Protein AF-A0A7S8CCN3-F1 (afdb_monomer_lite)

Radius of gyration: 39.91 Å; chains: 1; bounding box: 103×95×124 Å

InterPro domains:
  IPR002797 Polysaccharide biosynthesis protein [PF01943] (6-303)
  IPR024923 Peptidoglycan biosynthesis protein, SpoVB-type [cd13124] (10-436)
  IPR043748 Family of unknown function DUF5693 [PF18949] (556-1126)
  IPR050833 Polysaccharide Biosynthesis and Transport [PTHR30250] (2-494)

Organism: NCBI:txid2593652

Sequence (1142 aa):
MAQSFLKGTLILTMATLLSKILGSFFRVPLQNIAGDEVLGIFSIVYPIYMVALTLSVAGIPVAISKLISEARARNDFAYVQHLKSTASRLAIVFGVIAFAIVFFGARPLTGYLGSSTYYAIIFVSFTLLIAPYMAVYRGYFQGHENMTHTGVSQILEQFVRVFFILAIAWWFVSAGYSNEVVAGGVMAASIVGALASLGYLLVMYRKRPKVKLTQQNKPETFWPTAKKILLISLPISVGAITMALFNVVDSLTVPRSLGATGLSDNEVAYQYGIFGRGLALVQIATVFSTAVVLSLIPLVSKLRAKGEETKVKQTLEKIFAYTHILSWPIGAGLFVLTVGVNIALFTNAEGSDVLAVLNISSIVTALAVLSTGVLQSLNKPRKAALYVIVAVFMKVILNIFLINKFSLMGAAYSTLLVYTFLWILNMVEIRKSIAFQLGSKSLMLSVVGSAFMGTILYLIVNVIGWEFDSRFITLAAASALTMLGALLYFSVLIIGHDPYVLELLKNPRIQKFLPKSKSGGNKVKKFTPWLLLVLTFLLAFPGIIQRHQIEWANDQYEMVMPYDVLDELSKENEDWPIETILTELRVAGLDSISLEPETLNTQEKEGNLTVFSTEDLNRYSLLNPQFTKLSERSASGGILVFIHNQNNVTDQIKEVFEAEEITVDNLIFYFIERESYRVDHFPIVYDEKKIETIKENGLTLIPRIKDFEVDKNPILFNQLKKYSTDANVLFAGQSVLGFADPITQNKIAEYWSESNTNVYDIESSKEKGFKSLTSKMDNQVVRLISLSLSNAEDVHVSVDKAVRAVKERNIRSVFVRPPALPVEESIPQTVNFMNQVQANMPVFYQDGSPKQYTDVSKWTIYLGLIGAVLFTTFALQKVFSQRWLTILGTVGVMLAGLGYLVTNQIILLQALILGLAILTPISALYPINGIKNSKGLVLKYFEVILITSVGIAVMVSVFNGQEFFLKLEEFKGVKVLYIAPIAFAFIYALYGHIMKILNTAIKYRDAIIMGIVLIIVAYYISRSGNSGSVSNIELIIRQKLEELLYARPRTKEFLIGFPMLVFAIYMTKYSKLVSKYLMIPSAIGVMSMVNTFTHFHIPLHVSILRSIHSILIGFILGLVLIFLFEQGKKLYESKIKPRWSK

pLDDT: mean 82.86, std 11.39, range [33.5, 97.25]

Foldseek 3Di:
DVVLLVVLLVLQLVLVLLLLLLVLQLLLLLCVLQNLLLSLLLLLQVLVLVLLLLQLFQQQLVLLLVVLLVCVVVVNVVVNVVLLVLQLVVSQVSLVVSLCCQQVCLVVVCVQQPVLNNLLSNLLSNLSNQRSNLSSLCSSCSSVSNSNLNSVLSNQLSVQLSVQLNVLSNVCVVVVHDSSVNSNSSSNSNNVSSVRSSVSSVVVVVPDDDDPRDPDDDDDDSVVSNVSSCVRRNVSSLLVSLVSLLSNLCSRLQLNLLVVLVDHRSVSSSLSSLVSVLVSLLSVLQSVLLSVLSVLLVVLLVCVVVVVQVVSQVSLQLVLLVLLLRNLLQLLLCLLLQQLCCCLRNVHSPCSVLSSLSSNLSSLLNLLSNLLSSCVSLVNSVQSSVLSVVLSVQLNVQSNPQCNVPNSSSNSVSSSVSSNSSSVSSVVVVCVRGVHDPDDLSNVLSNVQSVVLSVVLNVVCVVVPQPDPDSVVSNVVSVLSSVVSVVSSVVSCVVSPPVSVVVVCVDVVVVVVVPDDDDDDDPVVVVQLVVLLSLLLVLLVVLVVLLQVLLLVFFAFAEEEELVQLCVLCVQDVVRHSLNLLLLVVVLGHAAYEYEFDALQNCVVVVQKDKDALVNLVVVCVVPVQSVVVSVLNVVAWIKMFGPDPDPVVVQCCQLQVWDWDDTPNGTITIGHDDPDPSRPDGGAHDPVSVVSCVVSVHQYAYEYEADDCVSHVPRVVRCLVNQLPAAYEYDDAADYCLVPPVVLLVVLQSCLVSLHAYEDEPVHDHRCPLVSCVSSLNRYAYEYEDEPEPPDDLVVSLCVLLCCVAFQVHRYYYYDFYPDRSVPGSVSSSVSSNSNVVPHPPSHDYDDGDDRDFDDVVLLVSLLVSLLSLLLSLCVQQDVDVVSSVVRSVLSVVLSVCCVVVVDVVSLLVSLLVLLLSQLQSLPPPLAFDDDPVVLVVSLVSSVSSLVSSLSSNSSNPSGPCLLNVVDANPNLLVLVPRNLVVLVCVLCVPCVVVVVPDDDDPVNVVVVVVVVVVVVLVSVCSDPDDDDDPVVVVVQVVQVVVAVAAADPLQQVFQLLLSSLLSVCSNPDVSVSSVSVNSNSSNSSVLSVLSSSVNTRPVSSVRNNVCSNVNSNVSSVVVVVVVVVVVVCCVPPPCVVPVD

Structure (mmCIF, N/CA/C/O backbone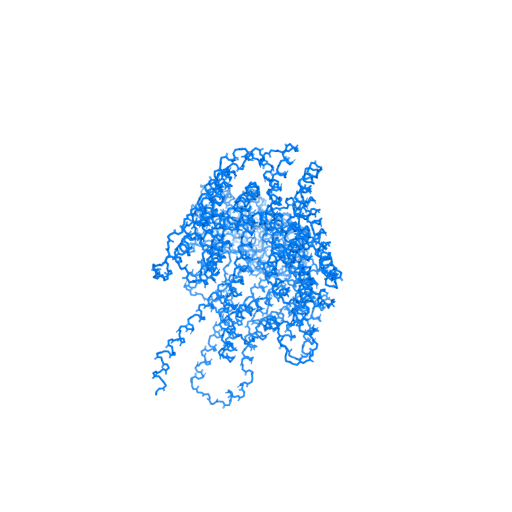):
data_AF-A0A7S8CCN3-F1
#
_entry.id   AF-A0A7S8CCN3-F1
#
loop_
_atom_site.group_PDB
_atom_site.id
_atom_site.type_symbol
_atom_site.label_atom_id
_atom_site.label_alt_id
_atom_site.label_comp_id
_atom_site.label_asym_id
_atom_site.label_entity_id
_atom_site.label_seq_id
_atom_site.pdbx_PDB_ins_code
_atom_site.Cartn_x
_atom_site.Cartn_y
_atom_site.Cartn_z
_atom_site.occupancy
_atom_site.B_iso_or_equiv
_atom_site.auth_seq_id
_atom_site.auth_comp_id
_atom_site.auth_asym_id
_atom_site.auth_atom_id
_atom_site.pdbx_PDB_model_num
ATOM 1 N N . MET A 1 1 ? -32.132 -6.396 33.449 1.00 38.22 1 MET A N 1
ATOM 2 C CA . MET A 1 1 ? -31.796 -5.006 33.055 1.00 38.22 1 MET A CA 1
ATOM 3 C C . MET A 1 1 ? -30.286 -4.794 32.847 1.00 38.22 1 MET A C 1
ATOM 5 O O . MET A 1 1 ? -29.878 -4.532 31.724 1.00 38.22 1 MET A O 1
ATOM 9 N N . ALA A 1 2 ? -29.420 -5.017 33.850 1.00 42.44 2 ALA A N 1
ATOM 10 C CA . ALA A 1 2 ? -27.980 -4.696 33.761 1.00 42.44 2 ALA A CA 1
ATOM 11 C C . ALA A 1 2 ? -27.173 -5.411 32.644 1.00 42.44 2 ALA A C 1
ATOM 13 O O . ALA A 1 2 ? -26.275 -4.803 32.064 1.00 42.44 2 ALA A O 1
ATOM 14 N N . GLN A 1 3 ? -27.478 -6.676 32.309 1.00 45.72 3 GLN A N 1
ATOM 15 C CA . GLN A 1 3 ? -26.782 -7.407 31.229 1.00 45.72 3 GLN A CA 1
ATOM 16 C C . GLN A 1 3 ? -27.175 -6.933 29.814 1.00 45.72 3 GLN A C 1
ATOM 18 O O . GLN A 1 3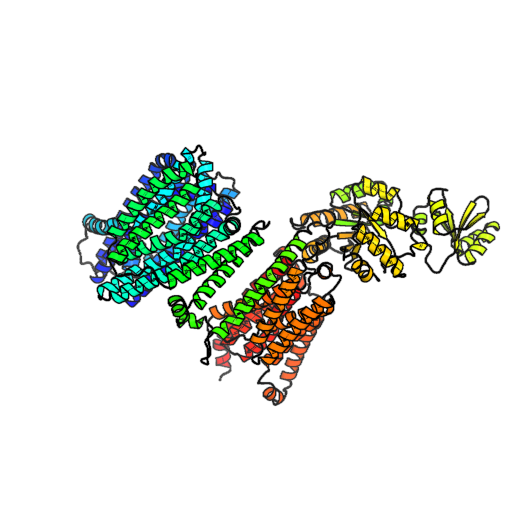 ? -26.316 -6.880 28.934 1.00 45.72 3 GLN A O 1
ATOM 23 N N . SER A 1 4 ? -28.446 -6.555 29.610 1.00 55.38 4 SER A N 1
ATOM 24 C CA . SER A 1 4 ? -28.973 -5.960 28.364 1.00 55.38 4 SER A CA 1
ATOM 25 C C . SER A 1 4 ? -28.275 -4.630 28.070 1.00 55.38 4 SER A C 1
ATOM 27 O O . SER A 1 4 ? -27.666 -4.456 27.013 1.00 55.38 4 SER A O 1
ATOM 29 N N . PHE A 1 5 ? -28.259 -3.749 29.074 1.00 57.06 5 PHE A N 1
ATOM 30 C CA . PHE A 1 5 ? -27.638 -2.433 28.996 1.00 57.06 5 PHE A CA 1
ATOM 31 C C . PHE A 1 5 ? -26.135 -2.517 28.696 1.00 57.06 5 PHE A C 1
ATOM 33 O O . PHE A 1 5 ? -25.656 -1.865 27.774 1.00 57.06 5 PHE A O 1
ATOM 40 N N . LEU A 1 6 ? -25.389 -3.386 29.395 1.00 62.78 6 LEU A N 1
ATOM 41 C CA . LEU A 1 6 ? -23.947 -3.549 29.171 1.00 62.78 6 LEU A CA 1
ATOM 42 C C . LEU A 1 6 ? -23.626 -4.028 27.742 1.00 62.78 6 LEU A C 1
ATOM 44 O O . LEU A 1 6 ? -22.685 -3.538 27.116 1.00 62.78 6 LEU A O 1
ATOM 48 N N . LYS A 1 7 ? -24.421 -4.969 27.211 1.00 66.50 7 LYS A N 1
ATOM 49 C CA . LYS A 1 7 ? -24.293 -5.458 25.830 1.00 66.50 7 LYS A CA 1
ATOM 50 C C . LYS A 1 7 ? -24.601 -4.348 24.822 1.00 66.50 7 LYS A C 1
ATOM 52 O O . LYS A 1 7 ? -23.864 -4.199 23.850 1.00 66.50 7 LYS A O 1
ATOM 57 N N . GLY A 1 8 ? -25.644 -3.557 25.071 1.00 67.25 8 GLY A N 1
ATOM 58 C CA . GLY A 1 8 ? -26.006 -2.403 24.250 1.00 67.25 8 GLY A CA 1
ATOM 59 C C . GLY A 1 8 ? -24.910 -1.335 24.210 1.00 67.25 8 GLY A C 1
ATOM 60 O O . GLY A 1 8 ? -24.526 -0.891 23.129 1.00 67.25 8 GLY A O 1
ATOM 61 N N . THR A 1 9 ? -24.345 -0.978 25.365 1.00 67.00 9 THR A N 1
ATOM 62 C CA . THR A 1 9 ? -23.258 0.007 25.468 1.00 67.00 9 THR A CA 1
ATOM 63 C C . THR A 1 9 ? -22.012 -0.443 24.710 1.00 67.00 9 THR A C 1
ATOM 65 O O . THR A 1 9 ? -21.442 0.345 23.963 1.00 67.00 9 THR A O 1
ATOM 68 N N . LEU A 1 10 ? -21.620 -1.719 24.812 1.00 68.38 10 LEU A N 1
ATOM 69 C CA . LEU A 1 10 ? -20.481 -2.256 24.054 1.00 68.38 10 LEU A CA 1
ATOM 70 C C . LEU A 1 10 ? -20.683 -2.164 22.535 1.00 68.38 10 LEU A C 1
ATOM 72 O O . LEU A 1 10 ? -19.746 -1.818 21.815 1.00 68.38 10 LEU A O 1
ATOM 76 N N . ILE A 1 11 ? -21.897 -2.446 22.047 1.00 74.19 11 ILE A N 1
ATOM 77 C CA . ILE A 1 11 ? -22.233 -2.317 20.621 1.00 74.19 11 ILE A CA 1
ATOM 78 C C . ILE A 1 11 ? -22.104 -0.859 20.174 1.00 74.19 11 ILE A C 1
ATOM 80 O O . ILE A 1 11 ? -21.500 -0.595 19.137 1.00 74.19 11 ILE A O 1
ATOM 84 N N . LEU A 1 12 ? -22.625 0.087 20.959 1.00 75.50 12 LEU A N 1
ATOM 85 C CA . LEU A 1 12 ? -22.564 1.509 20.625 1.00 75.50 12 LEU A CA 1
ATOM 86 C C . LEU A 1 12 ? -21.128 2.050 20.644 1.00 75.50 12 LEU A C 1
ATOM 88 O O . LEU A 1 12 ? -20.742 2.781 19.731 1.00 75.50 12 LEU A O 1
ATOM 92 N N . THR A 1 13 ? -20.318 1.652 21.630 1.00 73.38 13 THR A N 1
ATOM 93 C CA . THR A 1 13 ? -18.890 2.001 21.683 1.00 73.38 13 THR A CA 1
ATOM 94 C C . THR A 1 13 ? -18.163 1.477 20.450 1.00 73.38 13 THR A C 1
ATOM 96 O O . THR A 1 13 ? -17.378 2.205 19.844 1.00 73.38 13 THR A O 1
ATOM 99 N N . MET A 1 14 ? -18.460 0.245 20.023 1.00 76.69 14 MET A N 1
ATOM 100 C CA . MET A 1 14 ? -17.837 -0.328 18.832 1.00 76.69 14 MET A CA 1
ATOM 101 C C . MET A 1 14 ? -18.290 0.334 17.537 1.00 76.69 14 MET A C 1
ATOM 103 O O . MET A 1 14 ? -17.457 0.611 16.677 1.00 76.69 14 MET A O 1
ATOM 107 N N . ALA A 1 15 ? -19.577 0.649 17.416 1.00 82.19 15 ALA A N 1
ATOM 108 C CA . ALA A 1 15 ? -20.095 1.397 16.281 1.00 82.19 15 ALA A CA 1
ATOM 109 C C . ALA A 1 15 ? -19.484 2.801 16.195 1.00 82.19 15 ALA A C 1
ATOM 111 O O . ALA A 1 15 ? -19.078 3.226 15.115 1.00 82.19 15 ALA A O 1
ATOM 112 N N . THR A 1 16 ? -19.343 3.487 17.333 1.00 82.19 16 THR A N 1
ATOM 113 C CA . THR A 1 16 ? -18.686 4.800 17.404 1.00 82.19 16 THR A CA 1
ATOM 114 C C . THR A 1 16 ? -17.228 4.704 16.974 1.00 82.19 16 THR A C 1
ATOM 116 O O . THR A 1 16 ? -16.769 5.542 16.202 1.00 82.19 16 THR A O 1
ATOM 119 N N . LEU A 1 17 ? -16.511 3.667 17.421 1.00 78.50 17 LEU A N 1
ATOM 120 C CA . LEU A 1 17 ? -15.118 3.451 17.038 1.00 78.50 17 LEU A CA 1
ATOM 121 C C . LEU A 1 17 ? -14.965 3.231 15.532 1.00 78.50 17 LEU A C 1
ATOM 123 O O . LEU A 1 17 ? -14.171 3.914 14.892 1.00 78.50 17 LEU A O 1
ATOM 127 N N . LEU A 1 18 ? -15.747 2.307 14.967 1.00 79.19 18 LEU A N 1
ATOM 128 C CA . LEU A 1 18 ? -15.721 2.005 13.535 1.00 79.19 18 LEU A CA 1
ATOM 129 C C . LEU A 1 18 ? -16.074 3.235 12.697 1.00 79.19 18 LEU A C 1
ATOM 131 O O . LEU A 1 18 ? -15.413 3.507 11.700 1.00 79.19 18 LEU A O 1
ATOM 135 N N . SER A 1 19 ? -17.063 4.015 13.139 1.00 83.44 19 SER A N 1
ATOM 136 C CA . SER A 1 19 ? -17.462 5.250 12.458 1.00 83.44 19 SER A CA 1
ATOM 137 C C . SER A 1 19 ? -16.349 6.302 12.495 1.00 83.44 19 SER A C 1
ATOM 139 O O . SER A 1 19 ? -16.108 6.967 11.496 1.00 83.44 19 SER A O 1
ATOM 141 N N . LYS A 1 20 ? -15.614 6.433 13.608 1.00 82.50 20 LYS A N 1
ATOM 142 C CA . LYS A 1 20 ? -14.458 7.341 13.677 1.00 82.50 20 LYS A CA 1
ATOM 143 C C . LYS A 1 20 ? -13.315 6.899 12.765 1.00 82.50 20 LYS A C 1
ATOM 145 O O . LYS A 1 20 ? -12.768 7.736 12.065 1.00 82.50 20 LYS A O 1
ATOM 150 N N . ILE A 1 21 ? -12.993 5.604 12.734 1.00 77.88 21 ILE A N 1
ATOM 151 C CA . ILE A 1 21 ? -11.935 5.069 11.859 1.00 77.88 21 ILE A CA 1
ATOM 152 C C . ILE A 1 21 ? -12.279 5.328 10.388 1.00 77.88 21 ILE A C 1
ATOM 154 O O . ILE A 1 21 ? -11.474 5.914 9.668 1.00 77.88 21 ILE A O 1
ATOM 158 N N . LEU A 1 22 ? -13.492 4.963 9.957 1.00 76.56 22 LEU A N 1
ATOM 159 C CA . LEU A 1 22 ? -13.967 5.225 8.593 1.00 76.56 22 LEU A CA 1
ATOM 160 C C . LEU A 1 22 ? -13.983 6.728 8.274 1.00 76.56 22 LEU A C 1
ATOM 162 O O . LEU A 1 22 ? -13.634 7.126 7.167 1.00 76.56 22 LEU A O 1
ATOM 166 N N . GLY A 1 23 ? -14.353 7.562 9.250 1.00 79.00 23 GLY A N 1
ATOM 167 C CA . GLY A 1 23 ? -14.379 9.020 9.127 1.00 79.00 23 GLY A CA 1
ATOM 168 C C . GLY A 1 23 ? -13.023 9.719 9.158 1.00 79.00 23 GLY A C 1
ATOM 169 O O . GLY A 1 23 ? -12.964 10.897 8.828 1.00 79.00 23 GLY A O 1
ATOM 170 N N . SER A 1 24 ? -11.939 9.033 9.506 1.00 80.12 24 SER A N 1
ATOM 171 C CA . SER A 1 24 ? -10.582 9.582 9.400 1.00 80.12 24 SER A CA 1
ATOM 172 C C . SER A 1 24 ? -9.860 9.051 8.162 1.00 80.12 24 SER A C 1
ATOM 174 O O . SER A 1 24 ? -9.157 9.804 7.493 1.00 80.12 24 SER A O 1
ATOM 176 N N . PHE A 1 25 ? -10.069 7.775 7.816 1.00 81.88 25 PHE A N 1
ATOM 177 C CA . PHE A 1 25 ? -9.309 7.099 6.762 1.00 81.88 25 PHE A CA 1
ATOM 178 C C . PHE A 1 25 ? -9.618 7.609 5.349 1.00 81.88 25 PHE A C 1
ATOM 180 O O . PHE A 1 25 ? -8.739 7.584 4.497 1.00 81.88 25 PHE A O 1
ATOM 187 N N . PHE A 1 26 ? -10.830 8.116 5.091 1.00 87.25 26 PHE A N 1
ATOM 188 C CA . PHE A 1 26 ? -11.214 8.567 3.746 1.00 87.25 26 PHE A CA 1
ATOM 189 C C . PHE A 1 26 ? -10.419 9.780 3.235 1.00 87.25 26 PHE A C 1
ATOM 191 O O . PHE A 1 26 ? -10.411 10.026 2.033 1.00 87.25 26 PHE A O 1
ATOM 198 N N . ARG A 1 27 ? -9.748 10.532 4.120 1.00 91.19 27 ARG A N 1
ATOM 199 C CA . ARG A 1 27 ? -8.925 11.690 3.732 1.00 91.19 27 ARG A CA 1
ATOM 200 C C . ARG A 1 27 ? -7.781 11.297 2.798 1.00 91.19 27 ARG A C 1
ATOM 202 O O . ARG A 1 27 ? -7.442 12.065 1.911 1.00 91.19 27 ARG A O 1
ATOM 209 N N . VAL A 1 28 ? -7.241 10.090 2.981 1.00 91.31 28 VAL A N 1
ATOM 210 C CA . VAL A 1 28 ? -6.181 9.521 2.142 1.00 91.31 28 VAL A CA 1
ATOM 211 C C . VAL A 1 28 ? -6.667 9.352 0.694 1.00 91.31 28 VAL A C 1
ATOM 213 O O . VAL A 1 28 ? -6.133 10.022 -0.183 1.00 91.31 28 VAL A O 1
ATOM 216 N N . PRO A 1 29 ? -7.691 8.530 0.382 1.00 89.88 29 PRO A N 1
ATOM 217 C CA . PRO A 1 29 ? -8.180 8.414 -0.990 1.00 89.88 29 PRO A CA 1
ATOM 218 C C . PRO A 1 29 ? -8.770 9.723 -1.534 1.00 89.88 29 PRO A C 1
ATOM 220 O O . PRO A 1 29 ? -8.645 9.953 -2.727 1.00 89.88 29 PRO A O 1
ATOM 223 N N . LEU A 1 30 ? -9.350 10.600 -0.702 1.00 93.19 30 LEU A N 1
ATOM 224 C CA . LEU A 1 30 ? -9.827 11.909 -1.166 1.00 93.19 30 LEU A CA 1
ATOM 225 C C . LEU A 1 30 ? -8.685 12.771 -1.721 1.00 93.19 30 LEU A C 1
ATOM 227 O O . LEU A 1 30 ? -8.814 13.278 -2.829 1.00 93.19 30 LEU A O 1
ATOM 231 N N . GLN A 1 31 ? -7.574 12.898 -0.991 1.00 94.44 31 GLN A N 1
ATOM 232 C CA . GLN A 1 31 ? -6.403 13.643 -1.466 1.00 94.44 31 GLN A CA 1
ATOM 233 C C . GLN A 1 31 ? -5.814 13.019 -2.734 1.00 94.44 31 GLN A C 1
ATOM 235 O O . GLN A 1 31 ? -5.477 13.734 -3.665 1.00 94.44 31 GLN A O 1
ATOM 240 N N . ASN A 1 32 ? -5.774 11.688 -2.820 1.00 92.50 32 ASN A N 1
ATOM 241 C CA . ASN A 1 32 ? -5.263 11.003 -4.010 1.00 92.50 32 ASN A CA 1
ATOM 242 C C . ASN A 1 32 ? -6.126 11.207 -5.263 1.00 92.50 32 ASN A C 1
ATOM 244 O O . ASN A 1 32 ? -5.617 11.079 -6.369 1.00 92.50 32 ASN A O 1
ATOM 248 N N . ILE A 1 33 ? -7.429 11.450 -5.093 1.00 93.50 33 ILE A N 1
ATOM 249 C CA . ILE A 1 33 ? -8.364 11.658 -6.204 1.00 93.50 33 ILE A CA 1
ATOM 250 C C . ILE A 1 33 ? -8.439 13.137 -6.584 1.00 93.50 33 ILE A C 1
ATOM 252 O O . ILE A 1 33 ? -8.476 13.452 -7.765 1.00 93.50 33 ILE A O 1
ATOM 256 N N . ALA A 1 34 ? -8.514 14.028 -5.595 1.00 92.88 34 ALA A N 1
ATOM 257 C CA . ALA A 1 34 ? -8.875 15.431 -5.793 1.00 92.88 34 ALA A CA 1
ATOM 258 C C . ALA A 1 34 ? -7.771 16.435 -5.417 1.00 92.88 34 ALA A C 1
ATOM 260 O O . ALA A 1 34 ? -7.985 17.639 -5.515 1.00 92.88 34 ALA A O 1
ATOM 261 N N . GLY A 1 35 ? -6.604 15.961 -4.980 1.00 93.56 35 GLY A N 1
ATOM 262 C CA . GLY A 1 35 ? -5.477 16.799 -4.582 1.00 93.56 35 GLY A CA 1
ATOM 263 C C . GLY A 1 35 ? -5.629 17.453 -3.205 1.00 93.56 35 GLY A C 1
ATOM 264 O O . GLY A 1 35 ? -6.634 17.303 -2.497 1.00 93.56 35 GLY A O 1
ATOM 265 N N . ASP A 1 36 ? -4.588 18.181 -2.802 1.00 94.12 36 ASP A N 1
ATOM 266 C CA . ASP A 1 36 ? -4.505 18.808 -1.481 1.00 94.12 36 ASP A CA 1
ATOM 267 C C . ASP A 1 36 ? -5.362 20.049 -1.334 1.00 94.12 36 ASP A C 1
ATOM 269 O O . ASP A 1 36 ? -5.875 20.286 -0.247 1.00 94.12 36 ASP A O 1
ATOM 273 N N . GLU A 1 37 ? -5.600 20.797 -2.407 1.00 94.69 37 GLU A N 1
ATOM 274 C CA . GLU A 1 37 ? -6.466 21.974 -2.351 1.00 94.69 37 GLU A CA 1
ATOM 275 C C . GLU A 1 37 ? -7.902 21.585 -1.959 1.00 94.69 37 GLU A C 1
ATOM 277 O O . GLU A 1 37 ? -8.468 22.138 -1.014 1.00 94.69 37 GLU A O 1
ATOM 282 N N . VAL A 1 38 ? -8.467 20.544 -2.589 1.00 96.19 38 VAL A N 1
ATOM 283 C CA . VAL A 1 38 ? -9.799 20.017 -2.237 1.00 96.19 38 VAL A CA 1
ATOM 284 C C . VAL A 1 38 ? -9.815 19.449 -0.817 1.00 96.19 38 VAL A C 1
ATOM 286 O O . VAL A 1 38 ? -10.756 19.709 -0.056 1.00 96.19 38 VAL A O 1
ATOM 289 N N . LEU A 1 39 ? -8.778 18.695 -0.421 1.00 95.12 39 LEU A N 1
ATOM 290 C CA . LEU A 1 39 ? -8.646 18.207 0.957 1.00 95.12 39 LEU A CA 1
ATOM 291 C C . LEU A 1 39 ? -8.557 19.372 1.958 1.00 95.12 39 LEU A C 1
ATOM 293 O O . LEU A 1 39 ? -9.102 19.274 3.063 1.00 95.12 39 LEU A O 1
ATOM 297 N N . GLY A 1 40 ? -7.893 20.460 1.577 1.00 94.38 40 GLY A N 1
ATOM 298 C CA . GLY A 1 40 ? -7.736 21.693 2.331 1.00 94.38 40 GLY A CA 1
ATOM 299 C C . GLY A 1 40 ? -9.066 22.387 2.561 1.00 94.38 40 GLY A C 1
ATOM 300 O O . GLY A 1 40 ? -9.473 22.531 3.714 1.00 94.38 40 GLY A O 1
ATOM 301 N N . ILE A 1 41 ? -9.803 22.701 1.490 1.00 95.00 41 ILE A N 1
ATOM 302 C CA . ILE A 1 41 ? -11.148 23.299 1.560 1.00 95.00 41 ILE A CA 1
ATOM 303 C C . ILE A 1 41 ? -12.066 22.438 2.439 1.00 95.00 41 ILE A C 1
ATOM 305 O O . ILE A 1 41 ? -12.730 22.943 3.351 1.00 95.00 41 ILE A O 1
ATOM 309 N N . PHE A 1 42 ? -12.061 21.116 2.235 1.00 94.31 42 PHE A N 1
ATOM 310 C CA . PHE A 1 42 ? -12.812 20.185 3.078 1.00 94.31 42 PHE A CA 1
ATOM 311 C C . PHE A 1 42 ? -12.399 20.292 4.556 1.00 94.31 42 PHE A C 1
ATOM 313 O O . PHE A 1 42 ? -13.252 20.355 5.446 1.00 94.31 42 PHE A O 1
ATOM 320 N N . SER A 1 43 ? -11.096 20.314 4.834 1.00 93.06 43 SER A N 1
ATOM 321 C CA . SER A 1 43 ? -10.552 20.337 6.194 1.00 93.06 43 SER A CA 1
ATOM 322 C C . SER A 1 43 ? -10.801 21.664 6.912 1.00 93.06 43 SER A C 1
ATOM 324 O O . SER A 1 43 ? -10.927 21.648 8.137 1.00 93.06 43 SER A O 1
ATOM 326 N N . ILE A 1 44 ? -10.922 22.775 6.180 1.00 93.31 44 ILE A N 1
ATOM 327 C CA . ILE A 1 44 ? -11.304 24.092 6.710 1.00 93.31 44 ILE A CA 1
ATOM 328 C C . ILE A 1 44 ? -12.792 24.098 7.084 1.00 93.31 44 ILE A C 1
ATOM 330 O O . ILE A 1 44 ? -13.167 24.477 8.193 1.00 93.31 44 ILE A O 1
ATOM 334 N N . VAL A 1 45 ? -13.670 23.627 6.195 1.00 94.12 45 VAL A N 1
ATOM 335 C CA . VAL A 1 45 ? -15.125 23.742 6.401 1.00 94.12 45 VAL A CA 1
ATOM 336 C C . VAL A 1 45 ? -15.671 22.688 7.372 1.00 94.12 45 VAL A C 1
ATOM 338 O O . VAL A 1 45 ? -16.596 22.957 8.148 1.00 94.12 45 VAL A O 1
ATOM 341 N N . TYR A 1 46 ? -15.108 21.477 7.373 1.00 91.25 46 TYR A N 1
ATOM 342 C CA . TYR A 1 46 ? -15.637 20.353 8.148 1.00 91.25 46 TYR A CA 1
ATOM 343 C C . TYR A 1 46 ? -15.725 20.614 9.669 1.00 91.25 46 TYR A C 1
ATOM 345 O O . TYR A 1 46 ? -16.771 20.309 10.248 1.00 91.25 46 TYR A O 1
ATOM 353 N N . PRO A 1 47 ? -14.721 21.198 10.356 1.00 91.88 47 PRO A N 1
ATOM 354 C CA . PRO A 1 47 ? -14.820 21.537 11.779 1.00 91.88 47 PRO A CA 1
ATOM 355 C C . PRO A 1 47 ? -15.983 22.474 12.128 1.00 91.88 47 PRO A C 1
ATOM 357 O O . PRO A 1 47 ? -16.652 22.264 13.142 1.00 91.88 47 PRO A O 1
ATOM 360 N N . ILE A 1 48 ? -16.261 23.468 11.281 1.00 89.81 48 ILE A N 1
ATOM 361 C CA . ILE A 1 48 ? -17.339 24.448 11.490 1.00 89.81 48 ILE A CA 1
ATOM 362 C C . ILE A 1 48 ? -18.694 23.759 11.400 1.00 89.81 48 ILE A C 1
ATOM 364 O O . ILE A 1 48 ? -19.527 23.878 12.305 1.00 89.81 48 ILE A O 1
ATOM 368 N N . TYR A 1 49 ? -18.873 22.946 10.357 1.00 89.38 49 TYR A N 1
ATOM 369 C CA . TYR A 1 49 ? -20.030 22.069 10.234 1.00 89.38 49 TYR A CA 1
ATOM 370 C C . TYR A 1 49 ? -20.184 21.160 11.461 1.00 89.38 49 TYR A C 1
ATOM 372 O O . TYR A 1 49 ? -21.279 21.046 12.013 1.00 89.38 49 TYR A O 1
ATOM 380 N N . MET A 1 50 ? -19.096 20.548 11.936 1.00 90.06 50 MET A N 1
ATOM 381 C CA . MET A 1 50 ? -19.139 19.644 13.084 1.00 90.06 50 MET A CA 1
ATOM 382 C C . MET A 1 50 ? -19.559 20.343 14.380 1.00 90.06 50 MET A C 1
ATOM 384 O O . MET A 1 50 ? -20.243 19.714 15.189 1.00 90.06 50 MET A O 1
ATOM 388 N N . VAL A 1 51 ? -19.221 21.619 14.594 1.00 91.06 51 VAL A N 1
ATOM 389 C CA . VAL A 1 51 ? -19.721 22.387 15.750 1.00 91.06 51 VAL A CA 1
ATOM 390 C C . VAL A 1 51 ? -21.224 22.634 15.641 1.00 91.06 51 VAL A C 1
ATOM 392 O O . VAL A 1 51 ? -21.951 22.317 16.587 1.00 91.06 51 VAL A O 1
ATOM 395 N N . ALA A 1 52 ? -21.708 23.113 14.490 1.00 89.88 52 ALA A N 1
ATOM 396 C CA . ALA A 1 52 ? -23.139 23.333 14.260 1.00 89.88 52 ALA A CA 1
ATOM 397 C C . ALA A 1 52 ? -23.947 22.030 14.406 1.00 89.88 52 ALA A C 1
ATOM 399 O O . ALA A 1 52 ? -24.990 21.990 15.070 1.00 89.88 52 ALA A O 1
ATOM 400 N N . LEU A 1 53 ? -23.421 20.931 13.858 1.00 89.75 53 LEU A N 1
ATOM 401 C CA . LEU A 1 53 ? -23.994 19.598 13.987 1.00 89.75 53 LEU A CA 1
ATOM 402 C C . LEU A 1 53 ? -24.012 19.138 15.449 1.00 89.75 53 LEU A C 1
ATOM 404 O O . LEU A 1 53 ? -25.038 18.661 15.925 1.00 89.75 53 LEU A O 1
ATOM 408 N N . THR A 1 54 ? -22.904 19.292 16.179 1.00 88.94 54 THR A N 1
ATOM 409 C CA . THR A 1 54 ? -22.791 18.857 17.581 1.00 88.94 54 THR A CA 1
ATOM 410 C C . THR A 1 54 ? -23.773 19.609 18.475 1.00 88.94 54 THR A C 1
ATOM 412 O O . THR A 1 54 ? -24.470 18.967 19.261 1.00 88.94 54 THR A O 1
ATOM 415 N N . LEU A 1 55 ? -23.899 20.933 18.316 1.00 86.44 55 LEU A N 1
ATOM 416 C CA . LEU A 1 55 ? -24.886 21.746 19.039 1.00 86.44 55 LEU A CA 1
ATOM 417 C C . LEU A 1 55 ? -26.319 21.254 18.788 1.00 86.44 55 LEU A C 1
ATOM 419 O O . LEU A 1 55 ? -27.133 21.209 19.708 1.00 86.44 55 LEU A O 1
ATOM 423 N N . SER A 1 56 ? -26.606 20.844 17.551 1.00 85.25 56 SER A N 1
ATOM 424 C CA . SER A 1 56 ? -27.950 20.454 17.119 1.00 85.25 56 SER A CA 1
ATOM 425 C C . SER A 1 56 ? -28.292 18.987 17.410 1.00 85.25 56 SER A C 1
ATOM 427 O O . SER A 1 56 ? -29.465 18.637 17.509 1.00 85.25 56 SER A O 1
ATOM 429 N N . VAL A 1 57 ? -27.293 18.105 17.534 1.00 86.00 57 VAL A N 1
ATOM 430 C CA . VAL A 1 57 ? -27.483 16.643 17.574 1.00 86.00 57 VAL A CA 1
ATOM 431 C C . VAL A 1 57 ? -27.035 16.009 18.889 1.00 86.00 57 VAL A C 1
ATOM 433 O O . VAL A 1 57 ? -27.644 15.027 19.296 1.00 86.00 57 VAL A O 1
ATOM 436 N N . ALA A 1 58 ? -26.001 16.503 19.576 1.00 83.31 58 ALA A N 1
ATOM 437 C CA . ALA A 1 58 ? -25.354 15.738 20.651 1.00 83.31 58 ALA A CA 1
ATOM 438 C C . ALA A 1 58 ? -26.250 15.518 21.884 1.00 83.31 58 ALA A C 1
ATOM 440 O O . ALA A 1 58 ? -26.308 14.410 22.421 1.00 83.31 58 ALA A O 1
ATOM 441 N N . GLY A 1 59 ? -26.973 16.547 22.333 1.00 83.50 59 GLY A N 1
ATOM 442 C CA . GLY A 1 59 ? -27.800 16.461 23.539 1.00 83.50 59 GLY A CA 1
ATOM 443 C C . GLY A 1 59 ? -29.180 15.835 23.338 1.00 83.50 59 GLY A C 1
ATOM 444 O O . GLY A 1 59 ? -29.748 15.295 24.289 1.00 83.50 59 GLY A O 1
ATOM 445 N N . ILE A 1 60 ? -29.729 15.888 22.120 1.00 86.56 60 ILE A N 1
ATOM 446 C CA . ILE A 1 60 ? -31.111 15.469 21.830 1.00 86.56 60 ILE A CA 1
ATOM 447 C C . ILE A 1 60 ? -31.328 13.961 22.091 1.00 86.56 60 ILE A C 1
ATOM 449 O O . ILE A 1 60 ? -32.234 13.628 22.861 1.00 86.56 60 ILE A O 1
ATOM 453 N N . PRO A 1 61 ? -30.514 13.029 21.548 1.00 86.06 61 PRO A N 1
ATOM 454 C CA . PRO A 1 61 ? -30.680 11.599 21.786 1.00 86.06 61 PRO A CA 1
ATOM 455 C C . PRO A 1 61 ? -30.597 11.236 23.265 1.00 86.06 61 PRO A C 1
ATOM 457 O O . PRO A 1 61 ? -31.391 10.431 23.743 1.00 86.06 61 PRO A O 1
ATOM 460 N N . VAL A 1 62 ? -29.668 11.862 23.994 1.00 84.00 62 VAL A N 1
ATOM 461 C CA . VAL A 1 62 ? -29.423 11.576 25.411 1.00 84.00 62 VAL A CA 1
ATOM 462 C C . VAL A 1 62 ? -30.604 12.029 26.269 1.00 84.00 62 VAL A C 1
ATOM 464 O O . VAL A 1 62 ? -31.095 11.256 27.093 1.00 84.00 62 VAL A O 1
ATOM 467 N N . ALA A 1 63 ? -31.112 13.244 26.038 1.00 88.19 63 ALA A N 1
ATOM 468 C CA . ALA A 1 63 ? -32.277 13.771 26.745 1.00 88.19 63 ALA A CA 1
ATOM 469 C C . ALA A 1 63 ? -33.534 12.926 26.492 1.00 88.19 63 ALA A C 1
ATOM 471 O O . ALA A 1 63 ? -34.233 12.542 27.431 1.00 88.19 63 ALA A O 1
ATOM 472 N N . ILE A 1 64 ? -33.792 12.579 25.228 1.00 91.94 64 ILE A N 1
ATOM 473 C CA . ILE A 1 64 ? -34.941 11.755 24.836 1.00 91.94 64 ILE A CA 1
ATOM 474 C C . ILE A 1 64 ? -34.820 10.342 25.402 1.00 91.94 64 ILE A C 1
ATOM 476 O O . ILE A 1 64 ? -35.795 9.819 25.934 1.00 91.94 64 ILE A O 1
ATOM 480 N N . SER A 1 65 ? -33.636 9.732 25.319 1.00 89.00 65 SER A N 1
ATOM 481 C CA . SER A 1 65 ? -33.374 8.394 25.852 1.00 89.00 65 SER A CA 1
ATOM 482 C C . SER A 1 65 ? -33.707 8.319 27.342 1.00 89.00 65 SER A C 1
ATOM 484 O O . SER A 1 65 ? -34.421 7.409 27.774 1.00 89.00 65 SER A O 1
ATOM 486 N N . LYS A 1 66 ? -33.276 9.326 28.114 1.00 86.56 66 LYS A N 1
ATOM 487 C CA . LYS A 1 66 ? -33.584 9.446 29.543 1.00 86.56 66 LYS A CA 1
ATOM 488 C C . LYS A 1 66 ? -35.091 9.575 29.792 1.00 86.56 66 LYS A C 1
ATOM 490 O O . LYS A 1 66 ? -35.656 8.754 30.510 1.00 86.56 66 LYS A O 1
ATOM 495 N N . LEU A 1 67 ? -35.749 10.551 29.162 1.00 89.81 67 LEU A N 1
ATOM 496 C CA . LEU A 1 67 ? -37.176 10.823 29.379 1.00 89.81 67 LEU A CA 1
ATOM 497 C C . LEU A 1 67 ? -38.076 9.655 28.936 1.00 89.81 67 LEU A C 1
ATOM 499 O O . LEU A 1 67 ? -39.063 9.353 29.602 1.00 89.81 67 LEU A O 1
ATOM 503 N N . ILE A 1 68 ? -37.727 8.962 27.846 1.00 90.44 68 ILE A N 1
ATOM 504 C CA . ILE A 1 68 ? -38.439 7.757 27.396 1.00 90.44 68 ILE A CA 1
ATOM 505 C C . ILE A 1 68 ? -38.224 6.600 28.370 1.00 90.44 68 ILE A C 1
ATOM 507 O O . ILE A 1 68 ? -39.185 5.899 28.674 1.00 90.44 68 ILE A O 1
ATOM 511 N N . SER A 1 69 ? -37.007 6.400 28.881 1.00 84.50 69 SER A N 1
ATOM 512 C CA . SER A 1 69 ? -36.738 5.345 29.868 1.00 84.50 69 SER A CA 1
ATOM 513 C C . SER A 1 69 ? -37.553 5.564 31.150 1.00 84.50 69 SER A C 1
ATOM 515 O O . SER A 1 69 ? -38.171 4.627 31.651 1.00 84.50 69 SER A O 1
ATOM 517 N N . GLU A 1 70 ? -37.647 6.810 31.629 1.00 85.94 70 GLU A N 1
ATOM 518 C CA . GLU A 1 70 ? -38.473 7.198 32.786 1.00 85.94 70 GLU A CA 1
ATOM 519 C C . GLU A 1 70 ? -39.983 7.049 32.532 1.00 85.94 70 GLU A C 1
ATOM 521 O O . GLU A 1 70 ? -40.733 6.670 33.432 1.00 85.94 70 GLU A O 1
ATOM 526 N N . ALA A 1 71 ? -40.454 7.360 31.321 1.00 86.88 71 ALA A N 1
ATOM 527 C CA . ALA A 1 71 ? -41.854 7.179 30.931 1.00 86.88 71 ALA A CA 1
ATOM 528 C C . ALA A 1 71 ? -42.226 5.691 30.821 1.00 86.88 71 ALA A C 1
ATOM 530 O O . ALA A 1 71 ? -43.275 5.272 31.305 1.00 86.88 71 ALA A O 1
ATOM 531 N N . ARG A 1 72 ? -41.330 4.870 30.254 1.00 86.19 72 ARG A N 1
ATOM 532 C CA . ARG A 1 72 ? -41.494 3.412 30.157 1.00 86.19 72 ARG A CA 1
ATOM 533 C C . ARG A 1 72 ? -41.480 2.736 31.522 1.00 86.19 72 ARG A C 1
ATOM 535 O O . ARG A 1 72 ? -42.278 1.834 31.736 1.00 86.19 72 ARG A O 1
ATOM 542 N N . ALA A 1 73 ? -40.628 3.186 32.445 1.00 82.56 73 ALA A N 1
ATOM 543 C CA . ALA A 1 73 ? -40.621 2.692 33.823 1.00 82.56 73 ALA A CA 1
ATOM 544 C C . ALA A 1 73 ? -41.956 2.953 34.549 1.00 82.56 73 ALA A C 1
ATOM 546 O O . ALA A 1 73 ? -42.324 2.197 35.441 1.00 82.56 73 ALA A O 1
ATOM 547 N N . ARG A 1 74 ? -42.697 3.989 34.130 1.00 85.50 74 ARG A N 1
ATOM 548 C CA . ARG A 1 74 ? -44.045 4.330 34.613 1.00 85.50 74 ARG A CA 1
ATOM 549 C C . ARG A 1 74 ? -45.183 3.734 33.770 1.00 85.50 74 ARG A C 1
ATOM 551 O O . ARG A 1 74 ? -46.339 4.027 34.042 1.00 85.50 74 ARG A O 1
ATOM 558 N N . ASN A 1 75 ? -44.876 2.919 32.755 1.00 81.62 75 ASN A N 1
ATOM 559 C CA . ASN A 1 75 ? -45.830 2.374 31.777 1.00 81.62 75 ASN A CA 1
ATOM 560 C C . ASN A 1 75 ? -46.656 3.432 31.005 1.00 81.62 75 ASN A C 1
ATOM 562 O O . ASN A 1 75 ? -47.698 3.110 30.436 1.00 81.62 75 ASN A O 1
ATOM 566 N N . ASP A 1 76 ? -46.179 4.678 30.911 1.00 85.00 76 ASP A N 1
ATOM 567 C CA . ASP A 1 76 ? -46.869 5.755 30.191 1.00 85.00 76 ASP A CA 1
ATOM 568 C C . ASP A 1 76 ? -46.458 5.792 28.707 1.00 85.00 76 ASP A C 1
ATOM 570 O O . ASP A 1 76 ? -45.632 6.594 28.253 1.00 85.00 76 ASP A O 1
ATOM 574 N N . PHE A 1 77 ? -47.019 4.868 27.924 1.00 82.88 77 PHE A N 1
ATOM 575 C CA . PHE A 1 77 ? -46.722 4.753 26.493 1.00 82.88 77 PHE A CA 1
ATOM 576 C C . PHE A 1 77 ? -47.279 5.917 25.658 1.00 82.88 77 PHE A C 1
ATOM 578 O O . PHE A 1 77 ? -46.728 6.214 24.593 1.00 82.88 77 PHE A O 1
ATOM 585 N N . ALA A 1 78 ? -48.332 6.594 26.131 1.00 84.12 78 ALA A N 1
ATOM 586 C CA . ALA A 1 78 ? -48.873 7.788 25.485 1.00 84.12 78 ALA A CA 1
ATOM 587 C C . ALA A 1 78 ? -47.879 8.954 25.596 1.00 84.12 78 ALA A C 1
ATOM 589 O O . ALA A 1 78 ? -47.554 9.595 24.590 1.00 84.12 78 ALA A O 1
ATOM 590 N N . TYR A 1 79 ? -47.293 9.151 26.780 1.00 87.44 79 TYR A N 1
ATOM 591 C CA . TYR A 1 79 ? -46.253 10.151 26.994 1.00 87.44 79 TYR A CA 1
ATOM 592 C C . TYR A 1 79 ? -44.977 9.856 26.194 1.00 87.44 79 TYR A C 1
ATOM 594 O O . TYR A 1 79 ? -44.369 10.780 25.658 1.00 87.44 79 TYR A O 1
ATOM 602 N N . VAL A 1 80 ? -44.600 8.585 25.984 1.00 88.00 80 VAL A N 1
ATOM 603 C CA . VAL A 1 80 ? -43.483 8.218 25.081 1.00 88.00 80 VAL A CA 1
ATOM 604 C C . VAL A 1 80 ? -43.720 8.710 23.645 1.00 88.00 80 VAL A C 1
ATOM 606 O O . VAL A 1 80 ? -42.794 9.210 22.996 1.00 88.00 80 VAL A O 1
ATOM 609 N N . GLN A 1 81 ? -44.947 8.587 23.126 1.00 86.88 81 GLN A N 1
ATOM 610 C CA . GLN A 1 81 ? -45.283 9.097 21.791 1.00 86.88 81 GLN A CA 1
ATOM 611 C C . GLN A 1 81 ? -45.289 10.628 21.753 1.00 86.88 81 GLN A C 1
ATOM 613 O O . GLN A 1 81 ? -44.755 11.214 20.805 1.00 86.88 81 GLN A O 1
ATOM 618 N N . HIS A 1 82 ? -45.821 11.270 22.798 1.00 89.38 82 HIS A N 1
ATOM 619 C CA . HIS A 1 82 ? -45.805 12.724 22.933 1.00 89.38 82 HIS A CA 1
ATOM 620 C C . HIS A 1 82 ? -44.370 13.275 22.995 1.00 89.38 82 HIS A C 1
ATOM 622 O O . HIS A 1 82 ? -44.028 14.168 22.221 1.00 89.38 82 HIS A O 1
ATOM 628 N N . LEU A 1 83 ? -43.494 12.676 23.813 1.00 91.62 83 LEU A N 1
ATOM 629 C CA . LEU A 1 83 ? -42.062 12.989 23.897 1.00 91.62 83 LEU A CA 1
ATOM 630 C C . LEU A 1 83 ? -41.390 12.923 22.525 1.00 91.62 83 LEU A C 1
ATOM 632 O O . LEU A 1 83 ? -40.709 13.867 22.128 1.00 91.62 83 LEU A O 1
ATOM 636 N N . LYS A 1 84 ? -41.616 11.839 21.768 1.00 91.75 84 LYS A N 1
ATOM 637 C CA . LYS A 1 84 ? -41.067 11.694 20.412 1.00 91.75 84 LYS A CA 1
ATOM 638 C C . LYS A 1 84 ? -41.572 12.799 19.487 1.00 91.75 84 LYS A C 1
ATOM 640 O O . LYS A 1 84 ? -40.782 13.340 18.715 1.00 91.75 84 LYS A O 1
ATOM 645 N N . SER A 1 85 ? -42.870 13.103 19.512 1.00 90.88 85 SER A N 1
ATOM 646 C CA . SER A 1 85 ? -43.486 14.119 18.644 1.00 90.88 85 SER A CA 1
ATOM 647 C C . SER A 1 85 ? -42.975 15.528 18.961 1.00 90.88 85 SER A C 1
ATOM 649 O O . SER A 1 85 ? -42.541 16.258 18.069 1.00 90.88 85 SER A O 1
ATOM 651 N N . THR A 1 86 ? -42.937 15.889 20.242 1.00 93.12 86 THR A N 1
ATOM 652 C CA . THR A 1 86 ? -42.405 17.168 20.725 1.00 93.12 86 THR A CA 1
ATOM 653 C C . THR A 1 86 ? -40.919 17.307 20.404 1.00 93.12 86 THR A C 1
ATOM 655 O O . THR A 1 86 ? -40.516 18.319 19.835 1.00 93.12 86 THR A O 1
ATOM 658 N N . ALA A 1 87 ? -40.121 16.262 20.628 1.00 93.38 87 ALA A N 1
ATOM 659 C CA . ALA A 1 87 ? -38.718 16.240 20.228 1.00 93.38 87 ALA A CA 1
ATOM 660 C C . ALA A 1 87 ? -38.514 16.348 18.709 1.00 93.38 87 ALA A C 1
ATOM 662 O O . ALA A 1 87 ? -37.591 17.018 18.268 1.00 93.38 87 ALA A O 1
ATOM 663 N N . SER A 1 88 ? -39.377 15.715 17.907 1.00 94.31 88 SER A N 1
ATOM 664 C CA . SER A 1 88 ? -39.328 15.792 16.439 1.00 94.31 88 SER A CA 1
ATOM 665 C C . SER A 1 88 ? -39.543 17.224 15.944 1.00 94.31 88 SER A C 1
ATOM 667 O O . SER A 1 88 ? -38.793 17.689 15.094 1.00 94.31 88 SER A O 1
ATOM 669 N N . ARG A 1 89 ? -40.538 17.930 16.501 1.00 94.50 89 ARG A N 1
ATOM 670 C CA . ARG A 1 89 ? -40.810 19.341 16.181 1.00 94.50 89 ARG A CA 1
ATOM 671 C C . ARG A 1 89 ? -39.659 20.247 16.609 1.00 94.50 89 ARG A C 1
ATOM 673 O O . ARG A 1 89 ? -39.208 21.054 15.806 1.00 94.50 89 ARG A O 1
ATOM 680 N N . LEU A 1 90 ? -39.140 20.062 17.826 1.00 92.56 90 LEU A N 1
ATOM 681 C CA . LEU A 1 90 ? -37.956 20.789 18.289 1.00 92.56 90 LEU A CA 1
ATOM 682 C C . LEU A 1 90 ? -36.759 20.557 17.368 1.00 92.56 90 LEU A C 1
ATOM 684 O O . LEU A 1 90 ? -36.120 21.514 16.959 1.00 92.56 90 LEU A O 1
ATOM 688 N N . ALA A 1 91 ? -36.477 19.309 17.004 1.00 93.00 91 ALA A N 1
ATOM 689 C CA . ALA A 1 91 ? -35.350 18.976 16.146 1.00 93.00 91 ALA A CA 1
ATOM 690 C C . ALA A 1 91 ? -35.455 19.606 14.750 1.00 93.00 91 ALA A C 1
ATOM 692 O O . ALA A 1 91 ? -34.444 20.064 14.230 1.00 93.00 91 ALA A O 1
ATOM 693 N N . ILE A 1 92 ? -36.656 19.676 14.165 1.00 94.69 92 ILE A N 1
ATOM 694 C CA . ILE A 1 92 ? -36.881 20.386 12.896 1.00 94.69 92 ILE A CA 1
ATOM 695 C C . ILE A 1 92 ? -36.598 21.879 13.067 1.00 94.69 92 ILE A C 1
ATOM 697 O O . ILE A 1 92 ? -35.845 22.438 12.281 1.00 94.69 92 ILE A O 1
ATOM 701 N N . VAL A 1 93 ? -37.134 22.514 14.116 1.00 92.94 93 VAL A N 1
ATOM 702 C CA . VAL A 1 93 ? -36.896 23.943 14.386 1.00 92.94 93 VAL A CA 1
ATOM 703 C C . VAL A 1 93 ? -35.406 24.224 14.600 1.00 92.94 93 VAL A C 1
ATOM 705 O O . VAL A 1 93 ? -34.860 25.116 13.962 1.00 92.94 93 VAL A O 1
ATOM 708 N N . PHE A 1 94 ? -34.718 23.429 15.425 1.00 90.62 94 PHE A N 1
ATOM 709 C CA . PHE A 1 94 ? -33.271 23.553 15.627 1.00 90.62 94 PHE A CA 1
ATOM 710 C C . PHE A 1 94 ? -32.482 23.324 14.339 1.00 90.62 94 PHE A C 1
ATOM 712 O O . PHE A 1 94 ? -31.540 24.063 14.078 1.00 90.62 94 PHE A O 1
ATOM 719 N N . GLY A 1 95 ? -32.870 22.338 13.529 1.00 93.44 95 GLY A N 1
ATOM 720 C CA . GLY A 1 95 ? -32.232 22.064 12.245 1.00 93.44 95 GLY A CA 1
ATOM 721 C C . GLY A 1 95 ? -32.393 23.205 11.248 1.00 93.44 95 GLY A C 1
ATOM 722 O O . GLY A 1 95 ? -31.417 23.593 10.618 1.00 93.44 95 GLY A O 1
ATOM 723 N N . VAL A 1 96 ? -33.589 23.796 11.157 1.00 96.00 96 VAL A N 1
ATOM 724 C CA . VAL A 1 96 ? -33.865 24.967 10.309 1.00 96.00 96 VAL A CA 1
ATOM 725 C C . VAL A 1 96 ? -33.092 26.193 10.789 1.00 96.00 96 VAL A C 1
ATOM 727 O O . VAL A 1 96 ? -32.494 26.881 9.969 1.00 96.00 96 VAL A O 1
ATOM 730 N N . ILE A 1 97 ? -33.040 26.446 12.101 1.00 94.19 97 ILE A N 1
ATOM 731 C CA . ILE A 1 97 ? -32.261 27.557 12.667 1.00 94.19 97 ILE A CA 1
ATOM 732 C C . ILE A 1 97 ? -30.765 27.358 12.398 1.00 94.19 97 ILE A C 1
ATOM 734 O O . ILE A 1 97 ? -30.101 28.273 11.922 1.00 94.19 97 ILE A O 1
ATOM 738 N N . ALA A 1 98 ? -30.229 26.164 12.663 1.00 92.81 98 ALA A N 1
ATOM 739 C CA . ALA A 1 98 ? -28.820 25.861 12.431 1.00 92.81 98 ALA A CA 1
ATOM 740 C C . ALA A 1 98 ? -28.458 25.941 10.938 1.00 92.81 98 ALA A C 1
ATOM 742 O O . ALA A 1 98 ? -27.421 26.504 10.594 1.00 92.81 98 ALA A O 1
ATOM 743 N N . PHE A 1 99 ? -29.330 25.438 10.057 1.00 96.06 99 PHE A N 1
ATOM 744 C CA . PHE A 1 99 ? -29.214 25.613 8.611 1.00 96.06 99 PHE A CA 1
ATOM 745 C C . PHE A 1 99 ? -29.189 27.094 8.234 1.00 96.06 99 PHE A C 1
ATOM 747 O O . PHE A 1 99 ? -28.246 27.515 7.581 1.00 96.06 99 PHE A O 1
ATOM 754 N N . ALA A 1 100 ? -30.161 27.893 8.684 1.00 95.50 100 ALA A N 1
ATOM 755 C CA . ALA A 1 100 ? -30.245 29.313 8.353 1.00 95.50 100 ALA A CA 1
ATOM 756 C C . ALA A 1 100 ? -28.991 30.082 8.799 1.00 95.50 100 ALA A C 1
ATOM 758 O O . ALA A 1 100 ? -28.438 30.850 8.016 1.00 95.50 100 ALA A O 1
ATOM 759 N N . ILE A 1 101 ? -28.496 29.829 10.016 1.00 93.88 101 ILE A N 1
ATOM 760 C CA . ILE A 1 101 ? -27.275 30.463 10.535 1.00 93.88 101 ILE A CA 1
ATOM 761 C C . ILE A 1 101 ? -26.069 30.148 9.641 1.00 93.88 101 ILE A C 1
ATOM 763 O O . ILE A 1 101 ? -25.326 31.057 9.287 1.00 93.88 101 ILE A O 1
ATOM 767 N N . VAL A 1 102 ? -25.868 28.882 9.261 1.00 93.75 102 VAL A N 1
ATOM 768 C CA . VAL A 1 102 ? -24.699 28.479 8.460 1.00 93.75 102 VAL A CA 1
ATOM 769 C C . VAL A 1 102 ? -24.855 28.870 6.986 1.00 93.75 102 VAL A C 1
ATOM 771 O O . VAL A 1 102 ? -23.894 29.323 6.375 1.00 93.75 102 VAL A O 1
ATOM 774 N N . PHE A 1 103 ? -26.054 28.737 6.419 1.00 95.06 103 PHE A N 1
ATOM 775 C CA . PHE A 1 103 ? -26.348 29.027 5.015 1.00 95.06 103 PHE A CA 1
ATOM 776 C C . PHE A 1 103 ? -26.291 30.529 4.722 1.00 95.06 103 PHE A C 1
ATOM 778 O O . PHE A 1 103 ? -25.540 30.958 3.848 1.00 95.06 103 PHE A O 1
ATOM 785 N N . PHE A 1 104 ? -27.025 31.355 5.478 1.00 94.00 104 PHE A N 1
ATOM 786 C CA . PHE A 1 104 ? -26.971 32.813 5.305 1.00 94.00 104 PHE A CA 1
ATOM 787 C C . PHE A 1 104 ? -25.653 33.397 5.829 1.00 94.00 104 PHE A C 1
ATOM 789 O O . PHE A 1 104 ? -25.163 34.393 5.301 1.00 94.00 104 PHE A O 1
ATOM 796 N N . GLY A 1 105 ? -25.031 32.734 6.809 1.00 92.19 105 GLY A N 1
ATOM 797 C CA . GLY A 1 105 ? -23.685 33.041 7.282 1.00 92.19 105 GLY A CA 1
ATOM 798 C C . GLY A 1 105 ? -22.560 32.593 6.344 1.00 92.19 105 GLY A C 1
ATOM 799 O O . GLY A 1 105 ? -21.406 32.895 6.631 1.00 92.19 105 GLY A O 1
ATOM 800 N N . ALA A 1 106 ? -22.842 31.918 5.223 1.00 91.38 106 ALA A N 1
ATOM 801 C CA . ALA A 1 106 ? -21.794 31.391 4.349 1.00 91.38 106 ALA A CA 1
ATOM 802 C C . ALA A 1 106 ? -20.895 32.498 3.774 1.00 91.38 106 ALA A C 1
ATOM 804 O O . ALA A 1 106 ? -19.679 32.394 3.867 1.00 91.38 106 ALA A O 1
ATOM 805 N N . ARG A 1 107 ? -21.476 33.592 3.256 1.00 88.44 107 ARG A N 1
ATOM 806 C CA . ARG A 1 107 ? -20.713 34.730 2.700 1.00 88.44 107 ARG A CA 1
ATOM 807 C C . ARG A 1 107 ? -19.791 35.429 3.711 1.00 88.44 107 ARG A C 1
ATOM 809 O O . ARG A 1 107 ? -18.637 35.674 3.375 1.00 88.44 107 ARG A O 1
ATOM 816 N N . PRO A 1 108 ? -20.236 35.784 4.933 1.00 88.69 108 PRO A N 1
ATOM 817 C CA . PRO A 1 108 ? -19.310 36.358 5.903 1.00 88.69 108 PRO A CA 1
ATOM 818 C C . PRO A 1 108 ? -18.257 35.338 6.350 1.00 88.69 108 PRO A C 1
ATOM 820 O O . PRO A 1 108 ? -17.107 35.718 6.532 1.00 88.69 108 PRO A O 1
ATOM 823 N N . LEU A 1 109 ? -18.603 34.049 6.472 1.00 87.19 109 LEU A N 1
ATOM 824 C CA . LEU A 1 109 ? -17.648 33.002 6.849 1.00 87.19 109 LEU A CA 1
ATOM 825 C C . LEU A 1 109 ? -16.534 32.813 5.810 1.00 87.19 109 LEU A C 1
ATOM 827 O O . LEU A 1 109 ? -15.378 32.674 6.203 1.00 87.19 109 LEU A O 1
ATOM 831 N N . THR A 1 110 ? -16.832 32.875 4.509 1.00 86.31 110 THR A N 1
ATOM 832 C CA . THR A 1 110 ? -15.805 32.748 3.456 1.00 86.31 110 THR A CA 1
ATOM 833 C C . THR A 1 110 ? -14.764 33.859 3.515 1.00 86.31 110 THR A C 1
ATOM 835 O O . THR A 1 110 ? -13.595 33.601 3.260 1.00 86.31 110 THR A O 1
ATOM 838 N N . GLY A 1 111 ? -15.138 35.068 3.950 1.00 80.69 111 GLY A N 1
ATOM 839 C CA . GLY A 1 111 ? -14.179 36.160 4.163 1.00 80.69 111 GLY A CA 1
ATOM 840 C C . GLY A 1 111 ? -13.141 35.883 5.263 1.00 80.69 111 GLY A C 1
ATOM 841 O O . GLY A 1 111 ? -12.095 36.523 5.295 1.00 80.69 111 GLY A O 1
ATOM 842 N N . TYR A 1 112 ? -13.406 34.927 6.163 1.00 81.31 112 TYR A N 1
ATOM 843 C CA . TYR A 1 112 ? -12.462 34.494 7.202 1.00 81.31 112 TYR A CA 1
ATOM 844 C C . TYR A 1 112 ? -11.771 33.163 6.887 1.00 81.31 112 TYR A C 1
ATOM 846 O O . TYR A 1 112 ? -10.713 32.897 7.452 1.00 81.31 112 TYR A O 1
ATOM 854 N N . LEU A 1 113 ? -12.378 32.328 6.041 1.00 84.50 113 LEU A N 1
ATOM 855 C CA . LEU A 1 113 ? -11.944 30.955 5.761 1.00 84.50 113 LEU A CA 1
ATOM 856 C C . LEU A 1 113 ? -11.220 30.794 4.418 1.00 84.50 113 LEU A C 1
ATOM 858 O O . LEU A 1 113 ? -10.572 29.772 4.220 1.00 84.50 113 LEU A O 1
ATOM 862 N N . GLY A 1 114 ? -11.347 31.775 3.522 1.00 84.00 114 GLY A N 1
ATOM 863 C CA . GLY A 1 114 ? -10.911 31.718 2.126 1.00 84.00 114 GLY A CA 1
ATOM 864 C C . GLY A 1 114 ? -12.111 31.677 1.177 1.00 84.00 114 GLY A C 1
ATOM 865 O O . GLY A 1 114 ? -13.115 31.004 1.454 1.00 84.00 114 GLY A O 1
ATOM 866 N N . SER A 1 115 ? -12.029 32.404 0.060 1.00 82.62 115 SER A N 1
ATOM 867 C CA . SER A 1 115 ? -13.127 32.530 -0.914 1.00 82.62 115 SER A CA 1
ATOM 868 C C . SER A 1 115 ? -13.568 31.182 -1.502 1.00 82.62 115 SER A C 1
ATOM 870 O O . SER A 1 115 ? -14.772 30.937 -1.638 1.00 82.62 115 SER A O 1
ATOM 872 N N . SER A 1 116 ? -12.622 30.258 -1.681 1.00 87.19 116 SER A N 1
ATOM 873 C CA . SER A 1 116 ? -12.817 28.894 -2.191 1.00 87.19 116 SER A CA 1
ATOM 874 C C . SER A 1 116 ? -13.723 27.993 -1.337 1.00 87.19 116 SER A C 1
ATOM 876 O O . SER A 1 116 ? -14.180 26.935 -1.778 1.00 87.19 116 SER A O 1
ATOM 878 N N . THR A 1 117 ? -14.055 28.405 -0.107 1.00 92.94 117 THR A N 1
ATOM 879 C CA . THR A 1 117 ? -14.864 27.611 0.836 1.00 92.94 117 THR A CA 1
ATOM 880 C C . THR A 1 117 ? -16.381 27.759 0.664 1.00 92.94 117 THR A C 1
ATOM 882 O O . THR A 1 117 ? -17.147 27.013 1.286 1.00 92.94 117 THR A O 1
ATOM 885 N N . TYR A 1 118 ? -16.845 28.679 -0.188 1.00 93.69 118 TYR A N 1
ATOM 886 C CA . TYR A 1 118 ? -18.259 29.063 -0.289 1.00 93.69 118 TYR A CA 1
ATOM 887 C C . TYR A 1 118 ? -19.201 27.888 -0.575 1.00 93.69 118 TYR A C 1
ATOM 889 O O . TYR A 1 118 ? -20.138 27.632 0.191 1.00 93.69 118 TYR A O 1
ATOM 897 N N . TYR A 1 119 ? -18.934 27.136 -1.648 1.00 94.25 119 TYR A N 1
ATOM 898 C CA . TYR A 1 119 ? -19.778 26.009 -2.049 1.00 94.25 119 TYR A CA 1
ATOM 899 C C . TYR A 1 119 ? -19.790 24.908 -0.986 1.00 94.25 119 TYR A C 1
ATOM 901 O O . TYR A 1 119 ? -20.852 24.382 -0.647 1.00 94.25 119 TYR A O 1
ATOM 909 N N . ALA A 1 120 ? -18.634 24.606 -0.391 1.00 95.19 120 ALA A N 1
ATOM 910 C CA . ALA A 1 120 ? -18.512 23.624 0.682 1.00 95.19 120 ALA A CA 1
ATOM 911 C C . ALA A 1 120 ? -19.379 23.975 1.907 1.00 95.19 120 ALA A C 1
ATOM 913 O O . ALA A 1 120 ? -20.047 23.089 2.450 1.00 95.19 120 ALA A O 1
ATOM 914 N N . ILE A 1 121 ? -19.432 25.251 2.316 1.00 94.88 121 ILE A N 1
ATOM 915 C CA . ILE A 1 121 ? -20.270 25.709 3.441 1.00 94.88 121 ILE A CA 1
ATOM 916 C C . ILE A 1 121 ? -21.760 25.602 3.097 1.00 94.88 121 ILE A C 1
ATOM 918 O O . ILE A 1 121 ? -22.551 25.103 3.905 1.00 94.88 121 ILE A O 1
ATOM 922 N N . ILE A 1 122 ? -22.152 26.027 1.894 1.00 95.31 122 ILE A N 1
ATOM 923 C CA . ILE A 1 122 ? -23.549 25.962 1.459 1.00 95.31 122 ILE A CA 1
ATOM 924 C C . ILE A 1 122 ? -24.042 24.521 1.430 1.00 95.31 122 ILE A C 1
ATOM 926 O O . ILE A 1 122 ? -25.032 24.206 2.094 1.00 95.31 122 ILE A O 1
ATOM 930 N N . PHE A 1 123 ? -23.354 23.628 0.718 1.00 95.19 123 PHE A N 1
ATOM 931 C CA . PHE A 1 123 ? -23.826 22.255 0.552 1.00 95.19 123 PHE A CA 1
ATOM 932 C C . PHE A 1 123 ? -23.853 21.491 1.876 1.00 95.19 123 PHE A C 1
ATOM 934 O O . PHE A 1 123 ? -24.823 20.784 2.158 1.00 95.19 123 PHE A O 1
ATOM 941 N N . VAL A 1 124 ? -22.850 21.667 2.744 1.00 94.00 124 VAL A N 1
ATOM 942 C CA . VAL A 1 124 ? -22.839 20.956 4.029 1.00 94.00 124 VAL A CA 1
ATOM 943 C C . VAL A 1 124 ? -23.962 21.419 4.962 1.00 94.00 124 VAL A C 1
ATOM 945 O O . VAL A 1 124 ? -24.502 20.599 5.714 1.00 94.00 124 VAL A O 1
ATOM 948 N N . SER A 1 125 ? -24.366 22.695 4.886 1.00 95.44 125 SER A N 1
ATOM 949 C CA . SER A 1 125 ? -25.413 23.270 5.741 1.00 95.44 125 SER A CA 1
ATOM 950 C C . SER A 1 125 ? -26.745 22.522 5.620 1.00 95.44 125 SER A C 1
ATOM 952 O O . SER A 1 125 ? -27.396 22.278 6.637 1.00 95.44 125 SER A O 1
ATOM 954 N N . PHE A 1 126 ? -27.115 22.045 4.424 1.00 96.12 126 PHE A N 1
ATOM 955 C CA . PHE A 1 126 ? -28.350 21.282 4.190 1.00 96.12 126 PHE A CA 1
ATOM 956 C C . PHE A 1 126 ? -28.431 20.001 5.027 1.00 96.12 126 PHE A C 1
ATOM 958 O O . PHE A 1 126 ? -29.522 19.550 5.381 1.00 96.12 126 PHE A O 1
ATOM 965 N N . THR A 1 127 ? -27.290 19.435 5.429 1.00 95.38 127 THR A N 1
ATOM 966 C CA . THR A 1 127 ? -27.262 18.272 6.327 1.00 95.38 127 THR A CA 1
ATOM 967 C C . THR A 1 127 ? -27.916 18.583 7.681 1.00 95.38 127 THR A C 1
ATOM 969 O O . THR A 1 127 ? -28.504 17.693 8.306 1.00 95.38 127 THR A O 1
ATOM 972 N N . LEU A 1 128 ? -27.866 19.843 8.134 1.00 95.12 128 LEU A N 1
ATOM 973 C CA . LEU A 1 128 ? -28.451 20.302 9.398 1.00 95.12 128 LEU A CA 1
ATOM 974 C C . LEU A 1 128 ? -29.986 20.274 9.392 1.00 95.12 128 LEU A C 1
ATOM 976 O O . LEU A 1 128 ? -30.581 20.182 10.461 1.00 95.12 128 LEU A O 1
ATOM 980 N N . LEU A 1 129 ? -30.636 20.249 8.223 1.00 95.75 129 LEU A N 1
ATOM 981 C CA . LEU A 1 129 ? -32.089 20.062 8.123 1.00 95.75 129 LEU A CA 1
ATOM 982 C C . LEU A 1 129 ? -32.518 18.628 8.476 1.00 95.75 129 LEU A C 1
ATOM 984 O O . LEU A 1 129 ? -33.633 18.399 8.942 1.00 95.75 129 LEU A O 1
ATOM 988 N N . ILE A 1 130 ? -31.629 17.650 8.273 1.00 96.00 130 ILE A N 1
ATOM 989 C CA . ILE A 1 130 ? -31.938 16.217 8.390 1.00 96.00 130 ILE A CA 1
ATOM 990 C C . ILE A 1 130 ? -31.390 15.635 9.696 1.00 96.00 130 ILE A C 1
ATOM 992 O O . ILE A 1 130 ? -32.068 14.866 10.385 1.00 96.00 130 ILE A O 1
ATOM 996 N N . ALA A 1 131 ? -30.151 15.982 10.051 1.00 94.31 131 ALA A N 1
ATOM 997 C CA . ALA A 1 131 ? -29.422 15.308 11.119 1.00 94.31 131 ALA A CA 1
ATOM 998 C C . ALA A 1 131 ? -30.064 15.436 12.520 1.00 94.31 131 ALA A C 1
ATOM 1000 O O . ALA A 1 131 ? -30.153 14.414 13.210 1.00 94.31 131 ALA A O 1
ATOM 1001 N N . PRO A 1 132 ? -30.579 16.603 12.961 1.00 94.25 132 PRO A N 1
ATOM 1002 C CA . PRO A 1 132 ? -31.263 16.725 14.251 1.00 94.25 132 PRO A CA 1
ATOM 1003 C C . PRO A 1 132 ? -32.530 15.872 14.318 1.00 94.25 132 PRO A C 1
ATOM 1005 O O . PRO A 1 132 ? -32.787 15.208 15.323 1.00 94.25 132 PRO A O 1
ATOM 1008 N N . TYR A 1 133 ? -33.310 15.824 13.235 1.00 95.62 133 TYR A N 1
ATOM 1009 C CA . TYR A 1 133 ? -34.511 14.992 13.169 1.00 95.62 133 TYR A CA 1
ATOM 1010 C C . TYR A 1 133 ? -34.167 13.498 13.243 1.00 95.62 133 TYR A C 1
ATOM 1012 O O . TYR A 1 133 ? -34.799 12.735 13.976 1.00 95.62 133 TYR A O 1
ATOM 1020 N N . MET A 1 134 ? -33.107 13.079 12.552 1.00 95.56 134 MET A N 1
ATOM 1021 C CA . MET A 1 134 ? -32.550 11.728 12.649 1.00 95.56 134 MET A CA 1
ATOM 1022 C C . MET A 1 134 ? -32.090 11.390 14.081 1.00 95.56 134 MET A C 1
ATOM 1024 O O . MET A 1 134 ? -32.355 10.287 14.577 1.00 95.56 134 MET A O 1
ATOM 1028 N N . ALA A 1 135 ? -31.501 12.352 14.797 1.00 93.69 135 ALA A N 1
ATOM 1029 C CA . ALA A 1 135 ? -31.055 12.195 16.183 1.00 93.69 135 ALA A CA 1
ATOM 1030 C C . ALA A 1 135 ? -32.198 11.828 17.150 1.00 93.69 135 ALA A C 1
ATOM 1032 O O . ALA A 1 135 ? -32.002 11.043 18.081 1.00 93.69 135 ALA A O 1
ATOM 1033 N N . VAL A 1 136 ? -33.417 12.320 16.904 1.00 95.81 136 VAL A N 1
ATOM 1034 C CA . VAL A 1 136 ? -34.612 11.977 17.698 1.00 95.81 136 VAL A CA 1
ATOM 1035 C C . VAL A 1 136 ? -34.901 10.477 17.655 1.00 95.81 136 VAL A C 1
ATOM 1037 O O . VAL A 1 136 ? -35.209 9.877 18.685 1.00 95.81 136 VAL A O 1
ATOM 1040 N N . TYR A 1 137 ? -34.761 9.841 16.488 1.00 95.25 137 TYR A N 1
ATOM 1041 C CA . TYR A 1 137 ? -34.972 8.398 16.347 1.00 95.25 137 TYR A CA 1
ATOM 1042 C C . TYR A 1 137 ? -33.871 7.588 17.030 1.00 95.25 137 TYR A C 1
ATOM 1044 O O . TYR A 1 137 ? -34.173 6.583 17.675 1.00 95.25 137 TYR A O 1
ATOM 1052 N N . ARG A 1 138 ? -32.615 8.051 16.971 1.00 93.25 138 ARG A N 1
ATOM 1053 C CA . ARG A 1 138 ? -31.524 7.476 17.775 1.00 93.25 138 ARG A CA 1
ATOM 1054 C C . ARG A 1 138 ? -31.863 7.525 19.267 1.00 93.25 138 ARG A C 1
ATOM 1056 O O . ARG A 1 138 ? -31.789 6.494 19.930 1.00 93.25 138 ARG A O 1
ATOM 1063 N N . GLY A 1 139 ? -32.319 8.674 19.770 1.00 91.50 139 GLY A N 1
ATOM 1064 C CA . GLY A 1 139 ? -32.775 8.830 21.158 1.00 91.50 139 GLY A CA 1
ATOM 1065 C C . GLY A 1 139 ? -33.951 7.923 21.516 1.00 91.50 139 GLY A C 1
ATOM 1066 O O . GLY A 1 139 ? -33.969 7.323 22.589 1.00 91.50 139 GLY A O 1
ATOM 1067 N N . TYR A 1 140 ? -34.901 7.755 20.593 1.00 93.56 140 TYR A N 1
ATOM 1068 C CA . TYR A 1 140 ? -36.034 6.848 20.762 1.00 93.56 140 TYR A CA 1
ATOM 1069 C C . TYR A 1 140 ? -35.584 5.397 20.971 1.00 93.56 140 TYR A C 1
ATOM 1071 O O . TYR A 1 140 ? -35.988 4.774 21.953 1.00 93.56 140 TYR A O 1
ATOM 1079 N N . PHE A 1 141 ? -34.728 4.859 20.097 1.00 91.19 141 PHE A N 1
ATOM 1080 C CA . PHE A 1 141 ? -34.226 3.487 20.242 1.00 91.19 141 PHE A CA 1
ATOM 1081 C C . PHE A 1 141 ? -33.318 3.322 21.466 1.00 91.19 141 PHE A C 1
ATOM 1083 O O . PHE A 1 141 ? -33.436 2.317 22.168 1.00 91.19 141 PHE A O 1
ATOM 1090 N N . GLN A 1 142 ? -32.487 4.323 21.777 1.00 88.25 142 GLN A N 1
ATOM 1091 C CA . GLN A 1 142 ? -31.671 4.340 22.996 1.00 88.25 142 GLN A CA 1
ATOM 1092 C C . GLN A 1 142 ? -32.540 4.259 24.262 1.00 88.25 142 GLN A C 1
ATOM 1094 O O . GLN A 1 142 ? -32.261 3.431 25.126 1.00 88.25 142 GLN A O 1
ATOM 1099 N N . GLY A 1 143 ? -33.640 5.019 24.335 1.00 86.12 143 GLY A N 1
ATOM 1100 C CA . GLY A 1 143 ? -34.592 4.957 25.454 1.00 86.12 143 GLY A CA 1
ATOM 1101 C C . GLY A 1 143 ? -35.398 3.652 25.518 1.00 86.12 143 GLY A C 1
ATOM 1102 O O . GLY A 1 143 ? -35.996 3.319 26.541 1.00 86.12 143 GLY A O 1
ATOM 1103 N N . HIS A 1 144 ? -35.397 2.870 24.433 1.00 87.31 144 HIS A N 1
ATOM 1104 C CA . HIS A 1 144 ? -35.931 1.508 24.423 1.00 87.31 144 HIS A CA 1
ATOM 1105 C C . HIS A 1 144 ? -34.893 0.447 24.831 1.00 87.31 144 HIS A C 1
ATOM 1107 O O . HIS A 1 144 ? -35.173 -0.745 24.728 1.00 87.31 144 HIS A O 1
ATOM 1113 N N . GLU A 1 145 ? -33.710 0.870 25.290 1.00 81.88 145 GLU A N 1
ATOM 1114 C CA . GLU A 1 145 ? -32.524 0.036 25.538 1.00 81.88 145 GLU A CA 1
ATOM 1115 C C . GLU A 1 145 ? -31.989 -0.687 24.286 1.00 81.88 145 GLU A C 1
ATOM 1117 O O . GLU A 1 145 ? -31.118 -1.553 24.377 1.00 81.88 145 GLU A O 1
ATOM 1122 N N . ASN A 1 146 ? -32.454 -0.317 23.088 1.00 84.38 146 ASN A N 1
ATOM 1123 C CA . ASN A 1 146 ? -32.011 -0.917 21.835 1.00 84.38 146 ASN A CA 1
ATOM 1124 C C . ASN A 1 146 ? -30.920 -0.059 21.184 1.00 84.38 146 ASN A C 1
ATOM 1126 O O . ASN A 1 146 ? -31.162 0.764 20.302 1.00 84.38 146 ASN A O 1
ATOM 1130 N N . MET A 1 147 ? -29.683 -0.287 21.619 1.00 84.25 147 MET A N 1
ATOM 1131 C CA . MET A 1 147 ? -28.506 0.421 21.103 1.00 84.25 147 MET A CA 1
ATOM 1132 C C . MET A 1 147 ? -28.073 -0.060 19.709 1.00 84.25 147 MET A C 1
ATOM 1134 O O . MET A 1 147 ? -27.296 0.620 19.037 1.00 84.25 147 MET A O 1
ATOM 1138 N N . THR A 1 148 ? -28.569 -1.216 19.253 1.00 87.69 148 THR A N 1
ATOM 1139 C CA . THR A 1 148 ? -28.170 -1.828 17.979 1.00 87.69 148 THR A CA 1
ATOM 1140 C C . THR A 1 148 ? -28.589 -0.975 16.789 1.00 87.69 148 THR A C 1
ATOM 1142 O O . THR A 1 148 ? -27.761 -0.712 15.921 1.00 87.69 148 THR A O 1
ATOM 1145 N N . HIS A 1 149 ? -29.833 -0.483 16.747 1.00 90.06 149 HIS A N 1
ATOM 1146 C CA . HIS A 1 149 ? -30.275 0.359 15.628 1.00 90.06 149 HIS A CA 1
ATOM 1147 C C . HIS A 1 149 ? -29.530 1.693 15.582 1.00 90.06 149 HIS A C 1
ATOM 1149 O O . HIS A 1 149 ? -29.147 2.138 14.503 1.00 90.06 149 HIS A O 1
ATOM 1155 N N . THR A 1 150 ? -29.241 2.286 16.740 1.00 89.75 150 THR A N 1
ATOM 1156 C CA . THR A 1 150 ? -28.417 3.495 16.824 1.00 89.75 150 THR A CA 1
ATOM 1157 C C . THR A 1 150 ? -27.017 3.240 16.267 1.00 89.75 150 THR A C 1
ATOM 1159 O O . THR A 1 150 ? -26.590 3.963 15.369 1.00 89.75 150 THR A O 1
ATOM 1162 N N . GLY A 1 151 ? -26.340 2.178 16.716 1.00 87.75 151 GLY A N 1
ATOM 1163 C CA . GLY A 1 151 ? -25.006 1.826 16.226 1.00 87.75 151 GLY A CA 1
ATOM 1164 C C . GLY A 1 151 ? -24.969 1.540 14.721 1.00 87.75 151 GLY A C 1
ATOM 1165 O O . GLY A 1 151 ? -24.128 2.091 14.017 1.00 87.75 151 GLY A O 1
ATOM 1166 N N . VAL A 1 152 ? -25.918 0.749 14.201 1.00 89.75 152 VAL A N 1
ATOM 1167 C CA . VAL A 1 152 ? -26.013 0.455 12.757 1.00 89.75 152 VAL A CA 1
ATOM 1168 C C . VAL A 1 152 ? -26.264 1.726 11.950 1.00 89.75 152 VAL A C 1
ATOM 1170 O O . VAL A 1 152 ? -25.602 1.932 10.940 1.00 89.75 152 VAL A O 1
ATOM 1173 N N . SER A 1 153 ? -27.159 2.609 12.407 1.00 93.56 153 SER A N 1
ATOM 1174 C CA . SER A 1 153 ? -27.432 3.874 11.712 1.00 93.56 153 SER A CA 1
ATOM 1175 C C . SER A 1 153 ? -26.196 4.773 11.622 1.00 93.56 153 SER A C 1
ATOM 1177 O O . SER A 1 153 ? -26.028 5.474 10.634 1.00 93.56 153 SER A O 1
ATOM 1179 N N . GLN A 1 154 ? -25.322 4.751 12.634 1.00 91.00 154 GLN A N 1
ATOM 1180 C CA . GLN A 1 154 ? -24.102 5.560 12.669 1.00 91.00 154 GLN A CA 1
ATOM 1181 C C . GLN A 1 154 ? -23.036 5.024 11.709 1.00 91.00 154 GLN A C 1
ATOM 1183 O O . GLN A 1 154 ? -22.443 5.798 10.962 1.00 91.00 154 GLN A O 1
ATOM 1188 N N . ILE A 1 155 ? -22.846 3.700 11.675 1.00 89.38 155 ILE A N 1
ATOM 1189 C CA . ILE A 1 155 ? -21.945 3.059 10.708 1.00 89.38 155 ILE A CA 1
ATOM 1190 C C . ILE A 1 155 ? -22.463 3.280 9.282 1.00 89.38 155 ILE A C 1
ATOM 1192 O O . ILE A 1 155 ? -21.679 3.620 8.402 1.00 89.38 155 ILE A O 1
ATOM 1196 N N . LEU A 1 156 ? -23.773 3.120 9.058 1.00 90.88 156 LEU A N 1
ATOM 1197 C CA . LEU A 1 156 ? -24.399 3.328 7.752 1.00 90.88 156 LEU A CA 1
ATOM 1198 C C . LEU A 1 156 ? -24.245 4.778 7.276 1.00 90.88 156 LEU A C 1
ATOM 1200 O O . LEU A 1 156 ? -23.848 4.989 6.135 1.00 90.88 156 LEU A O 1
ATOM 1204 N N . GLU A 1 157 ? -24.507 5.759 8.150 1.00 92.88 157 GLU A N 1
ATOM 1205 C CA . GLU A 1 157 ? -24.291 7.185 7.864 1.00 92.88 157 GLU A CA 1
ATOM 1206 C C . GLU A 1 157 ? -22.864 7.433 7.375 1.00 92.88 157 GLU A C 1
ATOM 1208 O O . GLU A 1 157 ? -22.667 8.063 6.339 1.00 92.88 157 GLU A O 1
ATOM 1213 N N . GLN A 1 158 ? -21.878 6.906 8.106 1.00 93.56 158 GLN A N 1
ATOM 1214 C CA . GLN A 1 158 ? -20.475 7.120 7.790 1.00 93.56 158 GLN A CA 1
ATOM 1215 C C . GLN A 1 158 ? -20.051 6.400 6.509 1.00 93.56 158 GLN A C 1
ATOM 1217 O O . GLN A 1 158 ? -19.326 6.974 5.703 1.00 93.56 158 GLN A O 1
ATOM 1222 N N . PHE A 1 159 ? -20.500 5.162 6.311 1.00 89.56 159 PHE A N 1
ATOM 1223 C CA . PHE A 1 159 ? -20.169 4.374 5.128 1.00 89.56 159 PHE A CA 1
ATOM 1224 C C . PHE A 1 159 ? -20.725 5.019 3.855 1.00 89.56 159 PHE A C 1
ATOM 1226 O O . PHE A 1 159 ? -19.975 5.249 2.912 1.00 89.56 159 PHE A O 1
ATOM 1233 N N . VAL A 1 160 ? -22.016 5.375 3.856 1.00 93.50 160 VAL A N 1
ATOM 1234 C CA . VAL A 1 160 ? -22.665 6.034 2.714 1.00 93.50 160 VAL A CA 1
ATOM 1235 C C . VAL A 1 160 ? -22.033 7.400 2.456 1.00 93.50 160 VAL A C 1
ATOM 1237 O O . VAL A 1 160 ? -21.709 7.705 1.314 1.00 93.50 160 VAL A O 1
ATOM 1240 N N . ARG A 1 161 ? -21.780 8.198 3.505 1.00 93.50 161 ARG A N 1
ATOM 1241 C CA . ARG A 1 161 ? -21.088 9.488 3.371 1.00 93.50 161 ARG A CA 1
ATOM 1242 C C . ARG A 1 161 ? -19.730 9.325 2.692 1.00 93.50 161 ARG A C 1
ATOM 1244 O O . ARG A 1 161 ? -19.472 10.008 1.716 1.00 93.50 161 ARG A O 1
ATOM 1251 N N . VAL A 1 162 ? -18.877 8.427 3.187 1.00 93.44 162 VAL A N 1
ATOM 1252 C CA . VAL A 1 162 ? -17.526 8.215 2.635 1.00 93.44 162 VAL A CA 1
ATOM 1253 C C . VAL A 1 162 ? -17.578 7.706 1.199 1.00 93.44 162 VAL A C 1
ATOM 1255 O O . VAL A 1 162 ? -16.826 8.191 0.362 1.00 93.44 162 VAL A O 1
ATOM 1258 N N . PHE A 1 163 ? -18.481 6.772 0.899 1.00 91.75 163 PHE A N 1
ATOM 1259 C CA . PHE A 1 163 ? -18.669 6.277 -0.461 1.00 91.75 163 PHE A CA 1
ATOM 1260 C C . PHE A 1 163 ? -18.994 7.418 -1.435 1.00 91.75 163 PHE A C 1
ATOM 1262 O O . PHE A 1 163 ? -18.317 7.562 -2.448 1.00 91.75 163 PHE A O 1
ATOM 1269 N N . PHE A 1 164 ? -19.967 8.272 -1.099 1.00 95.31 164 PHE A N 1
ATOM 1270 C CA . PHE A 1 164 ? -20.337 9.402 -1.954 1.00 95.31 164 PHE A CA 1
ATOM 1271 C C . PHE A 1 164 ? -19.287 10.520 -1.971 1.00 95.31 164 PHE A C 1
ATOM 1273 O O . PHE A 1 164 ? -19.122 11.133 -3.016 1.00 95.31 164 PHE A O 1
ATOM 1280 N N . ILE A 1 165 ? -18.536 10.749 -0.884 1.00 95.25 165 ILE A N 1
ATOM 1281 C CA . ILE A 1 165 ? -17.368 11.651 -0.895 1.00 95.25 165 ILE A CA 1
ATOM 1282 C C . ILE A 1 165 ? -16.405 11.236 -2.014 1.00 95.25 165 ILE A C 1
ATOM 1284 O O . ILE A 1 165 ? -16.038 12.061 -2.843 1.00 95.25 165 ILE A O 1
ATOM 1288 N N . LEU A 1 166 ? -16.027 9.956 -2.062 1.00 94.94 166 LEU A N 1
ATOM 1289 C CA . LEU A 1 166 ? -15.046 9.464 -3.031 1.00 94.94 166 LEU A CA 1
ATOM 1290 C C . LEU A 1 166 ? -15.624 9.360 -4.447 1.00 94.94 166 LEU A C 1
ATOM 1292 O O . LEU A 1 166 ? -14.939 9.709 -5.402 1.00 94.94 166 LEU A O 1
ATOM 1296 N N . ALA A 1 167 ? -16.881 8.929 -4.588 1.00 93.06 167 ALA A N 1
ATOM 1297 C CA . ALA A 1 167 ? -17.542 8.834 -5.889 1.00 93.06 167 ALA A CA 1
ATOM 1298 C C . ALA A 1 167 ? -17.742 10.212 -6.540 1.00 93.06 167 ALA A C 1
ATOM 1300 O O . ALA A 1 167 ? -17.481 10.363 -7.730 1.00 93.06 167 ALA A O 1
ATOM 1301 N N . ILE A 1 168 ? -18.165 11.219 -5.763 1.00 96.00 168 ILE A N 1
ATOM 1302 C CA . ILE A 1 168 ? -18.332 12.591 -6.261 1.00 96.00 168 ILE A CA 1
ATOM 1303 C C . ILE A 1 168 ? -16.972 13.214 -6.570 1.00 96.00 168 ILE A C 1
ATOM 1305 O O . ILE A 1 168 ? -16.834 13.816 -7.627 1.00 96.00 168 ILE A O 1
ATOM 1309 N N . ALA A 1 169 ? -15.965 13.031 -5.705 1.00 96.31 169 ALA A N 1
ATOM 1310 C CA . ALA A 1 169 ? -14.607 13.498 -5.984 1.00 96.31 169 ALA A CA 1
ATOM 1311 C C . ALA A 1 169 ? -14.086 12.928 -7.311 1.00 96.31 169 ALA A C 1
ATOM 1313 O O . ALA A 1 169 ? -13.658 13.685 -8.173 1.00 96.31 169 ALA A O 1
ATOM 1314 N N . TRP A 1 170 ? -14.192 11.611 -7.509 1.00 95.31 170 TRP A N 1
ATOM 1315 C CA . TRP A 1 170 ? -13.723 10.958 -8.731 1.00 95.31 170 TRP A CA 1
ATOM 1316 C C . TRP A 1 170 ? -14.474 11.450 -9.967 1.00 95.31 170 TRP A C 1
ATOM 1318 O O . TRP A 1 170 ? -13.847 11.800 -10.965 1.00 95.31 170 TRP A O 1
ATOM 1328 N N . TRP A 1 171 ? -15.805 11.531 -9.894 1.00 95.88 171 TRP A N 1
ATOM 1329 C CA . TRP A 1 171 ? -16.615 11.986 -11.019 1.00 95.88 171 TRP A CA 1
ATOM 1330 C C . TRP A 1 171 ? -16.342 13.453 -11.368 1.00 95.88 171 TRP A C 1
ATOM 1332 O O . TRP A 1 171 ? -16.141 13.767 -12.537 1.00 95.88 171 TRP A O 1
ATOM 1342 N N . PHE A 1 172 ? -16.297 14.347 -10.376 1.00 97.19 172 PHE A N 1
ATOM 1343 C CA . PHE A 1 172 ? -16.155 15.779 -10.637 1.00 97.19 172 PHE A CA 1
ATOM 1344 C C . PHE A 1 172 ? -14.746 16.145 -11.111 1.00 97.19 172 PHE A C 1
ATOM 1346 O O . PHE A 1 172 ? -14.611 16.981 -12.001 1.00 97.19 172 PHE A O 1
ATOM 1353 N N . VAL A 1 173 ? -13.712 15.492 -10.571 1.00 95.06 173 VAL A N 1
ATOM 1354 C CA . VAL A 1 173 ? -12.331 15.660 -11.049 1.00 95.06 173 VAL A CA 1
ATOM 1355 C C . VAL A 1 173 ? -12.196 15.131 -12.476 1.00 95.06 173 VAL A C 1
ATOM 1357 O O . VAL A 1 173 ? -11.658 15.825 -13.331 1.00 95.06 173 VAL A O 1
ATOM 1360 N N . SER A 1 174 ? -12.759 13.952 -12.773 1.00 91.62 174 SER A N 1
ATOM 1361 C CA . SER A 1 174 ? -12.729 13.385 -14.134 1.00 91.62 174 SER A CA 1
ATOM 1362 C C . SER A 1 174 ? -13.499 14.237 -15.150 1.00 91.62 174 SER A C 1
ATOM 1364 O O . SER A 1 174 ? -13.190 14.208 -16.335 1.00 91.62 174 SER A O 1
ATOM 1366 N N . ALA A 1 175 ? -14.498 14.999 -14.696 1.00 93.94 175 ALA A N 1
ATOM 1367 C CA . ALA A 1 175 ? -15.258 15.941 -15.514 1.00 93.94 175 ALA A CA 1
ATOM 1368 C C . ALA A 1 175 ? -14.598 17.333 -15.637 1.00 93.94 175 ALA A C 1
ATOM 1370 O O . ALA A 1 175 ? -15.154 18.199 -16.309 1.00 93.94 175 ALA A O 1
ATOM 1371 N N . GLY A 1 176 ? -13.445 17.567 -14.996 1.00 93.31 176 GLY A N 1
ATOM 1372 C CA . GLY A 1 176 ? -12.695 18.824 -15.096 1.00 93.31 176 GLY A CA 1
ATOM 1373 C C . GLY A 1 176 ? -13.295 20.010 -14.330 1.00 93.31 176 GLY A C 1
ATOM 1374 O O . GLY A 1 176 ? -13.031 21.158 -14.685 1.00 93.31 176 GLY A O 1
ATOM 1375 N N . TYR A 1 177 ? -14.116 19.777 -13.298 1.00 95.62 177 TYR A N 1
ATOM 1376 C CA . TYR A 1 177 ? -14.632 20.864 -12.453 1.00 95.62 177 TYR A CA 1
ATOM 1377 C C . TYR A 1 177 ? -13.534 21.490 -11.578 1.00 95.62 177 TYR A C 1
ATOM 1379 O O . TYR A 1 177 ? -12.576 20.823 -11.194 1.00 95.62 177 TYR A O 1
ATOM 1387 N N . SER A 1 178 ? -13.707 22.762 -11.196 1.00 94.94 178 SER A N 1
ATOM 1388 C CA . SER A 1 178 ? -12.773 23.453 -10.296 1.00 94.94 178 SER A CA 1
ATOM 1389 C C . SER A 1 178 ? -12.760 22.852 -8.884 1.00 94.94 178 SER A C 1
ATOM 1391 O O . SER A 1 178 ? -13.769 22.329 -8.401 1.00 94.94 178 SER A O 1
ATOM 1393 N N . ASN A 1 179 ? -11.631 22.992 -8.182 1.00 94.00 179 ASN A N 1
ATOM 1394 C CA . ASN A 1 179 ? -11.422 22.432 -6.841 1.00 94.00 179 ASN A CA 1
ATOM 1395 C C . ASN A 1 179 ? -12.478 22.899 -5.820 1.00 94.00 179 ASN A C 1
ATOM 1397 O O . ASN A 1 179 ? -12.928 22.115 -4.983 1.00 94.00 179 ASN A O 1
ATOM 1401 N N . GLU A 1 180 ? -12.966 24.135 -5.937 1.00 94.06 180 GLU A N 1
ATOM 1402 C CA . GLU A 1 180 ? -14.049 24.675 -5.102 1.00 94.06 180 GLU A CA 1
ATOM 1403 C C . GLU A 1 180 ? -15.378 23.930 -5.301 1.00 94.06 180 GLU A C 1
ATOM 1405 O O . GLU A 1 180 ? -16.083 23.606 -4.339 1.00 94.06 180 GLU A O 1
ATOM 1410 N N . VAL A 1 181 ? -15.720 23.633 -6.560 1.00 95.62 181 VAL A N 1
ATOM 1411 C CA . VAL A 1 181 ? -16.941 22.908 -6.931 1.00 95.62 181 VAL A CA 1
ATOM 1412 C C . VAL A 1 181 ? -16.826 21.444 -6.516 1.00 95.62 181 VAL A C 1
ATOM 1414 O O . VAL A 1 181 ? -17.773 20.896 -5.947 1.00 95.62 181 VAL A O 1
ATOM 1417 N N . VAL A 1 182 ? -15.655 20.829 -6.719 1.00 97.00 182 VAL A N 1
ATOM 1418 C CA . VAL A 1 182 ? -15.352 19.471 -6.242 1.00 97.00 182 VAL A CA 1
ATOM 1419 C C . VAL A 1 182 ? -15.518 19.396 -4.721 1.00 97.00 182 VAL A C 1
ATOM 1421 O O . VAL A 1 182 ? -16.248 18.535 -4.226 1.00 97.00 182 VAL A O 1
ATOM 1424 N N . ALA A 1 183 ? -14.925 20.326 -3.966 1.00 95.19 183 ALA A N 1
ATOM 1425 C CA . ALA A 1 183 ? -15.054 20.383 -2.510 1.00 95.19 183 ALA A CA 1
ATOM 1426 C C . ALA A 1 183 ? -16.513 20.590 -2.059 1.00 95.19 183 ALA A C 1
ATOM 1428 O O . ALA A 1 183 ? -16.972 19.947 -1.108 1.00 95.19 183 ALA A O 1
ATOM 1429 N N . GLY A 1 184 ? -17.268 21.434 -2.772 1.00 95.12 184 GLY A N 1
ATOM 1430 C CA . GLY A 1 184 ? -18.709 21.608 -2.591 1.00 95.12 184 GLY A CA 1
ATOM 1431 C C . GLY A 1 184 ? -19.497 20.307 -2.755 1.00 95.12 184 GLY A C 1
ATOM 1432 O O . GLY A 1 184 ? -20.262 19.921 -1.864 1.00 95.12 184 GLY A O 1
ATOM 1433 N N . GLY A 1 185 ? -19.265 19.593 -3.858 1.00 94.75 185 GLY A N 1
ATOM 1434 C CA . GLY A 1 185 ? -19.898 18.306 -4.149 1.00 94.75 185 GLY A CA 1
ATOM 1435 C C . GLY A 1 185 ? -19.556 17.235 -3.111 1.00 94.75 185 GLY A C 1
ATOM 1436 O O . GLY A 1 185 ? -20.445 16.555 -2.595 1.00 94.75 185 GLY A O 1
ATOM 1437 N N . VAL A 1 186 ? -18.282 17.133 -2.728 1.00 95.94 186 VAL A N 1
ATOM 1438 C CA . VAL A 1 186 ? -17.814 16.219 -1.675 1.00 95.94 186 VAL A CA 1
ATOM 1439 C C . VAL A 1 186 ? -18.538 16.485 -0.350 1.00 95.94 186 VAL A C 1
ATOM 1441 O O . VAL A 1 186 ? -18.958 15.548 0.333 1.00 95.94 186 VAL A O 1
ATOM 1444 N N . MET A 1 187 ? -18.761 17.750 0.007 1.00 95.31 187 MET A N 1
ATOM 1445 C CA . MET A 1 187 ? -19.481 18.113 1.229 1.00 95.31 187 MET A CA 1
ATOM 1446 C C . MET A 1 187 ? -20.975 17.757 1.195 1.00 95.31 187 MET A C 1
ATOM 1448 O O . MET A 1 187 ? -21.539 17.386 2.235 1.00 95.31 187 MET A O 1
ATOM 1452 N N . ALA A 1 188 ? -21.605 17.765 0.015 1.00 95.00 188 ALA A N 1
ATOM 1453 C CA . ALA A 1 188 ? -22.998 17.350 -0.168 1.00 95.00 188 ALA A CA 1
ATOM 1454 C C . ALA A 1 188 ? -23.238 15.867 0.187 1.00 95.00 188 ALA A C 1
ATOM 1456 O O . ALA A 1 188 ? -24.338 15.497 0.608 1.00 95.00 188 ALA A O 1
ATOM 1457 N N . ALA A 1 189 ? -22.208 15.013 0.129 1.00 94.94 189 ALA A N 1
ATOM 1458 C CA . ALA A 1 189 ? -22.297 13.603 0.526 1.00 94.94 189 ALA A CA 1
ATOM 1459 C C . ALA A 1 189 ? -22.767 13.404 1.984 1.00 94.94 189 ALA A C 1
ATOM 1461 O O . ALA A 1 189 ? -23.349 12.369 2.332 1.00 94.94 189 ALA A O 1
ATOM 1462 N N . SER A 1 190 ? -22.569 14.405 2.850 1.00 92.31 190 SER A N 1
ATOM 1463 C CA . SER A 1 190 ? -23.059 14.386 4.234 1.00 92.31 190 SER A CA 1
ATOM 1464 C C . SER A 1 190 ? -24.589 14.335 4.324 1.00 92.31 190 SER A C 1
ATOM 1466 O O . SER A 1 190 ? -25.117 13.666 5.220 1.00 92.31 190 SER A O 1
ATOM 1468 N N . ILE A 1 191 ? -25.289 14.949 3.364 1.00 95.50 191 ILE A N 1
ATOM 1469 C CA . ILE A 1 191 ? -26.752 14.936 3.236 1.00 95.50 191 ILE A CA 1
ATOM 1470 C C . ILE A 1 191 ? -27.223 13.506 2.967 1.00 95.50 191 ILE A C 1
ATOM 1472 O O . ILE A 1 191 ? -28.073 12.979 3.686 1.00 95.50 191 ILE A O 1
ATOM 1476 N N . VAL A 1 192 ? -26.622 12.852 1.968 1.00 95.50 192 VAL A N 1
ATOM 1477 C CA . VAL A 1 192 ? -26.979 11.489 1.547 1.00 95.50 192 VAL A CA 1
ATOM 1478 C C . VAL A 1 192 ? -26.733 10.490 2.678 1.00 95.50 192 VAL A C 1
ATOM 1480 O O . VAL A 1 192 ? -27.592 9.655 2.967 1.00 95.50 192 VAL A O 1
ATOM 1483 N N . GLY A 1 193 ? -25.612 10.620 3.397 1.00 94.12 193 GLY A N 1
ATOM 1484 C CA . GLY A 1 193 ? -25.337 9.808 4.585 1.00 94.12 193 GLY A CA 1
ATOM 1485 C C . GLY A 1 193 ? -26.394 9.983 5.685 1.00 94.12 193 GLY A C 1
ATOM 1486 O O . GLY A 1 193 ? -26.889 8.997 6.242 1.00 94.12 193 GLY A O 1
ATOM 1487 N N . ALA A 1 194 ? -26.791 11.228 5.977 1.00 94.88 194 ALA A N 1
ATOM 1488 C CA . ALA A 1 194 ? -27.826 11.518 6.970 1.00 94.88 194 ALA A CA 1
ATOM 1489 C C . ALA A 1 194 ? -29.207 10.980 6.547 1.00 94.88 194 ALA A C 1
ATOM 1491 O O . ALA A 1 194 ? -29.922 10.416 7.381 1.00 94.88 194 ALA A O 1
ATOM 1492 N N . LEU A 1 195 ? -29.560 11.085 5.261 1.00 97.25 195 LEU A N 1
ATOM 1493 C CA . LEU A 1 195 ? -30.793 10.527 4.697 1.00 97.25 195 LEU A CA 1
ATOM 1494 C C . LEU A 1 195 ? -30.823 9.000 4.771 1.00 97.25 195 LEU A C 1
ATOM 1496 O O . LEU A 1 195 ? -31.831 8.440 5.196 1.00 97.25 195 LEU A O 1
ATOM 1500 N N . ALA A 1 196 ? -29.726 8.319 4.430 1.00 95.81 196 ALA A N 1
ATOM 1501 C CA . ALA A 1 196 ? -29.636 6.861 4.522 1.00 95.81 196 ALA A CA 1
ATOM 1502 C C . ALA A 1 196 ? -29.822 6.370 5.970 1.00 95.81 196 ALA A C 1
ATOM 1504 O O . ALA A 1 196 ? -30.588 5.438 6.235 1.00 95.81 196 ALA A O 1
ATOM 1505 N N . SER A 1 197 ? -29.178 7.048 6.924 1.00 96.12 197 SER A N 1
ATOM 1506 C CA . SER A 1 197 ? -29.334 6.797 8.362 1.00 96.12 197 SER A CA 1
ATOM 1507 C C . SER A 1 197 ? -30.775 7.007 8.835 1.00 96.12 197 SER A C 1
ATOM 1509 O O . SER A 1 197 ? -31.352 6.134 9.494 1.00 96.12 197 SER A O 1
ATOM 1511 N N . LEU A 1 198 ? -31.391 8.132 8.456 1.00 97.06 198 LEU A N 1
ATOM 1512 C CA . LEU A 1 198 ? -32.784 8.435 8.776 1.00 97.06 198 LEU A CA 1
ATOM 1513 C C . LEU A 1 198 ? -33.737 7.400 8.166 1.00 97.06 198 LEU A C 1
ATOM 1515 O O . LEU A 1 198 ? -34.603 6.886 8.871 1.00 97.06 198 LEU A O 1
ATOM 1519 N N . GLY A 1 199 ? -33.560 7.058 6.889 1.00 96.94 199 GLY A N 1
ATOM 1520 C CA . GLY A 1 199 ? -34.367 6.071 6.176 1.00 96.94 199 GLY A CA 1
ATOM 1521 C C . GLY A 1 199 ? -34.341 4.711 6.869 1.00 96.94 199 GLY A C 1
ATOM 1522 O O . GLY A 1 199 ? -35.396 4.152 7.176 1.00 96.94 199 GLY A O 1
ATOM 1523 N N . TYR A 1 200 ? -33.152 4.224 7.230 1.00 97.12 200 TYR A N 1
ATOM 1524 C CA . TYR A 1 200 ? -33.006 2.996 8.014 1.00 97.12 200 TYR A CA 1
ATOM 1525 C C . TYR A 1 200 ? -33.760 3.068 9.353 1.00 97.12 200 TYR A C 1
ATOM 1527 O O . TYR A 1 200 ? -34.538 2.164 9.680 1.00 97.12 200 TYR A O 1
ATOM 1535 N N . LEU A 1 201 ? -33.583 4.151 10.117 1.00 95.69 201 LEU A N 1
ATOM 1536 C CA . LEU A 1 201 ? -34.246 4.330 11.413 1.00 95.69 201 LEU A CA 1
ATOM 1537 C C . LEU A 1 201 ? -35.774 4.408 11.277 1.00 95.69 201 LEU A C 1
ATOM 1539 O O . LEU A 1 201 ? -36.485 3.836 12.105 1.00 95.69 201 LEU A O 1
ATOM 1543 N N . LEU A 1 202 ? -36.288 5.049 10.224 1.00 95.62 202 LEU A N 1
ATOM 1544 C CA . LEU A 1 202 ? -37.718 5.116 9.917 1.00 95.62 202 LEU A CA 1
ATOM 1545 C C . LEU A 1 202 ? -38.295 3.740 9.566 1.00 95.62 202 LEU A C 1
ATOM 1547 O O . LEU A 1 202 ? -39.363 3.386 10.068 1.00 95.62 202 LEU A O 1
ATOM 1551 N N . VAL A 1 203 ? -37.596 2.940 8.754 1.00 95.81 203 VAL A N 1
ATOM 1552 C CA . VAL A 1 203 ? -38.028 1.574 8.412 1.00 95.81 203 VAL A CA 1
ATOM 1553 C C . VAL A 1 203 ? -38.073 0.700 9.664 1.00 95.81 203 VAL A C 1
ATOM 1555 O O . VAL A 1 203 ? -39.075 0.026 9.904 1.00 95.81 203 VAL A O 1
ATOM 1558 N N . MET A 1 204 ? -37.034 0.742 10.502 1.00 93.50 204 MET A N 1
ATOM 1559 C CA . MET A 1 204 ? -37.010 -0.017 11.760 1.00 93.50 204 MET A CA 1
ATOM 1560 C C . MET A 1 204 ? -38.102 0.448 12.728 1.00 93.50 204 MET A C 1
ATOM 1562 O O . MET A 1 204 ? -38.738 -0.367 13.393 1.00 93.50 204 MET A O 1
ATOM 1566 N N . TYR A 1 205 ? -38.379 1.751 12.768 1.00 91.62 205 TYR A N 1
ATOM 1567 C CA . TYR A 1 205 ? -39.454 2.312 13.580 1.00 91.62 205 TYR A CA 1
ATOM 1568 C C . TYR A 1 205 ? -40.836 1.855 13.102 1.00 91.62 205 TYR A C 1
ATOM 1570 O O . TYR A 1 205 ? -41.703 1.585 13.928 1.00 91.62 205 TYR A O 1
ATOM 1578 N N . ARG A 1 206 ? -41.057 1.735 11.787 1.00 91.06 206 ARG A N 1
ATOM 1579 C CA . ARG A 1 206 ? -42.325 1.244 11.216 1.00 91.06 206 ARG A CA 1
ATOM 1580 C C . ARG A 1 206 ? -42.537 -0.255 11.436 1.00 91.06 206 ARG A C 1
ATOM 1582 O O . ARG A 1 206 ? -43.672 -0.666 11.638 1.00 91.06 206 ARG A O 1
ATOM 1589 N N . LYS A 1 207 ? -41.463 -1.053 11.430 1.00 87.56 207 LYS A N 1
ATOM 1590 C CA . LYS A 1 207 ? -41.508 -2.514 11.631 1.00 87.56 207 LYS A CA 1
ATOM 1591 C C . LYS A 1 207 ? -41.756 -2.947 13.081 1.00 87.56 207 LYS A C 1
ATOM 1593 O O . LYS A 1 207 ? -41.939 -4.134 13.335 1.00 87.56 207 LYS A O 1
ATOM 1598 N N . ARG A 1 208 ? -41.747 -2.022 14.043 1.00 83.31 208 ARG A N 1
ATOM 1599 C CA . ARG A 1 208 ? -42.007 -2.350 15.450 1.00 83.31 208 ARG A CA 1
ATOM 1600 C C . ARG A 1 208 ? -43.477 -2.769 15.660 1.00 83.31 208 ARG A C 1
ATOM 1602 O O . ARG A 1 208 ? -44.364 -2.220 15.001 1.00 83.31 208 ARG A O 1
ATOM 1609 N N . PRO A 1 209 ? -43.769 -3.647 16.632 1.00 74.94 209 PRO A N 1
ATOM 1610 C CA . PRO A 1 209 ? -45.145 -3.935 17.019 1.00 74.94 209 PRO A CA 1
ATOM 1611 C C . PRO A 1 209 ? -45.838 -2.665 17.539 1.00 74.94 209 PRO A C 1
ATOM 1613 O O . PRO A 1 209 ? -45.280 -1.919 18.348 1.00 74.94 209 PRO A O 1
ATOM 1616 N N . LYS A 1 210 ? -47.056 -2.395 17.053 1.00 74.00 210 LYS A N 1
ATOM 1617 C CA . LYS A 1 210 ? -47.876 -1.273 17.531 1.00 74.00 210 LYS A CA 1
ATOM 1618 C C . LYS A 1 210 ? -48.383 -1.601 18.939 1.00 74.00 210 LYS A C 1
ATOM 1620 O O . LYS A 1 210 ? -49.124 -2.562 19.116 1.00 74.00 210 LYS A O 1
ATOM 1625 N N . VAL A 1 211 ? -47.995 -0.806 19.934 1.00 69.00 211 VAL A N 1
ATOM 1626 C CA . VAL A 1 211 ? -48.545 -0.905 21.295 1.00 69.00 211 VAL A CA 1
ATOM 1627 C C . VAL A 1 211 ? -49.941 -0.279 21.288 1.00 69.00 211 VAL A C 1
ATOM 1629 O O . VAL A 1 211 ? -50.086 0.863 20.844 1.00 69.00 211 VAL A O 1
ATOM 1632 N N . LYS A 1 212 ? -50.965 -1.014 21.745 1.00 62.47 212 LYS A N 1
ATOM 1633 C CA . LYS A 1 212 ? -52.310 -0.456 21.963 1.00 62.47 212 LYS A CA 1
ATOM 1634 C C . LYS A 1 212 ? -52.202 0.623 23.044 1.00 62.47 212 LYS A C 1
ATOM 1636 O O . LYS A 1 212 ? -51.772 0.335 24.155 1.00 62.47 212 LYS A O 1
ATOM 1641 N N . LEU A 1 213 ? -52.534 1.863 22.696 1.00 64.44 213 LEU A N 1
ATOM 1642 C CA . LEU A 1 213 ? -52.578 2.969 23.648 1.00 64.44 213 LEU A CA 1
ATOM 1643 C C . LEU A 1 213 ? -53.820 2.797 24.524 1.00 64.44 213 LEU A C 1
ATOM 1645 O O . LEU A 1 213 ? -54.936 2.942 24.031 1.00 64.44 213 LEU A O 1
ATOM 1649 N N . THR A 1 214 ? -53.644 2.489 25.804 1.00 56.72 214 THR A N 1
ATOM 1650 C CA . THR A 1 214 ? -54.730 2.594 26.782 1.00 56.72 214 THR A CA 1
ATOM 1651 C C . THR A 1 214 ? -54.970 4.084 27.026 1.00 56.72 214 THR A C 1
ATOM 1653 O O . THR A 1 214 ? -54.082 4.786 27.513 1.00 56.72 214 THR A O 1
ATOM 1656 N N . GLN A 1 215 ? -56.123 4.604 26.597 1.00 54.84 215 GLN A N 1
ATOM 1657 C CA . GLN A 1 215 ? -56.522 5.989 26.857 1.00 54.84 215 GLN A CA 1
ATOM 1658 C C . GLN A 1 215 ? -56.658 6.183 28.366 1.00 54.84 215 GLN A C 1
ATOM 1660 O O . GLN A 1 215 ? -57.608 5.667 28.943 1.00 54.84 215 GLN A O 1
ATOM 1665 N N . GLN A 1 216 ? -55.737 6.908 29.006 1.00 53.06 216 GLN A N 1
ATOM 1666 C CA . GLN A 1 216 ? -55.966 7.320 30.395 1.00 53.06 216 GLN A CA 1
ATOM 1667 C C . GLN A 1 216 ? -55.319 8.636 30.852 1.00 53.06 216 GLN A C 1
ATOM 1669 O O . GLN A 1 216 ? -55.585 9.036 31.975 1.00 53.06 216 GLN A O 1
ATOM 1674 N N . ASN A 1 217 ? -54.584 9.383 30.015 1.00 54.69 217 ASN A N 1
ATOM 1675 C CA . ASN A 1 217 ? -54.023 10.682 30.427 1.00 54.69 217 ASN A CA 1
ATOM 1676 C C . ASN A 1 217 ? -54.361 11.820 29.451 1.00 54.69 217 ASN A C 1
ATOM 1678 O O . ASN A 1 217 ? -54.348 11.632 28.232 1.00 54.69 217 ASN A O 1
ATOM 1682 N N . LYS A 1 218 ? -54.655 13.009 30.009 1.00 58.66 218 LYS A N 1
ATOM 1683 C CA . LYS A 1 218 ? -54.852 14.273 29.272 1.00 58.66 218 LYS A CA 1
ATOM 1684 C C . LYS A 1 218 ? -53.665 14.529 28.326 1.00 58.66 218 LYS A C 1
ATOM 1686 O O . LYS A 1 218 ? -52.533 14.206 28.691 1.00 58.66 218 LYS A O 1
ATOM 1691 N N . PRO A 1 219 ? -53.880 15.134 27.143 1.00 57.69 219 PRO A N 1
ATOM 1692 C CA . PRO A 1 219 ? -52.780 15.483 26.252 1.00 57.69 219 PRO A CA 1
ATOM 1693 C C . PRO A 1 219 ? -51.830 16.455 26.964 1.00 57.69 219 PRO A C 1
ATOM 1695 O O . PRO A 1 219 ? -52.222 17.570 27.306 1.00 57.69 219 PRO A O 1
ATOM 1698 N N . GLU A 1 220 ? -50.582 16.036 27.203 1.00 68.81 220 GLU A N 1
ATOM 1699 C CA . GLU A 1 220 ? -49.548 16.971 27.648 1.00 68.81 220 GLU A CA 1
ATOM 1700 C C . GLU A 1 220 ? -49.379 18.078 26.596 1.00 68.81 220 GLU A C 1
ATOM 1702 O O . GLU A 1 220 ? -49.449 17.846 25.383 1.00 68.81 220 GLU A O 1
ATOM 1707 N N . THR A 1 221 ? -49.193 19.310 27.062 1.00 84.00 221 THR A N 1
ATOM 1708 C CA . THR A 1 221 ? -48.961 20.463 26.193 1.00 84.00 221 THR A CA 1
ATOM 1709 C C . THR A 1 221 ? -47.508 20.482 25.713 1.00 84.00 221 THR A C 1
ATOM 1711 O O . THR A 1 221 ? -46.592 20.036 26.400 1.00 84.00 221 THR A O 1
ATOM 1714 N N . PHE A 1 222 ? -47.275 21.021 24.513 1.00 88.50 222 PHE A N 1
ATOM 1715 C CA . PHE A 1 222 ? -45.948 21.027 23.881 1.00 88.50 222 PHE A CA 1
ATOM 1716 C C . PHE A 1 222 ? -44.871 21.717 24.740 1.00 88.50 222 PHE A C 1
ATOM 1718 O O . PHE A 1 222 ? -43.773 21.182 24.896 1.00 88.50 222 PHE A O 1
ATOM 1725 N N . TRP A 1 223 ? -45.177 22.893 25.300 1.00 90.56 223 TRP A N 1
ATOM 1726 C CA . TRP A 1 223 ? -44.195 23.761 25.961 1.00 90.56 223 TRP A CA 1
ATOM 1727 C C . TRP A 1 223 ? -43.557 23.162 27.228 1.00 90.56 223 TRP A C 1
ATOM 1729 O O . TRP A 1 223 ? -42.327 23.190 27.322 1.00 90.56 223 TRP A O 1
ATOM 1739 N N . PRO A 1 224 ? -44.308 22.576 28.184 1.00 91.12 224 PRO A N 1
ATOM 1740 C CA . PRO A 1 224 ? -43.714 21.924 29.353 1.00 91.12 224 PRO A CA 1
ATOM 1741 C C . PRO A 1 224 ? -42.768 20.778 28.989 1.00 91.12 224 PRO A C 1
ATOM 1743 O O . PRO A 1 224 ? -41.656 20.696 29.518 1.00 91.12 224 PRO A O 1
ATOM 1746 N N . THR A 1 225 ? -43.172 19.909 28.059 1.00 89.94 225 THR A N 1
ATOM 1747 C CA . THR A 1 225 ? -42.336 18.794 27.604 1.00 89.94 225 THR A CA 1
ATOM 1748 C C . THR A 1 225 ? -41.112 19.302 26.832 1.00 89.94 225 THR A C 1
ATOM 1750 O O . THR A 1 225 ? -40.003 18.808 27.042 1.00 89.94 225 THR A O 1
ATOM 1753 N N . ALA A 1 226 ? -41.274 20.331 25.993 1.00 92.00 226 ALA A N 1
ATOM 1754 C CA . ALA A 1 226 ? -40.176 20.962 25.266 1.00 92.00 226 ALA A CA 1
ATOM 1755 C C . ALA A 1 226 ? -39.134 21.577 26.213 1.00 92.00 226 ALA A C 1
ATOM 1757 O O . ALA A 1 226 ? -37.940 21.319 26.063 1.00 92.00 226 ALA A O 1
ATOM 1758 N N . LYS A 1 227 ? -39.579 22.312 27.242 1.00 92.94 227 LYS A N 1
ATOM 1759 C CA . LYS A 1 227 ? -38.705 22.892 28.272 1.00 92.94 227 LYS A CA 1
ATOM 1760 C C . LYS A 1 227 ? -37.910 21.811 29.009 1.00 92.94 227 LYS A C 1
ATOM 1762 O O . LYS A 1 227 ? -36.708 21.975 29.204 1.00 92.94 227 LYS A O 1
ATOM 1767 N N . LYS A 1 228 ? -38.543 20.682 29.361 1.00 91.25 228 LYS A N 1
ATOM 1768 C CA . LYS A 1 228 ? -37.857 19.526 29.974 1.00 91.25 228 LYS A CA 1
ATOM 1769 C C . LYS A 1 228 ? -36.777 18.946 29.058 1.00 91.25 228 LYS A C 1
ATOM 1771 O O . LYS A 1 228 ? -35.671 18.689 29.525 1.00 91.25 228 LYS A O 1
ATOM 1776 N N . ILE A 1 229 ? -37.079 18.754 27.769 1.00 91.88 229 ILE A N 1
ATOM 1777 C CA . ILE A 1 229 ? -36.102 18.243 26.796 1.00 91.88 229 ILE A CA 1
ATOM 1778 C C . ILE A 1 229 ? -34.908 19.202 26.695 1.00 91.88 229 ILE A C 1
ATOM 1780 O O . ILE A 1 229 ? -33.768 18.757 26.823 1.00 91.88 229 ILE A O 1
ATOM 1784 N N . LEU A 1 230 ? -35.163 20.506 26.545 1.00 91.25 230 LEU A N 1
ATOM 1785 C CA . LEU A 1 230 ? -34.124 21.524 26.356 1.00 91.25 230 LEU A CA 1
ATOM 1786 C C . LEU A 1 230 ? -33.211 21.701 27.568 1.00 91.25 230 LEU A C 1
ATOM 1788 O O . LEU A 1 230 ? -31.994 21.785 27.406 1.00 91.25 230 LEU A O 1
ATOM 1792 N N . LEU A 1 231 ? -33.777 21.695 28.778 1.00 91.56 231 LEU A N 1
ATOM 1793 C CA . LEU A 1 231 ? -33.008 21.786 30.023 1.00 91.56 231 LEU A CA 1
ATOM 1794 C C . LEU A 1 231 ? -32.011 20.630 30.186 1.00 91.56 231 LEU A C 1
ATOM 1796 O O . LEU A 1 231 ? -30.978 20.801 30.828 1.00 91.56 231 LEU A O 1
ATOM 1800 N N . ILE A 1 232 ? -32.299 19.463 29.599 1.00 84.88 232 ILE A N 1
ATOM 1801 C CA . ILE A 1 232 ? -31.397 18.308 29.625 1.00 84.88 232 ILE A CA 1
ATOM 1802 C C . ILE A 1 232 ? -30.436 18.339 28.429 1.00 84.88 232 ILE A C 1
ATOM 1804 O O . ILE A 1 232 ? -29.247 18.075 28.598 1.00 84.88 232 ILE A O 1
ATOM 1808 N N . SER A 1 233 ? -30.912 18.652 27.221 1.00 87.94 233 SER A N 1
ATOM 1809 C CA . SER A 1 233 ? -30.104 18.547 26.001 1.00 87.94 233 SER A CA 1
ATOM 1810 C C . SER A 1 233 ? -29.086 19.676 25.838 1.00 87.94 233 SER A C 1
ATOM 1812 O O . SER A 1 233 ? -27.985 19.427 25.344 1.00 87.94 233 SER A O 1
ATOM 1814 N N . LEU A 1 234 ? -29.417 20.910 26.229 1.00 86.50 234 LEU A N 1
ATOM 1815 C CA . LEU A 1 234 ? -28.556 22.070 25.983 1.00 86.50 234 LEU A CA 1
ATOM 1816 C C . LEU A 1 234 ? -27.221 21.984 26.752 1.00 86.50 234 LEU A C 1
ATOM 1818 O O . LEU A 1 234 ? -26.179 22.090 26.104 1.00 86.50 234 LEU A O 1
ATOM 1822 N N . PRO A 1 235 ? -27.186 21.679 28.069 1.00 80.44 235 PRO A N 1
ATOM 1823 C CA . PRO A 1 235 ? -25.920 21.545 28.797 1.00 80.44 235 PRO A CA 1
ATOM 1824 C C . PRO A 1 235 ? -25.033 20.414 28.261 1.00 80.44 235 PRO A C 1
ATOM 1826 O O . PRO A 1 235 ? -23.811 20.550 28.211 1.00 80.44 235 PRO A O 1
ATOM 1829 N N . ILE A 1 236 ? -25.645 19.305 27.826 1.00 81.75 236 ILE A N 1
ATOM 1830 C CA . ILE A 1 236 ? -24.930 18.167 27.226 1.00 81.75 236 ILE A CA 1
ATOM 1831 C C . ILE A 1 236 ? -24.290 18.584 25.897 1.00 81.75 236 ILE A C 1
ATOM 1833 O O . ILE A 1 236 ? -23.139 18.241 25.633 1.00 81.75 236 ILE A O 1
ATOM 1837 N N . SER A 1 237 ? -25.014 19.352 25.081 1.00 85.12 237 SER A N 1
ATOM 1838 C CA . SER A 1 237 ? -24.521 19.830 23.785 1.00 85.12 237 SER A CA 1
ATOM 1839 C C . SER A 1 237 ? -23.361 20.813 23.962 1.00 85.12 237 SER A C 1
ATOM 1841 O O . SER A 1 237 ? -22.328 20.652 23.318 1.00 85.12 237 SER A O 1
ATOM 1843 N N . VAL A 1 238 ? -23.475 21.756 24.905 1.00 80.25 238 VAL A N 1
ATOM 1844 C CA . VAL A 1 238 ? -22.396 22.701 25.248 1.00 80.25 238 VAL A CA 1
ATOM 1845 C C . VAL A 1 238 ? -21.134 21.966 25.711 1.00 80.25 238 VAL A C 1
ATOM 1847 O O . VAL A 1 238 ? -20.041 22.279 25.246 1.00 80.25 238 VAL A O 1
ATOM 1850 N N . GLY A 1 239 ? -21.271 20.944 26.564 1.00 75.06 239 GLY A N 1
ATOM 1851 C CA . GLY A 1 239 ? -20.128 20.143 27.017 1.00 75.06 239 GLY A CA 1
ATOM 1852 C C . GLY A 1 239 ? -19.461 19.320 25.906 1.00 75.06 239 GLY A C 1
ATOM 1853 O O . GLY A 1 239 ? -18.251 19.105 25.942 1.00 75.06 239 GLY A O 1
ATOM 1854 N N . ALA A 1 240 ? -20.222 18.867 24.904 1.00 78.75 240 ALA A N 1
ATOM 1855 C CA . ALA A 1 240 ? -19.686 18.117 23.765 1.00 78.75 240 ALA A CA 1
ATOM 1856 C C . ALA A 1 240 ? -18.929 19.011 22.765 1.00 78.75 240 ALA A C 1
ATOM 1858 O O . ALA A 1 240 ? -17.947 18.569 22.166 1.00 78.75 240 ALA A O 1
ATOM 1859 N N . ILE A 1 241 ? -19.353 20.270 22.613 1.00 84.25 241 ILE A N 1
ATOM 1860 C CA . ILE A 1 241 ? -18.733 21.249 21.704 1.00 84.25 241 ILE A CA 1
ATOM 1861 C C . ILE A 1 241 ? -17.308 21.591 22.118 1.00 84.25 241 ILE A C 1
ATOM 1863 O O . ILE A 1 241 ? -16.475 21.867 21.261 1.00 84.25 241 ILE A O 1
ATOM 1867 N N . THR A 1 242 ? -16.999 21.527 23.411 1.00 75.81 242 THR A N 1
ATOM 1868 C CA . THR A 1 242 ? -15.720 21.971 23.964 1.00 75.81 242 THR A CA 1
ATOM 1869 C C . THR A 1 242 ? -14.505 21.361 23.245 1.00 75.81 242 THR A C 1
ATOM 1871 O O . THR A 1 242 ? -13.575 22.086 22.915 1.00 75.81 242 THR A O 1
ATOM 1874 N N . MET A 1 243 ? -14.535 20.070 22.888 1.00 71.56 243 MET A N 1
ATOM 1875 C CA . MET A 1 243 ? -13.451 19.436 22.112 1.00 71.56 243 MET A CA 1
ATOM 1876 C C . MET A 1 243 ? -13.492 19.758 20.610 1.00 71.56 243 MET A C 1
ATOM 1878 O O . MET A 1 243 ? -12.454 19.734 19.956 1.00 71.56 243 MET A O 1
ATOM 1882 N N . ALA A 1 244 ? -14.669 20.050 20.050 1.00 82.94 244 ALA A N 1
ATOM 1883 C CA . ALA A 1 244 ? -14.810 20.433 18.645 1.00 82.94 244 ALA A CA 1
ATOM 1884 C C . ALA A 1 244 ? -14.229 21.832 18.369 1.00 82.94 244 ALA A C 1
ATOM 1886 O O . ALA A 1 244 ? -13.722 22.073 17.274 1.00 82.94 244 ALA A O 1
ATOM 1887 N N . LEU A 1 245 ? -14.223 22.715 19.377 1.00 85.38 245 LEU A N 1
ATOM 1888 C CA . LEU A 1 245 ? -13.643 24.059 19.281 1.00 85.38 245 LEU A CA 1
ATOM 1889 C C . LEU A 1 245 ? -12.154 24.046 18.910 1.00 85.38 245 LEU A C 1
ATOM 1891 O O . LEU A 1 245 ? -11.721 24.935 18.187 1.00 85.38 245 LEU A O 1
ATOM 1895 N N . PHE A 1 246 ? -11.382 23.034 19.324 1.00 82.75 246 PHE A N 1
ATOM 1896 C CA . PHE A 1 246 ? -9.960 22.932 18.965 1.00 82.75 246 PHE A CA 1
ATOM 1897 C C . PHE A 1 246 ? -9.716 22.910 17.459 1.00 82.75 246 PHE A C 1
ATOM 1899 O O . PHE A 1 246 ? -8.804 23.575 16.976 1.00 82.75 246 PHE A O 1
ATOM 1906 N N . ASN A 1 247 ? -10.534 22.148 16.733 1.00 87.25 247 ASN A N 1
ATOM 1907 C CA . ASN A 1 247 ? -10.403 22.028 15.286 1.00 87.25 247 ASN A CA 1
ATOM 1908 C C . ASN A 1 247 ? -10.951 23.276 14.581 1.00 87.25 247 ASN A C 1
ATOM 1910 O O . ASN A 1 247 ? -10.447 23.647 13.528 1.00 87.25 247 ASN A O 1
ATOM 1914 N N . VAL A 1 248 ? -11.955 23.940 15.171 1.00 90.44 248 VAL A N 1
ATOM 1915 C CA . VAL A 1 248 ? -12.488 25.201 14.635 1.00 90.44 248 VAL A CA 1
ATOM 1916 C C . VAL A 1 248 ? -11.467 26.330 14.731 1.00 90.44 248 VAL A C 1
ATOM 1918 O O . VAL A 1 248 ? -11.323 27.104 13.787 1.00 90.44 248 VAL A O 1
ATOM 1921 N N . VAL A 1 249 ? -10.723 26.402 15.839 1.00 92.00 249 VAL A N 1
ATOM 1922 C CA . VAL A 1 249 ? -9.622 27.362 15.974 1.00 92.00 249 VAL A CA 1
ATOM 1923 C C . VAL A 1 249 ? -8.629 27.189 14.832 1.00 92.00 249 VAL A C 1
ATOM 1925 O O . VAL A 1 249 ? -8.297 28.184 14.198 1.00 92.00 249 VAL A O 1
ATOM 1928 N N . ASP A 1 250 ? -8.211 25.962 14.508 1.00 91.31 250 ASP A N 1
ATOM 1929 C CA . ASP A 1 250 ? -7.294 25.743 13.383 1.00 91.31 250 ASP A CA 1
ATOM 1930 C C . ASP A 1 250 ? -7.913 26.146 12.049 1.00 91.31 250 ASP A C 1
ATOM 1932 O O . ASP A 1 250 ? -7.255 26.831 11.276 1.00 91.31 250 ASP A O 1
ATOM 1936 N N . SER A 1 251 ? -9.174 25.778 11.792 1.00 91.56 251 SER A N 1
ATOM 1937 C CA . SER A 1 251 ? -9.846 26.139 10.536 1.00 91.56 251 SER A CA 1
ATOM 1938 C C . SER A 1 251 ? -10.012 27.646 10.333 1.00 91.56 251 SER A C 1
ATOM 1940 O O . SER A 1 251 ? -10.142 28.083 9.201 1.00 91.56 251 SER A O 1
ATOM 1942 N N . LEU A 1 252 ? -10.017 28.441 11.409 1.00 90.81 252 LEU A N 1
ATOM 1943 C CA . LEU A 1 252 ? -10.158 29.900 11.336 1.00 90.81 252 LEU A CA 1
ATOM 1944 C C . LEU A 1 252 ? -8.812 30.626 11.371 1.00 90.81 252 LEU A C 1
ATOM 1946 O O . LEU A 1 252 ? -8.586 31.569 10.622 1.00 90.81 252 LEU A O 1
ATOM 1950 N N . THR A 1 253 ? -7.928 30.231 12.287 1.00 92.56 253 THR A N 1
ATOM 1951 C CA . THR A 1 253 ? -6.686 30.971 12.555 1.00 92.56 253 THR A CA 1
ATOM 1952 C C . THR A 1 253 ? -5.567 30.591 11.602 1.00 92.56 253 THR A C 1
ATOM 1954 O O . THR A 1 253 ? -4.812 31.475 11.221 1.00 92.56 253 THR A O 1
ATOM 1957 N N . VAL A 1 254 ? -5.470 29.328 11.167 1.00 92.31 254 VAL A N 1
ATOM 1958 C CA . VAL A 1 254 ? -4.384 28.910 10.270 1.00 92.31 254 VAL A CA 1
ATOM 1959 C C . VAL A 1 254 ? -4.561 29.510 8.873 1.00 92.31 254 VAL A C 1
ATOM 1961 O O . VAL A 1 254 ? -3.636 30.202 8.456 1.00 92.31 254 VAL A O 1
ATOM 1964 N N . PRO A 1 255 ? -5.716 29.377 8.175 1.00 89.81 255 PRO A N 1
ATOM 1965 C CA . PRO A 1 255 ? -5.881 30.001 6.861 1.00 89.81 255 PRO A CA 1
ATOM 1966 C C . PRO A 1 255 ? -5.700 31.519 6.901 1.00 89.81 255 PRO A C 1
ATOM 1968 O O . PRO A 1 255 ? -5.004 32.085 6.067 1.00 89.81 255 PRO A O 1
ATOM 1971 N N . ARG A 1 256 ? -6.248 32.181 7.928 1.00 88.88 256 ARG A N 1
ATOM 1972 C CA . ARG A 1 256 ? -6.130 33.633 8.093 1.00 88.88 256 ARG A CA 1
ATOM 1973 C C . ARG A 1 256 ? -4.690 34.086 8.334 1.00 88.88 256 ARG A C 1
ATOM 1975 O O . ARG A 1 256 ? -4.266 35.076 7.746 1.00 88.88 256 ARG A O 1
ATOM 1982 N N . SER A 1 257 ? -3.951 33.401 9.206 1.00 90.50 257 SER A N 1
ATOM 1983 C CA . SER A 1 257 ? -2.548 33.730 9.472 1.00 90.50 257 SER A CA 1
ATOM 1984 C C . SER A 1 257 ? -1.653 33.419 8.274 1.00 90.50 257 SER A C 1
ATOM 1986 O O . SER A 1 257 ? -0.750 34.195 7.999 1.00 90.50 257 SER A O 1
ATOM 1988 N N . LEU A 1 258 ? -1.929 32.349 7.522 1.00 89.94 258 LEU A N 1
ATOM 1989 C CA . LEU A 1 258 ? -1.224 32.049 6.272 1.00 89.94 258 LEU A CA 1
ATOM 1990 C C . LEU A 1 258 ? -1.519 33.097 5.189 1.00 89.94 258 LEU A C 1
ATOM 1992 O O . LEU A 1 258 ? -0.587 33.624 4.590 1.00 89.94 258 LEU A O 1
ATOM 1996 N N . GLY A 1 259 ? -2.780 33.488 4.991 1.00 87.06 259 GLY A N 1
ATOM 1997 C CA . GLY A 1 259 ? -3.139 34.560 4.054 1.00 87.06 259 GLY A CA 1
ATOM 1998 C C . GLY A 1 259 ? -2.497 35.905 4.418 1.00 87.06 259 GLY A C 1
ATOM 1999 O O . GLY A 1 259 ? -2.054 36.642 3.542 1.00 87.06 259 GLY A O 1
ATOM 2000 N N . ALA A 1 260 ? -2.333 36.197 5.715 1.00 87.25 260 ALA A N 1
ATOM 2001 C CA . ALA A 1 260 ? -1.624 37.393 6.181 1.00 87.25 260 ALA A CA 1
ATOM 2002 C C . ALA A 1 260 ? -0.122 37.409 5.825 1.00 87.25 260 ALA A C 1
ATOM 2004 O O . ALA A 1 260 ? 0.488 38.475 5.867 1.00 87.25 260 ALA A O 1
ATOM 2005 N N . THR A 1 261 ? 0.468 36.266 5.448 1.00 84.56 261 THR A N 1
ATOM 2006 C CA . THR A 1 261 ? 1.844 36.195 4.920 1.00 84.56 261 THR A CA 1
ATOM 2007 C C . THR A 1 261 ? 1.945 36.502 3.419 1.00 84.56 261 THR A C 1
ATOM 2009 O O . THR A 1 261 ? 3.044 36.490 2.875 1.00 84.56 261 THR A O 1
ATOM 2012 N N . GLY A 1 262 ? 0.824 36.819 2.755 1.00 84.50 262 GLY A N 1
ATOM 2013 C CA . GLY A 1 262 ? 0.770 37.185 1.334 1.00 84.50 262 GLY A CA 1
ATOM 2014 C C . GLY A 1 262 ? 0.416 36.036 0.382 1.00 84.50 262 GLY A C 1
ATOM 2015 O O . GLY A 1 262 ? 0.487 36.220 -0.830 1.00 84.50 262 GLY A O 1
ATOM 2016 N N . LEU A 1 263 ? 0.037 34.864 0.903 1.00 86.50 263 LEU A N 1
ATOM 2017 C CA . LEU A 1 263 ? -0.388 33.713 0.097 1.00 86.50 263 LEU A CA 1
ATOM 2018 C C . LEU A 1 263 ? -1.781 33.930 -0.516 1.00 86.50 263 LEU A C 1
ATOM 2020 O O . LEU A 1 263 ? -2.656 34.529 0.111 1.00 86.50 263 LEU A O 1
ATOM 2024 N N . SER A 1 264 ? -1.996 33.404 -1.726 1.00 88.12 264 SER A N 1
ATOM 2025 C CA . SER A 1 264 ? -3.310 33.393 -2.384 1.00 88.12 264 SER A CA 1
ATOM 2026 C C . SER A 1 264 ? -4.268 32.403 -1.709 1.00 88.12 264 SER A C 1
ATOM 2028 O O . SER A 1 264 ? -3.829 31.454 -1.062 1.00 88.12 264 SER A O 1
ATOM 2030 N N . ASP A 1 265 ? -5.581 32.574 -1.886 1.00 82.19 265 ASP A N 1
ATOM 2031 C CA . ASP A 1 265 ? -6.587 31.694 -1.267 1.00 82.19 265 ASP A CA 1
ATOM 2032 C C . ASP A 1 265 ? -6.425 30.212 -1.662 1.00 82.19 265 ASP A C 1
ATOM 2034 O O . ASP A 1 265 ? -6.612 29.327 -0.822 1.00 82.19 265 ASP A O 1
ATOM 2038 N N . ASN A 1 266 ? -6.028 29.935 -2.908 1.00 85.75 266 ASN A N 1
ATOM 2039 C CA . ASN A 1 266 ? -5.790 28.569 -3.389 1.00 85.75 266 ASN A CA 1
ATOM 2040 C C . ASN A 1 266 ? -4.534 27.968 -2.748 1.00 85.75 266 ASN A C 1
ATOM 2042 O O . ASN A 1 266 ? -4.555 26.819 -2.313 1.00 85.75 266 ASN A O 1
ATOM 2046 N N . GLU A 1 267 ? -3.467 28.760 -2.605 1.00 89.38 267 GLU A N 1
ATOM 2047 C CA . GLU A 1 267 ? -2.237 28.320 -1.940 1.00 89.38 267 GLU A CA 1
ATOM 2048 C C . GLU A 1 267 ? -2.470 28.090 -0.440 1.00 89.38 267 GLU A C 1
ATOM 2050 O O . GLU A 1 267 ? -2.018 27.100 0.131 1.00 89.38 267 GLU A O 1
ATOM 2055 N N . VAL A 1 268 ? -3.260 28.948 0.212 1.00 90.88 268 VAL A N 1
ATOM 2056 C CA . VAL A 1 268 ? -3.676 28.749 1.607 1.00 90.88 268 VAL A CA 1
ATOM 2057 C C . VAL A 1 268 ? -4.458 27.441 1.762 1.00 90.88 268 VAL A C 1
ATOM 2059 O O . VAL A 1 268 ? -4.202 26.680 2.701 1.00 90.88 268 VAL A O 1
ATOM 2062 N N . ALA A 1 269 ? -5.391 27.154 0.849 1.00 91.62 269 ALA A N 1
ATOM 2063 C CA . ALA A 1 269 ? -6.124 25.893 0.843 1.00 91.62 269 ALA A CA 1
ATOM 2064 C C . ALA A 1 269 ? -5.187 24.697 0.612 1.00 91.62 269 ALA A C 1
ATOM 2066 O O . ALA A 1 269 ? -5.285 23.713 1.345 1.00 91.62 269 ALA A O 1
ATOM 2067 N N . TYR A 1 270 ? -4.242 24.795 -0.322 1.00 93.56 270 TYR A N 1
ATOM 2068 C CA . TYR A 1 270 ? -3.238 23.767 -0.598 1.00 93.56 270 TYR A CA 1
ATOM 2069 C C . TYR A 1 270 ? -2.365 23.453 0.632 1.00 93.56 270 TYR A C 1
ATOM 2071 O O . TYR A 1 270 ? -2.317 22.306 1.089 1.00 93.56 270 TYR A O 1
ATOM 2079 N N . GLN A 1 271 ? -1.779 24.476 1.265 1.00 93.56 271 GLN A N 1
ATOM 2080 C CA . GLN A 1 271 ? -0.975 24.343 2.489 1.00 93.56 271 GLN A CA 1
ATOM 2081 C C . GLN A 1 271 ? -1.793 23.774 3.660 1.00 93.56 271 GLN A C 1
ATOM 2083 O O . GLN A 1 271 ? -1.321 22.929 4.429 1.00 93.56 271 GLN A O 1
ATOM 2088 N N . TYR A 1 272 ? -3.060 24.181 3.798 1.00 93.25 272 TYR A N 1
ATOM 2089 C CA . TYR A 1 272 ? -3.948 23.592 4.801 1.00 93.25 272 TYR A CA 1
ATOM 2090 C C . TYR A 1 272 ? -4.328 22.138 4.466 1.00 93.25 272 TYR A C 1
ATOM 2092 O O . TYR A 1 272 ? -4.558 21.335 5.374 1.00 93.25 272 TYR A O 1
ATOM 2100 N N . GLY A 1 273 ? -4.348 21.771 3.184 1.00 93.38 273 GLY A N 1
ATOM 2101 C CA . GLY A 1 273 ? -4.451 20.397 2.698 1.00 93.38 273 GLY A CA 1
ATOM 2102 C C . GLY A 1 273 ? -3.301 19.526 3.189 1.00 93.38 273 GLY A C 1
ATOM 2103 O O . GLY A 1 273 ? -3.545 18.493 3.821 1.00 93.38 273 GLY A O 1
ATOM 2104 N N . ILE A 1 274 ? -2.064 20.010 3.029 1.00 94.50 274 ILE A N 1
ATOM 2105 C CA . ILE A 1 274 ? -0.848 19.381 3.567 1.00 94.50 274 ILE A CA 1
ATOM 2106 C C . ILE A 1 274 ? -0.961 19.216 5.090 1.00 94.50 274 ILE A C 1
ATOM 2108 O O . ILE A 1 274 ? -0.813 18.110 5.614 1.00 94.50 274 ILE A O 1
ATOM 2112 N N . PHE A 1 275 ? -1.331 20.271 5.823 1.00 94.00 275 PHE A N 1
ATOM 2113 C CA . PHE A 1 275 ? -1.588 20.178 7.270 1.00 94.00 275 PHE A CA 1
ATOM 2114 C C . PHE A 1 275 ? -2.669 19.130 7.605 1.00 94.00 275 PHE A C 1
ATOM 2116 O O . PHE A 1 275 ? -2.556 18.360 8.567 1.00 94.00 275 PHE A O 1
ATOM 2123 N N . GLY A 1 276 ? -3.702 19.042 6.763 1.00 91.44 276 GLY A N 1
ATOM 2124 C CA . GLY A 1 276 ? -4.782 18.063 6.823 1.00 91.44 276 GLY A CA 1
ATOM 2125 C C . GLY A 1 276 ? -4.319 16.607 6.705 1.00 91.44 276 GLY A C 1
ATOM 2126 O O . GLY A 1 276 ? -4.902 15.746 7.383 1.00 91.44 276 GLY A O 1
ATOM 2127 N N . ARG A 1 277 ? -3.258 16.329 5.928 1.00 93.50 277 ARG A N 1
ATOM 2128 C CA . ARG A 1 277 ? -2.610 15.004 5.841 1.00 93.50 277 ARG A CA 1
ATOM 2129 C C . ARG A 1 277 ? -2.087 14.564 7.209 1.00 93.50 277 ARG A C 1
ATOM 2131 O O . ARG A 1 277 ? -2.423 13.478 7.688 1.00 93.50 277 ARG A O 1
ATOM 2138 N N . GLY A 1 278 ? -1.352 15.444 7.893 1.00 91.88 278 GLY A N 1
ATOM 2139 C CA . GLY A 1 278 ? -0.828 15.196 9.241 1.00 91.88 278 GLY A CA 1
ATOM 2140 C C . GLY A 1 278 ? -1.934 14.996 10.278 1.00 91.88 278 GLY A C 1
ATOM 2141 O O . GLY A 1 278 ? -1.897 14.046 11.062 1.00 91.88 278 GLY A O 1
ATOM 2142 N N . LEU A 1 279 ? -2.989 15.818 10.236 1.00 89.75 279 LEU A N 1
ATOM 2143 C CA . LEU A 1 279 ? -4.156 15.645 11.110 1.00 89.75 279 LEU A CA 1
ATOM 2144 C C . LEU A 1 279 ? -4.834 14.277 10.931 1.00 89.75 279 LEU A C 1
ATOM 2146 O O . LEU A 1 279 ? -5.326 13.710 11.910 1.00 89.75 279 LEU A O 1
ATOM 2150 N N . ALA A 1 280 ? -4.867 13.732 9.709 1.00 89.69 280 ALA A N 1
ATOM 2151 C CA . ALA A 1 280 ? -5.419 12.402 9.457 1.00 89.69 280 ALA A CA 1
ATOM 2152 C C . ALA A 1 280 ? -4.611 11.310 10.184 1.00 89.69 280 ALA A C 1
ATOM 2154 O O . ALA A 1 280 ? -5.198 10.442 10.837 1.00 89.69 280 ALA A O 1
ATOM 2155 N N . LEU A 1 281 ? -3.277 11.394 10.148 1.00 90.12 281 LEU A N 1
ATOM 2156 C CA . LEU A 1 281 ? -2.378 10.463 10.843 1.00 90.12 281 LEU A CA 1
ATOM 2157 C C . LEU A 1 281 ? -2.498 10.579 12.372 1.00 90.12 281 LEU A C 1
ATOM 2159 O O . LEU A 1 281 ? -2.643 9.570 13.068 1.00 90.12 281 LEU A O 1
ATOM 2163 N N . VAL A 1 282 ? -2.552 11.804 12.904 1.00 90.94 282 VAL A N 1
ATOM 2164 C CA . VAL A 1 282 ? -2.758 12.054 14.344 1.00 90.94 282 VAL A CA 1
ATOM 2165 C C . VAL A 1 282 ? -4.100 11.493 14.827 1.00 90.94 282 VAL A C 1
ATOM 2167 O O . VAL A 1 282 ? -4.197 10.931 15.923 1.00 90.94 282 VAL A O 1
ATOM 2170 N N . GLN A 1 283 ? -5.158 11.595 14.019 1.00 87.19 283 GLN A N 1
ATOM 2171 C CA . GLN A 1 283 ? -6.453 11.007 14.365 1.00 87.19 283 GLN A CA 1
ATOM 2172 C C . GLN A 1 283 ? -6.370 9.484 14.496 1.00 87.19 283 GLN A C 1
ATOM 2174 O O . GLN A 1 283 ? -6.898 8.944 15.468 1.00 87.19 283 GLN A O 1
ATOM 2179 N N . ILE A 1 284 ? -5.656 8.801 13.593 1.00 80.69 284 ILE A N 1
ATOM 2180 C CA . ILE A 1 284 ? -5.437 7.346 13.669 1.00 80.69 284 ILE A CA 1
ATOM 2181 C C . ILE A 1 284 ? -4.756 6.974 14.993 1.00 80.69 284 ILE A C 1
ATOM 2183 O O . ILE A 1 284 ? -5.221 6.070 15.693 1.00 80.69 284 ILE A O 1
ATOM 2187 N N . ALA A 1 285 ? -3.722 7.719 15.387 1.00 82.69 285 ALA A N 1
ATOM 2188 C CA . ALA A 1 285 ? -2.995 7.498 16.637 1.00 82.69 285 ALA A CA 1
ATOM 2189 C C . ALA A 1 285 ? -3.858 7.719 17.897 1.00 82.69 285 ALA A C 1
ATOM 2191 O O . ALA A 1 285 ? -3.704 7.029 18.907 1.00 82.69 285 ALA A O 1
ATOM 2192 N N . THR A 1 286 ? -4.806 8.657 17.849 1.00 86.25 286 THR A N 1
ATOM 2193 C CA . THR A 1 286 ? -5.621 9.062 19.011 1.00 86.25 286 THR A CA 1
ATOM 2194 C C . THR A 1 286 ? -6.944 8.300 19.140 1.00 86.25 286 THR A C 1
ATOM 2196 O O . THR A 1 286 ? -7.599 8.363 20.190 1.00 86.25 286 THR A O 1
ATOM 2199 N N . VAL A 1 287 ? -7.331 7.520 18.120 1.00 82.94 287 VAL A N 1
ATOM 2200 C CA . VAL A 1 287 ? -8.559 6.706 18.112 1.00 82.94 287 VAL A CA 1
ATOM 2201 C C . VAL A 1 287 ? -8.647 5.807 19.347 1.00 82.94 287 VAL A C 1
ATOM 2203 O O . VAL A 1 287 ? -9.707 5.753 19.980 1.00 82.94 287 VAL A O 1
ATOM 2206 N N . PHE A 1 288 ? -7.545 5.165 19.749 1.00 79.56 288 PHE A N 1
ATOM 2207 C CA . PHE A 1 288 ? -7.517 4.299 20.931 1.00 79.56 288 PHE A CA 1
ATOM 2208 C C . PHE A 1 288 ? -7.914 5.045 22.214 1.00 79.56 288 PHE A C 1
ATOM 2210 O O . PHE A 1 288 ? -8.808 4.587 22.929 1.00 79.56 288 PHE A O 1
ATOM 2217 N N . SER A 1 289 ? -7.330 6.220 22.479 1.00 85.19 289 SER A N 1
ATOM 2218 C CA . SER A 1 289 ? -7.664 7.027 23.662 1.00 85.19 289 SER A CA 1
ATOM 2219 C C . SER A 1 289 ? -9.149 7.370 23.705 1.00 85.19 289 SER A C 1
ATOM 2221 O O . SER A 1 289 ? -9.793 7.224 24.745 1.00 85.19 289 SER A O 1
ATOM 2223 N N . THR A 1 290 ? -9.731 7.757 22.564 1.00 79.81 290 THR A N 1
ATOM 2224 C CA . THR A 1 290 ? -11.171 8.049 22.507 1.00 79.81 290 THR A CA 1
ATOM 2225 C C . THR A 1 290 ? -12.029 6.814 22.791 1.00 79.81 290 THR A C 1
ATOM 2227 O O . THR A 1 290 ? -13.050 6.922 23.470 1.00 79.81 290 THR A O 1
ATOM 2230 N N . ALA A 1 291 ? -11.602 5.634 22.332 1.00 78.25 291 ALA A N 1
ATOM 2231 C CA . ALA A 1 291 ? -12.288 4.367 22.577 1.00 78.25 291 ALA A CA 1
ATOM 2232 C C . ALA A 1 291 ? -12.308 4.013 24.068 1.00 78.25 291 ALA A C 1
ATOM 2234 O O . ALA A 1 291 ? -13.341 3.614 24.612 1.00 78.25 291 ALA A O 1
ATOM 2235 N N . VAL A 1 292 ? -11.163 4.187 24.733 1.00 79.56 292 VAL A N 1
ATOM 2236 C CA . VAL A 1 292 ? -11.016 3.879 26.154 1.00 79.56 292 VAL A CA 1
ATOM 2237 C C . VAL A 1 292 ? -11.885 4.805 26.995 1.00 79.56 292 VAL A C 1
ATOM 2239 O O . VAL A 1 292 ? -12.643 4.304 27.827 1.00 79.56 292 VAL A O 1
ATOM 2242 N N . VAL A 1 293 ? -11.867 6.117 26.732 1.00 81.75 293 VAL A N 1
ATOM 2243 C CA . VAL A 1 293 ? -12.678 7.110 27.463 1.00 81.75 293 VAL A CA 1
ATOM 2244 C C . VAL A 1 293 ? -14.168 6.750 27.456 1.00 81.75 293 VAL A C 1
ATOM 2246 O O . VAL A 1 293 ? -14.808 6.791 28.508 1.00 81.75 293 VAL A O 1
ATOM 2249 N N . LEU A 1 294 ? -14.710 6.314 26.312 1.00 70.50 294 LEU A N 1
ATOM 2250 C CA . LEU A 1 294 ? -16.122 5.916 26.192 1.00 70.50 294 LEU A CA 1
ATOM 2251 C C . LEU A 1 294 ? -16.497 4.763 27.132 1.00 70.50 294 LEU A C 1
ATOM 2253 O O . LEU A 1 294 ? -17.590 4.742 27.694 1.00 70.50 294 LEU A O 1
ATOM 2257 N N . SER A 1 295 ? -15.593 3.799 27.314 1.00 73.00 295 SER A N 1
ATOM 2258 C CA . SER A 1 295 ? -15.797 2.681 28.243 1.00 73.00 295 SER A CA 1
ATOM 2259 C C . SER A 1 295 ? -15.467 3.033 29.697 1.00 73.00 295 SER A C 1
ATOM 2261 O O . SER A 1 295 ? -16.001 2.419 30.623 1.00 73.00 295 SER A O 1
ATOM 2263 N N . LEU A 1 296 ? -14.605 4.030 29.897 1.00 78.62 296 LEU A N 1
ATOM 2264 C CA . LEU A 1 296 ? -14.064 4.397 31.196 1.00 78.62 296 LEU A CA 1
ATOM 2265 C C . LEU A 1 296 ? -15.077 5.139 32.062 1.00 78.62 296 LEU A C 1
ATOM 2267 O O . LEU A 1 296 ? -15.223 4.806 33.236 1.00 78.62 296 LEU A O 1
ATOM 2271 N N . ILE A 1 297 ? -15.792 6.107 31.482 1.00 78.00 297 ILE A N 1
ATOM 2272 C CA . ILE A 1 297 ? -16.784 6.926 32.193 1.00 78.00 297 ILE A CA 1
ATOM 2273 C C . ILE A 1 297 ? -17.785 6.051 32.974 1.00 78.00 297 ILE A C 1
ATOM 2275 O O . ILE A 1 297 ? -17.829 6.171 34.200 1.00 78.00 297 ILE A O 1
ATOM 2279 N N . PRO A 1 298 ? -18.528 5.113 32.347 1.00 70.50 298 PRO A N 1
ATOM 2280 C CA . PRO A 1 298 ? -19.495 4.294 33.079 1.00 70.50 298 PRO A CA 1
ATOM 2281 C C . PRO A 1 298 ? -18.842 3.334 34.085 1.00 70.50 298 PRO A C 1
ATOM 2283 O O . PRO A 1 298 ? -19.441 3.027 35.117 1.00 70.50 298 PRO A O 1
ATOM 2286 N N . LEU A 1 299 ? -17.623 2.854 33.812 1.00 77.06 299 LEU A N 1
ATOM 2287 C CA . LEU A 1 299 ? -16.904 1.951 34.710 1.00 77.06 299 LEU A CA 1
ATOM 2288 C C . LEU A 1 299 ? -16.476 2.664 35.999 1.00 77.06 299 LEU A C 1
ATOM 2290 O O . LEU A 1 299 ? -16.762 2.172 37.090 1.00 77.06 299 LEU A O 1
ATOM 2294 N N . VAL A 1 300 ? -15.838 3.829 35.883 1.00 84.00 300 VAL A N 1
ATOM 2295 C CA . VAL A 1 300 ? -15.374 4.616 37.036 1.00 84.00 300 VAL A CA 1
ATOM 2296 C C . VAL A 1 300 ? -16.555 5.147 37.837 1.00 84.00 300 VAL A C 1
ATOM 2298 O O . VAL A 1 300 ? -16.546 5.014 39.059 1.00 84.00 300 VAL A O 1
ATOM 2301 N N . SER A 1 301 ? -17.613 5.648 37.187 1.00 74.75 301 SER A N 1
ATOM 2302 C CA . SER A 1 301 ? -18.826 6.073 37.899 1.00 74.75 301 SER A CA 1
ATOM 2303 C C . SER A 1 301 ? -19.440 4.934 38.718 1.00 74.75 301 SER A C 1
ATOM 2305 O O . SER A 1 301 ? -19.840 5.146 39.860 1.00 74.75 301 SER A O 1
ATOM 2307 N N . LYS A 1 302 ? -19.456 3.704 38.183 1.00 76.25 302 LYS A N 1
ATOM 2308 C CA . LYS A 1 302 ? -19.940 2.520 38.908 1.00 76.25 302 LYS A CA 1
ATOM 2309 C C . LYS A 1 302 ? -19.054 2.152 40.102 1.00 76.25 302 LYS A C 1
ATOM 2311 O O . LYS A 1 302 ? -19.588 1.797 41.147 1.00 76.25 302 LYS A O 1
ATOM 2316 N N . LEU A 1 303 ? -17.730 2.188 39.948 1.00 84.56 303 LEU A N 1
ATOM 2317 C CA . LEU A 1 303 ? -16.790 1.866 41.030 1.00 84.56 303 LEU A CA 1
ATOM 2318 C C . LEU A 1 303 ? -16.851 2.909 42.156 1.00 84.56 303 LEU A C 1
ATOM 2320 O O . LEU A 1 303 ? -16.870 2.539 43.327 1.00 84.56 303 LEU A O 1
ATOM 2324 N N . ARG A 1 304 ? -16.981 4.197 41.813 1.00 82.94 304 ARG A N 1
ATOM 2325 C CA . ARG A 1 304 ? -17.140 5.280 42.796 1.00 82.94 304 ARG A CA 1
ATOM 2326 C C . ARG A 1 304 ? -18.473 5.231 43.528 1.00 82.94 304 ARG A C 1
ATOM 2328 O O . ARG A 1 304 ? -18.493 5.410 44.737 1.00 82.94 304 ARG A O 1
ATOM 2335 N N . ALA A 1 305 ? -19.567 4.903 42.837 1.00 79.06 305 ALA A N 1
ATOM 2336 C CA . ALA A 1 305 ? -20.863 4.684 43.487 1.00 79.06 305 ALA A CA 1
ATOM 2337 C C . ALA A 1 305 ? -20.831 3.533 44.515 1.00 79.06 305 ALA A C 1
ATOM 2339 O O . ALA A 1 305 ? -21.675 3.481 45.402 1.00 79.06 305 ALA A O 1
ATOM 2340 N N . LYS A 1 306 ? -19.857 2.619 44.405 1.00 86.56 306 LYS A N 1
ATOM 2341 C CA . LYS A 1 306 ? -19.605 1.536 45.366 1.00 86.56 306 LYS A CA 1
ATOM 2342 C C . LYS A 1 306 ? -18.561 1.875 46.439 1.00 86.56 306 LYS A C 1
ATOM 2344 O O . LYS A 1 306 ? -18.246 1.008 47.245 1.00 86.56 306 LYS A O 1
ATOM 2349 N N . GLY A 1 307 ? -17.981 3.076 46.421 1.00 85.38 307 GLY A N 1
ATOM 2350 C CA . GLY A 1 307 ? -16.893 3.463 47.325 1.00 85.38 307 GLY A CA 1
ATOM 2351 C C . GLY A 1 307 ? -15.555 2.754 47.063 1.00 85.38 307 GLY A C 1
ATOM 2352 O O . GLY A 1 307 ? -14.663 2.802 47.902 1.00 85.38 307 GLY A O 1
ATOM 2353 N N . GLU A 1 308 ? -15.373 2.093 45.913 1.00 89.38 308 GLU A N 1
ATOM 2354 C CA . GLU A 1 308 ? -14.173 1.297 45.608 1.00 89.38 308 GLU A CA 1
ATOM 2355 C C . GLU A 1 308 ? -13.021 2.159 45.037 1.00 89.38 308 GLU A C 1
ATOM 2357 O O . GLU A 1 308 ? -12.501 1.883 43.952 1.00 89.38 308 GLU A O 1
ATOM 2362 N N . GLU A 1 309 ? -12.601 3.209 45.753 1.00 85.56 309 GLU A N 1
ATOM 2363 C CA . GLU A 1 309 ? -11.602 4.194 45.283 1.00 85.56 309 GLU A CA 1
ATOM 2364 C C . GLU A 1 309 ? -10.237 3.557 44.924 1.00 85.56 309 GLU A C 1
ATOM 2366 O O . GLU A 1 309 ? -9.606 3.940 43.936 1.00 85.56 309 GLU A O 1
ATOM 2371 N N . THR A 1 310 ? -9.811 2.491 45.615 1.00 86.94 310 THR A N 1
ATOM 2372 C CA . THR A 1 310 ? -8.592 1.737 45.250 1.00 86.94 310 THR A CA 1
ATOM 2373 C C . THR A 1 310 ? -8.706 1.084 43.869 1.00 86.94 310 THR A C 1
ATOM 2375 O O . THR A 1 310 ? -7.749 1.090 43.094 1.00 86.94 310 THR A O 1
ATOM 2378 N N . LYS A 1 311 ? -9.885 0.554 43.514 1.00 86.56 311 LYS A N 1
ATOM 2379 C CA . LYS A 1 311 ? -10.117 -0.037 42.185 1.00 86.56 311 LYS A CA 1
ATOM 2380 C C . LYS A 1 311 ? -10.218 1.035 41.109 1.00 86.56 311 LYS A C 1
ATOM 2382 O O . LYS A 1 311 ? -9.789 0.790 39.982 1.00 86.56 311 LYS A O 1
ATOM 2387 N N . VAL A 1 312 ? -10.743 2.218 41.439 1.00 87.44 312 VAL A N 1
ATOM 2388 C CA . VAL A 1 312 ? -10.712 3.387 40.545 1.00 87.44 312 VAL A CA 1
ATOM 2389 C C . VAL A 1 312 ? -9.265 3.750 40.234 1.00 87.44 312 VAL A C 1
ATOM 2391 O O . VAL A 1 312 ? -8.901 3.788 39.061 1.00 87.44 312 VAL A O 1
ATOM 2394 N N . LYS A 1 313 ? -8.420 3.910 41.261 1.00 88.56 313 LYS A N 1
ATOM 2395 C CA . LYS A 1 313 ? -6.985 4.178 41.098 1.00 88.56 313 LYS A CA 1
ATOM 2396 C C . LYS A 1 313 ? -6.302 3.139 40.202 1.00 88.56 313 LYS A C 1
ATOM 2398 O O . LYS A 1 313 ? -5.730 3.517 39.184 1.00 88.56 313 LYS A O 1
ATOM 2403 N N . GLN A 1 314 ? -6.433 1.848 40.516 1.00 86.50 314 GLN A N 1
ATOM 2404 C CA . GLN A 1 314 ? -5.835 0.761 39.724 1.00 86.50 314 GLN A CA 1
ATOM 2405 C C . GLN A 1 314 ? -6.324 0.758 38.268 1.00 86.50 314 GLN A C 1
ATOM 2407 O O . GLN A 1 314 ? -5.550 0.517 37.344 1.00 86.50 314 GLN A O 1
ATOM 2412 N N . THR A 1 315 ? -7.612 1.043 38.046 1.00 86.94 315 THR A N 1
ATOM 2413 C CA . THR A 1 315 ? -8.196 1.118 36.699 1.00 86.94 315 THR A CA 1
ATOM 2414 C C . THR A 1 315 ? -7.608 2.283 35.906 1.00 86.94 315 THR A C 1
ATOM 2416 O O . THR A 1 315 ? -7.267 2.112 34.736 1.00 86.94 315 THR A O 1
ATOM 2419 N N . LEU A 1 316 ? -7.458 3.453 36.533 1.00 89.06 316 LEU A N 1
ATOM 2420 C CA . LEU A 1 316 ? -6.857 4.622 35.899 1.00 89.06 316 LEU A CA 1
ATOM 2421 C C . LEU A 1 316 ? -5.373 4.395 35.596 1.00 89.06 316 LEU A C 1
ATOM 2423 O O . LEU A 1 316 ? -4.962 4.622 34.462 1.00 89.06 316 LEU A O 1
ATOM 2427 N N . GLU A 1 317 ? -4.588 3.892 36.551 1.00 88.00 317 GLU A N 1
ATOM 2428 C CA . GLU A 1 317 ? -3.158 3.586 36.358 1.00 88.00 317 GLU A CA 1
ATOM 2429 C C . GLU A 1 317 ? -2.948 2.611 35.197 1.00 88.00 317 GLU A C 1
ATOM 2431 O O . GLU A 1 317 ? -2.115 2.846 34.322 1.00 88.00 317 GLU A O 1
ATOM 2436 N N . LYS A 1 318 ? -3.780 1.570 35.127 1.00 86.69 318 LYS A N 1
ATOM 2437 C CA . LYS A 1 318 ? -3.765 0.589 34.042 1.00 86.69 318 LYS A CA 1
ATOM 2438 C C . LYS A 1 318 ? -4.084 1.202 32.679 1.00 86.69 318 LYS A C 1
ATOM 2440 O O . LYS A 1 318 ? -3.450 0.866 31.684 1.00 86.69 318 LYS A O 1
ATOM 2445 N N . ILE A 1 319 ? -5.057 2.106 32.616 1.00 87.88 319 ILE A N 1
ATOM 2446 C CA . ILE A 1 319 ? -5.442 2.771 31.367 1.00 87.88 319 ILE A CA 1
ATOM 2447 C C . ILE A 1 319 ? -4.380 3.768 30.901 1.00 87.88 319 ILE A C 1
ATOM 2449 O O . ILE A 1 319 ? -4.087 3.820 29.704 1.00 87.88 319 ILE A O 1
ATOM 2453 N N . PHE A 1 320 ? -3.771 4.518 31.820 1.00 89.69 320 PHE A N 1
ATOM 2454 C CA . PHE A 1 320 ? -2.627 5.369 31.497 1.00 89.69 320 PHE A CA 1
ATOM 2455 C C . PHE A 1 320 ? -1.445 4.538 30.999 1.00 89.69 320 PHE A C 1
ATOM 2457 O O . PHE A 1 320 ? -0.868 4.882 29.970 1.00 89.69 320 PHE A O 1
ATOM 2464 N N . ALA A 1 321 ? -1.141 3.409 31.645 1.00 88.56 321 ALA A N 1
ATOM 2465 C CA . ALA A 1 321 ? -0.099 2.496 31.183 1.00 88.56 321 ALA A CA 1
ATOM 2466 C C . ALA A 1 321 ? -0.378 1.972 29.765 1.00 88.56 321 ALA A C 1
ATOM 2468 O O . ALA A 1 321 ? 0.481 2.083 28.898 1.00 88.56 321 ALA A O 1
ATOM 2469 N N . TYR A 1 322 ? -1.595 1.493 29.479 1.00 87.88 322 TYR A N 1
ATOM 2470 C CA . TYR A 1 322 ? -1.965 1.069 28.121 1.00 87.88 322 TYR A CA 1
ATOM 2471 C C . TYR A 1 322 ? -1.894 2.188 27.092 1.00 87.88 322 TYR A C 1
ATOM 2473 O O . TYR A 1 322 ? -1.532 1.943 25.945 1.00 87.88 322 TYR A O 1
ATOM 2481 N N . THR A 1 323 ? -2.222 3.411 27.495 1.00 89.81 323 THR A N 1
ATOM 2482 C CA . THR A 1 323 ? -2.124 4.559 26.597 1.00 89.81 323 THR A CA 1
ATOM 2483 C C . THR A 1 323 ? -0.668 4.874 26.298 1.00 89.81 323 THR A C 1
ATOM 2485 O O . THR A 1 323 ? -0.345 5.038 25.133 1.00 89.81 323 THR A O 1
ATOM 2488 N N . HIS A 1 324 ? 0.229 4.845 27.288 1.00 91.00 324 HIS A N 1
ATOM 2489 C CA . HIS A 1 324 ? 1.667 4.994 27.053 1.00 91.00 324 HIS A CA 1
ATOM 2490 C C . HIS A 1 324 ? 2.253 3.871 26.188 1.00 91.00 324 HIS A C 1
ATOM 2492 O O . HIS A 1 324 ? 3.020 4.169 25.274 1.00 91.00 324 HIS A O 1
ATOM 2498 N N . ILE A 1 325 ? 1.847 2.617 26.423 1.00 90.44 325 ILE A N 1
ATOM 2499 C CA . ILE A 1 325 ? 2.277 1.450 25.634 1.00 90.44 325 ILE A CA 1
ATOM 2500 C C . ILE A 1 325 ? 1.924 1.603 24.143 1.00 90.44 325 ILE A C 1
ATOM 2502 O O . ILE A 1 325 ? 2.572 1.017 23.283 1.00 90.44 325 ILE A O 1
ATOM 2506 N N . LEU A 1 326 ? 0.884 2.371 23.814 1.00 90.62 326 LEU A N 1
ATOM 2507 C CA . LEU A 1 326 ? 0.434 2.552 22.435 1.00 90.62 326 LEU A CA 1
ATOM 2508 C C . LEU A 1 326 ? 0.863 3.894 21.839 1.00 90.62 326 LEU A C 1
ATOM 2510 O O . LEU A 1 326 ? 1.341 3.928 20.712 1.00 90.62 326 LEU A O 1
ATOM 2514 N N . SER A 1 327 ? 0.716 5.001 22.566 1.00 92.44 327 SER A N 1
ATOM 2515 C CA . SER A 1 327 ? 0.908 6.342 22.010 1.00 92.44 327 SER A CA 1
ATOM 2516 C C . SER A 1 327 ? 2.368 6.634 21.677 1.00 92.44 327 SER A C 1
ATOM 2518 O O . SER A 1 327 ? 2.639 7.183 20.616 1.00 92.44 327 SER A O 1
ATOM 2520 N N . TRP A 1 328 ? 3.307 6.250 22.551 1.00 94.19 328 TRP A N 1
ATOM 2521 C CA . TRP A 1 328 ? 4.740 6.496 22.358 1.00 94.19 328 TRP A CA 1
ATOM 2522 C C . TRP A 1 328 ? 5.316 5.843 21.092 1.00 94.19 328 TRP A C 1
ATOM 2524 O O . TRP A 1 328 ? 5.891 6.577 20.285 1.00 94.19 328 TRP A O 1
ATOM 2534 N N . PRO A 1 329 ? 5.147 4.526 20.851 1.00 93.75 329 PRO A N 1
ATOM 2535 C CA . PRO A 1 329 ? 5.692 3.902 19.647 1.00 93.75 329 PRO A CA 1
ATOM 2536 C C . PRO A 1 329 ? 4.974 4.372 18.382 1.00 93.75 329 PRO A C 1
ATOM 2538 O O . PRO A 1 329 ? 5.617 4.508 17.348 1.00 93.75 329 PRO A O 1
ATOM 2541 N N . ILE A 1 330 ? 3.669 4.670 18.448 1.00 93.12 330 ILE A N 1
ATOM 2542 C CA . ILE A 1 330 ? 2.939 5.217 17.297 1.00 93.12 330 ILE A CA 1
ATOM 2543 C C . ILE A 1 330 ? 3.495 6.596 16.929 1.00 93.12 330 ILE A C 1
ATOM 2545 O O . ILE A 1 330 ? 3.812 6.821 15.768 1.00 93.12 330 ILE A O 1
ATOM 2549 N N . GLY A 1 331 ? 3.664 7.499 17.898 1.00 94.06 331 GLY A N 1
ATOM 2550 C CA . GLY A 1 331 ? 4.194 8.836 17.631 1.00 94.06 331 GLY A CA 1
ATOM 2551 C C . GLY A 1 331 ? 5.650 8.829 17.168 1.00 94.06 331 GLY A C 1
ATOM 2552 O O . GLY A 1 331 ? 5.972 9.498 16.193 1.00 94.06 331 GLY A O 1
ATOM 2553 N N . ALA A 1 332 ? 6.518 8.040 17.812 1.00 94.88 332 ALA A N 1
ATOM 2554 C CA . ALA A 1 332 ? 7.925 7.918 17.419 1.00 94.88 332 ALA A CA 1
ATOM 2555 C C . ALA A 1 332 ? 8.093 7.231 16.053 1.00 94.88 332 ALA A C 1
ATOM 2557 O O . ALA A 1 332 ? 8.878 7.683 15.226 1.00 94.88 332 ALA A O 1
ATOM 2558 N N . GLY A 1 333 ? 7.335 6.160 15.798 1.00 93.19 333 GLY A N 1
ATOM 2559 C CA . GLY A 1 333 ? 7.351 5.454 14.519 1.00 93.19 333 GLY A CA 1
ATOM 2560 C C . GLY A 1 333 ? 6.824 6.323 13.381 1.00 93.19 333 GLY A C 1
ATOM 2561 O O . GLY A 1 333 ? 7.477 6.420 12.349 1.00 93.19 333 GLY A O 1
ATOM 2562 N N . LEU A 1 334 ? 5.692 7.010 13.583 1.00 92.50 334 LEU A N 1
ATOM 2563 C CA . LEU A 1 334 ? 5.164 7.948 12.591 1.00 92.50 334 LEU A CA 1
ATOM 2564 C C . LEU A 1 334 ? 6.122 9.113 12.350 1.00 92.50 334 LEU A C 1
ATOM 2566 O O . LEU A 1 334 ? 6.296 9.472 11.199 1.00 92.50 334 LEU A O 1
ATOM 2570 N N . PHE A 1 335 ? 6.763 9.660 13.390 1.00 95.06 335 PHE A N 1
ATOM 2571 C CA . PHE A 1 335 ? 7.769 10.718 13.254 1.00 95.06 335 PHE A CA 1
ATOM 2572 C C . PHE A 1 335 ? 8.910 10.288 12.323 1.00 95.06 335 PHE A C 1
ATOM 2574 O O . PHE A 1 335 ? 9.136 10.936 11.304 1.00 95.06 335 PHE A O 1
ATOM 2581 N N . VAL A 1 336 ? 9.559 9.156 12.618 1.00 94.38 336 VAL A N 1
ATOM 2582 C CA . VAL A 1 336 ? 10.701 8.647 11.837 1.00 94.38 336 VAL A CA 1
ATOM 2583 C C . VAL A 1 336 ? 10.299 8.238 10.418 1.00 94.38 336 VAL A C 1
ATOM 2585 O O . VAL A 1 336 ? 11.042 8.473 9.471 1.00 94.38 336 VAL A O 1
ATOM 2588 N N . LEU A 1 337 ? 9.117 7.644 10.251 1.00 94.12 337 LEU A N 1
ATOM 2589 C CA . LEU A 1 337 ? 8.636 7.165 8.954 1.00 94.12 337 LEU A CA 1
ATOM 2590 C C . LEU A 1 337 ? 7.851 8.229 8.170 1.00 94.12 337 LEU A C 1
ATOM 2592 O O . LEU A 1 337 ? 7.253 7.885 7.153 1.00 94.12 337 LEU A O 1
ATOM 2596 N N . THR A 1 338 ? 7.823 9.495 8.614 1.00 94.56 338 THR A N 1
ATOM 2597 C CA . THR A 1 338 ? 6.903 10.508 8.064 1.00 94.56 338 THR A CA 1
ATOM 2598 C C . THR A 1 338 ? 7.029 10.652 6.552 1.00 94.56 338 THR A C 1
ATOM 2600 O O . THR A 1 338 ? 6.008 10.603 5.875 1.00 94.56 338 THR A O 1
ATOM 2603 N N . VAL A 1 339 ? 8.250 10.780 6.023 1.00 93.25 339 VAL A N 1
ATOM 2604 C CA . VAL A 1 339 ? 8.491 10.962 4.579 1.00 93.25 339 VAL A CA 1
ATOM 2605 C C . VAL A 1 339 ? 7.908 9.795 3.782 1.00 93.25 339 VAL A C 1
ATOM 2607 O O . VAL A 1 339 ? 7.078 9.993 2.896 1.00 93.25 339 VAL A O 1
ATOM 2610 N N . GLY A 1 340 ? 8.255 8.564 4.160 1.00 91.50 340 GLY A N 1
ATOM 2611 C CA . GLY A 1 340 ? 7.745 7.365 3.505 1.00 91.50 340 GLY A CA 1
ATOM 2612 C C . GLY A 1 340 ? 6.239 7.190 3.619 1.00 91.50 340 GLY A C 1
ATOM 2613 O O . GLY A 1 340 ? 5.584 6.824 2.648 1.00 91.50 340 GLY A O 1
ATOM 2614 N N . VAL A 1 341 ? 5.665 7.483 4.788 1.00 92.44 341 VAL A N 1
ATOM 2615 C CA . VAL A 1 341 ? 4.212 7.436 5.002 1.00 92.44 341 VAL A CA 1
ATOM 2616 C C . VAL A 1 341 ? 3.502 8.511 4.174 1.00 92.44 341 VAL A C 1
ATOM 2618 O O . VAL A 1 341 ? 2.429 8.235 3.637 1.00 92.44 341 VAL A O 1
ATOM 2621 N N . ASN A 1 342 ? 4.091 9.701 4.035 1.00 94.00 342 ASN A N 1
ATOM 2622 C CA . ASN A 1 342 ? 3.538 10.797 3.243 1.00 94.00 342 ASN A CA 1
ATOM 2623 C C . ASN A 1 342 ? 3.509 10.437 1.755 1.00 94.00 342 ASN A C 1
ATOM 2625 O O . ASN A 1 342 ? 2.441 10.448 1.157 1.00 94.00 342 ASN A O 1
ATOM 2629 N N . ILE A 1 343 ? 4.624 9.964 1.194 1.00 90.88 343 ILE A N 1
ATOM 2630 C CA . ILE A 1 343 ? 4.682 9.505 -0.203 1.00 90.88 343 ILE A CA 1
ATOM 2631 C C . ILE A 1 343 ? 3.723 8.320 -0.424 1.00 90.88 343 ILE A C 1
ATOM 2633 O O . ILE A 1 343 ? 2.917 8.313 -1.357 1.00 90.88 343 ILE A O 1
ATOM 2637 N N . ALA A 1 344 ? 3.751 7.322 0.467 1.00 90.19 344 ALA A N 1
ATOM 2638 C CA . ALA A 1 344 ? 2.940 6.114 0.337 1.00 90.19 344 ALA A CA 1
ATOM 2639 C C . ALA A 1 344 ? 1.427 6.394 0.369 1.00 90.19 344 ALA A C 1
ATOM 2641 O O . ALA A 1 344 ? 0.661 5.799 -0.397 1.00 90.19 344 ALA A O 1
ATOM 2642 N N . LEU A 1 345 ? 0.969 7.279 1.258 1.00 90.38 345 LEU A N 1
ATOM 2643 C CA . LEU A 1 345 ? -0.457 7.549 1.455 1.00 90.38 345 LEU A CA 1
ATOM 2644 C C . LEU A 1 345 ? -0.954 8.766 0.666 1.00 90.38 345 LEU A C 1
ATOM 2646 O O . LEU A 1 345 ? -2.087 8.726 0.190 1.00 90.38 345 LEU A O 1
ATOM 2650 N N . PHE A 1 346 ? -0.125 9.789 0.481 1.00 91.00 346 PHE A N 1
ATOM 2651 C CA . PHE A 1 346 ? -0.501 11.098 -0.061 1.00 91.00 346 PHE A CA 1
ATOM 2652 C C . PHE A 1 346 ? 0.325 11.533 -1.283 1.00 91.00 346 PHE A C 1
ATOM 2654 O O . PHE A 1 346 ? 0.447 12.721 -1.562 1.00 91.00 346 PHE A O 1
ATOM 2661 N N . THR A 1 347 ? 0.878 10.580 -2.038 1.00 87.44 347 THR A N 1
ATOM 2662 C CA . THR A 1 347 ? 1.573 10.743 -3.338 1.00 87.44 347 THR A CA 1
ATOM 2663 C C . THR A 1 347 ? 2.962 11.374 -3.326 1.00 87.44 347 THR A C 1
ATOM 2665 O O . THR A 1 347 ? 3.780 10.968 -4.144 1.00 87.44 347 THR A O 1
ATOM 2668 N N . ASN A 1 348 ? 3.264 12.314 -2.428 1.00 89.75 348 ASN A N 1
ATOM 2669 C CA . ASN A 1 348 ? 4.526 13.058 -2.452 1.00 89.75 348 ASN A CA 1
ATOM 2670 C C . ASN A 1 348 ? 5.088 13.334 -1.044 1.00 89.75 348 ASN A C 1
ATOM 2672 O O . ASN A 1 348 ? 4.440 13.070 -0.030 1.00 89.75 348 ASN A O 1
ATOM 2676 N N . ALA A 1 349 ? 6.322 13.843 -0.987 1.00 90.94 349 ALA A N 1
ATOM 2677 C CA . ALA A 1 349 ? 7.038 14.135 0.257 1.00 90.94 349 ALA A CA 1
ATOM 2678 C C . ALA A 1 349 ? 6.759 15.541 0.822 1.00 90.94 349 ALA A C 1
ATOM 2680 O O . ALA A 1 349 ? 7.370 15.931 1.820 1.00 90.94 349 ALA A O 1
ATOM 2681 N N . GLU A 1 350 ? 5.866 16.316 0.213 1.00 93.12 350 GLU A N 1
ATOM 2682 C CA . GLU A 1 350 ? 5.687 17.726 0.547 1.00 93.12 350 GLU A CA 1
ATOM 2683 C C . GLU A 1 350 ? 5.128 17.927 1.965 1.00 93.12 350 GLU A C 1
ATOM 2685 O O . GLU A 1 350 ? 4.245 17.190 2.417 1.00 93.12 350 GLU A O 1
ATOM 2690 N N . GLY A 1 351 ? 5.691 18.895 2.694 1.00 92.94 351 GLY A N 1
ATOM 2691 C CA . GLY A 1 351 ? 5.347 19.187 4.089 1.00 92.94 351 GLY A CA 1
ATOM 2692 C C . GLY A 1 351 ? 5.659 18.066 5.083 1.00 92.94 351 GLY A C 1
ATOM 2693 O O . GLY A 1 351 ? 5.096 18.043 6.180 1.00 92.94 351 GLY A O 1
ATOM 2694 N N . SER A 1 352 ? 6.519 17.101 4.730 1.00 95.19 352 SER A N 1
ATOM 2695 C CA . SER A 1 352 ? 6.865 15.982 5.623 1.00 95.19 352 SER A CA 1
ATOM 2696 C C . SER A 1 352 ? 7.469 16.435 6.957 1.00 95.19 352 SER A C 1
ATOM 2698 O O . SER A 1 352 ? 7.299 15.761 7.967 1.00 95.19 352 SER A O 1
ATOM 2700 N N . ASP A 1 353 ? 8.135 17.582 6.991 1.00 94.88 353 ASP A N 1
ATOM 2701 C CA . ASP A 1 353 ? 8.615 18.248 8.202 1.00 94.88 353 ASP A CA 1
ATOM 2702 C C . ASP A 1 353 ? 7.459 18.700 9.118 1.00 94.88 353 ASP A C 1
ATOM 2704 O O . ASP A 1 353 ? 7.444 18.376 10.311 1.00 94.88 353 ASP A O 1
ATOM 2708 N N . VAL A 1 354 ? 6.433 19.345 8.552 1.00 96.00 354 VAL A N 1
ATOM 2709 C CA . VAL A 1 354 ? 5.198 19.741 9.256 1.00 96.00 354 VAL A CA 1
ATOM 2710 C C . VAL A 1 354 ? 4.477 18.507 9.787 1.00 96.00 354 VAL A C 1
ATOM 2712 O O . VAL A 1 354 ? 4.090 18.448 10.962 1.00 96.00 354 VAL A O 1
ATOM 2715 N N . LEU A 1 355 ? 4.326 17.488 8.938 1.00 95.62 355 LEU A N 1
ATOM 2716 C CA . LEU A 1 355 ? 3.711 16.219 9.306 1.00 95.62 355 LEU A C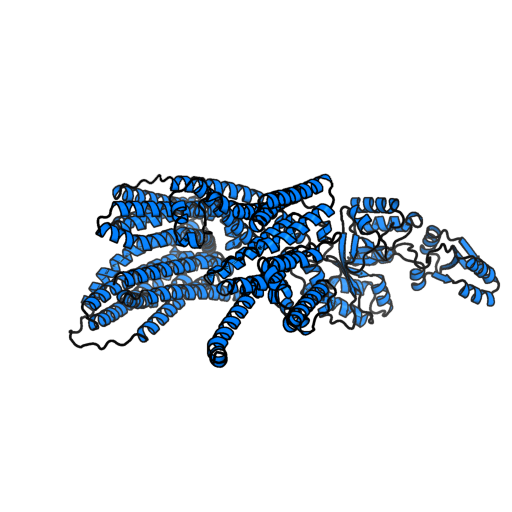A 1
ATOM 2717 C C . LEU A 1 355 ? 4.493 15.526 10.422 1.00 95.62 355 LEU A C 1
ATOM 2719 O O . LEU A 1 355 ? 3.864 14.942 11.299 1.00 95.62 355 LEU A O 1
ATOM 2723 N N . ALA A 1 356 ? 5.825 15.605 10.443 1.00 95.88 356 ALA A N 1
ATOM 2724 C CA . ALA A 1 356 ? 6.639 14.964 11.470 1.00 95.88 356 ALA A CA 1
ATOM 2725 C C . ALA A 1 356 ? 6.363 15.584 12.846 1.00 95.88 356 ALA A C 1
ATOM 2727 O O . ALA A 1 356 ? 6.103 14.860 13.814 1.00 95.88 356 ALA A O 1
ATOM 2728 N N . VAL A 1 357 ? 6.308 16.919 12.930 1.00 96.81 357 VAL A N 1
ATOM 2729 C CA . VAL A 1 357 ? 5.951 17.633 14.170 1.00 96.81 357 VAL A CA 1
ATOM 2730 C C . VAL A 1 357 ? 4.514 17.314 14.608 1.00 96.81 357 VAL A C 1
ATOM 2732 O O . VAL A 1 357 ? 4.253 17.082 15.794 1.00 96.81 357 VAL A O 1
ATOM 2735 N N . LEU A 1 358 ? 3.567 17.222 13.671 1.00 94.75 358 LEU A N 1
ATOM 2736 C CA . LEU A 1 358 ? 2.203 16.786 13.983 1.00 94.75 358 LEU A CA 1
ATOM 2737 C C . LEU A 1 358 ? 2.167 15.331 14.473 1.00 94.75 358 LEU A C 1
ATOM 2739 O O . LEU A 1 358 ? 1.535 15.039 15.490 1.00 94.75 358 LEU A O 1
ATOM 2743 N N . ASN A 1 359 ? 2.881 14.425 13.813 1.00 94.69 359 ASN A N 1
ATOM 2744 C CA . ASN A 1 359 ? 2.935 13.005 14.141 1.00 94.69 359 ASN A CA 1
ATOM 2745 C C . ASN A 1 359 ? 3.498 12.770 15.545 1.00 94.69 359 ASN A C 1
ATOM 2747 O O . ASN A 1 359 ? 2.903 12.008 16.311 1.00 94.69 359 ASN A O 1
ATOM 2751 N N . ILE A 1 360 ? 4.566 13.468 15.945 1.00 95.00 360 ILE A N 1
ATOM 2752 C CA . ILE A 1 360 ? 5.079 13.370 17.321 1.00 95.00 360 ILE A CA 1
ATOM 2753 C C . ILE A 1 360 ? 4.099 13.983 18.338 1.00 95.00 360 ILE A C 1
ATOM 2755 O O . ILE A 1 360 ? 3.921 13.441 19.434 1.00 95.00 360 ILE A O 1
ATOM 2759 N N . SER A 1 361 ? 3.359 15.037 17.960 1.00 94.81 361 SER A N 1
ATOM 2760 C CA . SER A 1 361 ? 2.305 15.622 18.806 1.00 94.81 361 SER A CA 1
ATOM 2761 C C . SER A 1 361 ? 1.152 14.657 19.103 1.00 94.81 361 SER A C 1
ATOM 2763 O O . SER A 1 361 ? 0.422 14.841 20.083 1.00 94.81 361 SER A O 1
ATOM 2765 N N . SER A 1 362 ? 0.995 13.583 18.320 1.00 94.12 362 SER A N 1
ATOM 2766 C CA . SER A 1 362 ? -0.025 12.561 18.571 1.00 94.12 362 SER A CA 1
ATOM 2767 C C . SER A 1 362 ? 0.117 11.895 19.944 1.00 94.12 362 SER A C 1
ATOM 2769 O O . SER A 1 362 ? -0.898 11.539 20.547 1.00 94.12 362 SER A O 1
ATOM 2771 N N . ILE A 1 363 ? 1.341 11.811 20.488 1.00 95.06 363 ILE A N 1
ATOM 2772 C CA . ILE A 1 363 ? 1.621 11.272 21.827 1.00 95.06 363 ILE A CA 1
ATOM 2773 C C . ILE A 1 363 ? 0.889 12.103 22.880 1.00 95.06 363 ILE A C 1
ATOM 2775 O O . ILE A 1 363 ? 0.070 11.586 23.646 1.00 95.06 363 ILE A O 1
ATOM 2779 N N . VAL A 1 364 ? 1.156 13.410 22.899 1.00 94.88 364 VAL A N 1
ATOM 2780 C CA . VAL A 1 364 ? 0.557 14.332 23.871 1.00 94.88 364 VAL A CA 1
ATOM 2781 C C . VAL A 1 364 ? -0.924 14.554 23.591 1.00 94.88 364 VAL A C 1
ATOM 2783 O O . VAL A 1 364 ? -1.706 14.651 24.532 1.00 94.88 364 VAL A O 1
ATOM 2786 N N . THR A 1 365 ? -1.350 14.514 22.327 1.00 93.31 365 THR A N 1
ATOM 2787 C CA . THR A 1 365 ? -2.769 14.587 21.951 1.00 93.31 365 THR A CA 1
ATOM 2788 C C . THR A 1 365 ? -3.545 13.396 22.520 1.00 93.31 365 THR A C 1
ATOM 2790 O O . THR A 1 365 ? -4.594 13.570 23.144 1.00 93.31 365 THR A O 1
ATOM 2793 N N . ALA A 1 366 ? -3.015 12.175 22.388 1.00 93.50 366 ALA A N 1
ATOM 2794 C CA . ALA A 1 366 ? -3.634 10.962 22.919 1.00 93.50 366 ALA A CA 1
ATOM 2795 C C . ALA A 1 366 ? -3.756 11.004 24.451 1.00 93.50 366 ALA A C 1
ATOM 2797 O O . ALA A 1 366 ? -4.782 10.588 25.003 1.00 93.50 366 ALA A O 1
ATOM 2798 N N . LEU A 1 367 ? -2.741 11.540 25.135 1.00 93.12 367 LEU A N 1
ATOM 2799 C CA . LEU A 1 367 ? -2.725 11.707 26.588 1.00 93.12 367 LEU A CA 1
ATOM 2800 C C . LEU A 1 367 ? -3.643 12.843 27.065 1.00 93.12 367 LEU A C 1
ATOM 2802 O O . LEU A 1 367 ? -4.318 12.700 28.089 1.00 93.12 367 LEU A O 1
ATOM 2806 N N . ALA A 1 368 ? -3.732 13.948 26.326 1.00 93.25 368 ALA A N 1
ATOM 2807 C CA . ALA A 1 368 ? -4.646 15.052 26.605 1.00 93.25 368 ALA A CA 1
ATOM 2808 C C . ALA A 1 368 ? -6.112 14.606 26.471 1.00 93.25 368 ALA A C 1
ATOM 2810 O O . ALA A 1 368 ? -6.923 14.853 27.368 1.00 93.25 368 ALA A O 1
ATOM 2811 N N . VAL A 1 369 ? -6.443 13.864 25.407 1.00 91.00 369 VAL A N 1
ATOM 2812 C CA . VAL A 1 369 ? -7.781 13.283 25.196 1.00 91.00 369 VAL A CA 1
ATOM 2813 C C . VAL A 1 369 ? -8.146 12.323 26.325 1.00 91.00 369 VAL A C 1
ATOM 2815 O O . VAL A 1 369 ? -9.232 12.431 26.901 1.00 91.00 369 VAL A O 1
ATOM 2818 N N . LEU A 1 370 ? -7.238 11.407 26.678 1.00 91.81 370 LEU A N 1
ATOM 2819 C CA . LEU A 1 370 ? -7.471 10.471 27.772 1.00 91.81 370 LEU A CA 1
ATOM 2820 C C . LEU A 1 370 ? -7.690 11.207 29.096 1.00 91.81 370 LEU A C 1
ATOM 2822 O O . LEU A 1 370 ? -8.673 10.956 29.787 1.00 91.81 370 LEU A O 1
ATOM 2826 N N . SER A 1 371 ? -6.782 12.111 29.453 1.00 92.50 371 SER A N 1
ATOM 2827 C CA . SER A 1 371 ? -6.804 12.812 30.739 1.00 92.50 371 SER A CA 1
ATOM 2828 C C . SER A 1 371 ? -8.036 13.703 30.908 1.00 92.50 371 SER A C 1
ATOM 2830 O O . SER A 1 371 ? -8.633 13.727 31.984 1.00 92.50 371 SER A O 1
ATOM 2832 N N . THR A 1 372 ? -8.501 14.330 29.825 1.00 90.56 372 THR A N 1
ATOM 2833 C CA . THR A 1 372 ? -9.781 15.052 29.795 1.00 90.56 372 THR A CA 1
ATOM 2834 C C . THR A 1 372 ? -10.946 14.104 30.102 1.00 90.56 372 THR A C 1
ATOM 2836 O O . THR A 1 372 ? -11.785 14.397 30.955 1.00 90.56 372 THR A O 1
ATOM 2839 N N . GLY A 1 373 ? -10.980 12.925 29.470 1.00 87.88 373 GLY A N 1
ATOM 2840 C CA . GLY A 1 373 ? -11.991 11.900 29.740 1.00 87.88 373 GLY A CA 1
ATOM 2841 C C . GLY A 1 373 ? -11.930 11.329 31.161 1.00 87.88 373 GLY A C 1
ATOM 2842 O O . GLY A 1 373 ? -12.967 11.067 31.773 1.00 87.88 373 GLY A O 1
ATOM 2843 N N . VAL A 1 374 ? -10.729 11.195 31.729 1.00 90.00 374 VAL A N 1
ATOM 2844 C CA . VAL A 1 374 ? -10.529 10.777 33.123 1.00 90.00 374 VAL A CA 1
ATOM 2845 C C . VAL A 1 374 ? -11.125 11.807 34.080 1.00 90.00 374 VAL A C 1
ATOM 2847 O O . VAL A 1 374 ? -11.906 11.425 34.949 1.00 90.00 374 VAL A O 1
ATOM 2850 N N . LEU A 1 375 ? -10.856 13.104 33.899 1.00 89.31 375 LEU A N 1
ATOM 2851 C CA . LEU A 1 375 ? -11.475 14.157 34.715 1.00 89.31 375 LEU A CA 1
ATOM 2852 C C . LEU A 1 375 ? -13.006 14.131 34.644 1.00 89.31 375 LEU A C 1
ATOM 2854 O O . LEU A 1 375 ? -13.676 14.269 35.670 1.00 89.31 375 LEU A O 1
ATOM 2858 N N . GLN A 1 376 ? -13.567 13.903 33.453 1.00 86.88 376 GLN A N 1
ATOM 2859 C CA . GLN A 1 376 ? -15.013 13.733 33.289 1.00 86.88 376 GLN A CA 1
ATOM 2860 C C . GLN A 1 376 ? -15.525 12.518 34.079 1.00 86.88 376 GLN A C 1
ATOM 2862 O O . GLN A 1 376 ? -16.519 12.631 34.795 1.00 86.88 376 GLN A O 1
ATOM 2867 N N . SER A 1 377 ? -14.810 11.388 34.034 1.00 84.69 377 SER A N 1
ATOM 2868 C CA . SER A 1 377 ? -15.161 10.178 34.793 1.00 84.69 377 SER A CA 1
ATOM 2869 C C . SER A 1 377 ? -15.053 10.354 36.318 1.00 84.69 377 SER A C 1
ATOM 2871 O O . SER A 1 377 ? -15.810 9.741 37.070 1.00 84.69 377 SER A O 1
ATOM 2873 N N . LEU A 1 378 ? -14.175 11.251 36.783 1.00 87.00 378 LEU A N 1
ATOM 2874 C CA . LEU A 1 378 ? -13.988 11.610 38.194 1.00 87.00 378 LEU A CA 1
ATOM 2875 C C . LEU A 1 378 ? -15.011 12.633 38.712 1.00 87.00 378 LEU A C 1
ATOM 2877 O O . LEU A 1 378 ? -14.828 13.197 39.791 1.00 87.00 378 LEU A O 1
ATOM 2881 N N . ASN A 1 379 ? -16.107 12.847 37.981 1.00 84.25 379 ASN A N 1
ATOM 2882 C CA . ASN A 1 379 ? -17.148 13.822 38.305 1.00 84.25 379 ASN A CA 1
ATOM 2883 C C . ASN A 1 379 ? -16.631 15.276 38.345 1.00 84.25 379 ASN A C 1
ATOM 2885 O O . ASN A 1 379 ? -17.134 16.110 39.095 1.00 84.25 379 ASN A O 1
ATOM 2889 N N . LYS A 1 380 ? -15.623 15.599 37.517 1.00 87.50 380 LYS A N 1
ATOM 2890 C CA . LYS A 1 380 ? -15.101 16.965 37.320 1.00 87.50 380 LYS A CA 1
ATOM 2891 C C . LYS A 1 380 ? -15.240 17.480 35.870 1.00 87.50 380 LYS A C 1
ATOM 2893 O O . LYS A 1 380 ? -14.322 18.136 35.373 1.00 87.50 380 LYS A O 1
ATOM 2898 N N . PRO A 1 381 ? -16.377 17.268 35.168 1.00 83.69 381 PRO A N 1
ATOM 2899 C CA . PRO A 1 381 ? -16.526 17.686 33.769 1.00 83.69 381 PRO A CA 1
ATOM 2900 C C . PRO A 1 381 ? -16.439 19.208 33.572 1.00 83.69 381 PRO A C 1
ATOM 2902 O O . PRO A 1 381 ? -15.953 19.653 32.539 1.00 83.69 381 PRO A O 1
ATOM 2905 N N . ARG A 1 382 ? -16.831 20.016 34.571 1.00 85.75 382 ARG A N 1
ATOM 2906 C CA . ARG A 1 382 ? -16.711 21.487 34.512 1.00 85.75 382 ARG A CA 1
ATOM 2907 C C . ARG A 1 382 ? -15.255 21.954 34.429 1.00 85.75 382 ARG A C 1
ATOM 2909 O O . ARG A 1 382 ? -14.946 22.823 33.625 1.00 85.75 382 ARG A O 1
ATOM 2916 N N . LYS A 1 383 ? -14.359 21.354 35.224 1.00 88.94 383 LYS A N 1
ATOM 2917 C CA . LYS A 1 383 ? -12.921 21.671 35.179 1.00 88.94 383 LYS A CA 1
ATOM 2918 C C . LYS A 1 383 ? -12.289 21.214 33.868 1.00 88.94 383 LYS A C 1
ATOM 2920 O O . LYS A 1 383 ? -11.533 21.967 33.273 1.00 88.94 383 LYS A O 1
ATOM 2925 N N . ALA A 1 384 ? -12.658 20.021 33.396 1.00 86.94 384 ALA A N 1
ATOM 2926 C CA . ALA A 1 384 ? -12.221 19.525 32.093 1.00 86.94 384 ALA A CA 1
ATOM 2927 C C . ALA A 1 384 ? -12.616 20.491 30.959 1.00 86.94 384 ALA A C 1
ATOM 2929 O O . ALA A 1 384 ? -11.785 20.824 30.120 1.00 86.94 384 ALA A O 1
ATOM 2930 N N . ALA A 1 385 ? -13.857 20.992 30.968 1.00 86.94 385 ALA A N 1
ATOM 2931 C CA . ALA A 1 385 ? -14.319 21.969 29.986 1.00 86.94 385 ALA A CA 1
ATOM 2932 C C . ALA A 1 385 ? -13.570 23.310 30.090 1.00 86.94 385 ALA A C 1
ATOM 2934 O O . ALA A 1 385 ? -13.151 23.852 29.070 1.00 86.94 385 ALA A O 1
ATOM 2935 N N . LEU A 1 386 ? -13.344 23.814 31.310 1.00 90.38 386 LEU A N 1
ATOM 2936 C CA . LEU A 1 386 ? -12.574 25.038 31.544 1.00 90.38 386 LEU A CA 1
ATOM 2937 C C . LEU A 1 386 ? -11.154 24.939 30.968 1.00 90.38 386 LEU A C 1
ATOM 2939 O O . LEU A 1 386 ? -10.730 25.838 30.251 1.00 90.38 386 LEU A O 1
ATOM 2943 N N . TYR A 1 387 ? -10.428 23.850 31.236 1.00 92.38 387 TYR A N 1
ATOM 2944 C CA . TYR A 1 387 ? -9.056 23.686 30.740 1.00 92.38 387 TYR A CA 1
ATOM 2945 C C . TYR A 1 387 ? -8.978 23.588 29.222 1.00 92.38 387 TYR A C 1
ATOM 2947 O O . TYR A 1 387 ? -8.051 24.130 28.627 1.00 92.38 387 TYR A O 1
ATOM 2955 N N . VAL A 1 388 ? -9.970 22.967 28.585 1.00 90.31 388 VAL A N 1
ATOM 2956 C CA . VAL A 1 388 ? -10.064 22.972 27.125 1.00 90.31 388 VAL A CA 1
ATOM 2957 C C . VAL A 1 388 ? -10.304 24.386 26.592 1.00 90.31 388 VAL A C 1
ATOM 2959 O O . VAL A 1 388 ? -9.628 24.777 25.650 1.00 90.31 388 VAL A O 1
ATOM 2962 N N . ILE A 1 389 ? -11.194 25.180 27.199 1.00 91.19 389 ILE A N 1
ATOM 2963 C CA . ILE A 1 389 ? -11.424 26.578 26.785 1.00 91.19 389 ILE A CA 1
ATOM 2964 C C . ILE A 1 389 ? -10.144 27.413 26.930 1.00 91.19 389 ILE A C 1
ATOM 2966 O O . ILE A 1 389 ? -9.786 28.147 26.011 1.00 91.19 389 ILE A O 1
ATOM 2970 N N . VAL A 1 390 ? -9.422 27.269 28.046 1.00 93.69 390 VAL A N 1
ATOM 2971 C CA . VAL A 1 390 ? -8.133 27.950 28.263 1.00 93.69 390 VAL A CA 1
ATOM 2972 C C . VAL A 1 390 ? -7.111 27.534 27.200 1.00 93.69 390 VAL A C 1
ATOM 2974 O O . VAL A 1 390 ? -6.430 28.383 26.632 1.00 93.69 390 VAL A O 1
ATOM 2977 N N . ALA A 1 391 ? -7.029 26.243 26.880 1.00 93.56 391 ALA A N 1
ATOM 2978 C CA . ALA A 1 391 ? -6.124 25.735 25.856 1.00 93.56 391 ALA A CA 1
ATOM 2979 C C . ALA A 1 391 ? -6.511 26.189 24.433 1.00 93.56 391 ALA A C 1
ATOM 2981 O O . ALA A 1 391 ? -5.627 26.487 23.638 1.00 93.56 391 ALA A O 1
ATOM 2982 N N . VAL A 1 392 ? -7.806 26.311 24.120 1.00 92.81 392 VAL A N 1
ATOM 2983 C CA . VAL A 1 392 ? -8.315 26.912 22.871 1.00 92.81 392 VAL A CA 1
ATOM 2984 C C . VAL A 1 392 ? -7.880 28.375 22.769 1.00 92.81 392 VAL A C 1
ATOM 2986 O O . VAL A 1 392 ? -7.353 28.774 21.734 1.00 92.81 392 VAL A O 1
ATOM 2989 N N . PHE A 1 393 ? -8.026 29.161 23.839 1.00 94.25 393 PHE A N 1
ATOM 2990 C CA . PHE A 1 393 ? -7.546 30.548 23.875 1.00 94.25 393 PHE A CA 1
ATOM 2991 C C . PHE A 1 393 ? -6.035 30.638 23.646 1.00 94.25 393 PHE A C 1
ATOM 2993 O O . PHE A 1 393 ? -5.574 31.414 22.811 1.00 94.25 393 PHE A O 1
ATOM 3000 N N . MET A 1 394 ? -5.263 29.797 24.338 1.00 95.25 394 MET A N 1
ATOM 3001 C CA . MET A 1 394 ? -3.815 29.728 24.154 1.00 95.25 394 MET A CA 1
ATOM 3002 C C . MET A 1 394 ? -3.442 29.336 22.719 1.00 95.25 394 MET A C 1
ATOM 3004 O O . MET A 1 394 ? -2.472 29.856 22.175 1.00 95.25 394 MET A O 1
ATOM 3008 N N . LYS A 1 395 ? -4.232 28.467 22.080 1.00 94.75 395 LYS A N 1
ATOM 3009 C CA . LYS A 1 395 ? -4.030 28.062 20.688 1.00 94.75 395 LYS A CA 1
ATOM 3010 C C . LYS A 1 395 ? -4.237 29.199 19.701 1.00 94.75 395 LYS A C 1
ATOM 3012 O O . LYS A 1 395 ? -3.445 29.324 18.779 1.00 94.75 395 LYS A O 1
ATOM 3017 N N . VAL A 1 396 ? -5.258 30.035 19.900 1.00 95.25 396 VAL A N 1
ATOM 3018 C CA . VAL A 1 396 ? -5.475 31.230 19.066 1.00 95.25 396 VAL A CA 1
ATOM 3019 C C . VAL A 1 396 ? -4.243 32.133 19.119 1.00 95.25 396 VAL A C 1
ATOM 3021 O O . VAL A 1 396 ? -3.724 32.523 18.078 1.00 95.25 396 VAL A O 1
ATOM 3024 N N . ILE A 1 397 ? -3.740 32.398 20.328 1.00 95.69 397 ILE A N 1
ATOM 3025 C CA . ILE A 1 397 ? -2.541 33.214 20.551 1.00 95.69 397 ILE A CA 1
ATOM 3026 C C . ILE A 1 397 ? -1.336 32.585 19.838 1.00 95.69 397 ILE A C 1
ATOM 3028 O O . ILE A 1 397 ? -0.697 33.232 19.012 1.00 95.69 397 ILE A O 1
ATOM 3032 N N . LEU A 1 398 ? -1.047 31.309 20.107 1.00 95.88 398 LEU A N 1
ATOM 3033 C CA . LEU A 1 398 ? 0.112 30.625 19.535 1.00 95.88 398 LEU A CA 1
ATOM 3034 C C . LEU A 1 398 ? 0.032 30.481 18.011 1.00 95.88 398 LEU A C 1
ATOM 3036 O O . LEU A 1 398 ? 1.059 30.645 17.363 1.00 95.88 398 LEU A O 1
ATOM 3040 N N . ASN A 1 399 ? -1.146 30.236 17.428 1.00 95.06 399 ASN A N 1
ATOM 3041 C CA . ASN A 1 399 ? -1.312 30.194 15.973 1.00 95.06 399 ASN A CA 1
ATOM 3042 C C . ASN A 1 399 ? -0.972 31.556 15.351 1.00 95.06 399 ASN A C 1
ATOM 3044 O O . ASN A 1 399 ? -0.153 31.603 14.441 1.00 95.06 399 ASN A O 1
ATOM 3048 N N . ILE A 1 400 ? -1.508 32.661 15.882 1.00 92.00 400 ILE A N 1
ATOM 3049 C CA . ILE A 1 400 ? -1.233 34.006 15.348 1.00 92.00 400 ILE A CA 1
ATOM 3050 C C . ILE A 1 400 ? 0.268 34.336 15.406 1.00 92.00 400 ILE A C 1
ATOM 3052 O O . ILE A 1 400 ? 0.825 34.825 14.427 1.00 92.00 400 ILE A O 1
ATOM 3056 N N . PHE A 1 401 ? 0.944 34.045 16.523 1.00 94.12 401 PHE A N 1
ATOM 3057 C CA . PHE A 1 401 ? 2.368 34.367 16.681 1.00 94.12 401 PHE A CA 1
ATOM 3058 C C . PHE A 1 401 ? 3.307 33.413 15.927 1.00 94.12 401 PHE A C 1
ATOM 3060 O O . PHE A 1 401 ? 4.242 33.865 15.267 1.00 94.12 401 PHE A O 1
ATOM 3067 N N . LEU A 1 402 ? 3.101 32.096 16.035 1.00 95.81 402 LEU A N 1
ATOM 3068 C CA . LEU A 1 402 ? 4.025 31.107 15.474 1.00 95.81 402 LEU A CA 1
ATOM 3069 C C . LEU A 1 402 ? 3.872 30.962 13.961 1.00 95.81 402 LEU A C 1
ATOM 3071 O O . LEU A 1 402 ? 4.882 30.745 13.299 1.00 95.81 402 LEU A O 1
ATOM 3075 N N . ILE A 1 403 ? 2.662 31.095 13.404 1.00 94.81 403 ILE A N 1
ATOM 3076 C CA . ILE A 1 403 ? 2.450 30.978 11.950 1.00 94.81 403 ILE A CA 1
ATOM 3077 C C . ILE A 1 403 ? 3.070 32.168 11.223 1.00 94.81 403 ILE A C 1
ATOM 3079 O O . ILE A 1 403 ? 3.753 31.976 10.227 1.00 94.81 403 ILE A O 1
ATOM 3083 N N . ASN A 1 404 ? 2.953 33.382 11.763 1.00 90.31 404 ASN A N 1
ATOM 3084 C CA . ASN A 1 404 ? 3.610 34.546 11.163 1.00 90.31 404 ASN A CA 1
ATOM 3085 C C . ASN A 1 404 ? 5.145 34.403 11.122 1.00 90.31 404 ASN A C 1
ATOM 3087 O O . ASN A 1 404 ? 5.784 34.955 10.235 1.00 90.31 404 ASN A O 1
ATOM 3091 N N . LYS A 1 405 ? 5.745 33.673 12.076 1.00 92.44 405 LYS A N 1
ATOM 3092 C CA . LYS A 1 405 ? 7.204 33.484 12.161 1.00 92.44 405 LYS A CA 1
ATOM 3093 C C . LYS A 1 405 ? 7.717 32.249 11.412 1.00 92.44 405 LYS A C 1
ATOM 3095 O O . LYS A 1 405 ? 8.823 32.280 10.886 1.00 92.44 405 LYS A O 1
ATOM 3100 N N . PHE A 1 406 ? 6.955 31.158 11.416 1.00 92.69 406 PHE A N 1
ATOM 3101 C CA . PHE A 1 406 ? 7.385 29.842 10.925 1.00 92.69 406 PHE A CA 1
ATOM 3102 C C . PHE A 1 406 ? 6.455 29.267 9.844 1.00 92.69 406 PHE A C 1
ATOM 3104 O O . PHE A 1 406 ? 6.547 28.082 9.534 1.00 92.69 406 PHE A O 1
ATOM 3111 N N . SER A 1 407 ? 5.536 30.065 9.291 1.00 92.25 407 SER A N 1
ATOM 3112 C CA . SER A 1 407 ? 4.522 29.624 8.323 1.00 92.25 407 SER A CA 1
ATOM 3113 C C . SER A 1 407 ? 3.769 28.372 8.823 1.00 92.25 407 SER A C 1
ATOM 3115 O O . SER A 1 407 ? 3.405 28.289 10.003 1.00 92.25 407 SER A O 1
ATOM 3117 N N . LEU A 1 408 ? 3.545 27.372 7.967 1.00 93.12 408 LEU A N 1
ATOM 3118 C CA . LEU A 1 408 ? 2.807 26.148 8.285 1.00 93.12 408 LEU A CA 1
ATOM 3119 C C . LEU A 1 408 ? 3.409 25.352 9.461 1.00 93.12 408 LEU A C 1
ATOM 3121 O O . LEU A 1 408 ? 2.668 24.790 10.274 1.00 93.12 408 LEU A O 1
ATOM 3125 N N . MET A 1 409 ? 4.738 25.369 9.629 1.00 95.19 409 MET A N 1
ATOM 3126 C CA . MET A 1 409 ? 5.414 24.752 10.782 1.00 95.19 409 MET A CA 1
ATOM 3127 C C . MET A 1 409 ? 4.967 25.371 12.112 1.00 95.19 409 MET A C 1
ATOM 3129 O O . MET A 1 409 ? 4.842 24.672 13.122 1.00 95.19 409 MET A O 1
ATOM 3133 N N . GLY A 1 410 ? 4.647 26.668 12.116 1.00 95.19 410 GLY A N 1
ATOM 3134 C CA . GLY A 1 410 ? 4.111 27.365 13.283 1.00 95.19 410 GLY A CA 1
ATOM 3135 C C . GLY A 1 410 ? 2.803 26.760 13.801 1.00 95.19 410 GLY A C 1
ATOM 3136 O O . GLY A 1 410 ? 2.623 26.627 15.016 1.00 95.19 410 GLY A O 1
ATOM 3137 N N . ALA A 1 411 ? 1.923 26.308 12.900 1.00 94.00 411 ALA A N 1
ATOM 3138 C CA . ALA A 1 411 ? 0.671 25.639 13.261 1.00 94.00 411 ALA A CA 1
ATOM 3139 C C . ALA A 1 411 ? 0.918 24.260 13.909 1.00 94.00 411 ALA A C 1
ATOM 3141 O O . ALA A 1 411 ? 0.230 23.871 14.865 1.00 94.00 411 ALA A O 1
ATOM 3142 N N . ALA A 1 412 ? 1.935 23.529 13.438 1.00 95.50 412 ALA A N 1
ATOM 3143 C CA . ALA A 1 412 ? 2.332 22.248 14.018 1.00 95.50 412 ALA A CA 1
ATOM 3144 C C . ALA A 1 412 ? 2.933 22.418 15.426 1.00 95.50 412 ALA A C 1
ATOM 3146 O O . ALA A 1 412 ? 2.525 21.716 16.358 1.00 95.50 412 ALA A O 1
ATOM 3147 N N . TYR A 1 413 ? 3.819 23.403 15.623 1.00 96.88 413 TYR A N 1
ATOM 3148 C CA . TYR A 1 413 ? 4.371 23.729 16.945 1.00 96.88 413 TYR A CA 1
ATOM 3149 C C . TYR A 1 413 ? 3.295 24.168 17.938 1.00 96.88 413 TYR A C 1
ATOM 3151 O O . TYR A 1 413 ? 3.275 23.691 19.074 1.00 96.88 413 TYR A O 1
ATOM 3159 N N . SER A 1 414 ? 2.364 25.024 17.508 1.00 95.94 414 SER A N 1
ATOM 3160 C CA . SER A 1 414 ? 1.222 25.433 18.329 1.00 95.94 414 SER A CA 1
ATOM 3161 C C . SER A 1 414 ? 0.411 24.221 18.797 1.00 95.94 414 SER A C 1
ATOM 3163 O O . SER A 1 414 ? 0.125 24.076 19.986 1.00 95.94 414 SER A O 1
ATOM 3165 N N . THR A 1 415 ? 0.121 23.280 17.893 1.00 93.62 415 THR A N 1
ATOM 3166 C CA . THR A 1 415 ? -0.601 22.043 18.223 1.00 93.62 415 THR A CA 1
ATOM 3167 C C . THR A 1 415 ? 0.134 21.213 19.281 1.00 93.62 415 THR A C 1
ATOM 3169 O O . THR A 1 415 ? -0.472 20.822 20.284 1.00 93.62 415 THR A O 1
ATOM 3172 N N . LEU A 1 416 ? 1.441 20.994 19.111 1.00 95.62 416 LEU A N 1
ATOM 3173 C CA . LEU A 1 416 ? 2.271 20.263 20.072 1.00 95.62 416 LEU A CA 1
ATOM 3174 C C . LEU A 1 416 ? 2.276 20.929 21.459 1.00 95.62 416 LEU A C 1
ATOM 3176 O O . LEU A 1 416 ? 2.037 20.258 22.470 1.00 95.62 416 LEU A O 1
ATOM 3180 N N . LEU A 1 417 ? 2.507 22.242 21.519 1.00 96.75 417 LEU A N 1
ATOM 3181 C CA . LEU A 1 417 ? 2.585 23.000 22.772 1.00 96.75 417 LEU A CA 1
ATOM 3182 C C . LEU A 1 417 ? 1.241 23.036 23.507 1.00 96.75 417 LEU A C 1
ATOM 3184 O O . LEU A 1 417 ? 1.184 22.798 24.715 1.00 96.75 417 LEU A O 1
ATOM 3188 N N . VAL A 1 418 ? 0.145 23.270 22.785 1.00 95.62 418 VAL A N 1
ATOM 3189 C CA . VAL A 1 418 ? -1.195 23.381 23.373 1.00 95.62 418 VAL A CA 1
ATOM 3190 C C . VAL A 1 418 ? -1.675 22.058 23.953 1.00 95.62 418 VAL A C 1
ATOM 3192 O O . VAL A 1 418 ? -2.185 22.033 25.076 1.00 95.62 418 VAL A O 1
ATOM 3195 N N . TYR A 1 419 ? -1.496 20.944 23.238 1.00 94.50 419 TYR A N 1
ATOM 3196 C CA . TYR A 1 419 ? -1.879 19.637 23.775 1.00 94.50 419 TYR A CA 1
ATOM 3197 C C . TYR A 1 419 ? -0.983 19.202 24.937 1.00 94.50 419 TYR A C 1
ATOM 3199 O O . TYR A 1 419 ? -1.481 18.589 25.883 1.00 94.50 419 TYR A O 1
ATOM 3207 N N . THR A 1 420 ? 0.300 19.574 24.920 1.00 96.56 420 THR A N 1
ATOM 3208 C CA . THR A 1 420 ? 1.206 19.363 26.060 1.00 96.56 420 THR A CA 1
ATOM 3209 C C . THR A 1 420 ? 0.719 20.126 27.291 1.00 96.56 420 THR A C 1
ATOM 3211 O O . THR A 1 420 ? 0.565 19.541 28.363 1.00 96.56 420 THR A O 1
ATOM 3214 N N . PHE A 1 421 ? 0.391 21.409 27.135 1.00 96.38 421 PHE A N 1
ATOM 3215 C CA . PHE A 1 421 ? -0.151 22.239 28.208 1.00 96.38 421 PHE A CA 1
ATOM 3216 C C . PHE A 1 421 ? -1.478 21.696 28.756 1.00 96.38 421 PHE A C 1
ATOM 3218 O O . PHE A 1 421 ? -1.635 21.552 29.971 1.00 96.38 421 PHE A O 1
ATOM 3225 N N . LEU A 1 422 ? -2.414 21.319 27.876 1.00 94.88 422 LEU A N 1
ATOM 3226 C CA . LEU A 1 422 ? -3.691 20.725 28.278 1.00 94.88 422 LEU A CA 1
ATOM 3227 C C . LEU A 1 422 ? -3.485 19.422 29.064 1.00 94.88 422 LEU A C 1
ATOM 3229 O O . LEU A 1 422 ? -4.130 19.205 30.093 1.00 94.88 422 LEU A O 1
ATOM 3233 N N . TRP A 1 423 ? -2.573 18.557 28.610 1.00 94.19 423 TRP A N 1
ATOM 3234 C CA . TRP A 1 423 ? -2.228 17.334 29.328 1.00 94.19 423 TRP A CA 1
ATOM 3235 C C . TRP A 1 423 ? -1.659 17.629 30.723 1.00 94.19 423 TRP A C 1
ATOM 3237 O O . TRP A 1 423 ? -2.100 17.004 31.690 1.00 94.19 423 TRP A O 1
ATOM 3247 N N . ILE A 1 424 ? -0.757 18.609 30.857 1.00 95.00 424 ILE A N 1
ATOM 3248 C CA . ILE A 1 424 ? -0.186 19.023 32.149 1.00 95.00 424 ILE A CA 1
ATOM 3249 C C . ILE A 1 424 ? -1.285 19.508 33.103 1.00 95.00 424 ILE A C 1
ATOM 3251 O O . ILE A 1 424 ? -1.377 19.005 34.225 1.00 95.00 424 ILE A O 1
ATOM 3255 N N . LEU A 1 425 ? -2.157 20.425 32.663 1.00 94.56 425 LEU A N 1
ATOM 3256 C CA . LEU A 1 425 ? -3.267 20.925 33.486 1.00 94.56 425 LEU A CA 1
ATOM 3257 C C . LEU A 1 425 ? -4.179 19.790 33.961 1.00 94.56 425 LEU A C 1
ATOM 3259 O O . LEU A 1 425 ? -4.519 19.705 35.147 1.00 94.56 425 LEU A O 1
ATOM 3263 N N . ASN A 1 426 ? -4.527 18.874 33.054 1.00 93.69 426 ASN A N 1
ATOM 3264 C CA . ASN A 1 426 ? -5.351 17.726 33.398 1.00 93.69 426 ASN A CA 1
ATOM 3265 C C . ASN A 1 426 ? -4.657 16.804 34.409 1.00 93.69 426 ASN A C 1
ATOM 3267 O O . ASN A 1 426 ? -5.293 16.352 35.361 1.00 93.69 426 ASN A O 1
ATOM 3271 N N . MET A 1 427 ? -3.359 16.535 34.239 1.00 91.69 427 MET A N 1
ATOM 3272 C CA . MET A 1 427 ? -2.581 15.708 35.166 1.00 91.69 427 MET A CA 1
ATOM 3273 C C . MET A 1 427 ? -2.503 16.319 36.565 1.00 91.69 427 MET A C 1
ATOM 3275 O O . MET A 1 427 ? -2.676 15.598 37.551 1.00 91.69 427 MET A O 1
ATOM 3279 N N . VAL A 1 428 ? -2.286 17.633 36.667 1.00 92.25 428 VAL A N 1
ATOM 3280 C CA . VAL A 1 428 ? -2.260 18.349 37.951 1.00 92.25 428 VAL A CA 1
ATOM 3281 C C . VAL A 1 428 ? -3.594 18.184 38.685 1.00 92.25 428 VAL A C 1
ATOM 3283 O O . VAL A 1 428 ? -3.611 17.854 39.870 1.00 92.25 428 VAL A O 1
ATOM 3286 N N . GLU A 1 429 ? -4.725 18.344 37.995 1.00 92.94 429 GLU A N 1
ATOM 3287 C CA . GLU A 1 429 ? -6.049 18.196 38.613 1.00 92.94 429 GLU A CA 1
ATOM 3288 C C . GLU A 1 429 ? -6.399 16.731 38.946 1.00 92.94 429 GLU A C 1
ATOM 3290 O O . GLU A 1 429 ? -7.045 16.464 39.966 1.00 92.94 429 GLU A O 1
ATOM 3295 N N . ILE A 1 430 ? -5.944 15.761 38.147 1.00 91.31 430 ILE A N 1
ATOM 3296 C CA . ILE A 1 430 ? -6.105 14.329 38.452 1.00 91.31 430 ILE A CA 1
ATOM 3297 C C . ILE A 1 430 ? -5.330 13.960 39.720 1.00 91.31 430 ILE A C 1
ATOM 3299 O O . ILE A 1 430 ? -5.902 13.323 40.603 1.00 91.31 430 ILE A O 1
ATOM 3303 N N . ARG A 1 431 ? -4.080 14.422 39.864 1.00 88.69 431 ARG A N 1
ATOM 3304 C CA . ARG A 1 431 ? -3.255 14.188 41.064 1.00 88.69 431 ARG A CA 1
ATOM 3305 C C . ARG A 1 431 ? -3.853 14.792 42.334 1.00 88.69 431 ARG A C 1
ATOM 3307 O O . ARG A 1 431 ? -3.723 14.206 43.401 1.00 88.69 431 ARG A O 1
ATOM 3314 N N . LYS A 1 432 ? -4.551 15.927 42.221 1.00 88.38 432 LYS A N 1
ATOM 3315 C CA . LYS A 1 432 ? -5.331 16.509 43.330 1.00 88.38 432 LYS A CA 1
ATOM 3316 C C . LYS A 1 432 ? -6.559 15.671 43.703 1.00 88.38 432 LYS A C 1
ATOM 3318 O O . LYS A 1 432 ? -7.096 15.833 44.790 1.00 88.38 432 LYS A O 1
ATOM 3323 N N . SER A 1 433 ? -7.052 14.833 42.790 1.00 84.75 433 SER A N 1
ATOM 3324 C CA . SER A 1 433 ? -8.281 14.048 42.975 1.00 84.75 433 SER A CA 1
ATOM 3325 C C . SER A 1 433 ? -8.011 12.638 43.494 1.00 84.75 433 SER A C 1
ATOM 3327 O O . SER A 1 433 ? -8.807 12.114 44.264 1.00 84.75 433 SER A O 1
ATOM 3329 N N . ILE A 1 434 ? -6.925 12.012 43.037 1.00 83.62 434 ILE A N 1
ATOM 3330 C CA . ILE A 1 434 ? -6.513 10.651 43.389 1.00 83.62 434 ILE A CA 1
ATOM 3331 C C . ILE A 1 434 ? -4.989 10.650 43.531 1.00 83.62 434 ILE A C 1
ATOM 3333 O O . ILE A 1 434 ? -4.294 11.214 42.686 1.00 83.62 434 ILE A O 1
ATOM 3337 N N . ALA A 1 435 ? -4.468 9.967 44.557 1.00 74.81 435 ALA A N 1
ATOM 3338 C CA . ALA A 1 435 ? -3.033 9.748 44.759 1.00 74.81 435 ALA A CA 1
ATOM 3339 C C . ALA A 1 435 ? -2.449 8.844 43.652 1.00 74.81 435 ALA A C 1
ATOM 3341 O O . ALA A 1 435 ? -2.299 7.630 43.822 1.00 74.81 435 ALA A O 1
ATOM 3342 N N . PHE A 1 436 ? -2.180 9.454 42.499 1.00 71.69 436 PHE A N 1
ATOM 3343 C CA . PHE A 1 436 ? -1.776 8.833 41.240 1.00 71.69 436 PHE A CA 1
ATOM 3344 C C . PHE A 1 436 ? -0.271 9.011 40.997 1.00 71.69 436 PHE A C 1
ATOM 3346 O O . PHE A 1 436 ? 0.232 10.138 41.010 1.00 71.69 436 PHE A O 1
ATOM 3353 N N . GLN A 1 437 ? 0.456 7.923 40.731 1.00 70.75 437 GLN A N 1
ATOM 3354 C CA . GLN A 1 437 ? 1.882 7.983 40.386 1.00 70.75 437 GLN A CA 1
ATOM 3355 C C . GLN A 1 437 ? 2.057 8.018 38.858 1.00 70.75 437 GLN A C 1
ATOM 3357 O O . GLN A 1 437 ? 1.655 7.086 38.169 1.00 70.75 437 GLN A O 1
ATOM 3362 N N . LEU A 1 438 ? 2.669 9.084 38.311 1.00 60.78 438 LEU A N 1
ATOM 3363 C CA . LEU A 1 438 ? 2.936 9.172 36.856 1.00 60.78 438 LEU A CA 1
ATOM 3364 C C . LEU A 1 438 ? 4.085 8.250 36.413 1.00 60.78 438 LEU A C 1
ATOM 3366 O O . LEU A 1 438 ? 4.056 7.716 35.308 1.00 60.78 438 LEU A O 1
ATOM 3370 N N . GLY A 1 439 ? 5.096 8.063 37.266 1.00 62.12 439 GLY A N 1
ATOM 3371 C CA . GLY A 1 439 ? 6.319 7.322 36.951 1.00 62.12 439 GLY A CA 1
ATOM 3372 C C . GLY A 1 439 ? 6.152 5.812 37.082 1.00 62.12 439 GLY A C 1
ATOM 3373 O O . GLY A 1 439 ? 6.704 5.208 37.995 1.00 62.12 439 GLY A O 1
ATOM 3374 N N . SER A 1 440 ? 5.379 5.190 36.191 1.00 76.44 440 SER A N 1
ATOM 3375 C CA . SER A 1 440 ? 5.298 3.728 36.146 1.00 76.44 440 SER A CA 1
ATOM 3376 C C . SER A 1 440 ? 6.482 3.134 35.377 1.00 76.44 440 SER A C 1
ATOM 3378 O O . SER A 1 440 ? 6.937 3.698 34.380 1.00 76.44 440 SER A O 1
ATOM 3380 N N . LYS A 1 441 ? 6.932 1.935 35.776 1.00 81.44 441 LYS A N 1
ATOM 3381 C CA . LYS A 1 441 ? 7.889 1.124 34.996 1.00 81.44 441 LYS A CA 1
ATOM 3382 C C . LYS A 1 441 ? 7.468 1.013 33.520 1.00 81.44 441 LYS A C 1
ATOM 3384 O O . LYS A 1 441 ? 8.313 1.012 32.632 1.00 81.44 441 LYS A O 1
ATOM 3389 N N . SER A 1 442 ? 6.159 0.977 33.272 1.00 84.62 442 SER A N 1
ATOM 3390 C CA . SER A 1 442 ? 5.569 0.907 31.936 1.00 84.62 442 SER A CA 1
ATOM 3391 C C . SER A 1 442 ? 5.793 2.163 31.098 1.00 84.62 442 SER A C 1
ATOM 3393 O O . SER A 1 442 ? 6.134 2.056 29.923 1.00 84.62 442 SER A O 1
ATOM 3395 N N . LEU A 1 443 ? 5.685 3.354 31.698 1.00 90.12 443 LEU A N 1
ATOM 3396 C CA . LEU A 1 443 ? 6.029 4.611 31.030 1.00 90.12 443 LEU A CA 1
ATOM 3397 C C . LEU A 1 443 ? 7.505 4.613 30.619 1.00 90.12 443 LEU A C 1
ATOM 3399 O O . LEU A 1 443 ? 7.807 4.867 29.458 1.00 90.12 443 LEU A O 1
ATOM 3403 N N . MET A 1 444 ? 8.406 4.279 31.547 1.00 89.50 444 MET A N 1
ATOM 3404 C CA . MET A 1 444 ? 9.847 4.245 31.279 1.00 89.50 444 MET A CA 1
ATOM 3405 C C . MET A 1 444 ? 10.186 3.276 30.138 1.00 89.50 444 MET A C 1
ATOM 3407 O O . MET A 1 444 ? 10.853 3.664 29.184 1.00 89.50 444 MET A O 1
ATOM 3411 N N . LEU A 1 445 ? 9.674 2.041 30.193 1.00 86.69 445 LEU A N 1
ATOM 3412 C CA . LEU A 1 445 ? 9.876 1.050 29.132 1.00 86.69 445 LEU A CA 1
ATOM 3413 C C . LEU A 1 445 ? 9.248 1.479 27.801 1.00 86.69 445 LEU A C 1
ATOM 3415 O O . LEU A 1 445 ? 9.815 1.200 26.749 1.00 86.69 445 LEU A O 1
ATOM 3419 N N . SER A 1 446 ? 8.111 2.180 27.831 1.00 91.75 446 SER A N 1
ATOM 3420 C CA . SER A 1 446 ? 7.472 2.701 26.620 1.00 91.75 446 SER A CA 1
ATOM 3421 C C . SER A 1 446 ? 8.304 3.800 25.967 1.00 91.75 446 SER A C 1
ATOM 3423 O O . SER A 1 446 ? 8.475 3.776 24.754 1.00 91.75 446 SER A O 1
ATOM 3425 N N . VAL A 1 447 ? 8.851 4.733 26.749 1.00 93.69 447 VAL A N 1
ATOM 3426 C CA . VAL A 1 447 ? 9.708 5.814 26.240 1.00 93.69 447 VAL A CA 1
ATOM 3427 C C . VAL A 1 447 ? 11.016 5.244 25.697 1.00 93.69 447 VAL A C 1
ATOM 3429 O O . VAL A 1 447 ? 11.334 5.463 24.532 1.00 93.69 447 VAL A O 1
ATOM 3432 N N . VAL A 1 448 ? 11.732 4.448 26.499 1.00 87.69 448 VAL A N 1
ATOM 3433 C CA . VAL A 1 448 ? 13.020 3.852 26.104 1.00 87.69 448 VAL A CA 1
ATOM 3434 C C . VAL A 1 448 ? 12.847 2.907 24.917 1.00 87.69 448 VAL A C 1
ATOM 3436 O O . VAL A 1 448 ? 13.610 2.980 23.960 1.00 87.69 448 VAL A O 1
ATOM 3439 N N . GLY A 1 449 ? 11.816 2.058 24.932 1.00 86.62 449 GLY A N 1
ATOM 3440 C CA . GLY A 1 449 ? 11.521 1.152 23.825 1.00 86.62 449 GLY A CA 1
ATOM 3441 C C . GLY A 1 449 ? 11.156 1.887 22.538 1.00 86.62 449 GLY A C 1
ATOM 3442 O O . GLY A 1 449 ? 11.568 1.455 21.466 1.00 86.62 449 GLY A O 1
ATOM 3443 N N . SER A 1 450 ? 10.426 3.003 22.627 1.00 94.25 450 SER A N 1
ATOM 3444 C CA . SER A 1 450 ? 10.072 3.810 21.448 1.00 94.25 450 SER A CA 1
ATOM 3445 C C . SER A 1 450 ? 11.265 4.592 20.911 1.00 94.25 450 SER A C 1
ATOM 3447 O O . SER A 1 450 ? 11.403 4.699 19.698 1.00 94.25 450 SER A O 1
ATOM 3449 N N . ALA A 1 451 ? 12.143 5.089 21.788 1.00 92.50 451 ALA A N 1
ATOM 3450 C CA . ALA A 1 451 ? 13.396 5.724 21.393 1.00 92.50 451 ALA A CA 1
ATOM 3451 C C . ALA A 1 451 ? 14.319 4.718 20.693 1.00 92.50 451 ALA A C 1
ATOM 3453 O O . ALA A 1 451 ? 14.750 4.971 19.577 1.00 92.50 451 ALA A O 1
ATOM 3454 N N . PHE A 1 452 ? 14.530 3.537 21.285 1.00 85.88 452 PHE A N 1
ATOM 3455 C CA . PHE A 1 452 ? 15.328 2.461 20.688 1.00 85.88 452 PHE A CA 1
ATOM 3456 C C . PHE A 1 452 ? 14.782 2.016 19.325 1.00 85.88 452 PHE A C 1
ATOM 3458 O O . PHE A 1 452 ? 15.523 1.939 18.347 1.00 85.88 452 PHE A O 1
ATOM 3465 N N . MET A 1 453 ? 13.471 1.769 19.247 1.00 94.00 453 MET A N 1
ATOM 3466 C CA . MET A 1 453 ? 12.785 1.467 17.992 1.00 94.00 453 MET A CA 1
ATOM 3467 C C . MET A 1 453 ? 12.993 2.589 16.967 1.00 94.00 453 MET A C 1
ATOM 3469 O O . MET A 1 453 ? 13.373 2.309 15.835 1.00 94.00 453 MET A O 1
ATOM 3473 N N . GLY A 1 454 ? 12.756 3.843 17.361 1.00 89.94 454 GLY A N 1
ATOM 3474 C CA . GLY A 1 454 ? 12.893 5.012 16.499 1.00 89.94 454 GLY A CA 1
ATOM 3475 C C . GLY A 1 454 ? 14.311 5.177 15.958 1.00 89.94 454 GLY A C 1
ATOM 3476 O O . GLY A 1 454 ? 14.469 5.377 14.761 1.00 89.94 454 GLY A O 1
ATOM 3477 N N . THR A 1 455 ? 15.338 5.009 16.796 1.00 86.31 455 THR A N 1
ATOM 3478 C CA . THR A 1 455 ? 16.745 5.063 16.374 1.00 86.31 455 THR A CA 1
ATOM 3479 C C . THR A 1 455 ? 17.063 3.982 15.346 1.00 86.31 455 THR A C 1
ATOM 3481 O O . THR A 1 455 ? 17.658 4.287 14.319 1.00 86.31 455 THR A O 1
ATOM 3484 N N . ILE A 1 456 ? 16.644 2.732 15.576 1.00 81.00 456 ILE A N 1
ATOM 3485 C CA . ILE A 1 456 ? 16.884 1.649 14.610 1.00 81.00 456 ILE A CA 1
ATOM 3486 C C . ILE A 1 456 ? 16.174 1.935 13.288 1.00 81.00 456 ILE A C 1
ATOM 3488 O O . ILE A 1 456 ? 16.784 1.804 12.230 1.00 81.00 456 ILE A O 1
ATOM 3492 N N . LEU A 1 457 ? 14.905 2.344 13.336 1.00 87.44 457 LEU A N 1
ATOM 3493 C CA . LEU A 1 457 ? 14.164 2.688 12.125 1.00 87.44 457 LEU A CA 1
ATOM 3494 C C . LEU A 1 457 ? 14.811 3.858 11.383 1.00 87.44 457 LEU A C 1
ATOM 3496 O O . LEU A 1 457 ? 14.903 3.803 10.167 1.00 87.44 457 LEU A O 1
ATOM 3500 N N . TYR A 1 458 ? 15.297 4.872 12.098 1.00 89.38 458 TYR A N 1
ATOM 3501 C CA . TYR A 1 458 ? 15.968 6.027 11.507 1.00 89.38 458 TYR A CA 1
ATOM 3502 C C . TYR A 1 458 ? 17.262 5.626 10.793 1.00 89.38 458 TYR A C 1
ATOM 3504 O O . TYR A 1 458 ? 17.484 6.030 9.656 1.00 89.38 458 TYR A O 1
ATOM 3512 N N . LEU A 1 459 ? 18.079 4.768 11.415 1.00 80.75 459 LEU A N 1
ATOM 3513 C CA . LEU A 1 459 ? 19.291 4.236 10.786 1.00 80.75 459 LEU A CA 1
ATOM 3514 C C . LEU A 1 459 ? 18.967 3.444 9.516 1.00 80.75 459 LEU A C 1
ATOM 3516 O O . LEU A 1 459 ? 19.623 3.631 8.499 1.00 80.75 459 LEU A O 1
ATOM 3520 N N . ILE A 1 460 ? 17.939 2.593 9.559 1.00 78.94 460 ILE A N 1
ATOM 3521 C CA . ILE A 1 460 ? 17.506 1.821 8.389 1.00 78.94 460 ILE A CA 1
ATOM 3522 C C . ILE A 1 460 ? 16.996 2.754 7.284 1.00 78.94 460 ILE A C 1
ATOM 3524 O O . ILE A 1 460 ? 17.376 2.594 6.130 1.00 78.94 460 ILE A O 1
ATOM 3528 N N . VAL A 1 461 ? 16.168 3.741 7.630 1.00 85.69 461 VAL A N 1
ATOM 3529 C CA . VAL A 1 461 ? 15.620 4.717 6.677 1.00 85.69 461 VAL A CA 1
ATOM 3530 C C . VAL A 1 461 ? 16.725 5.528 6.006 1.00 85.69 461 VAL A C 1
ATOM 3532 O O . VAL A 1 461 ? 16.660 5.722 4.800 1.00 85.69 461 VAL A O 1
ATOM 3535 N N . ASN A 1 462 ? 17.759 5.945 6.738 1.00 80.69 462 ASN A N 1
ATOM 3536 C CA . ASN A 1 462 ? 18.884 6.680 6.151 1.00 80.69 462 ASN A CA 1
ATOM 3537 C C . ASN A 1 462 ? 19.736 5.838 5.194 1.00 80.69 462 ASN A C 1
ATOM 3539 O O . ASN A 1 462 ? 20.378 6.398 4.316 1.00 80.69 462 ASN A O 1
ATOM 3543 N N . VAL A 1 463 ? 19.762 4.513 5.363 1.00 75.81 463 VAL A N 1
ATOM 3544 C CA . VAL A 1 463 ? 20.475 3.603 4.452 1.00 75.81 463 VAL A CA 1
ATOM 3545 C C . VAL A 1 463 ? 19.631 3.277 3.221 1.00 75.81 463 VAL A C 1
ATOM 3547 O O . VAL A 1 463 ? 20.164 3.194 2.122 1.00 75.81 463 VAL A O 1
ATOM 3550 N N . ILE A 1 464 ? 18.326 3.060 3.404 1.00 77.94 464 ILE A N 1
ATOM 3551 C CA . ILE A 1 464 ? 17.412 2.669 2.322 1.00 77.94 464 ILE A CA 1
ATOM 3552 C C . ILE A 1 464 ? 17.006 3.874 1.458 1.00 77.94 464 ILE A C 1
ATOM 3554 O O . ILE A 1 464 ? 16.800 3.717 0.259 1.00 77.94 464 ILE A O 1
ATOM 3558 N N . GLY A 1 465 ? 16.866 5.057 2.061 1.00 80.50 465 GLY A N 1
ATOM 3559 C CA . GLY A 1 465 ? 16.231 6.210 1.428 1.00 80.50 465 GLY A CA 1
ATOM 3560 C C . GLY A 1 465 ? 14.717 6.031 1.236 1.00 80.50 465 GLY A C 1
ATOM 3561 O O . GLY A 1 465 ? 14.120 5.029 1.637 1.00 80.50 465 GLY A O 1
ATOM 3562 N N . TRP A 1 466 ? 14.078 7.038 0.635 1.00 81.94 466 TRP A N 1
ATOM 3563 C CA . TRP A 1 466 ? 12.666 6.990 0.214 1.00 81.94 466 TRP A CA 1
ATOM 3564 C C . TRP A 1 466 ? 12.482 7.230 -1.292 1.00 81.94 466 TRP A C 1
ATOM 3566 O O . TRP A 1 466 ? 11.351 7.395 -1.750 1.00 81.94 466 TRP A O 1
ATOM 3576 N N . GLU A 1 467 ? 13.578 7.233 -2.052 1.00 72.44 467 GLU A N 1
ATOM 3577 C CA . GLU A 1 467 ? 13.614 7.427 -3.505 1.00 72.44 467 GLU A CA 1
ATOM 3578 C C . GLU A 1 467 ? 13.236 6.122 -4.213 1.00 72.44 467 GLU A C 1
ATOM 3580 O O . GLU A 1 467 ? 14.067 5.403 -4.760 1.00 72.44 467 GLU A O 1
ATOM 3585 N N . PHE A 1 468 ? 11.956 5.767 -4.124 1.00 76.12 468 PHE A N 1
ATOM 3586 C CA . PHE A 1 468 ? 11.381 4.668 -4.888 1.00 76.12 468 PHE A CA 1
ATOM 3587 C C . PHE A 1 468 ? 10.503 5.237 -6.000 1.00 76.12 468 PHE A C 1
ATOM 3589 O O . PHE A 1 468 ? 9.585 6.007 -5.712 1.00 76.12 468 PHE A O 1
ATOM 3596 N N . ASP A 1 469 ? 10.698 4.777 -7.235 1.00 62.19 469 ASP A N 1
ATOM 3597 C CA . ASP A 1 469 ? 9.895 5.219 -8.388 1.00 62.19 469 ASP A CA 1
ATOM 3598 C C . ASP A 1 469 ? 8.417 4.808 -8.280 1.00 62.19 469 ASP A C 1
ATOM 3600 O O . ASP A 1 469 ? 7.525 5.433 -8.851 1.00 62.19 469 ASP A O 1
ATOM 3604 N N . SER A 1 470 ? 8.122 3.756 -7.506 1.00 74.75 470 SER A N 1
ATOM 3605 C CA . SER A 1 470 ? 6.760 3.265 -7.301 1.00 74.75 470 SER A CA 1
ATOM 3606 C C . SER A 1 470 ? 6.249 3.530 -5.892 1.00 74.75 470 SER A C 1
ATOM 3608 O O . SER A 1 470 ? 6.726 2.974 -4.900 1.00 74.75 470 SER A O 1
ATOM 3610 N N . ARG A 1 471 ? 5.128 4.250 -5.817 1.00 77.44 471 ARG A N 1
ATOM 3611 C CA . ARG A 1 471 ? 4.364 4.471 -4.582 1.00 77.44 471 ARG A CA 1
ATOM 3612 C C . ARG A 1 471 ? 3.975 3.174 -3.863 1.00 77.44 471 ARG A C 1
ATOM 3614 O O . ARG A 1 471 ? 3.891 3.145 -2.634 1.00 77.44 471 ARG A O 1
ATOM 3621 N N . PHE A 1 472 ? 3.721 2.095 -4.606 1.00 75.00 472 PHE A N 1
ATOM 3622 C CA . PHE A 1 472 ? 3.394 0.798 -4.010 1.00 75.00 472 PHE A CA 1
ATOM 3623 C C . PHE A 1 472 ? 4.591 0.212 -3.251 1.00 75.00 472 PHE A C 1
ATOM 3625 O O . PHE A 1 472 ? 4.411 -0.360 -2.175 1.00 75.00 472 PHE A O 1
ATOM 3632 N N . ILE A 1 473 ? 5.809 0.407 -3.768 1.00 74.50 473 ILE A N 1
ATOM 3633 C CA . ILE A 1 473 ? 7.051 0.003 -3.101 1.00 74.50 473 ILE A CA 1
ATOM 3634 C C . ILE A 1 473 ? 7.247 0.835 -1.837 1.00 74.50 473 ILE A C 1
ATOM 3636 O O . ILE A 1 473 ? 7.470 0.259 -0.774 1.00 74.50 473 ILE A O 1
ATOM 3640 N N . THR A 1 474 ? 7.046 2.154 -1.903 1.00 80.38 474 THR A N 1
ATOM 3641 C CA . THR A 1 474 ? 7.096 3.025 -0.720 1.00 80.38 474 THR A CA 1
ATOM 3642 C C . THR A 1 474 ? 6.099 2.579 0.350 1.00 80.38 474 THR A C 1
ATOM 3644 O O . THR A 1 474 ? 6.441 2.504 1.530 1.00 80.38 474 THR A O 1
ATOM 3647 N N . LEU A 1 475 ? 4.875 2.204 -0.043 1.00 80.62 475 LEU A N 1
ATOM 3648 C CA . LEU A 1 475 ? 3.863 1.676 0.874 1.00 80.62 475 LEU A CA 1
ATOM 3649 C C . LEU A 1 475 ? 4.272 0.329 1.480 1.00 80.62 475 LEU A C 1
ATOM 3651 O O . LEU A 1 475 ? 4.086 0.117 2.683 1.00 80.62 475 LEU A O 1
ATOM 3655 N N . ALA A 1 476 ? 4.826 -0.580 0.677 1.00 76.12 476 ALA A N 1
ATOM 3656 C CA . ALA A 1 476 ? 5.308 -1.875 1.143 1.00 76.12 476 ALA A CA 1
ATOM 3657 C C . ALA A 1 476 ? 6.489 -1.716 2.116 1.00 76.12 476 ALA A C 1
ATOM 3659 O O . ALA A 1 476 ? 6.477 -2.326 3.187 1.00 76.12 476 ALA A O 1
ATOM 3660 N N . ALA A 1 477 ? 7.450 -0.846 1.797 1.00 78.62 477 ALA A N 1
ATOM 3661 C CA . ALA A 1 477 ? 8.594 -0.514 2.640 1.00 78.62 477 ALA A CA 1
ATOM 3662 C C . ALA A 1 477 ? 8.152 0.148 3.954 1.00 78.62 477 ALA A C 1
ATOM 3664 O O . ALA A 1 477 ? 8.510 -0.328 5.032 1.00 78.62 477 ALA A O 1
ATOM 3665 N N . ALA A 1 478 ? 7.291 1.171 3.898 1.00 84.56 478 ALA A N 1
ATOM 3666 C CA . ALA A 1 478 ? 6.740 1.823 5.086 1.00 84.56 478 ALA A CA 1
ATOM 3667 C C . ALA A 1 478 ? 5.950 0.840 5.967 1.00 84.56 478 ALA A C 1
ATOM 3669 O O . ALA A 1 478 ? 6.068 0.866 7.195 1.00 84.56 478 ALA A O 1
ATOM 3670 N N . SER A 1 479 ? 5.194 -0.081 5.360 1.00 79.94 479 SER A N 1
ATOM 3671 C CA . SER A 1 479 ? 4.472 -1.136 6.082 1.00 79.94 479 SER A CA 1
ATOM 3672 C C . SER A 1 479 ? 5.428 -2.132 6.743 1.00 79.94 479 SER A C 1
ATOM 3674 O O . SER A 1 479 ? 5.248 -2.467 7.915 1.00 79.94 479 SER A O 1
ATOM 3676 N N . ALA A 1 480 ? 6.470 -2.572 6.032 1.00 77.25 480 ALA A N 1
ATOM 3677 C CA . ALA A 1 480 ? 7.487 -3.478 6.559 1.00 77.25 480 ALA A CA 1
ATOM 3678 C C . ALA A 1 480 ? 8.259 -2.845 7.729 1.00 77.25 480 ALA A C 1
ATOM 3680 O O . ALA A 1 480 ? 8.405 -3.476 8.777 1.00 77.25 480 ALA A O 1
ATOM 3681 N N . LEU A 1 481 ? 8.669 -1.580 7.599 1.00 84.50 481 LEU A N 1
ATOM 3682 C CA . LEU A 1 481 ? 9.336 -0.820 8.659 1.00 84.50 481 LEU A CA 1
ATOM 3683 C C . LEU A 1 481 ? 8.417 -0.574 9.859 1.00 84.50 481 LEU A C 1
ATOM 3685 O O . LEU A 1 481 ? 8.851 -0.702 11.001 1.00 84.50 481 LEU A O 1
ATOM 3689 N N . THR A 1 482 ? 7.128 -0.316 9.631 1.00 87.94 482 THR A N 1
ATOM 3690 C CA . THR A 1 482 ? 6.141 -0.205 10.717 1.00 87.94 482 THR A CA 1
ATOM 3691 C C . THR A 1 482 ? 5.997 -1.532 11.473 1.00 87.94 482 THR A C 1
ATOM 3693 O O . THR A 1 482 ? 5.975 -1.550 12.706 1.00 87.94 482 THR A O 1
ATOM 3696 N N . MET A 1 483 ? 5.941 -2.665 10.760 1.00 79.94 483 MET A N 1
ATOM 3697 C CA . MET A 1 483 ? 5.892 -3.997 11.375 1.00 79.94 483 MET A CA 1
ATOM 3698 C C . MET A 1 483 ? 7.180 -4.321 12.140 1.00 79.94 483 MET A C 1
ATOM 3700 O O . MET A 1 483 ? 7.106 -4.826 13.262 1.00 79.94 483 MET A O 1
ATOM 3704 N N . LEU A 1 484 ? 8.345 -3.996 11.573 1.00 79.94 484 LEU A N 1
ATOM 3705 C CA . LEU A 1 484 ? 9.640 -4.133 12.237 1.00 79.94 484 LEU A CA 1
ATOM 3706 C C . LEU A 1 484 ? 9.693 -3.296 13.517 1.00 79.94 484 LEU A C 1
ATOM 3708 O O . LEU A 1 484 ? 10.049 -3.814 14.574 1.00 79.94 484 LEU A O 1
ATOM 3712 N N . GLY A 1 485 ? 9.269 -2.034 13.446 1.00 79.88 485 GLY A N 1
ATOM 3713 C CA . GLY A 1 485 ? 9.192 -1.138 14.592 1.00 79.88 485 GLY A CA 1
ATOM 3714 C C . GLY A 1 485 ? 8.329 -1.714 15.713 1.00 79.88 485 GLY A C 1
ATOM 3715 O O . GLY A 1 485 ? 8.779 -1.834 16.853 1.00 79.88 485 GLY A O 1
ATOM 3716 N N . ALA A 1 486 ? 7.120 -2.175 15.381 1.00 82.62 486 ALA A N 1
ATOM 3717 C CA . ALA A 1 486 ? 6.238 -2.822 16.347 1.00 82.62 486 ALA A CA 1
ATOM 3718 C C . ALA A 1 486 ? 6.899 -4.050 17.001 1.00 82.62 486 ALA A C 1
ATOM 3720 O O . ALA A 1 486 ? 6.809 -4.226 18.218 1.00 82.62 486 ALA A O 1
ATOM 3721 N N . LEU A 1 487 ? 7.596 -4.885 16.223 1.00 80.81 487 LEU A N 1
ATOM 3722 C CA . LEU A 1 487 ? 8.307 -6.054 16.745 1.00 80.81 487 LEU A CA 1
ATOM 3723 C C . LEU A 1 487 ? 9.461 -5.672 17.679 1.00 80.81 487 LEU A C 1
ATOM 3725 O O . LEU A 1 487 ? 9.570 -6.257 18.760 1.00 80.81 487 LEU A O 1
ATOM 3729 N N . LEU A 1 488 ? 10.285 -4.688 17.308 1.00 78.06 488 LEU A N 1
ATOM 3730 C CA . LEU A 1 488 ? 11.376 -4.174 18.144 1.00 78.06 488 LEU A CA 1
ATOM 3731 C C . LEU A 1 488 ? 10.832 -3.628 19.466 1.00 78.06 488 LEU A C 1
ATOM 3733 O O . LEU A 1 488 ? 11.275 -4.030 20.543 1.00 78.06 488 LEU A O 1
ATOM 3737 N N . TYR A 1 489 ? 9.804 -2.786 19.388 1.00 87.94 489 TYR A N 1
ATOM 3738 C CA . TYR A 1 489 ? 9.169 -2.174 20.546 1.00 87.94 489 TYR A CA 1
ATOM 3739 C C . TYR A 1 489 ? 8.583 -3.210 21.518 1.00 87.94 489 TYR A C 1
ATOM 3741 O O . TYR A 1 489 ? 8.912 -3.217 22.708 1.00 87.94 489 TYR A O 1
ATOM 3749 N N . PHE A 1 490 ? 7.750 -4.137 21.026 1.00 82.31 490 PHE A N 1
ATOM 3750 C CA . PHE A 1 490 ? 7.155 -5.164 21.885 1.00 82.31 490 PHE A CA 1
ATOM 3751 C C . PHE A 1 490 ? 8.202 -6.133 22.446 1.00 82.31 490 PHE A C 1
ATOM 3753 O O . PHE A 1 490 ? 8.027 -6.623 23.563 1.00 82.31 490 PHE A O 1
ATOM 3760 N N . SER A 1 491 ? 9.304 -6.374 21.729 1.00 73.94 491 SER A N 1
ATOM 3761 C CA . SER A 1 491 ? 10.425 -7.166 22.247 1.00 73.94 491 SER A CA 1
ATOM 3762 C C . SER A 1 491 ? 11.065 -6.492 23.461 1.00 73.94 491 SER A C 1
ATOM 3764 O O . SER A 1 491 ? 11.243 -7.151 24.486 1.00 73.94 491 SER A O 1
ATOM 3766 N N . VAL A 1 492 ? 11.311 -5.177 23.404 1.00 78.31 492 VAL A N 1
ATOM 3767 C CA . VAL A 1 492 ? 11.824 -4.404 24.550 1.00 78.31 492 VAL A CA 1
ATOM 3768 C C . VAL A 1 492 ? 10.864 -4.467 25.739 1.00 78.31 492 VAL A C 1
ATOM 3770 O O . VAL A 1 492 ? 11.304 -4.720 26.859 1.00 78.31 492 VAL A O 1
ATOM 3773 N N . LEU A 1 493 ? 9.552 -4.319 25.523 1.00 79.44 493 LEU A N 1
ATOM 3774 C CA . LEU A 1 493 ? 8.572 -4.402 26.616 1.00 79.44 493 LEU A CA 1
ATOM 3775 C C . LEU A 1 493 ? 8.518 -5.791 27.272 1.00 79.44 493 LEU A C 1
ATOM 3777 O O . LEU A 1 493 ? 8.371 -5.900 28.493 1.00 79.44 493 LEU A O 1
ATOM 3781 N N . ILE A 1 494 ? 8.631 -6.860 26.479 1.00 81.00 494 ILE A N 1
ATOM 3782 C CA . ILE A 1 494 ? 8.630 -8.237 26.987 1.00 81.00 494 ILE A CA 1
ATOM 3783 C C . ILE A 1 494 ? 9.919 -8.517 27.770 1.00 81.00 494 ILE A C 1
ATOM 3785 O O . ILE A 1 494 ? 9.843 -9.040 28.883 1.00 81.00 494 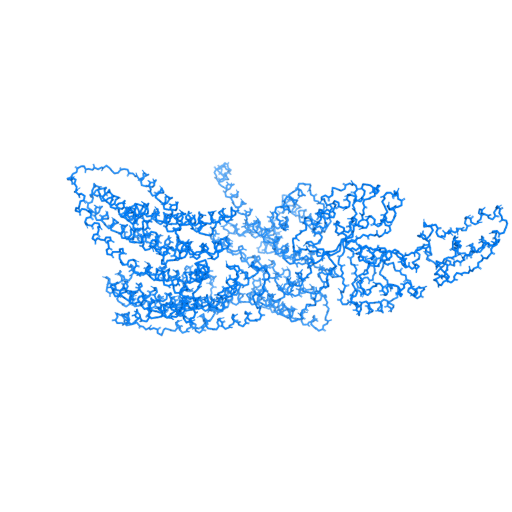ILE A O 1
ATOM 3789 N N . ILE A 1 495 ? 11.084 -8.138 27.231 1.00 74.19 495 ILE A N 1
ATOM 3790 C CA . ILE A 1 495 ? 12.394 -8.309 27.886 1.00 74.19 495 ILE A CA 1
ATOM 3791 C C . ILE A 1 495 ? 12.472 -7.468 29.165 1.00 74.19 495 ILE A C 1
ATOM 3793 O O . ILE A 1 495 ? 12.890 -7.959 30.213 1.00 74.19 495 ILE A O 1
ATOM 3797 N N . GLY A 1 496 ? 11.977 -6.232 29.120 1.00 73.88 496 GLY A N 1
ATOM 3798 C CA . GLY A 1 496 ? 11.882 -5.330 30.268 1.00 73.88 496 GLY A CA 1
ATOM 3799 C C . GLY A 1 496 ? 10.897 -5.786 31.349 1.00 73.88 496 GLY A C 1
ATOM 3800 O O . GLY A 1 496 ? 10.808 -5.156 32.406 1.00 73.88 496 GLY A O 1
ATOM 3801 N N . HIS A 1 497 ? 10.172 -6.889 31.127 1.00 78.44 497 HIS A N 1
ATOM 3802 C CA . HIS A 1 497 ? 9.136 -7.411 32.014 1.00 78.44 497 HIS A CA 1
ATOM 3803 C C . HIS A 1 497 ? 8.101 -6.336 32.371 1.00 78.44 497 HIS A C 1
ATOM 3805 O O . HIS A 1 497 ? 7.874 -6.045 33.555 1.00 78.44 497 HIS A O 1
ATOM 3811 N N . ASP A 1 498 ? 7.505 -5.710 31.352 1.00 83.44 498 ASP A N 1
ATOM 3812 C CA . ASP A 1 498 ? 6.399 -4.781 31.558 1.00 83.44 498 ASP A CA 1
ATOM 3813 C C . ASP A 1 498 ? 5.207 -5.512 32.218 1.00 83.44 498 ASP A C 1
ATOM 3815 O O . ASP A 1 498 ? 4.726 -6.525 31.691 1.00 83.44 498 ASP A O 1
ATOM 3819 N N . PRO A 1 499 ? 4.715 -5.038 33.379 1.00 80.94 499 PRO A N 1
ATOM 3820 C CA . PRO A 1 499 ? 3.697 -5.753 34.143 1.00 80.94 499 PRO A CA 1
ATOM 3821 C C . PRO A 1 499 ? 2.360 -5.858 33.397 1.00 80.94 499 PRO A C 1
ATOM 3823 O O . PRO A 1 499 ? 1.681 -6.880 33.505 1.00 80.94 499 PRO A O 1
ATOM 3826 N N . TYR A 1 500 ? 1.998 -4.848 32.605 1.00 83.75 500 TYR A N 1
ATOM 3827 C CA . TYR A 1 500 ? 0.706 -4.754 31.932 1.00 83.75 500 TYR A CA 1
ATOM 3828 C C . TYR A 1 500 ? 0.677 -5.533 30.612 1.00 83.75 500 TYR A C 1
ATOM 3830 O O . TYR A 1 500 ? -0.329 -6.180 30.306 1.00 83.75 500 TYR A O 1
ATOM 3838 N N . VAL A 1 501 ? 1.782 -5.546 29.859 1.00 81.31 501 VAL A N 1
ATOM 3839 C CA . VAL A 1 501 ? 1.956 -6.407 28.678 1.00 81.31 501 VAL A CA 1
ATOM 3840 C C . VAL A 1 501 ? 1.967 -7.875 29.094 1.00 81.31 501 VAL A C 1
ATOM 3842 O O . VAL A 1 501 ? 1.266 -8.696 28.498 1.00 81.31 501 VAL A O 1
ATOM 3845 N N . LEU A 1 502 ? 2.694 -8.221 30.161 1.00 77.19 502 LEU A N 1
ATOM 3846 C CA . LEU A 1 502 ? 2.700 -9.584 30.693 1.00 77.19 502 LEU A CA 1
ATOM 3847 C C . LEU A 1 502 ? 1.317 -10.008 31.207 1.00 77.19 502 LEU A C 1
ATOM 3849 O O . LEU A 1 502 ? 0.940 -11.172 31.043 1.00 77.19 502 LEU A O 1
ATOM 3853 N N . GLU A 1 503 ? 0.542 -9.095 31.799 1.00 79.56 503 GLU A N 1
ATOM 3854 C CA . GLU A 1 503 ? -0.855 -9.343 32.172 1.00 79.56 503 GLU A CA 1
ATOM 3855 C C . GLU A 1 503 ? -1.738 -9.599 30.935 1.00 79.56 503 GLU A C 1
ATOM 3857 O O . GLU A 1 503 ? -2.507 -10.565 30.920 1.00 79.56 503 GLU A O 1
ATOM 3862 N N . LEU A 1 504 ? -1.581 -8.811 29.861 1.00 73.19 504 LEU A N 1
ATOM 3863 C CA . LEU A 1 504 ? -2.274 -9.036 28.585 1.00 73.19 504 LEU A CA 1
ATOM 3864 C C . LEU A 1 504 ? -1.969 -10.428 28.020 1.00 73.19 504 LEU A C 1
ATOM 3866 O O . LEU A 1 504 ? -2.885 -11.175 27.674 1.00 73.19 504 LEU A O 1
ATOM 3870 N N . LEU A 1 505 ? -0.693 -10.815 27.984 1.00 69.62 505 LEU A N 1
ATOM 3871 C CA . LEU A 1 505 ? -0.255 -12.126 27.495 1.00 69.62 505 LEU A CA 1
ATOM 3872 C C . LEU A 1 505 ? -0.778 -13.286 28.365 1.00 69.62 505 LEU A C 1
ATOM 3874 O O . LEU A 1 505 ? -0.932 -14.413 27.886 1.00 69.62 505 LEU A O 1
ATOM 3878 N N . LYS A 1 506 ? -1.091 -13.032 29.643 1.00 68.50 506 LYS A N 1
ATOM 3879 C CA . LYS A 1 506 ? -1.713 -14.005 30.556 1.00 68.50 506 LYS A CA 1
ATOM 3880 C C . LYS A 1 506 ? -3.233 -14.132 30.369 1.00 68.50 506 LYS A C 1
ATOM 3882 O O . LYS A 1 506 ? -3.813 -15.080 30.894 1.00 68.50 506 LYS A O 1
ATOM 3887 N N . ASN A 1 507 ? -3.890 -13.251 29.610 1.00 66.06 507 ASN A N 1
ATOM 3888 C CA . ASN A 1 507 ? -5.341 -13.288 29.436 1.00 66.06 507 ASN A CA 1
ATOM 3889 C C . ASN A 1 507 ? -5.789 -14.561 28.678 1.00 66.06 507 ASN A C 1
ATOM 3891 O O . ASN A 1 507 ? -5.335 -14.786 27.555 1.00 66.06 507 ASN A O 1
ATOM 3895 N N . PRO A 1 508 ? -6.733 -15.369 29.202 1.00 51.78 508 PRO A N 1
ATOM 3896 C CA . PRO A 1 508 ? -7.162 -16.631 28.590 1.00 51.78 508 PRO A CA 1
ATOM 3897 C C . PRO A 1 508 ? -7.752 -16.493 27.174 1.00 51.78 508 PRO A C 1
ATOM 3899 O O . PRO A 1 508 ? -7.766 -17.468 26.418 1.00 51.78 508 PRO A O 1
ATOM 3902 N N . ARG A 1 509 ? -8.231 -15.302 26.781 1.00 49.06 509 ARG A N 1
ATOM 3903 C CA . ARG A 1 509 ? -8.675 -15.020 25.402 1.00 49.06 509 ARG A CA 1
ATOM 3904 C C . ARG A 1 509 ? -7.504 -14.789 24.446 1.00 49.06 509 ARG A C 1
ATOM 3906 O O . ARG A 1 509 ? -7.589 -15.223 23.304 1.00 49.06 509 ARG A O 1
ATOM 3913 N N . ILE A 1 510 ? -6.414 -14.184 24.917 1.00 46.72 510 ILE A N 1
ATOM 3914 C CA . ILE A 1 510 ? -5.172 -13.982 24.152 1.00 46.72 510 ILE A CA 1
ATOM 3915 C C . ILE A 1 510 ? -4.352 -15.278 24.141 1.00 46.72 510 ILE A C 1
ATOM 3917 O O . ILE A 1 510 ? -3.855 -15.682 23.098 1.00 46.72 510 ILE A O 1
ATOM 3921 N N . GLN A 1 511 ? -4.360 -16.045 25.233 1.00 45.16 511 GLN A N 1
ATOM 3922 C CA . GLN A 1 511 ? -3.825 -17.413 25.299 1.00 45.16 511 GLN A CA 1
ATOM 3923 C C . GLN A 1 511 ? -4.544 -18.430 24.392 1.00 45.16 511 GLN A C 1
ATOM 3925 O O . GLN A 1 511 ? -4.100 -19.571 24.283 1.00 45.16 511 GLN A O 1
ATOM 3930 N N . LYS A 1 512 ? -5.682 -18.075 23.773 1.00 46.44 512 LYS A N 1
ATOM 3931 C CA . LYS A 1 512 ? -6.275 -18.874 22.684 1.00 46.44 512 LYS A CA 1
ATOM 3932 C C . LYS A 1 512 ? -5.610 -18.605 21.330 1.00 46.44 512 LYS A C 1
ATOM 3934 O O . LYS A 1 512 ? -5.664 -19.489 20.483 1.00 46.44 512 LYS A O 1
ATOM 3939 N N . PHE A 1 513 ? -5.031 -17.419 21.141 1.00 36.25 513 PHE A N 1
ATOM 3940 C CA . PHE A 1 513 ? -4.271 -17.027 19.950 1.00 36.25 513 PHE A CA 1
ATOM 3941 C C . PHE A 1 513 ? -2.770 -17.293 20.113 1.00 36.25 513 PHE A C 1
ATOM 3943 O O . PHE A 1 513 ? -2.093 -17.581 19.134 1.00 36.25 513 PHE A O 1
ATOM 3950 N N . LEU A 1 514 ? -2.264 -17.279 21.349 1.00 37.16 514 LEU A N 1
ATOM 3951 C CA . LE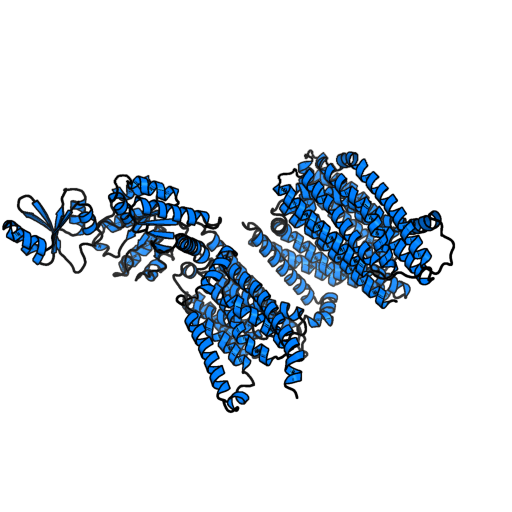U A 1 514 ? -0.932 -17.775 21.679 1.00 37.16 514 LEU A CA 1
ATOM 3952 C C . LEU A 1 514 ? -0.957 -19.313 21.765 1.00 37.16 514 LEU A C 1
ATOM 3954 O O . LEU A 1 514 ? -1.897 -19.885 22.325 1.00 37.16 514 LEU A O 1
ATOM 3958 N N . PRO A 1 515 ? 0.060 -20.021 21.250 1.00 37.53 515 PRO A N 1
ATOM 3959 C CA . PRO A 1 515 ? 0.093 -21.479 21.290 1.00 37.53 515 PRO A CA 1
ATOM 3960 C C . PRO A 1 515 ? 0.153 -21.991 22.740 1.00 37.53 515 PRO A C 1
ATOM 3962 O O . PRO A 1 515 ? 1.153 -21.813 23.438 1.00 37.53 515 PRO A O 1
ATOM 3965 N N . LYS A 1 516 ? -0.913 -22.663 23.204 1.00 36.22 516 LYS A N 1
ATOM 3966 C CA . LYS A 1 516 ? -0.981 -23.247 24.557 1.00 36.22 516 LYS A CA 1
ATOM 3967 C C . LYS A 1 516 ? 0.174 -24.225 24.810 1.00 36.22 516 LYS A C 1
ATOM 3969 O O . LYS A 1 516 ? 0.504 -25.055 23.961 1.00 36.22 516 LYS A O 1
ATOM 3974 N N . SER A 1 517 ? 0.777 -24.147 25.998 1.00 35.34 517 SER A N 1
ATOM 3975 C CA . SER A 1 517 ? 1.724 -25.153 26.490 1.00 35.34 517 SER A CA 1
ATOM 3976 C C . SER A 1 517 ? 0.978 -26.263 27.226 1.00 35.34 517 SER A C 1
ATOM 3978 O O . SER A 1 517 ? 0.184 -25.981 28.120 1.00 35.34 517 SER A O 1
ATOM 3980 N N . LYS A 1 518 ? 1.245 -27.518 26.861 1.00 37.09 518 LYS A N 1
ATOM 3981 C CA . LYS A 1 518 ? 1.160 -28.651 27.784 1.00 37.09 518 LYS A CA 1
ATOM 3982 C C . LYS A 1 518 ? 2.607 -28.905 28.215 1.00 37.09 518 LYS A C 1
ATOM 3984 O O . LYS A 1 518 ? 3.438 -29.086 27.335 1.00 37.09 518 LYS A O 1
ATOM 3989 N N . SER A 1 519 ? 2.884 -28.890 29.516 1.00 33.50 519 SER A N 1
ATOM 3990 C CA . SER A 1 519 ? 4.208 -28.960 30.167 1.00 33.50 519 SER A CA 1
ATOM 3991 C C . SER A 1 519 ? 4.847 -27.606 30.526 1.00 33.50 519 SER A C 1
ATOM 3993 O O . SER A 1 519 ? 4.948 -26.684 29.709 1.00 33.50 519 SER A O 1
ATOM 3995 N N . GLY A 1 520 ? 5.210 -27.491 31.807 1.00 37.88 520 GLY A N 1
ATOM 3996 C CA . GLY A 1 520 ? 5.763 -26.318 32.480 1.00 37.88 520 GLY A CA 1
ATOM 3997 C C . GLY A 1 520 ? 7.266 -26.159 32.266 1.00 37.88 520 GLY A C 1
ATOM 3998 O O . GLY A 1 520 ? 8.051 -26.434 33.162 1.00 37.88 520 GLY A O 1
ATOM 3999 N N . GLY A 1 521 ? 7.662 -25.660 31.095 1.00 34.78 521 GLY A N 1
ATOM 4000 C CA . GLY A 1 521 ? 9.033 -25.228 30.811 1.00 34.78 521 GLY A CA 1
ATOM 4001 C C . GLY A 1 521 ? 9.066 -23.862 30.119 1.00 34.78 521 GLY A C 1
ATOM 4002 O O . GLY A 1 521 ? 8.198 -23.572 29.296 1.00 34.78 521 GLY A O 1
ATOM 4003 N N . ASN A 1 522 ? 10.052 -23.032 30.487 1.00 38.94 522 ASN A N 1
ATOM 4004 C CA . ASN A 1 522 ? 10.316 -21.643 30.069 1.00 38.94 522 ASN A CA 1
ATOM 4005 C C . ASN A 1 522 ? 9.610 -21.149 28.788 1.00 38.94 522 ASN A C 1
ATOM 4007 O O . ASN A 1 522 ? 9.916 -21.580 27.675 1.00 38.94 522 ASN A O 1
ATOM 4011 N N . LYS A 1 523 ? 8.742 -20.135 28.954 1.00 41.88 523 LYS A N 1
ATOM 4012 C CA . LYS A 1 523 ? 7.978 -19.450 27.887 1.00 41.88 523 LYS A CA 1
ATOM 4013 C C . LYS A 1 523 ? 8.851 -18.855 26.769 1.00 41.88 523 LYS A C 1
ATOM 4015 O O . LYS A 1 523 ? 8.364 -18.703 25.653 1.00 41.88 523 LYS A O 1
ATOM 4020 N N . VAL A 1 524 ? 10.130 -18.590 27.046 1.00 37.00 524 VAL A N 1
ATOM 4021 C CA . VAL A 1 524 ? 11.124 -18.066 26.091 1.00 37.00 524 VAL A CA 1
ATOM 4022 C C . VAL A 1 524 ? 11.352 -19.022 24.907 1.00 37.00 524 VAL A C 1
ATOM 4024 O O . VAL A 1 524 ? 11.540 -18.564 23.787 1.00 37.00 524 VAL A O 1
ATOM 4027 N N . LYS A 1 525 ? 11.214 -20.346 25.097 1.00 41.66 525 LYS A N 1
ATOM 4028 C CA . LYS A 1 525 ? 11.518 -21.364 24.068 1.00 41.66 525 LYS A CA 1
ATOM 4029 C C . LYS A 1 525 ? 10.538 -21.436 22.881 1.00 41.66 525 LYS A C 1
ATOM 4031 O O . LYS A 1 525 ? 10.829 -22.139 21.922 1.00 41.66 525 LYS A O 1
ATOM 4036 N N . LYS A 1 526 ? 9.373 -20.767 22.924 1.00 47.69 526 LYS A N 1
ATOM 4037 C CA . LYS A 1 526 ? 8.375 -20.787 21.823 1.00 47.69 526 LYS A CA 1
ATOM 4038 C C . LYS A 1 526 ? 8.329 -19.512 20.973 1.00 47.69 526 LYS A C 1
ATOM 4040 O O . LYS A 1 526 ? 7.739 -19.553 19.897 1.00 47.69 526 LYS A O 1
ATOM 4045 N N . PHE A 1 527 ? 8.930 -18.410 21.426 1.00 49.97 527 PHE A N 1
ATOM 4046 C CA . PHE A 1 527 ? 9.016 -17.166 20.644 1.00 49.97 527 PHE A CA 1
ATOM 4047 C C . PHE A 1 527 ? 10.215 -17.173 19.683 1.00 49.97 527 PHE A C 1
ATOM 4049 O O . PHE A 1 527 ? 10.148 -16.601 18.600 1.00 49.97 527 PHE A O 1
ATOM 4056 N N . THR A 1 528 ? 11.270 -17.911 20.043 1.00 60.19 528 THR A N 1
ATOM 4057 C CA . THR A 1 528 ? 12.500 -18.097 19.263 1.00 60.19 528 THR A CA 1
ATOM 4058 C C . THR A 1 528 ? 12.273 -18.453 17.785 1.00 60.19 528 THR A C 1
ATOM 4060 O O . THR A 1 528 ? 12.860 -17.778 16.950 1.00 60.19 528 THR A O 1
ATOM 4063 N N . PRO A 1 529 ? 11.410 -19.419 17.400 1.00 66.12 529 PRO A N 1
ATOM 4064 C CA . PRO A 1 529 ? 11.236 -19.767 15.986 1.00 66.12 529 PRO A CA 1
ATOM 4065 C C . PRO A 1 529 ? 10.595 -18.646 15.149 1.00 66.12 529 PRO A C 1
ATOM 4067 O O . PRO A 1 529 ? 10.997 -18.421 14.015 1.00 66.12 529 PRO A O 1
ATOM 4070 N N . TRP A 1 530 ? 9.638 -17.894 15.696 1.00 68.44 530 TRP A N 1
ATOM 4071 C CA . TRP A 1 530 ? 9.034 -16.769 14.968 1.00 68.44 530 TRP A CA 1
ATOM 4072 C C . TRP A 1 530 ? 9.987 -15.577 14.853 1.00 68.44 530 TRP A C 1
ATOM 4074 O O . TRP A 1 530 ? 10.032 -14.939 13.806 1.00 68.44 530 TRP A O 1
ATOM 4084 N N . LEU A 1 531 ? 10.788 -15.322 15.893 1.00 70.25 531 LEU A N 1
ATOM 4085 C CA . LEU A 1 531 ? 11.877 -14.346 15.844 1.00 70.25 531 LEU A CA 1
ATOM 4086 C C . LEU A 1 531 ? 12.905 -14.720 14.763 1.00 70.25 531 LEU A C 1
ATOM 4088 O O . LEU A 1 531 ? 13.288 -13.864 13.973 1.00 70.25 531 LEU A O 1
ATOM 4092 N N . LEU A 1 532 ? 13.300 -15.999 14.688 1.00 75.69 532 LEU A N 1
ATOM 4093 C CA . LEU A 1 532 ? 14.197 -16.509 13.646 1.00 75.69 532 LEU A CA 1
ATOM 4094 C C . LEU A 1 532 ? 13.620 -16.273 12.250 1.00 75.69 532 LEU A C 1
ATOM 4096 O O . LEU A 1 532 ? 14.338 -15.792 11.382 1.00 75.69 532 LEU A O 1
ATOM 4100 N N . LEU A 1 533 ? 12.329 -16.547 12.038 1.00 78.69 533 LEU A N 1
ATOM 4101 C CA . LEU A 1 533 ? 11.670 -16.326 10.748 1.00 78.69 533 LEU A CA 1
ATOM 4102 C C . LEU A 1 533 ? 11.687 -14.844 10.327 1.00 78.69 533 LEU A C 1
ATOM 4104 O O . LEU A 1 533 ? 11.965 -14.538 9.171 1.00 78.69 533 LEU A O 1
ATOM 4108 N N . VAL A 1 534 ? 11.433 -13.921 11.261 1.00 73.69 534 VAL A N 1
ATOM 4109 C CA . VAL A 1 534 ? 11.496 -12.474 10.989 1.00 73.69 534 VAL A CA 1
ATOM 4110 C C . VAL A 1 534 ? 12.926 -12.033 10.682 1.00 73.69 534 VAL A C 1
ATOM 4112 O O . VAL A 1 534 ? 13.142 -11.357 9.683 1.00 73.69 534 VAL A O 1
ATOM 4115 N N . LEU A 1 535 ? 13.902 -12.438 11.502 1.00 73.56 535 LEU A N 1
ATOM 4116 C CA . LEU A 1 535 ? 15.319 -12.133 11.270 1.00 73.56 535 LEU A CA 1
ATOM 4117 C C . LEU A 1 535 ? 15.787 -12.656 9.910 1.00 73.56 535 LEU A C 1
ATOM 4119 O O . LEU A 1 535 ? 16.485 -11.956 9.188 1.00 73.56 535 LEU A O 1
ATOM 4123 N N . THR A 1 536 ? 15.343 -13.855 9.537 1.00 83.75 536 THR A N 1
ATOM 4124 C CA . THR A 1 536 ? 15.625 -14.446 8.228 1.00 83.75 536 THR A CA 1
ATOM 4125 C C . THR A 1 536 ? 15.119 -13.550 7.097 1.00 83.75 536 THR A C 1
ATOM 4127 O O . THR A 1 536 ? 15.861 -13.266 6.162 1.00 83.75 536 THR A O 1
ATOM 4130 N N . PHE A 1 537 ? 13.871 -13.079 7.185 1.00 80.94 537 PHE A N 1
ATOM 4131 C CA . PHE A 1 537 ? 13.308 -12.195 6.168 1.00 80.94 537 PHE A CA 1
ATOM 4132 C C . PHE A 1 537 ? 14.085 -10.879 6.060 1.00 80.94 537 PHE A C 1
ATOM 4134 O O . PHE A 1 537 ? 14.395 -10.456 4.954 1.00 80.94 537 PHE A O 1
ATOM 4141 N N . LEU A 1 538 ? 14.453 -10.271 7.193 1.00 73.94 538 LEU A N 1
ATOM 4142 C CA . LEU A 1 538 ? 15.236 -9.030 7.214 1.00 73.94 538 LEU A CA 1
ATOM 4143 C C . LEU A 1 538 ? 16.611 -9.193 6.559 1.00 73.94 538 LEU A C 1
ATOM 4145 O O . LEU A 1 538 ? 17.043 -8.297 5.846 1.00 73.94 538 LEU A O 1
ATOM 4149 N N . LEU A 1 539 ? 17.277 -10.331 6.769 1.00 79.25 539 LEU A N 1
ATOM 4150 C CA . LEU A 1 539 ? 18.574 -10.621 6.150 1.00 79.25 539 LEU A CA 1
ATOM 4151 C C . LEU A 1 539 ? 18.468 -10.903 4.647 1.00 79.25 539 LEU A C 1
ATOM 4153 O O . LEU A 1 539 ? 19.382 -10.568 3.905 1.00 79.25 539 LEU A O 1
ATOM 4157 N N . ALA A 1 540 ? 17.362 -11.493 4.192 1.00 81.56 540 ALA A N 1
ATOM 4158 C CA . ALA A 1 540 ? 17.120 -11.753 2.772 1.00 81.56 540 ALA A CA 1
ATOM 4159 C C . ALA A 1 540 ? 16.622 -10.514 2.001 1.00 81.56 540 ALA A C 1
ATOM 4161 O O . ALA A 1 540 ? 16.689 -10.467 0.774 1.00 81.56 540 ALA A O 1
ATOM 4162 N N . PHE A 1 541 ? 16.095 -9.509 2.706 1.00 81.38 541 PHE A N 1
ATOM 4163 C CA . PHE A 1 541 ? 15.445 -8.348 2.101 1.00 81.38 541 PHE A CA 1
ATOM 4164 C C . PHE A 1 541 ? 16.368 -7.497 1.203 1.00 81.38 541 PHE A C 1
ATOM 4166 O O . PHE A 1 541 ? 15.933 -7.154 0.104 1.00 81.38 541 PHE A O 1
ATOM 4173 N N . PRO A 1 542 ? 17.636 -7.210 1.569 1.00 81.31 542 PRO A N 1
ATOM 4174 C CA . PRO A 1 542 ? 18.545 -6.469 0.695 1.00 81.31 542 PRO A CA 1
ATOM 4175 C C . PRO A 1 542 ? 18.794 -7.153 -0.653 1.00 81.31 542 PRO A C 1
ATOM 4177 O O . PRO A 1 542 ? 18.803 -6.483 -1.680 1.00 81.31 542 PRO A O 1
ATOM 4180 N N . GLY A 1 543 ? 18.930 -8.486 -0.674 1.00 80.00 543 GLY A N 1
ATOM 4181 C CA . GLY A 1 543 ? 19.115 -9.237 -1.919 1.00 80.00 543 GLY A CA 1
ATOM 4182 C C . GLY A 1 543 ? 17.896 -9.159 -2.841 1.00 80.00 543 GLY A C 1
ATOM 4183 O O . GLY A 1 543 ? 18.045 -9.019 -4.050 1.00 80.00 543 GLY A O 1
ATOM 4184 N N . ILE A 1 544 ? 16.684 -9.162 -2.276 1.00 83.25 544 ILE A N 1
ATOM 4185 C CA . ILE A 1 544 ? 15.435 -8.959 -3.031 1.00 83.25 544 ILE A CA 1
ATOM 4186 C C . ILE A 1 544 ? 15.403 -7.569 -3.673 1.00 83.25 544 ILE A C 1
ATOM 4188 O O . ILE A 1 544 ? 15.054 -7.459 -4.846 1.00 83.25 544 ILE A O 1
ATOM 4192 N N . ILE A 1 545 ? 15.751 -6.521 -2.918 1.00 79.94 545 ILE A N 1
ATOM 4193 C CA . ILE A 1 545 ? 15.768 -5.143 -3.433 1.00 79.94 545 ILE A CA 1
ATOM 4194 C C . ILE A 1 545 ? 16.795 -5.008 -4.550 1.00 79.94 545 ILE A C 1
ATOM 4196 O O . ILE A 1 545 ? 16.458 -4.511 -5.618 1.00 79.94 545 ILE A O 1
ATOM 4200 N N . GLN A 1 546 ? 18.019 -5.487 -4.326 1.00 83.38 546 GLN A N 1
ATOM 4201 C CA . GLN A 1 546 ? 19.072 -5.410 -5.331 1.00 83.38 546 GLN A CA 1
ATOM 4202 C C . GLN A 1 546 ? 18.670 -6.145 -6.609 1.00 83.38 546 GLN A C 1
ATOM 4204 O O . GLN A 1 546 ? 18.820 -5.608 -7.700 1.00 83.38 546 GLN A O 1
ATOM 4209 N N . ARG A 1 547 ? 18.087 -7.343 -6.480 1.00 85.31 547 ARG A N 1
ATOM 4210 C CA . ARG A 1 547 ? 17.557 -8.072 -7.633 1.00 85.31 547 ARG A CA 1
ATOM 4211 C C . ARG A 1 547 ? 16.516 -7.254 -8.388 1.00 85.31 547 ARG A C 1
ATOM 4213 O O . ARG A 1 547 ? 16.536 -7.192 -9.611 1.00 85.31 547 ARG A O 1
ATOM 4220 N N . HIS A 1 548 ? 15.589 -6.653 -7.652 1.00 84.56 548 HIS A N 1
ATOM 4221 C CA . HIS A 1 548 ? 14.537 -5.838 -8.234 1.00 84.56 548 HIS A CA 1
ATOM 4222 C C . HIS A 1 548 ? 15.106 -4.629 -8.983 1.00 84.56 548 HIS A C 1
ATOM 4224 O O . HIS A 1 548 ? 14.676 -4.386 -10.101 1.00 84.56 548 HIS A O 1
ATOM 4230 N N . GLN A 1 549 ? 16.096 -3.936 -8.412 1.00 83.25 549 GLN A N 1
ATOM 4231 C CA . GLN A 1 549 ? 16.787 -2.811 -9.051 1.00 83.25 549 GLN A CA 1
ATOM 4232 C C . GLN A 1 549 ? 17.490 -3.229 -10.346 1.00 83.25 549 GLN A C 1
ATOM 4234 O O . GLN A 1 549 ? 17.334 -2.558 -11.357 1.00 83.25 549 GLN A O 1
ATOM 4239 N N . ILE A 1 550 ? 18.207 -4.356 -10.339 1.00 82.50 550 ILE A N 1
ATOM 4240 C CA . ILE A 1 550 ? 18.905 -4.884 -11.523 1.00 82.50 550 ILE A CA 1
ATOM 4241 C C . ILE A 1 550 ? 17.909 -5.237 -12.636 1.00 82.50 550 ILE A C 1
ATOM 4243 O O . ILE A 1 550 ? 18.115 -4.892 -13.797 1.00 82.50 550 ILE A O 1
ATOM 4247 N N . GLU A 1 551 ? 16.806 -5.906 -12.291 1.00 83.62 551 GLU A N 1
ATOM 4248 C CA . GLU A 1 551 ? 15.756 -6.242 -13.256 1.00 83.62 551 GLU A CA 1
ATOM 4249 C C . GLU A 1 551 ? 15.020 -4.998 -13.780 1.00 83.62 551 GLU A C 1
ATOM 4251 O O . GLU A 1 551 ? 14.583 -5.008 -14.928 1.00 83.62 551 GLU A O 1
ATOM 4256 N N . TRP A 1 552 ? 14.871 -3.953 -12.957 1.00 81.50 552 TRP A N 1
ATOM 4257 C CA . TRP A 1 552 ? 14.191 -2.704 -13.324 1.00 81.50 552 TRP A CA 1
ATOM 4258 C C . TRP A 1 552 ? 15.072 -1.720 -14.093 1.00 81.50 552 TRP A C 1
ATOM 4260 O O . TRP A 1 552 ? 14.557 -0.938 -14.878 1.00 81.50 552 TRP A O 1
ATOM 4270 N N . ALA A 1 553 ? 16.388 -1.766 -13.910 1.00 82.62 553 ALA A N 1
ATOM 4271 C CA . ALA A 1 553 ? 17.317 -0.983 -14.718 1.00 82.62 553 ALA A CA 1
ATOM 4272 C C . ALA A 1 553 ? 17.418 -1.504 -16.165 1.00 82.62 553 ALA A C 1
ATOM 4274 O O . ALA A 1 553 ? 17.883 -0.786 -17.046 1.00 82.62 553 ALA A O 1
ATOM 4275 N N . ASN A 1 554 ? 17.006 -2.755 -16.404 1.00 82.69 554 ASN A N 1
ATOM 4276 C CA . ASN A 1 554 ? 17.028 -3.394 -17.715 1.00 82.69 554 ASN A CA 1
ATOM 4277 C C . ASN A 1 554 ? 15.648 -3.307 -18.394 1.00 82.69 554 ASN A C 1
ATOM 4279 O O . ASN A 1 554 ? 14.911 -4.299 -18.471 1.00 82.69 554 ASN A O 1
ATOM 4283 N N . ASP A 1 555 ? 15.313 -2.099 -18.838 1.00 85.56 555 ASP A N 1
ATOM 4284 C CA . ASP A 1 555 ? 14.026 -1.670 -19.392 1.00 85.56 555 ASP A CA 1
ATOM 4285 C C . ASP A 1 555 ? 13.989 -1.577 -20.928 1.00 85.56 555 ASP A C 1
ATOM 4287 O O . ASP A 1 555 ? 12.907 -1.511 -21.506 1.00 85.56 555 ASP A O 1
ATOM 4291 N N . GLN A 1 556 ? 15.139 -1.619 -21.600 1.00 88.75 556 GLN A N 1
ATOM 4292 C CA . GLN A 1 556 ? 15.222 -1.471 -23.056 1.00 88.75 556 GLN A CA 1
ATOM 4293 C C . GLN A 1 556 ? 15.172 -2.808 -23.789 1.00 88.75 556 GLN A C 1
ATOM 4295 O O . GLN A 1 556 ? 15.815 -3.766 -23.365 1.00 88.75 556 GLN A O 1
ATOM 4300 N N . TYR A 1 557 ? 14.427 -2.888 -24.886 1.00 92.31 557 TYR A N 1
ATOM 4301 C CA . TYR A 1 557 ? 14.445 -4.038 -25.784 1.00 92.31 557 TYR A CA 1
ATOM 4302 C C . TYR A 1 557 ? 14.599 -3.580 -27.231 1.00 92.31 557 TYR A C 1
ATOM 4304 O O . TYR A 1 557 ? 14.179 -2.483 -27.580 1.00 92.31 557 TYR A O 1
ATOM 4312 N N . GLU A 1 558 ? 15.166 -4.450 -28.060 1.00 92.69 558 GLU A N 1
ATOM 4313 C CA . GLU A 1 558 ? 15.347 -4.191 -29.486 1.00 92.69 558 GLU A CA 1
ATOM 4314 C C . GLU A 1 558 ? 14.649 -5.245 -30.354 1.00 92.69 558 GLU A C 1
ATOM 4316 O O . GLU A 1 558 ? 14.499 -6.415 -29.961 1.00 92.69 558 GLU A O 1
ATOM 4321 N N . MET A 1 559 ? 14.279 -4.847 -31.569 1.00 93.62 559 MET A N 1
ATOM 4322 C CA . MET A 1 559 ? 13.940 -5.765 -32.654 1.00 93.62 559 MET A CA 1
ATOM 4323 C C . MET A 1 559 ? 15.088 -5.858 -33.661 1.00 93.62 559 MET A C 1
ATOM 4325 O O . MET A 1 559 ? 15.670 -4.851 -34.060 1.00 93.62 559 MET A O 1
ATOM 4329 N N . VAL A 1 560 ? 15.402 -7.087 -34.077 1.00 93.75 560 VAL A N 1
ATOM 4330 C CA . VAL A 1 560 ? 16.509 -7.399 -34.991 1.00 93.75 560 VAL A CA 1
ATOM 4331 C C . VAL A 1 560 ? 15.987 -8.135 -36.215 1.00 93.75 560 VAL A C 1
ATOM 4333 O O . VAL A 1 560 ? 15.219 -9.089 -36.069 1.00 93.75 560 VAL A O 1
ATOM 4336 N N . MET A 1 561 ? 16.447 -7.764 -37.411 1.00 94.25 561 MET A N 1
ATOM 4337 C CA . MET A 1 561 ? 16.152 -8.508 -38.643 1.00 94.25 561 MET A CA 1
ATOM 4338 C C . MET A 1 561 ? 17.400 -8.801 -39.487 1.00 94.25 561 MET A C 1
ATOM 4340 O O . MET A 1 561 ? 18.352 -8.023 -39.459 1.00 94.25 561 MET A O 1
ATOM 4344 N N . PRO A 1 562 ? 17.430 -9.926 -40.227 1.00 94.19 562 PRO A N 1
ATOM 4345 C CA . PRO A 1 562 ? 18.534 -10.249 -41.127 1.00 94.19 562 PRO A CA 1
ATOM 4346 C C . PRO A 1 562 ? 18.496 -9.410 -42.407 1.00 94.19 562 PRO A C 1
ATOM 4348 O O . PRO A 1 562 ? 17.477 -9.407 -43.095 1.00 94.19 562 PRO A O 1
ATOM 4351 N N . TYR A 1 563 ? 19.617 -8.766 -42.750 1.00 92.62 563 TYR A N 1
ATOM 4352 C CA . TYR A 1 563 ? 19.744 -7.961 -43.972 1.00 92.62 563 TYR A CA 1
ATOM 4353 C C . TYR A 1 563 ? 19.493 -8.796 -45.232 1.00 92.62 563 TYR A C 1
ATOM 4355 O O . TYR A 1 563 ? 18.713 -8.383 -46.079 1.00 92.62 563 TYR A O 1
ATOM 4363 N N . ASP A 1 564 ? 20.067 -10.001 -45.308 1.00 88.25 564 ASP A N 1
ATOM 4364 C CA . ASP A 1 564 ? 20.004 -10.866 -46.497 1.00 88.25 564 ASP A CA 1
ATOM 4365 C C . ASP A 1 564 ? 18.566 -11.165 -46.944 1.00 88.25 564 ASP A C 1
ATOM 4367 O O . ASP A 1 564 ? 18.275 -11.221 -48.133 1.00 88.25 564 ASP A O 1
ATOM 4371 N N . VAL A 1 565 ? 17.644 -11.319 -45.987 1.00 88.56 565 VAL A N 1
ATOM 4372 C CA . VAL A 1 565 ? 16.230 -11.594 -46.286 1.00 88.56 565 VAL A CA 1
ATOM 4373 C C . VAL A 1 565 ? 15.529 -10.345 -46.819 1.00 88.56 565 VAL A C 1
ATOM 4375 O O . VAL A 1 565 ? 14.675 -10.448 -47.693 1.00 88.56 565 VAL A O 1
ATOM 4378 N N . LEU A 1 566 ? 15.876 -9.165 -46.299 1.00 89.88 566 LEU A N 1
ATOM 4379 C CA . LEU A 1 566 ? 15.320 -7.897 -46.773 1.00 89.88 566 LEU A CA 1
ATOM 4380 C C . LEU A 1 566 ? 15.869 -7.539 -48.159 1.00 89.88 566 LEU A C 1
ATOM 4382 O O . LEU A 1 566 ? 15.123 -7.049 -49.001 1.00 89.88 566 LEU A O 1
ATOM 4386 N N . ASP A 1 567 ? 17.147 -7.830 -48.405 1.00 88.12 567 ASP A N 1
ATOM 4387 C CA . ASP A 1 567 ? 17.796 -7.647 -49.702 1.00 88.12 567 ASP A CA 1
ATOM 4388 C C . ASP A 1 567 ? 17.189 -8.572 -50.770 1.00 88.12 567 ASP A C 1
ATOM 4390 O O . ASP A 1 567 ? 16.839 -8.101 -51.852 1.00 88.12 567 ASP A O 1
ATOM 4394 N N . GLU A 1 568 ? 16.960 -9.857 -50.458 1.00 86.81 568 GLU A N 1
ATOM 4395 C CA . GLU A 1 568 ? 16.246 -10.784 -51.353 1.00 86.81 568 GLU A CA 1
ATOM 4396 C C . GLU A 1 568 ? 14.826 -10.282 -51.686 1.00 86.81 568 GLU A C 1
ATOM 4398 O O . GLU A 1 568 ? 14.457 -10.275 -52.859 1.00 86.81 568 GLU A O 1
ATOM 4403 N N . LEU A 1 569 ? 14.066 -9.782 -50.702 1.00 86.31 569 LEU A N 1
ATOM 4404 C CA . LEU A 1 569 ? 12.726 -9.213 -50.930 1.00 86.31 569 LEU A CA 1
ATOM 4405 C C . LEU A 1 569 ? 12.756 -7.939 -51.788 1.00 86.31 569 LEU A C 1
ATOM 4407 O O . LEU A 1 569 ? 11.877 -7.745 -52.624 1.00 86.31 569 LEU A O 1
ATOM 4411 N N . SER A 1 570 ? 13.770 -7.085 -51.620 1.00 87.69 570 SER A N 1
ATOM 4412 C CA . SER A 1 570 ? 13.914 -5.859 -52.420 1.00 87.69 570 SER A CA 1
ATOM 4413 C C . SER A 1 570 ? 14.173 -6.134 -53.907 1.00 87.69 570 SER A C 1
ATOM 4415 O O . SER A 1 570 ? 13.862 -5.308 -54.760 1.00 87.69 570 SER A O 1
ATOM 4417 N N . LYS A 1 571 ? 14.706 -7.320 -54.236 1.00 85.44 571 LYS A N 1
ATOM 4418 C CA . LYS A 1 571 ? 14.969 -7.752 -55.617 1.00 85.44 571 LYS A CA 1
ATOM 4419 C C . LYS A 1 571 ? 13.728 -8.327 -56.310 1.00 85.44 571 LYS A C 1
ATOM 4421 O O . LYS A 1 571 ? 13.767 -8.534 -57.521 1.00 85.44 571 LYS A O 1
ATOM 4426 N N . GLU A 1 572 ? 12.642 -8.594 -55.578 1.00 84.06 572 GLU A N 1
ATOM 4427 C CA . GLU A 1 572 ? 11.397 -9.131 -56.148 1.00 84.06 572 GLU A CA 1
ATOM 4428 C C . GLU A 1 572 ? 10.554 -8.066 -56.865 1.00 84.06 572 GLU A C 1
ATOM 4430 O O . GLU A 1 572 ? 9.875 -8.391 -57.841 1.00 84.06 572 GLU A O 1
ATOM 4435 N N . ASN A 1 573 ? 10.579 -6.810 -56.400 1.00 82.19 573 ASN A N 1
ATOM 4436 C CA . ASN A 1 573 ? 9.813 -5.706 -56.983 1.00 82.19 573 ASN A CA 1
ATOM 4437 C C . ASN A 1 573 ? 10.606 -4.384 -56.917 1.00 82.19 573 ASN A C 1
ATOM 4439 O O . ASN A 1 573 ? 11.005 -3.951 -55.838 1.00 82.19 573 ASN A O 1
ATOM 4443 N N . GLU A 1 574 ? 10.777 -3.719 -58.066 1.00 81.25 574 GLU A N 1
ATOM 4444 C CA . GLU A 1 574 ? 11.488 -2.434 -58.198 1.00 81.25 574 GLU A CA 1
ATOM 4445 C C . GLU A 1 574 ? 10.844 -1.285 -57.398 1.00 81.25 574 GLU A C 1
ATOM 4447 O O . GLU A 1 574 ? 11.538 -0.339 -57.025 1.00 81.25 574 GLU A O 1
ATOM 4452 N N . ASP A 1 575 ? 9.547 -1.376 -57.083 1.00 83.06 575 ASP A N 1
ATOM 4453 C CA . ASP A 1 575 ? 8.826 -0.371 -56.288 1.00 83.06 575 ASP A CA 1
ATOM 4454 C C . ASP A 1 575 ? 9.231 -0.368 -54.798 1.00 83.06 575 ASP A C 1
ATOM 4456 O O . ASP A 1 575 ? 8.888 0.563 -54.065 1.00 83.06 575 ASP A O 1
ATOM 4460 N N . TRP A 1 576 ? 9.969 -1.386 -54.337 1.00 83.44 576 TRP A N 1
ATOM 4461 C CA . TRP A 1 576 ? 10.386 -1.563 -52.943 1.00 83.44 576 TRP A CA 1
ATOM 4462 C C . TRP A 1 576 ? 11.916 -1.625 -52.800 1.00 83.44 576 TRP A C 1
ATOM 4464 O O . TRP A 1 576 ? 12.469 -2.673 -52.453 1.00 83.44 576 TRP A O 1
ATOM 4474 N N . PRO A 1 577 ? 12.640 -0.509 -53.019 1.00 90.06 577 PRO A N 1
ATOM 4475 C CA . PRO A 1 577 ? 14.082 -0.492 -52.820 1.00 90.06 577 PRO A CA 1
ATOM 4476 C C . PRO A 1 577 ? 14.426 -0.688 -51.338 1.00 90.06 577 PRO A C 1
ATOM 4478 O O . PRO A 1 577 ? 13.668 -0.305 -50.438 1.00 90.06 577 PRO A O 1
ATOM 4481 N N . ILE A 1 578 ? 15.610 -1.251 -51.077 1.00 89.12 578 ILE A N 1
ATOM 4482 C CA . ILE A 1 578 ? 16.050 -1.612 -49.723 1.00 89.12 578 ILE A CA 1
ATOM 4483 C C . ILE A 1 578 ? 15.972 -0.429 -48.743 1.00 89.12 578 ILE A C 1
ATOM 4485 O O . ILE A 1 578 ? 15.502 -0.595 -47.623 1.00 89.12 578 ILE A O 1
ATOM 4489 N N . GLU A 1 579 ? 16.323 0.787 -49.168 1.00 89.56 579 GLU A N 1
ATOM 4490 C CA . GLU A 1 579 ? 16.255 2.002 -48.339 1.00 89.56 579 GLU A CA 1
ATOM 4491 C C . GLU A 1 579 ? 14.829 2.328 -47.865 1.00 89.56 579 GLU A C 1
ATOM 4493 O O . GLU A 1 579 ? 14.619 2.708 -46.707 1.00 89.56 579 GLU A O 1
ATOM 4498 N N . THR A 1 580 ? 13.831 2.137 -48.734 1.00 89.69 580 THR A N 1
ATOM 4499 C CA . THR A 1 580 ? 12.417 2.343 -48.394 1.00 89.69 580 THR A CA 1
ATOM 4500 C C . THR A 1 580 ? 11.950 1.290 -47.398 1.00 89.69 580 THR A C 1
ATOM 4502 O O . THR A 1 580 ? 11.352 1.647 -46.382 1.00 89.69 580 THR A O 1
ATOM 4505 N N . ILE A 1 581 ? 12.305 0.020 -47.625 1.00 91.00 581 ILE A N 1
ATOM 4506 C CA . ILE A 1 581 ? 12.008 -1.083 -46.700 1.00 91.00 581 ILE A CA 1
ATOM 4507 C C . ILE A 1 581 ? 12.596 -0.788 -45.311 1.00 91.00 581 ILE A C 1
ATOM 4509 O O . ILE A 1 581 ? 11.885 -0.858 -44.307 1.00 91.00 581 ILE A O 1
ATOM 4513 N N . LEU A 1 582 ? 13.876 -0.402 -45.235 1.00 92.31 582 LEU A N 1
ATOM 4514 C CA . LEU A 1 582 ? 14.540 -0.088 -43.966 1.00 92.31 582 LEU A CA 1
ATOM 4515 C C . LEU A 1 582 ? 13.898 1.105 -43.252 1.00 92.31 582 LEU A C 1
ATOM 4517 O O . LEU A 1 582 ? 13.723 1.070 -42.032 1.00 92.31 582 LEU A O 1
ATOM 4521 N N . THR A 1 583 ? 13.512 2.140 -43.999 1.00 91.50 583 THR A N 1
ATOM 4522 C CA . THR A 1 583 ? 12.862 3.327 -43.437 1.00 91.50 583 THR A CA 1
ATOM 4523 C C . THR A 1 583 ? 11.491 2.998 -42.850 1.00 91.50 583 THR A C 1
ATOM 4525 O O . THR A 1 583 ? 11.206 3.411 -41.722 1.00 91.50 583 THR A O 1
ATOM 4528 N N . GLU A 1 584 ? 10.652 2.245 -43.569 1.00 91.75 584 GLU A N 1
ATOM 4529 C CA . GLU A 1 584 ? 9.329 1.844 -43.072 1.00 91.75 584 GLU A CA 1
ATOM 4530 C C . GLU A 1 584 ? 9.432 0.988 -41.810 1.00 91.75 584 GLU A C 1
ATOM 4532 O O . GLU A 1 584 ? 8.735 1.236 -40.823 1.00 91.75 584 GLU A O 1
ATOM 4537 N N . LEU A 1 585 ? 10.345 0.018 -41.808 1.00 92.31 585 LEU A N 1
ATOM 4538 C CA . LEU A 1 585 ? 10.549 -0.870 -40.670 1.00 92.31 585 LEU A CA 1
ATOM 4539 C C . LEU A 1 585 ? 11.115 -0.128 -39.458 1.00 92.31 585 LEU A C 1
ATOM 4541 O O . LEU A 1 585 ? 10.675 -0.376 -38.337 1.00 92.31 585 LEU A O 1
ATOM 4545 N N . ARG A 1 586 ? 12.032 0.826 -39.657 1.00 92.62 586 ARG A N 1
ATOM 4546 C CA . ARG A 1 586 ? 12.540 1.682 -38.575 1.00 92.62 586 ARG A CA 1
ATOM 4547 C C . ARG A 1 586 ? 11.421 2.495 -37.934 1.00 92.62 586 ARG A C 1
ATOM 4549 O O . ARG A 1 586 ? 11.335 2.561 -36.713 1.00 92.62 586 ARG A O 1
ATOM 4556 N N . VAL A 1 587 ? 10.544 3.098 -38.742 1.00 89.94 587 VAL A N 1
ATOM 4557 C CA . VAL A 1 587 ? 9.377 3.844 -38.231 1.00 89.94 587 VAL A CA 1
ATOM 4558 C C . VAL A 1 587 ? 8.428 2.925 -37.454 1.00 89.94 587 VAL A C 1
ATOM 4560 O O . VAL A 1 587 ? 7.824 3.366 -36.480 1.00 89.94 587 VAL A O 1
ATOM 4563 N N . ALA A 1 588 ? 8.334 1.653 -37.845 1.00 89.12 588 ALA A N 1
ATOM 4564 C CA . ALA A 1 588 ? 7.537 0.641 -37.160 1.00 89.12 588 ALA A CA 1
ATOM 4565 C C . ALA A 1 588 ? 8.185 0.069 -35.880 1.00 89.12 588 ALA A C 1
ATOM 4567 O O . ALA A 1 588 ? 7.522 -0.699 -35.182 1.00 89.12 588 ALA A O 1
ATOM 4568 N N . GLY A 1 589 ? 9.442 0.419 -35.567 1.00 87.81 589 GLY A N 1
ATOM 4569 C CA . GLY A 1 589 ? 10.150 -0.049 -34.367 1.00 87.81 589 GLY A CA 1
ATOM 4570 C C . GLY A 1 589 ? 11.310 -1.021 -34.593 1.00 87.81 589 GLY A C 1
ATOM 4571 O O . GLY A 1 589 ? 11.668 -1.746 -33.670 1.00 87.81 589 GLY A O 1
ATOM 4572 N N . LEU A 1 590 ? 11.878 -1.101 -35.801 1.00 92.50 590 LEU A N 1
ATOM 4573 C CA . LEU A 1 590 ? 13.133 -1.821 -36.036 1.00 92.50 590 LEU A CA 1
ATOM 4574 C C . LEU A 1 590 ? 14.325 -0.999 -35.520 1.00 92.50 590 LEU A C 1
ATOM 4576 O O . LEU A 1 590 ? 14.535 0.122 -35.981 1.00 92.50 590 LEU A O 1
ATOM 4580 N N . ASP A 1 591 ? 15.135 -1.581 -34.634 1.00 91.31 591 ASP A N 1
ATOM 4581 C CA . ASP A 1 591 ? 16.324 -0.924 -34.066 1.00 91.31 591 ASP A CA 1
ATOM 4582 C C . ASP A 1 591 ? 17.625 -1.354 -34.756 1.00 91.31 591 ASP A C 1
ATOM 4584 O O . ASP A 1 591 ? 18.539 -0.550 -34.972 1.00 91.31 591 ASP A O 1
ATOM 4588 N N . SER A 1 592 ? 17.714 -2.646 -35.084 1.00 92.75 592 SER A N 1
ATOM 4589 C CA . SER A 1 592 ? 18.980 -3.300 -35.404 1.00 92.75 592 SER A CA 1
ATOM 4590 C C . SER A 1 592 ? 18.855 -4.254 -36.595 1.00 92.75 592 SER A C 1
ATOM 4592 O O . SER A 1 592 ? 17.847 -4.938 -36.786 1.00 92.75 592 SER A O 1
ATOM 4594 N N . ILE A 1 593 ? 19.921 -4.360 -37.386 1.00 93.94 593 ILE A N 1
ATOM 4595 C CA . ILE A 1 593 ? 20.018 -5.277 -38.525 1.00 93.94 593 ILE A CA 1
ATOM 4596 C C . ILE A 1 593 ? 21.201 -6.210 -38.333 1.00 93.94 593 ILE A C 1
ATOM 4598 O O . ILE A 1 593 ? 22.323 -5.761 -38.113 1.00 93.94 593 ILE A O 1
ATOM 4602 N N . SER A 1 594 ? 20.966 -7.514 -38.475 1.00 94.31 594 SER A N 1
ATOM 4603 C CA . SER A 1 594 ? 22.042 -8.498 -38.489 1.00 94.31 594 SER A CA 1
ATOM 4604 C C . SER A 1 594 ? 22.574 -8.720 -39.904 1.00 94.31 594 SER A C 1
ATOM 4606 O O . SER A 1 594 ? 21.777 -9.009 -40.799 1.00 94.31 594 SER A O 1
ATOM 4608 N N . LEU A 1 595 ? 23.893 -8.678 -40.084 1.00 93.44 595 LEU A N 1
ATOM 4609 C CA . LEU A 1 595 ? 24.562 -8.888 -41.374 1.00 93.44 595 LEU A CA 1
ATOM 4610 C C . LEU A 1 595 ? 25.521 -10.082 -41.280 1.00 93.44 595 LEU A C 1
ATOM 4612 O O . LEU A 1 595 ? 26.336 -10.119 -40.358 1.00 93.44 595 LEU A O 1
ATOM 4616 N N . GLU A 1 596 ? 25.420 -11.048 -42.198 1.00 91.81 596 GLU A N 1
ATOM 4617 C CA . GLU A 1 596 ? 26.422 -12.115 -42.354 1.00 91.81 596 GLU A CA 1
ATOM 4618 C C . GLU A 1 596 ? 27.560 -11.645 -43.284 1.00 91.81 596 GLU A C 1
ATOM 4620 O O . GLU A 1 596 ? 27.333 -10.798 -44.147 1.00 91.81 596 GLU A O 1
ATOM 4625 N N . PRO A 1 597 ? 28.799 -12.143 -43.116 1.00 89.81 597 PRO A N 1
ATOM 4626 C CA . PRO A 1 597 ? 29.870 -11.868 -44.067 1.00 89.81 597 PRO A CA 1
ATOM 4627 C C . PRO A 1 597 ? 29.587 -12.528 -45.421 1.00 89.81 597 PRO A C 1
ATOM 4629 O O . PRO A 1 597 ? 29.002 -13.612 -45.495 1.00 89.81 597 PRO A O 1
ATOM 4632 N N . GLU A 1 598 ? 30.084 -11.899 -46.480 1.00 87.44 598 GLU A N 1
ATOM 4633 C CA . GLU A 1 598 ? 30.038 -12.413 -47.840 1.00 87.44 598 GLU A CA 1
ATOM 4634 C C . GLU A 1 598 ? 30.779 -13.747 -47.949 1.00 87.44 598 GLU A C 1
ATOM 4636 O O . GLU A 1 598 ? 31.813 -13.977 -47.325 1.00 87.44 598 GLU A O 1
ATOM 4641 N N . THR A 1 599 ? 30.240 -14.637 -48.769 1.00 86.69 599 THR A N 1
ATOM 4642 C CA . THR A 1 599 ? 30.788 -15.950 -49.114 1.00 86.69 599 THR A CA 1
ATOM 4643 C C . THR A 1 599 ? 30.895 -16.046 -50.631 1.00 86.69 599 THR A C 1
ATOM 4645 O O . THR A 1 599 ? 30.265 -15.275 -51.353 1.00 86.69 599 THR A O 1
ATOM 4648 N N . LEU A 1 600 ? 31.631 -17.031 -51.148 1.00 81.69 600 LEU A N 1
ATOM 4649 C CA . LEU A 1 600 ? 31.673 -17.257 -52.598 1.00 81.69 600 LEU A CA 1
ATOM 4650 C C . LEU A 1 600 ? 30.265 -17.471 -53.177 1.00 81.69 600 LEU A C 1
ATOM 4652 O O . LEU A 1 600 ? 29.936 -16.922 -54.220 1.00 81.69 600 LEU A O 1
ATOM 4656 N N . ASN A 1 601 ? 29.400 -18.188 -52.457 1.00 83.56 601 ASN A N 1
ATOM 4657 C CA . ASN A 1 601 ? 28.024 -18.433 -52.881 1.00 83.56 601 ASN A CA 1
ATOM 4658 C C . ASN A 1 601 ? 27.139 -17.168 -52.884 1.00 83.56 601 ASN A C 1
ATOM 4660 O O . ASN A 1 601 ? 26.243 -17.053 -53.716 1.00 83.56 601 ASN A O 1
ATOM 4664 N N . THR A 1 602 ? 27.341 -16.218 -51.963 1.00 83.19 602 THR A N 1
ATOM 4665 C CA . THR A 1 602 ? 26.575 -14.954 -51.986 1.00 83.19 602 THR A CA 1
ATOM 4666 C C . THR A 1 602 ? 27.063 -14.045 -53.108 1.00 83.19 602 THR A C 1
ATOM 4668 O O . THR A 1 602 ? 26.243 -13.528 -53.858 1.00 83.19 602 THR A O 1
ATOM 4671 N N . GLN A 1 603 ? 28.379 -13.968 -53.319 1.00 82.38 603 GLN A N 1
ATOM 4672 C CA . GLN A 1 603 ? 28.976 -13.240 -54.441 1.00 82.38 603 GLN A CA 1
ATOM 4673 C C . GLN A 1 603 ? 28.566 -13.811 -55.809 1.00 82.38 603 GLN A C 1
ATOM 4675 O O . GLN A 1 603 ? 28.398 -13.058 -56.770 1.00 82.38 603 GLN A O 1
ATOM 4680 N N . GLU A 1 604 ? 28.360 -15.128 -55.899 1.00 82.69 604 GLU A N 1
ATOM 4681 C CA . GLU A 1 604 ? 27.810 -15.774 -57.093 1.00 82.69 604 GLU A CA 1
ATOM 4682 C C . GLU A 1 604 ? 26.350 -15.381 -57.345 1.00 82.69 604 GLU A C 1
ATOM 4684 O O . GLU A 1 604 ? 25.996 -14.986 -58.455 1.00 82.69 604 GLU A O 1
ATOM 4689 N N . LYS A 1 605 ? 25.504 -15.410 -56.307 1.00 81.31 605 LYS A N 1
ATOM 4690 C CA . LYS A 1 605 ? 24.104 -14.960 -56.401 1.00 81.31 605 LYS A CA 1
ATOM 4691 C C . LYS A 1 605 ? 23.972 -13.484 -56.783 1.00 81.31 605 LYS A C 1
ATOM 4693 O O . LYS A 1 605 ? 23.011 -13.116 -57.451 1.00 81.31 605 LYS A O 1
ATOM 4698 N N . GLU A 1 606 ? 24.910 -12.646 -56.352 1.00 76.75 606 GLU A N 1
ATOM 4699 C CA . GLU A 1 606 ? 24.977 -11.226 -56.716 1.00 76.75 606 GLU A CA 1
ATOM 4700 C C . GLU A 1 606 ? 25.510 -10.993 -58.138 1.00 76.75 606 GLU A C 1
ATOM 4702 O O . GLU A 1 606 ? 25.457 -9.872 -58.640 1.00 76.75 606 GLU A O 1
ATOM 4707 N N . GLY A 1 607 ? 25.997 -12.042 -58.811 1.00 78.50 607 GLY A N 1
ATOM 4708 C CA . GLY A 1 607 ? 26.530 -11.968 -60.169 1.00 78.50 607 GLY A CA 1
ATOM 4709 C C . GLY A 1 607 ? 27.937 -11.373 -60.258 1.00 78.50 607 GLY A C 1
ATOM 4710 O O . GLY A 1 607 ? 28.386 -11.055 -61.362 1.00 78.50 607 GLY A O 1
ATOM 4711 N N . ASN A 1 608 ? 28.646 -11.232 -59.132 1.00 79.88 608 ASN A N 1
ATOM 4712 C CA . ASN A 1 608 ? 30.012 -10.699 -59.084 1.00 79.88 608 ASN A CA 1
ATOM 4713 C C . ASN A 1 608 ? 31.051 -11.732 -59.546 1.00 79.88 608 ASN A C 1
ATOM 4715 O O . ASN A 1 608 ? 32.097 -11.371 -60.095 1.00 79.88 608 ASN A O 1
ATOM 4719 N N . LEU A 1 609 ? 30.760 -13.017 -59.340 1.00 84.94 609 LEU A N 1
ATOM 4720 C CA . LEU A 1 609 ? 31.600 -14.137 -59.752 1.00 84.94 609 LEU A CA 1
ATOM 4721 C C . LEU A 1 609 ? 30.752 -15.337 -60.193 1.00 84.94 609 LEU A C 1
ATOM 4723 O O . LEU A 1 609 ? 29.559 -15.388 -59.924 1.00 84.94 609 LEU A O 1
ATOM 4727 N N . THR A 1 610 ? 31.380 -16.310 -60.846 1.00 84.31 610 THR A N 1
ATOM 4728 C CA . THR A 1 610 ? 30.803 -17.624 -61.156 1.00 84.31 610 THR A CA 1
ATOM 4729 C C . THR A 1 610 ? 31.717 -18.710 -60.608 1.00 84.31 610 THR A C 1
ATOM 4731 O O . THR A 1 610 ? 32.933 -18.676 -60.833 1.00 84.31 610 THR A O 1
ATOM 4734 N N . VAL A 1 611 ? 31.141 -19.683 -59.904 1.00 81.81 611 VAL A N 1
ATOM 4735 C CA . VAL A 1 611 ? 31.860 -20.827 -59.349 1.00 81.81 611 VAL A CA 1
ATOM 4736 C C . VAL A 1 611 ? 31.690 -22.024 -60.279 1.00 81.81 611 VAL A C 1
ATOM 4738 O O . VAL A 1 611 ? 30.593 -22.528 -60.495 1.00 81.81 611 VAL A O 1
ATOM 4741 N N . PHE A 1 612 ? 32.792 -22.520 -60.830 1.00 81.62 612 PHE A N 1
ATOM 4742 C CA . PHE A 1 612 ? 32.781 -23.663 -61.734 1.00 81.62 612 PHE A CA 1
ATOM 4743 C C . PHE A 1 612 ? 33.035 -24.965 -60.977 1.00 81.62 612 PHE A C 1
ATOM 4745 O O . PHE A 1 612 ? 34.088 -25.146 -60.354 1.00 81.62 612 PHE A O 1
ATOM 4752 N N . SER A 1 613 ? 32.097 -25.911 -61.073 1.00 75.94 613 SER A N 1
ATOM 4753 C CA . SER A 1 613 ? 32.349 -27.282 -60.634 1.00 75.94 613 SER A CA 1
ATOM 4754 C C . SER A 1 613 ? 33.204 -28.039 -61.656 1.00 75.94 613 SER A C 1
ATOM 4756 O O . SER A 1 613 ? 33.252 -27.707 -62.843 1.00 75.94 613 SER A O 1
ATOM 4758 N N . THR A 1 614 ? 33.852 -29.120 -61.218 1.00 75.94 614 THR A N 1
ATOM 4759 C CA . THR A 1 614 ? 34.598 -30.013 -62.118 1.00 75.94 614 THR A CA 1
ATOM 4760 C C . THR A 1 614 ? 33.697 -30.596 -63.215 1.00 75.94 614 THR A C 1
ATOM 4762 O O . THR A 1 614 ? 34.154 -30.853 -64.326 1.00 75.94 614 THR A O 1
ATOM 4765 N N . GLU A 1 615 ? 32.405 -30.802 -62.936 1.00 75.50 615 GLU A N 1
ATOM 4766 C CA . GLU A 1 615 ? 31.445 -31.286 -63.932 1.00 75.50 615 GLU A CA 1
ATOM 4767 C C . GLU A 1 615 ? 31.126 -30.213 -64.982 1.00 75.50 615 GLU A C 1
ATOM 4769 O O . GLU A 1 615 ? 31.106 -30.520 -66.175 1.00 75.50 615 GLU A O 1
ATOM 4774 N N . ASP A 1 616 ? 30.965 -28.956 -64.564 1.00 77.44 616 ASP A N 1
ATOM 4775 C CA . ASP A 1 616 ? 30.742 -27.833 -65.480 1.00 77.44 616 ASP A CA 1
ATOM 4776 C C . ASP A 1 616 ? 31.940 -27.659 -66.416 1.00 77.44 616 ASP A C 1
ATOM 4778 O O . ASP A 1 616 ? 31.780 -27.599 -67.635 1.00 77.44 616 ASP A O 1
ATOM 4782 N N . LEU A 1 617 ? 33.160 -27.691 -65.873 1.00 76.56 617 LEU A N 1
ATOM 4783 C CA . LEU A 1 617 ? 34.393 -27.572 -66.658 1.00 76.56 617 LEU A CA 1
ATOM 4784 C C . LEU A 1 617 ? 34.600 -28.742 -67.620 1.00 76.56 617 LEU A C 1
ATOM 4786 O O . LEU A 1 617 ? 35.085 -28.529 -68.728 1.00 76.56 617 LEU A O 1
ATOM 4790 N N . ASN A 1 618 ? 34.196 -29.957 -67.240 1.00 77.88 618 ASN A N 1
ATOM 4791 C CA . ASN A 1 618 ? 34.195 -31.110 -68.142 1.00 77.88 618 ASN A CA 1
ATOM 4792 C C . ASN A 1 618 ? 33.197 -30.956 -69.294 1.00 77.88 618 ASN A C 1
ATOM 4794 O O . ASN A 1 618 ? 33.458 -31.419 -70.399 1.00 77.88 618 ASN A O 1
ATOM 4798 N N . ARG A 1 619 ? 32.057 -30.295 -69.072 1.00 79.50 619 ARG A N 1
ATOM 4799 C CA . ARG A 1 619 ? 31.108 -29.987 -70.152 1.00 79.50 619 ARG A CA 1
ATOM 4800 C C . ARG A 1 619 ? 31.661 -28.909 -71.084 1.00 79.50 619 ARG A C 1
ATOM 4802 O O . ARG A 1 619 ? 31.520 -29.033 -72.299 1.00 79.50 619 ARG A O 1
ATOM 4809 N N . TYR A 1 620 ? 32.336 -27.894 -70.543 1.00 75.88 620 TYR A N 1
ATOM 4810 C CA . TYR A 1 620 ? 32.971 -26.840 -71.342 1.00 75.88 620 TYR A CA 1
ATOM 4811 C C . TYR A 1 620 ? 34.223 -27.318 -72.095 1.00 75.88 620 TYR A C 1
ATOM 4813 O O . TYR A 1 620 ? 34.452 -26.876 -73.222 1.00 75.88 620 TYR A O 1
ATOM 4821 N N . SER A 1 621 ? 34.998 -28.262 -71.548 1.00 74.88 621 SER A N 1
ATOM 4822 C CA . SER A 1 621 ? 36.180 -28.827 -72.220 1.00 74.88 621 SER A CA 1
ATOM 4823 C C . SER A 1 621 ? 35.833 -29.652 -73.467 1.00 74.88 621 SER A C 1
ATOM 4825 O O . SER A 1 621 ? 36.635 -29.708 -74.399 1.00 74.88 621 SER A O 1
ATOM 4827 N N . LEU A 1 622 ? 34.618 -30.215 -73.538 1.00 77.62 622 LEU A N 1
ATOM 4828 C CA . LEU A 1 622 ? 34.086 -30.865 -74.745 1.00 77.62 622 LEU A CA 1
ATOM 4829 C C . LEU A 1 622 ? 33.827 -29.871 -75.890 1.00 77.62 622 LEU A C 1
ATOM 4831 O O . LEU A 1 622 ? 33.861 -30.262 -77.055 1.00 77.62 622 LEU A O 1
ATOM 4835 N N . LEU A 1 623 ? 33.554 -28.603 -75.563 1.00 75.25 623 LEU A N 1
ATOM 4836 C CA . LEU A 1 623 ? 33.259 -27.535 -76.525 1.00 75.25 623 LEU A CA 1
ATOM 4837 C C . LEU A 1 623 ? 34.509 -26.725 -76.900 1.00 75.25 623 LEU A C 1
ATOM 4839 O O . LEU A 1 623 ? 34.622 -26.270 -78.036 1.00 75.25 623 LEU A O 1
ATOM 4843 N N . ASN A 1 624 ? 35.455 -26.558 -75.971 1.00 76.19 624 ASN A N 1
ATOM 4844 C CA . ASN A 1 624 ? 36.719 -25.867 -76.207 1.00 76.19 624 ASN A CA 1
ATOM 4845 C C . ASN A 1 624 ? 37.891 -26.621 -75.532 1.00 76.19 624 ASN A C 1
ATOM 4847 O O . ASN A 1 624 ? 37.996 -26.605 -74.301 1.00 76.19 624 ASN A O 1
ATOM 4851 N N . PRO A 1 625 ? 38.824 -27.218 -76.310 1.00 74.69 625 PRO A N 1
ATOM 4852 C CA . PRO A 1 625 ? 39.940 -28.010 -75.783 1.00 74.69 625 PRO A CA 1
ATOM 4853 C C . PRO A 1 625 ? 40.848 -27.261 -74.799 1.00 74.69 625 PRO A C 1
ATOM 4855 O O . PRO A 1 625 ? 41.535 -27.896 -73.998 1.00 74.69 625 PRO A O 1
ATOM 4858 N N . GLN A 1 626 ? 40.865 -25.924 -74.826 1.00 69.69 626 GLN A N 1
ATOM 4859 C CA . GLN A 1 626 ? 41.696 -25.124 -73.923 1.00 69.69 626 GLN A CA 1
ATOM 4860 C C . GLN A 1 626 ? 41.235 -25.194 -72.455 1.00 69.69 626 GLN A C 1
ATOM 4862 O O . GLN A 1 626 ? 42.061 -25.055 -71.552 1.00 69.69 626 GLN A O 1
ATOM 4867 N N . PHE A 1 627 ? 39.959 -25.511 -72.203 1.00 72.25 627 PHE A N 1
ATOM 4868 C CA . PHE A 1 627 ? 39.405 -25.693 -70.853 1.00 72.25 627 PHE A CA 1
ATOM 4869 C C . PHE A 1 627 ? 39.769 -27.048 -70.222 1.00 72.25 627 PHE A C 1
ATOM 4871 O O . PHE A 1 627 ? 39.532 -27.260 -69.034 1.00 72.25 627 PHE A O 1
ATOM 4878 N N . THR A 1 628 ? 40.409 -27.955 -70.971 1.00 74.44 628 THR A N 1
ATOM 4879 C CA . THR A 1 628 ? 40.876 -29.256 -70.451 1.00 74.44 628 THR A CA 1
ATOM 4880 C C . THR A 1 628 ? 41.866 -29.078 -69.297 1.00 74.44 628 THR A C 1
ATOM 4882 O O . THR A 1 628 ? 41.749 -29.762 -68.286 1.00 74.44 628 THR A O 1
ATOM 4885 N N . LYS A 1 629 ? 42.763 -28.080 -69.382 1.00 72.81 629 LYS A N 1
ATOM 4886 C CA . LYS A 1 629 ? 43.716 -27.746 -68.305 1.00 72.81 629 LYS A CA 1
ATOM 4887 C C . LYS A 1 629 ? 43.023 -27.299 -67.013 1.00 72.81 629 LYS A C 1
ATOM 4889 O O . LYS A 1 629 ? 43.478 -27.633 -65.924 1.00 72.81 629 LYS A O 1
ATOM 4894 N N . LEU A 1 630 ? 41.921 -26.555 -67.134 1.00 73.88 630 LEU A N 1
ATOM 4895 C CA . LEU A 1 630 ? 41.117 -26.098 -65.995 1.00 73.88 630 LEU A CA 1
ATOM 4896 C C . LEU A 1 630 ? 40.348 -27.261 -65.362 1.00 73.88 630 LEU A C 1
ATOM 4898 O O . LEU A 1 630 ? 40.296 -27.371 -64.139 1.00 73.88 630 LEU A O 1
ATOM 4902 N N . SER A 1 631 ? 39.805 -28.160 -66.188 1.00 71.06 631 SER A N 1
ATOM 4903 C CA . SER A 1 631 ? 39.132 -29.369 -65.709 1.00 71.06 631 SER A CA 1
ATOM 4904 C C . SER A 1 631 ? 40.085 -30.309 -64.957 1.00 71.06 631 SER A C 1
ATOM 4906 O O . SER A 1 631 ? 39.777 -30.723 -63.841 1.00 71.06 631 SER A O 1
ATOM 4908 N N . GLU A 1 632 ? 41.272 -30.587 -65.510 1.00 74.19 632 GLU A N 1
ATOM 4909 C CA . GLU A 1 632 ? 42.296 -31.422 -64.861 1.00 74.19 632 GLU A CA 1
ATOM 4910 C C . GLU A 1 632 ? 42.740 -30.841 -63.512 1.00 74.19 632 GLU A C 1
ATOM 4912 O O . GLU A 1 632 ? 42.909 -31.580 -62.540 1.00 74.19 632 GLU A O 1
ATOM 4917 N N . ARG A 1 633 ? 42.872 -29.511 -63.427 1.00 75.06 633 ARG A N 1
ATOM 4918 C CA . ARG A 1 633 ? 43.233 -28.821 -62.185 1.00 75.06 633 ARG A CA 1
ATOM 4919 C C . ARG A 1 633 ? 42.092 -28.813 -61.167 1.00 75.06 633 ARG A C 1
ATOM 4921 O O . ARG A 1 633 ? 42.332 -29.090 -60.001 1.00 75.06 633 ARG A O 1
ATOM 4928 N N . SER A 1 634 ? 40.840 -28.586 -61.569 1.00 69.44 634 SER A N 1
ATOM 4929 C CA . SER A 1 634 ? 39.699 -28.736 -60.647 1.00 69.44 634 SER A CA 1
ATOM 4930 C C . SER A 1 634 ? 39.562 -30.175 -60.135 1.00 69.44 634 SER A C 1
ATOM 4932 O O . SER A 1 634 ? 39.284 -30.389 -58.953 1.00 69.44 634 SER A O 1
ATOM 4934 N N . ALA A 1 635 ? 39.837 -31.168 -60.989 1.00 69.81 635 ALA A N 1
ATOM 4935 C CA . ALA A 1 635 ? 39.803 -32.583 -60.632 1.00 69.81 635 ALA A CA 1
ATOM 4936 C C . ALA A 1 635 ? 40.859 -32.985 -59.585 1.00 69.81 635 ALA A C 1
ATOM 4938 O O . ALA A 1 635 ? 40.675 -34.003 -58.918 1.00 69.81 635 ALA A O 1
ATOM 4939 N N . SER A 1 636 ? 41.915 -32.183 -59.369 1.00 69.62 636 SER A N 1
ATOM 4940 C CA . SER A 1 636 ? 42.878 -32.400 -58.279 1.00 69.62 636 SER A CA 1
ATOM 4941 C C . SER A 1 636 ? 42.351 -31.997 -56.894 1.00 69.62 636 SER A C 1
ATOM 4943 O O . SER A 1 636 ? 43.111 -32.026 -55.933 1.00 69.62 636 SER A O 1
ATOM 4945 N N . GLY A 1 637 ? 41.061 -31.656 -56.778 1.00 67.38 637 GLY A N 1
ATOM 4946 C CA . GLY A 1 637 ? 40.393 -31.403 -55.502 1.00 67.38 637 GLY A CA 1
ATOM 4947 C C . GLY A 1 637 ? 40.219 -29.923 -55.173 1.00 67.38 637 GLY A C 1
ATOM 4948 O O . GLY A 1 637 ? 40.346 -29.556 -54.015 1.00 67.38 637 GLY A O 1
ATOM 4949 N N . GLY A 1 638 ? 39.922 -29.067 -56.156 1.00 72.69 638 GLY A N 1
ATOM 4950 C CA . GLY A 1 638 ? 39.716 -27.629 -55.941 1.00 72.69 638 GLY A CA 1
ATOM 4951 C C . GLY A 1 638 ? 38.548 -27.047 -56.735 1.00 72.69 638 GLY A C 1
ATOM 4952 O O . GLY A 1 638 ? 37.986 -27.690 -57.627 1.00 72.69 638 GLY A O 1
ATOM 4953 N N . ILE A 1 639 ? 38.172 -25.819 -56.388 1.00 77.12 639 ILE A N 1
ATOM 4954 C CA . ILE A 1 639 ? 37.105 -25.055 -57.040 1.00 77.12 639 ILE A CA 1
ATOM 4955 C C . ILE A 1 639 ? 37.741 -23.953 -57.891 1.00 77.12 639 ILE A C 1
ATOM 4957 O O . ILE A 1 639 ? 38.728 -23.343 -57.482 1.00 77.12 639 ILE A O 1
ATOM 4961 N N . LEU A 1 640 ? 37.183 -23.703 -59.077 1.00 80.81 640 LEU A N 1
ATOM 4962 C CA . LEU A 1 640 ? 37.601 -22.609 -59.952 1.00 80.81 640 LEU A CA 1
ATOM 4963 C C . LEU A 1 640 ? 36.573 -21.485 -59.908 1.00 80.81 640 LEU A C 1
ATOM 4965 O O . LEU A 1 640 ? 35.382 -21.720 -60.087 1.00 80.81 640 LEU A O 1
ATOM 4969 N N . VAL A 1 641 ? 37.046 -20.265 -59.691 1.00 82.38 641 VAL A N 1
ATOM 4970 C CA . VAL A 1 641 ? 36.216 -19.066 -59.592 1.00 82.38 641 VAL A CA 1
ATOM 4971 C C . VAL A 1 641 ? 36.578 -18.114 -60.724 1.00 82.38 641 VAL A C 1
ATOM 4973 O O . VAL A 1 641 ? 37.748 -17.792 -60.925 1.00 82.38 641 VAL A O 1
ATOM 4976 N N . PHE A 1 642 ? 35.575 -17.655 -61.465 1.00 83.81 642 PHE A N 1
ATOM 4977 C CA . PHE A 1 642 ? 35.720 -16.601 -62.466 1.00 83.81 642 PHE A CA 1
ATOM 4978 C C . PHE A 1 642 ? 35.063 -15.329 -61.952 1.00 83.81 642 PHE A C 1
ATOM 4980 O O . PHE A 1 642 ? 33.900 -15.356 -61.563 1.00 83.81 642 PHE A O 1
ATOM 4987 N N . ILE A 1 643 ? 35.786 -14.216 -61.952 1.00 81.31 643 ILE A N 1
ATOM 4988 C CA . ILE A 1 643 ? 35.281 -12.942 -61.433 1.00 81.31 643 ILE A CA 1
ATOM 4989 C C . ILE A 1 643 ? 34.858 -12.072 -62.618 1.00 81.31 643 ILE A C 1
ATOM 4991 O O . ILE A 1 643 ? 35.651 -11.835 -63.527 1.00 81.31 643 ILE A O 1
ATOM 4995 N N . HIS A 1 644 ? 33.610 -11.598 -62.620 1.00 76.25 644 HIS A N 1
ATOM 4996 C CA . HIS A 1 644 ? 33.033 -10.869 -63.756 1.00 76.25 644 HIS A CA 1
ATOM 4997 C C . HIS A 1 644 ? 33.580 -9.440 -63.898 1.00 76.25 644 HIS A C 1
ATOM 4999 O O . HIS A 1 644 ? 33.675 -8.935 -65.012 1.00 76.25 644 HIS A O 1
ATOM 5005 N N . ASN A 1 645 ? 33.973 -8.803 -62.788 1.00 66.50 645 ASN A N 1
ATOM 5006 C CA . ASN A 1 645 ? 34.612 -7.484 -62.756 1.00 66.50 645 ASN A CA 1
ATOM 5007 C C . ASN A 1 645 ? 35.834 -7.513 -61.830 1.00 66.50 645 ASN A C 1
ATOM 5009 O O . ASN A 1 645 ? 35.697 -7.869 -60.659 1.00 66.50 645 ASN A O 1
ATOM 5013 N N . GLN A 1 646 ? 37.009 -7.093 -62.318 1.00 61.38 646 GLN A N 1
ATOM 5014 C CA . GLN A 1 646 ? 38.216 -6.933 -61.493 1.00 61.38 646 GLN A CA 1
ATOM 5015 C C . GLN A 1 646 ? 38.053 -5.762 -60.508 1.00 61.38 646 GLN A C 1
ATOM 5017 O O . GLN A 1 646 ? 38.525 -4.653 -60.739 1.00 61.38 646 GLN A O 1
ATOM 5022 N N . ASN A 1 647 ? 37.329 -6.022 -59.423 1.00 62.56 647 ASN A N 1
ATOM 5023 C CA . ASN A 1 647 ? 37.043 -5.102 -58.323 1.00 62.56 647 ASN A CA 1
ATOM 5024 C C . ASN A 1 647 ? 37.765 -5.565 -57.040 1.00 62.56 647 ASN A C 1
ATOM 5026 O O . ASN A 1 647 ? 38.410 -6.615 -57.043 1.00 62.56 647 ASN A O 1
ATOM 5030 N N . ASN A 1 648 ? 37.560 -4.845 -55.925 1.00 63.53 648 ASN A N 1
ATOM 5031 C CA . ASN A 1 648 ? 38.050 -5.177 -54.571 1.00 63.53 648 ASN A CA 1
ATOM 5032 C C . ASN A 1 648 ? 37.820 -6.647 -54.146 1.00 63.53 648 ASN A C 1
ATOM 5034 O O . ASN A 1 648 ? 38.580 -7.175 -53.340 1.00 63.53 648 ASN A O 1
ATOM 5038 N N . VAL A 1 649 ? 36.806 -7.320 -54.704 1.00 67.81 649 VAL A N 1
ATOM 5039 C CA . VAL A 1 649 ? 36.502 -8.747 -54.472 1.00 67.81 649 VAL A CA 1
ATOM 5040 C C . VAL A 1 649 ? 37.662 -9.660 -54.904 1.00 67.81 649 VAL A C 1
ATOM 5042 O O . VAL A 1 649 ? 37.914 -10.686 -54.279 1.00 67.81 649 VAL A O 1
ATOM 5045 N N . THR A 1 650 ? 38.408 -9.271 -55.941 1.00 70.62 650 THR A N 1
ATOM 5046 C CA . THR A 1 650 ? 39.552 -10.036 -56.467 1.00 70.62 650 THR A CA 1
ATOM 5047 C C . THR A 1 650 ? 40.694 -10.092 -55.459 1.00 70.62 650 THR A C 1
ATOM 5049 O O . THR A 1 650 ? 41.212 -11.170 -55.176 1.00 70.62 650 THR A O 1
ATOM 5052 N N . ASP A 1 651 ? 41.052 -8.943 -54.883 1.00 71.62 651 ASP A N 1
ATOM 5053 C CA . ASP A 1 651 ? 42.133 -8.846 -53.900 1.00 71.62 651 ASP A CA 1
ATOM 5054 C C . ASP A 1 651 ? 41.755 -9.567 -52.598 1.00 71.62 651 ASP A C 1
ATOM 5056 O O . ASP A 1 651 ? 42.566 -10.302 -52.038 1.00 71.62 651 ASP A O 1
ATOM 5060 N N . GLN A 1 652 ? 40.487 -9.466 -52.181 1.00 74.00 652 GLN A N 1
ATOM 5061 C CA . GLN A 1 652 ? 39.956 -10.166 -51.006 1.00 74.00 652 GLN A CA 1
ATOM 5062 C C . GLN A 1 652 ? 39.992 -11.694 -51.161 1.00 74.00 652 GLN A C 1
ATOM 5064 O O . GLN A 1 652 ? 40.375 -12.397 -50.230 1.00 74.00 652 GLN A O 1
ATOM 5069 N N . ILE A 1 653 ? 39.622 -12.228 -52.331 1.00 73.75 653 ILE A N 1
ATOM 5070 C CA . ILE A 1 653 ? 39.655 -13.678 -52.588 1.00 73.75 653 ILE A CA 1
ATOM 5071 C C . ILE A 1 653 ? 41.100 -14.187 -52.678 1.00 73.75 653 ILE A C 1
ATOM 5073 O O . ILE A 1 653 ? 41.399 -15.251 -52.132 1.00 73.75 653 ILE A O 1
ATOM 5077 N N . LYS A 1 654 ? 42.002 -13.431 -53.322 1.00 74.75 654 LYS A N 1
ATOM 5078 C CA . LYS A 1 654 ? 43.434 -13.769 -53.405 1.00 74.75 654 LYS A CA 1
ATOM 5079 C C . LYS A 1 654 ? 44.083 -13.850 -52.025 1.00 74.75 654 LYS A C 1
ATOM 5081 O O . LYS A 1 654 ? 44.830 -14.789 -51.768 1.00 74.75 654 LYS A O 1
ATOM 5086 N N . GLU A 1 655 ? 43.787 -12.891 -51.150 1.00 73.75 655 GLU A N 1
ATOM 5087 C CA . GLU A 1 655 ? 44.387 -12.807 -49.816 1.00 73.75 655 GLU A CA 1
ATOM 5088 C C . GLU A 1 655 ? 43.810 -13.847 -48.839 1.00 73.75 655 GLU A C 1
ATOM 5090 O O . GLU A 1 655 ? 44.560 -14.419 -48.055 1.00 73.75 655 GLU A O 1
ATOM 5095 N N . VAL A 1 656 ? 42.503 -14.140 -48.900 1.00 76.00 656 VAL A N 1
ATOM 5096 C CA . VAL A 1 656 ? 41.842 -15.082 -47.971 1.00 76.00 656 VAL A CA 1
ATOM 5097 C C . VAL A 1 656 ? 42.078 -16.551 -48.335 1.00 76.00 656 VAL A C 1
ATOM 5099 O O . VAL A 1 656 ? 42.193 -17.388 -47.442 1.00 76.00 656 VAL A O 1
ATOM 5102 N N . PHE A 1 657 ? 42.121 -16.891 -49.626 1.00 76.25 657 PHE A N 1
ATOM 5103 C CA . PHE A 1 657 ? 42.189 -18.288 -50.081 1.00 76.25 657 PHE A CA 1
ATOM 5104 C C . PHE A 1 657 ? 43.534 -18.690 -50.697 1.00 76.25 657 PHE A C 1
ATOM 5106 O O . PHE A 1 657 ? 43.636 -19.805 -51.204 1.00 76.25 657 PHE A O 1
ATOM 5113 N N . GLU A 1 658 ? 44.530 -17.795 -50.702 1.00 74.12 658 GLU A N 1
ATOM 5114 C CA . GLU A 1 658 ? 45.820 -18.000 -51.387 1.00 74.12 658 GLU A CA 1
ATOM 5115 C C . GLU A 1 658 ? 45.631 -18.477 -52.844 1.00 74.12 658 GLU A C 1
ATOM 5117 O O . GLU A 1 658 ? 46.328 -19.362 -53.341 1.00 74.12 658 GLU A O 1
ATOM 5122 N N . ALA A 1 659 ? 44.623 -17.916 -53.521 1.00 74.81 659 ALA A N 1
ATOM 5123 C CA . ALA A 1 659 ? 44.140 -18.410 -54.807 1.00 74.81 659 ALA A CA 1
ATOM 5124 C C . ALA A 1 659 ? 45.210 -18.324 -55.912 1.00 74.81 659 ALA A C 1
ATOM 5126 O O . ALA A 1 659 ? 45.774 -17.258 -56.176 1.00 74.81 659 ALA A O 1
ATOM 5127 N N . GLU A 1 660 ? 45.427 -19.434 -56.622 1.00 79.25 660 GLU A N 1
ATOM 5128 C CA . GLU A 1 660 ? 46.342 -19.497 -57.765 1.00 79.25 660 GLU A CA 1
ATOM 5129 C C . GLU A 1 660 ? 45.659 -18.933 -59.020 1.00 79.25 660 GLU A C 1
ATOM 5131 O O . GLU A 1 660 ? 44.547 -19.325 -59.378 1.00 79.25 660 GLU A O 1
ATOM 5136 N N . GLU A 1 661 ? 46.326 -18.009 -59.709 1.00 80.94 661 GLU A N 1
ATOM 5137 C CA . GLU A 1 661 ? 45.795 -17.344 -60.899 1.00 80.94 661 GLU A CA 1
ATOM 5138 C C . GLU A 1 661 ? 46.104 -18.165 -62.163 1.00 80.94 661 GLU A C 1
ATOM 5140 O O . GLU A 1 661 ? 47.261 -18.355 -62.541 1.00 80.94 661 GLU A O 1
ATOM 5145 N N . ILE A 1 662 ? 45.064 -18.655 -62.840 1.00 81.69 662 ILE A N 1
ATOM 5146 C CA . ILE A 1 662 ? 45.162 -19.467 -64.056 1.00 81.69 662 ILE A CA 1
ATOM 5147 C C . ILE A 1 662 ? 44.549 -18.690 -65.218 1.00 81.69 662 ILE A C 1
ATOM 5149 O O . ILE A 1 662 ? 43.352 -18.420 -65.243 1.00 81.69 662 ILE A O 1
ATOM 5153 N N . THR A 1 663 ? 45.366 -18.347 -66.213 1.00 79.81 663 THR A N 1
ATOM 5154 C CA . THR A 1 663 ? 44.897 -17.631 -67.408 1.00 79.81 663 THR A CA 1
ATOM 5155 C C . THR A 1 663 ? 44.623 -18.603 -68.554 1.00 79.81 663 THR A C 1
ATOM 5157 O O . THR A 1 663 ? 45.505 -19.372 -68.942 1.00 79.81 663 THR A O 1
ATOM 5160 N N . VAL A 1 664 ? 43.419 -18.547 -69.126 1.00 76.50 664 VAL A N 1
ATOM 5161 C CA . VAL A 1 664 ? 43.014 -19.309 -70.317 1.00 76.50 664 VAL A CA 1
ATOM 5162 C C . VAL A 1 664 ? 42.284 -18.374 -71.274 1.00 76.50 664 VAL A C 1
ATOM 5164 O O . VAL A 1 664 ? 41.296 -17.762 -70.892 1.00 76.50 664 VAL A O 1
ATOM 5167 N N . ASP A 1 665 ? 42.772 -18.260 -72.511 1.00 72.06 665 ASP A N 1
ATOM 5168 C CA . ASP A 1 665 ? 42.157 -17.447 -73.577 1.00 72.06 665 ASP A CA 1
ATOM 5169 C C . ASP A 1 665 ? 41.859 -15.985 -73.165 1.00 72.06 665 ASP A C 1
ATOM 5171 O O . ASP A 1 665 ? 40.748 -15.485 -73.309 1.00 72.06 665 ASP A O 1
ATOM 5175 N N . ASN A 1 666 ? 42.855 -15.304 -72.578 1.00 73.44 666 ASN A N 1
ATOM 5176 C CA . ASN A 1 666 ? 42.745 -13.957 -71.985 1.00 73.44 666 ASN A CA 1
ATOM 5177 C C . ASN A 1 666 ? 41.735 -13.805 -70.826 1.00 73.44 666 ASN A C 1
ATOM 5179 O O . ASN A 1 666 ? 41.569 -12.696 -70.316 1.00 73.44 666 ASN A O 1
ATOM 5183 N N . LEU A 1 667 ? 41.107 -14.888 -70.364 1.00 78.00 667 LEU A N 1
ATOM 5184 C CA . LEU A 1 667 ? 40.276 -14.913 -69.164 1.00 78.00 667 LEU A CA 1
ATOM 5185 C C . LEU A 1 667 ? 41.090 -15.419 -67.973 1.00 78.00 667 LEU A C 1
ATOM 5187 O O . LEU A 1 667 ? 41.859 -16.376 -68.082 1.00 78.00 667 LEU A O 1
ATOM 5191 N N . ILE A 1 668 ? 40.917 -14.764 -66.830 1.00 82.25 668 ILE A N 1
ATOM 5192 C CA . ILE A 1 668 ? 41.617 -15.090 -65.590 1.00 82.25 668 ILE A CA 1
ATOM 5193 C C . ILE A 1 668 ? 40.668 -15.860 -64.675 1.00 82.25 668 ILE A C 1
ATOM 5195 O O . ILE A 1 668 ? 39.577 -15.385 -64.363 1.00 82.25 668 ILE A O 1
ATOM 5199 N N . PHE A 1 669 ? 41.104 -17.033 -64.232 1.00 82.44 669 PHE A N 1
ATOM 5200 C CA . PHE A 1 669 ? 40.411 -17.864 -63.258 1.00 82.44 669 PHE A CA 1
ATOM 5201 C C . PHE A 1 669 ? 41.246 -17.995 -61.986 1.00 82.44 669 PHE A C 1
ATOM 5203 O O . PHE A 1 669 ? 42.473 -18.042 -62.044 1.00 82.44 669 PHE A O 1
ATOM 5210 N N . TYR A 1 670 ? 40.578 -18.110 -60.844 1.00 83.50 670 TYR A N 1
ATOM 5211 C CA . TYR A 1 670 ? 41.204 -18.310 -59.541 1.00 83.50 670 TYR A CA 1
ATOM 5212 C C . TYR A 1 670 ? 40.940 -19.727 -59.056 1.00 83.50 670 TYR A C 1
ATOM 5214 O O . TYR A 1 670 ? 39.787 -20.124 -58.880 1.00 83.50 670 TYR A O 1
ATOM 5222 N N . PHE A 1 671 ? 42.003 -20.505 -58.873 1.00 81.50 671 PHE A N 1
ATOM 5223 C CA . PHE A 1 671 ? 41.926 -21.848 -58.318 1.00 81.50 671 PHE A CA 1
ATOM 5224 C C . PHE A 1 671 ? 42.081 -21.792 -56.800 1.00 81.50 671 PHE A C 1
ATOM 5226 O O . PHE A 1 671 ? 43.083 -21.294 -56.291 1.00 81.50 671 PHE A O 1
ATOM 5233 N N . ILE A 1 672 ? 41.085 -22.327 -56.094 1.00 79.69 672 ILE A N 1
ATOM 5234 C CA . ILE A 1 672 ? 41.076 -22.453 -54.637 1.00 79.69 672 ILE A CA 1
ATOM 5235 C C . ILE A 1 672 ? 41.128 -23.940 -54.292 1.00 79.69 672 ILE A C 1
ATOM 5237 O O . ILE A 1 672 ? 40.243 -24.713 -54.680 1.00 79.69 672 ILE A O 1
ATOM 5241 N N . GLU A 1 673 ? 42.162 -24.349 -53.561 1.00 74.31 673 GLU A N 1
ATOM 5242 C CA . GLU A 1 673 ? 42.315 -25.731 -53.116 1.00 74.31 673 GLU A CA 1
ATOM 5243 C C . GLU A 1 673 ? 41.231 -26.077 -52.084 1.00 74.31 673 GLU A C 1
ATOM 5245 O O . GLU A 1 673 ? 41.005 -25.356 -51.109 1.00 74.31 673 GLU A O 1
ATOM 5250 N N . ARG A 1 674 ? 40.504 -27.180 -52.306 1.00 67.00 674 ARG A N 1
ATOM 5251 C CA . ARG A 1 674 ? 39.432 -27.610 -51.407 1.00 67.00 674 ARG A CA 1
ATOM 5252 C C . ARG A 1 674 ? 40.054 -28.416 -50.276 1.00 67.00 674 ARG A C 1
ATOM 5254 O O . ARG A 1 674 ? 40.024 -29.645 -50.280 1.00 67.00 674 ARG A O 1
ATOM 5261 N N . GLU A 1 675 ? 40.572 -27.730 -49.263 1.00 57.75 675 GLU A N 1
ATOM 5262 C CA . GLU A 1 675 ? 40.684 -28.374 -47.956 1.00 57.75 675 GLU A CA 1
ATOM 5263 C C . GLU A 1 675 ? 39.278 -28.797 -47.498 1.00 57.75 675 GLU A C 1
ATOM 5265 O O . GLU A 1 675 ? 38.284 -28.230 -47.940 1.00 57.75 675 GLU A O 1
ATOM 5270 N N . SER A 1 676 ? 39.192 -29.807 -46.632 1.00 50.34 676 SER A N 1
ATOM 5271 C CA . SER A 1 676 ? 38.011 -30.565 -46.158 1.00 50.34 676 SER A CA 1
ATOM 5272 C C . SER A 1 676 ? 36.715 -29.798 -45.779 1.00 50.34 676 SER A C 1
ATOM 5274 O O . SER A 1 676 ? 35.735 -30.417 -45.361 1.00 50.34 676 SER A O 1
ATOM 5276 N N . TYR A 1 677 ? 36.686 -28.474 -45.899 1.00 53.06 677 TYR A N 1
ATOM 5277 C CA . TYR A 1 677 ? 35.576 -27.567 -45.655 1.00 53.06 677 TYR A CA 1
ATOM 5278 C C . TYR A 1 677 ? 34.767 -27.244 -46.928 1.00 53.06 677 TYR A C 1
ATOM 5280 O O . TYR A 1 677 ? 35.231 -27.323 -48.066 1.00 53.06 677 TYR A O 1
ATOM 5288 N N . ARG A 1 678 ? 33.506 -26.844 -46.732 1.00 64.94 678 ARG A N 1
ATOM 5289 C CA . ARG A 1 678 ? 32.671 -26.244 -47.783 1.00 64.94 678 ARG A CA 1
ATOM 5290 C C . ARG A 1 678 ? 33.168 -24.828 -48.088 1.00 64.94 678 ARG A C 1
ATOM 5292 O O . ARG A 1 678 ? 32.671 -23.868 -47.505 1.00 64.94 678 ARG A O 1
ATOM 5299 N N . VAL A 1 679 ? 34.178 -24.724 -48.953 1.00 69.19 679 VAL A N 1
ATOM 5300 C CA . VAL A 1 679 ? 34.793 -23.462 -49.419 1.00 69.19 679 VAL A CA 1
ATOM 5301 C C . VAL A 1 679 ? 33.739 -22.462 -49.928 1.00 69.19 679 VAL A C 1
ATOM 5303 O O . VAL A 1 679 ? 33.849 -21.266 -49.693 1.00 69.19 679 VAL A O 1
ATOM 5306 N N . ASP A 1 680 ? 32.652 -22.962 -50.516 1.00 68.25 680 ASP A N 1
ATOM 5307 C CA . ASP A 1 680 ? 31.474 -22.218 -50.980 1.00 68.25 680 ASP A CA 1
ATOM 5308 C C . ASP A 1 680 ? 30.749 -21.411 -49.884 1.00 68.25 680 ASP A C 1
ATOM 5310 O O . ASP A 1 680 ? 30.126 -20.388 -50.170 1.00 68.25 680 ASP A O 1
ATOM 5314 N N . HIS A 1 681 ? 30.848 -21.835 -48.622 1.00 73.00 681 HIS A N 1
ATOM 5315 C CA . HIS A 1 681 ? 30.227 -21.176 -47.469 1.00 73.00 681 HIS A CA 1
ATOM 5316 C C . HIS A 1 681 ? 31.244 -20.552 -46.505 1.00 73.00 681 HIS A C 1
ATOM 5318 O O . HIS A 1 681 ? 30.860 -20.132 -45.409 1.00 73.00 681 HIS A O 1
ATOM 5324 N N . PHE A 1 682 ? 32.527 -20.519 -46.877 1.00 80.06 682 PHE A N 1
ATOM 5325 C CA . PHE A 1 682 ? 33.557 -19.907 -46.048 1.00 80.06 682 PHE A CA 1
ATOM 5326 C C . PHE A 1 682 ? 33.380 -18.377 -46.036 1.00 80.06 682 PHE A C 1
ATOM 5328 O O . PHE A 1 682 ? 33.228 -17.784 -47.108 1.00 80.06 682 PHE A O 1
ATOM 5335 N N . PRO A 1 683 ? 33.358 -17.734 -44.855 1.00 83.62 683 PRO A N 1
ATOM 5336 C CA . PRO A 1 683 ? 33.139 -16.297 -44.751 1.00 83.62 683 PRO A CA 1
ATOM 5337 C C . PRO A 1 683 ? 34.392 -15.518 -45.181 1.00 83.62 683 PRO A C 1
ATOM 5339 O O . PRO A 1 683 ? 35.496 -15.797 -44.714 1.00 83.62 683 PRO A O 1
ATOM 5342 N N . ILE A 1 684 ? 34.211 -14.532 -46.061 1.00 84.62 684 ILE A N 1
ATOM 5343 C CA . ILE A 1 684 ? 35.280 -13.744 -46.688 1.00 84.62 684 ILE A CA 1
ATOM 5344 C C . ILE A 1 684 ? 35.433 -12.400 -45.974 1.00 84.62 684 ILE A C 1
ATOM 5346 O O . ILE A 1 684 ? 36.411 -12.199 -45.266 1.00 84.62 684 ILE A O 1
ATOM 5350 N N . VAL A 1 685 ? 34.478 -11.483 -46.120 1.00 87.31 685 VAL A N 1
ATOM 5351 C CA . VAL A 1 685 ? 34.501 -10.132 -45.526 1.00 87.31 685 VAL A CA 1
ATOM 5352 C C . VAL A 1 685 ? 33.075 -9.625 -45.326 1.00 87.31 685 VAL A C 1
ATOM 5354 O O . VAL A 1 685 ? 32.149 -10.139 -45.946 1.00 87.31 685 VAL A O 1
ATOM 5357 N N . TYR A 1 686 ? 32.873 -8.607 -44.492 1.00 88.12 686 TYR A N 1
ATOM 5358 C CA . TYR A 1 686 ? 31.610 -7.866 -44.505 1.00 88.12 686 TYR A CA 1
ATOM 5359 C C . TYR A 1 686 ? 31.602 -6.838 -45.642 1.00 88.12 686 TYR A C 1
ATOM 5361 O O . TYR A 1 686 ? 32.597 -6.139 -45.846 1.00 88.12 686 TYR A O 1
ATOM 5369 N N . ASP A 1 687 ? 30.476 -6.720 -46.346 1.00 87.19 687 ASP A N 1
ATOM 5370 C CA . ASP A 1 687 ? 30.290 -5.704 -47.384 1.00 87.19 687 ASP A CA 1
ATOM 5371 C C . ASP A 1 687 ? 30.146 -4.307 -46.756 1.00 87.19 687 ASP A C 1
ATOM 5373 O O . ASP A 1 687 ? 29.172 -4.008 -46.058 1.00 87.19 687 ASP A O 1
ATOM 5377 N N . GLU A 1 688 ? 31.127 -3.439 -47.011 1.00 85.94 688 GLU A N 1
ATOM 5378 C CA . GLU A 1 688 ? 31.149 -2.074 -46.484 1.00 85.94 688 GLU A CA 1
ATOM 5379 C C . GLU A 1 688 ? 29.980 -1.223 -46.997 1.00 85.94 688 GLU A C 1
ATOM 5381 O O . GLU A 1 688 ? 29.458 -0.415 -46.228 1.00 85.94 688 GLU A O 1
ATOM 5386 N N . LYS A 1 689 ? 29.497 -1.452 -48.228 1.00 87.00 689 LYS A N 1
ATOM 5387 C CA . LYS A 1 689 ? 28.356 -0.705 -48.778 1.00 87.00 689 LYS A CA 1
ATOM 5388 C C . LYS A 1 689 ? 27.077 -1.023 -48.015 1.00 87.00 689 LYS A C 1
ATOM 5390 O O . LYS A 1 689 ? 26.367 -0.110 -47.606 1.00 87.00 689 LYS A O 1
ATOM 5395 N N . LYS A 1 690 ? 26.817 -2.310 -47.746 1.00 90.00 690 LYS A N 1
ATOM 5396 C CA . LYS A 1 690 ? 25.657 -2.742 -46.943 1.00 90.00 690 LYS A CA 1
ATOM 5397 C C . LYS A 1 690 ? 25.706 -2.134 -45.539 1.00 90.00 690 LYS A C 1
ATOM 5399 O O . LYS A 1 690 ? 24.686 -1.683 -45.024 1.00 90.00 690 LYS A O 1
ATOM 5404 N N . ILE A 1 691 ? 26.893 -2.072 -44.928 1.00 89.00 691 ILE A N 1
ATOM 5405 C CA . ILE A 1 691 ? 27.087 -1.448 -43.609 1.00 89.00 691 ILE A CA 1
ATOM 5406 C C . ILE A 1 691 ? 26.779 0.055 -43.639 1.00 89.00 691 ILE A C 1
ATOM 5408 O O . ILE A 1 691 ? 26.129 0.553 -42.717 1.00 89.00 691 ILE A O 1
ATOM 5412 N N . GLU A 1 692 ? 27.249 0.777 -44.658 1.00 89.69 692 GLU A N 1
ATOM 5413 C CA . GLU A 1 692 ? 26.962 2.206 -44.829 1.00 89.69 692 GLU A CA 1
ATOM 5414 C C . GLU A 1 692 ? 25.458 2.444 -44.972 1.00 89.69 692 GLU A C 1
ATOM 5416 O O . GLU A 1 692 ? 24.903 3.222 -44.196 1.00 89.69 692 GLU A O 1
ATOM 5421 N N . THR A 1 693 ? 24.768 1.675 -45.822 1.00 90.50 693 THR A N 1
ATOM 5422 C CA . THR A 1 693 ? 23.308 1.766 -45.985 1.00 90.50 693 THR A CA 1
ATOM 5423 C C . THR A 1 693 ? 22.556 1.548 -44.667 1.00 90.50 693 THR A C 1
ATOM 5425 O O . THR A 1 693 ? 21.614 2.282 -44.362 1.00 90.50 693 THR A O 1
ATOM 5428 N N . ILE A 1 694 ? 22.966 0.574 -43.843 1.00 90.94 694 ILE A N 1
ATOM 5429 C CA . ILE A 1 694 ? 22.351 0.323 -42.525 1.00 90.94 694 ILE A CA 1
ATOM 5430 C C . ILE A 1 694 ? 22.526 1.544 -41.604 1.00 90.94 694 ILE A C 1
ATOM 5432 O O . ILE A 1 694 ? 21.564 1.996 -40.975 1.00 90.94 694 ILE A O 1
ATOM 5436 N N . LYS A 1 695 ? 23.742 2.102 -41.543 1.00 88.81 695 LYS A N 1
ATOM 5437 C CA . LYS A 1 695 ? 24.076 3.234 -40.666 1.00 88.81 695 LYS A CA 1
ATOM 5438 C C . LYS A 1 695 ? 23.422 4.543 -41.104 1.00 88.81 695 LYS A C 1
ATOM 5440 O O . LYS A 1 695 ? 22.949 5.289 -40.250 1.00 88.81 695 LYS A O 1
ATOM 5445 N N . GLU A 1 696 ? 23.360 4.818 -42.405 1.00 90.62 696 GLU A N 1
ATOM 5446 C CA . GLU A 1 696 ? 22.695 6.005 -42.965 1.00 90.62 696 GLU A CA 1
ATOM 5447 C C . GLU A 1 696 ? 21.190 6.009 -42.674 1.00 90.62 696 GLU A C 1
ATOM 5449 O O . GLU A 1 696 ? 20.601 7.055 -42.398 1.00 90.62 696 GLU A O 1
ATOM 5454 N N . ASN A 1 697 ? 20.582 4.822 -42.618 1.00 90.06 697 ASN A N 1
ATOM 5455 C CA . ASN A 1 697 ? 19.198 4.648 -42.194 1.00 90.06 697 ASN A CA 1
ATOM 5456 C C . ASN A 1 697 ? 19.019 4.702 -40.666 1.00 90.06 697 ASN A C 1
ATOM 5458 O O . ASN A 1 697 ? 17.904 4.535 -40.180 1.00 90.06 697 ASN A O 1
ATOM 5462 N N . GLY A 1 698 ? 20.059 4.998 -39.881 1.00 86.50 698 GLY A N 1
ATOM 5463 C CA . GLY A 1 698 ? 19.969 5.158 -38.426 1.00 86.50 698 GLY A CA 1
ATOM 5464 C C . GLY A 1 698 ? 19.691 3.858 -37.667 1.00 86.50 698 GLY A C 1
ATOM 5465 O O . GLY A 1 698 ? 19.154 3.915 -36.564 1.00 86.50 698 GLY A O 1
ATOM 5466 N N . LEU A 1 699 ? 20.020 2.707 -38.262 1.00 90.75 699 LEU A N 1
ATOM 5467 C CA . LEU A 1 699 ? 19.881 1.383 -37.655 1.00 90.75 699 LEU A CA 1
ATOM 5468 C C . LEU A 1 699 ? 21.231 0.894 -37.117 1.00 90.75 699 LEU A C 1
ATOM 5470 O O . LEU A 1 699 ? 22.295 1.218 -37.651 1.00 90.75 699 LEU A O 1
ATOM 5474 N N . THR A 1 700 ? 21.193 0.082 -36.062 1.00 90.44 700 THR A N 1
ATOM 5475 C CA . THR A 1 700 ? 22.405 -0.495 -35.463 1.00 90.44 700 THR A CA 1
ATOM 5476 C C . THR A 1 700 ? 22.820 -1.763 -36.213 1.00 90.44 700 THR A C 1
ATOM 5478 O O . THR A 1 700 ? 22.006 -2.656 -36.445 1.00 90.44 700 THR A O 1
ATOM 5481 N N . LEU A 1 701 ? 24.096 -1.873 -36.588 1.00 91.94 701 LEU A N 1
ATOM 5482 C CA . LEU A 1 701 ? 24.646 -3.082 -37.209 1.00 91.94 701 LEU A CA 1
ATOM 5483 C C . LEU A 1 701 ? 24.934 -4.142 -36.141 1.00 91.94 701 LEU A C 1
ATOM 5485 O O . LEU A 1 701 ? 25.713 -3.884 -35.235 1.00 91.94 701 LEU A O 1
ATOM 5489 N N . ILE A 1 702 ? 24.404 -5.351 -36.303 1.00 93.38 702 ILE A N 1
ATOM 5490 C CA . ILE A 1 702 ? 24.770 -6.534 -35.516 1.00 93.38 702 ILE A CA 1
ATOM 5491 C C . ILE A 1 702 ? 25.593 -7.474 -36.412 1.00 93.38 702 ILE A C 1
ATOM 5493 O O . ILE A 1 702 ? 25.024 -8.147 -37.278 1.00 93.38 702 ILE A O 1
ATOM 5497 N N . PRO A 1 703 ? 26.925 -7.557 -36.248 1.00 92.50 703 PRO A N 1
ATOM 5498 C CA . PRO A 1 703 ? 27.726 -8.522 -36.993 1.00 92.50 703 PRO A CA 1
ATOM 5499 C C . PRO A 1 703 ? 27.307 -9.951 -36.630 1.00 92.50 703 PRO A C 1
ATOM 5501 O O . PRO A 1 703 ? 27.330 -10.349 -35.458 1.00 92.50 703 PRO A O 1
ATOM 5504 N N . ARG A 1 704 ? 26.912 -10.725 -37.646 1.00 92.06 704 ARG A N 1
ATOM 5505 C CA . ARG A 1 704 ? 26.476 -12.112 -37.507 1.00 92.06 704 ARG A CA 1
ATOM 5506 C C . ARG A 1 704 ? 27.520 -13.058 -38.088 1.00 92.06 704 ARG A C 1
ATOM 5508 O O . ARG A 1 704 ? 27.736 -13.075 -39.293 1.00 92.06 704 ARG A O 1
ATOM 5515 N N . ILE A 1 705 ? 28.153 -13.872 -37.247 1.00 90.06 705 ILE A N 1
ATOM 5516 C CA . ILE A 1 705 ? 29.363 -14.611 -37.633 1.00 90.06 705 ILE A CA 1
ATOM 5517 C C . ILE A 1 705 ? 29.260 -16.119 -37.384 1.00 90.06 705 ILE A C 1
ATOM 5519 O O . ILE A 1 705 ? 28.801 -16.559 -36.330 1.00 90.06 705 ILE A O 1
ATOM 5523 N N . LYS A 1 706 ? 29.696 -16.920 -38.365 1.00 87.38 706 LYS A N 1
ATOM 5524 C CA . LYS A 1 706 ? 29.855 -18.380 -38.239 1.00 87.38 706 LYS A CA 1
ATOM 5525 C C . LYS A 1 706 ? 31.222 -18.723 -37.650 1.00 87.38 706 LYS A C 1
ATOM 5527 O O . LYS A 1 706 ? 32.141 -17.923 -37.740 1.00 87.38 706 LYS A O 1
ATOM 5532 N N . ASP A 1 707 ? 31.363 -19.901 -37.053 1.00 85.75 707 ASP A N 1
ATOM 5533 C CA . ASP A 1 707 ? 32.665 -20.390 -36.583 1.00 85.75 707 ASP A CA 1
ATOM 5534 C C . ASP A 1 707 ? 33.608 -20.653 -37.772 1.00 85.75 707 ASP A C 1
ATOM 5536 O O . ASP A 1 707 ? 33.241 -21.368 -38.709 1.00 85.75 707 ASP A O 1
ATOM 5540 N N . PHE A 1 708 ? 34.800 -20.055 -37.741 1.00 83.62 708 PHE A N 1
ATOM 5541 C CA . PHE A 1 708 ? 35.853 -20.208 -38.748 1.00 83.62 708 PHE A CA 1
ATOM 5542 C C . PHE A 1 708 ? 37.239 -20.174 -38.087 1.00 83.62 708 PHE A C 1
ATOM 5544 O O . PHE A 1 708 ? 37.403 -19.690 -36.964 1.00 83.62 708 PHE A O 1
ATOM 5551 N N . GLU A 1 709 ? 38.249 -20.690 -38.788 1.00 80.88 709 GLU A N 1
ATOM 5552 C CA . GLU A 1 709 ? 39.646 -20.637 -38.344 1.00 80.88 709 GLU A CA 1
ATOM 5553 C C . GLU A 1 709 ? 40.176 -19.201 -38.487 1.00 80.88 709 GLU A C 1
ATOM 5555 O O . GLU A 1 709 ? 40.458 -18.741 -39.591 1.00 80.88 709 GLU A O 1
ATOM 5560 N N . VAL A 1 710 ? 40.292 -18.486 -37.362 1.00 80.44 710 VAL A N 1
ATOM 5561 C CA . VAL A 1 710 ? 40.650 -17.053 -37.319 1.00 80.44 710 VAL A CA 1
ATOM 5562 C C . VAL A 1 710 ? 41.989 -16.755 -38.002 1.00 80.44 710 VAL A C 1
ATOM 5564 O O . VAL A 1 710 ? 42.116 -15.723 -38.657 1.00 80.44 710 VAL A O 1
ATOM 5567 N N . ASP A 1 711 ? 42.954 -17.672 -37.911 1.00 78.31 711 ASP A N 1
ATOM 5568 C CA . ASP A 1 711 ? 44.274 -17.524 -38.537 1.00 78.31 711 ASP A CA 1
ATOM 5569 C C . ASP A 1 711 ? 44.217 -17.547 -40.075 1.00 78.31 711 ASP A C 1
ATOM 5571 O O . ASP A 1 711 ? 45.063 -16.933 -40.719 1.00 78.31 711 ASP A O 1
ATOM 5575 N N . LYS A 1 712 ? 43.208 -18.203 -40.669 1.00 77.56 712 LYS A N 1
ATOM 5576 C CA . LYS A 1 712 ? 43.020 -18.270 -42.130 1.00 77.56 712 LYS A CA 1
ATOM 5577 C C . LYS A 1 712 ? 42.358 -17.024 -42.716 1.00 77.56 712 LYS A C 1
ATOM 5579 O O . LYS A 1 712 ? 42.411 -16.820 -43.920 1.00 77.56 712 LYS A O 1
ATOM 5584 N N . ASN A 1 713 ? 41.712 -16.193 -41.896 1.00 81.50 713 ASN A N 1
ATOM 5585 C CA . ASN A 1 713 ? 41.089 -14.955 -42.366 1.00 81.50 713 ASN A CA 1
ATOM 5586 C C . ASN A 1 713 ? 41.251 -13.814 -41.339 1.00 81.50 713 ASN A C 1
ATOM 5588 O O . ASN A 1 713 ? 40.299 -13.445 -40.635 1.00 81.50 713 ASN A O 1
ATOM 5592 N N . PRO A 1 714 ? 42.461 -13.227 -41.243 1.00 80.88 714 PRO A N 1
ATOM 5593 C CA . PRO A 1 714 ? 42.737 -12.134 -40.314 1.00 80.88 714 PRO A CA 1
ATOM 5594 C C . PRO A 1 714 ? 41.992 -10.841 -40.683 1.00 80.88 714 PRO A C 1
ATOM 5596 O O . PRO A 1 714 ? 41.693 -10.034 -39.801 1.00 80.88 714 PRO A O 1
ATOM 5599 N N . ILE A 1 715 ? 41.659 -10.646 -41.964 1.00 83.62 715 ILE A N 1
ATOM 5600 C CA . ILE A 1 715 ? 40.934 -9.470 -42.470 1.00 83.62 715 ILE A CA 1
ATOM 5601 C C . ILE A 1 715 ? 39.531 -9.426 -41.868 1.00 83.62 715 ILE A C 1
ATOM 5603 O O . ILE A 1 715 ? 39.153 -8.430 -41.245 1.00 83.62 715 ILE A O 1
ATOM 5607 N N . LEU A 1 716 ? 38.785 -10.528 -41.984 1.00 85.19 716 LEU A N 1
ATOM 5608 C CA . LEU A 1 716 ? 37.439 -10.652 -41.432 1.00 85.19 716 LEU A CA 1
ATOM 5609 C C . LEU A 1 716 ? 37.435 -10.472 -39.917 1.00 85.19 716 LEU A C 1
ATOM 5611 O O . LEU A 1 716 ? 36.551 -9.813 -39.373 1.00 85.19 716 LEU A O 1
ATOM 5615 N N . PHE A 1 717 ? 38.433 -11.022 -39.223 1.00 85.31 717 PHE A N 1
ATOM 5616 C CA . PHE A 1 717 ? 38.541 -10.851 -37.779 1.00 85.31 717 PHE A CA 1
ATOM 5617 C C . PHE A 1 717 ? 38.833 -9.396 -37.386 1.00 85.31 717 PHE A C 1
ATOM 5619 O O . PHE A 1 717 ? 38.245 -8.890 -36.432 1.00 85.31 717 PHE A O 1
ATOM 5626 N N . ASN A 1 718 ? 39.676 -8.683 -38.137 1.00 86.31 718 ASN A N 1
ATOM 5627 C CA . ASN A 1 718 ? 39.926 -7.258 -37.911 1.00 86.31 718 ASN A CA 1
ATOM 5628 C C . ASN A 1 718 ? 38.693 -6.389 -38.217 1.00 86.31 718 ASN A C 1
ATOM 5630 O O . ASN A 1 718 ? 38.417 -5.445 -37.473 1.00 86.31 718 ASN A O 1
ATOM 5634 N N . GLN A 1 719 ? 37.912 -6.723 -39.250 1.00 86.69 719 GLN A N 1
ATOM 5635 C CA . GLN A 1 719 ? 36.616 -6.086 -39.499 1.00 86.69 719 GLN A CA 1
ATOM 5636 C C . GLN A 1 719 ? 35.633 -6.364 -38.356 1.00 86.69 719 GLN A C 1
ATOM 5638 O O . GLN A 1 719 ? 35.022 -5.434 -37.833 1.00 86.69 719 GLN A O 1
ATOM 5643 N N . LEU A 1 720 ? 35.525 -7.620 -37.913 1.00 87.19 720 LEU A N 1
ATOM 5644 C CA . LEU A 1 720 ? 34.687 -8.000 -36.778 1.00 87.19 720 LEU A CA 1
ATOM 5645 C C . LEU A 1 720 ? 35.060 -7.193 -35.533 1.00 87.19 720 LEU A C 1
ATOM 5647 O O . LEU A 1 720 ? 34.172 -6.624 -34.914 1.00 87.19 720 LEU A O 1
ATOM 5651 N N . LYS A 1 721 ? 36.357 -7.062 -35.220 1.00 85.94 721 LYS A N 1
ATOM 5652 C CA . LYS A 1 721 ? 36.855 -6.207 -34.132 1.00 85.94 721 LYS A CA 1
ATOM 5653 C C . LYS A 1 721 ? 36.369 -4.768 -34.272 1.00 85.94 721 LYS A C 1
ATOM 5655 O O . LYS A 1 721 ? 35.697 -4.271 -33.372 1.00 85.94 721 LYS A O 1
ATOM 5660 N N . LYS A 1 722 ? 36.629 -4.140 -35.426 1.00 87.06 722 LYS A N 1
ATOM 5661 C CA . LYS A 1 722 ? 36.213 -2.762 -35.739 1.00 87.06 722 LYS A CA 1
ATOM 5662 C C . LYS A 1 722 ? 34.720 -2.552 -35.475 1.00 87.06 722 LYS A C 1
ATOM 5664 O O . LYS A 1 722 ? 34.365 -1.617 -34.765 1.00 87.06 722 LYS A O 1
ATOM 5669 N N . TYR A 1 723 ? 33.862 -3.428 -35.995 1.00 85.38 723 TYR A N 1
ATOM 5670 C CA . TYR A 1 723 ? 32.409 -3.279 -35.874 1.00 85.38 723 TYR A CA 1
ATOM 5671 C C . TYR A 1 723 ? 31.837 -3.759 -34.533 1.00 85.38 723 TYR A C 1
ATOM 5673 O O . TYR A 1 723 ? 30.787 -3.276 -34.133 1.00 85.38 723 TYR A O 1
ATOM 5681 N N . SER A 1 724 ? 32.527 -4.645 -33.810 1.00 81.50 724 SER A N 1
ATOM 5682 C CA . SER A 1 724 ? 32.089 -5.145 -32.496 1.00 81.50 724 SER A CA 1
ATOM 5683 C C . SER A 1 724 ? 32.339 -4.176 -31.334 1.00 81.50 724 SER A C 1
ATOM 5685 O O . SER A 1 724 ? 31.824 -4.395 -30.243 1.00 81.50 724 SER A O 1
ATOM 5687 N N . THR A 1 725 ? 33.105 -3.101 -31.549 1.00 75.06 725 THR A N 1
ATOM 5688 C CA . THR A 1 725 ? 33.415 -2.110 -30.499 1.00 75.06 725 THR A CA 1
ATOM 5689 C C . THR A 1 725 ? 32.166 -1.351 -30.036 1.00 75.06 725 THR A C 1
ATOM 5691 O O . THR A 1 725 ? 32.011 -1.094 -28.849 1.00 75.06 725 THR A O 1
ATOM 5694 N N . ASP A 1 726 ? 31.253 -1.053 -30.966 1.00 68.50 726 ASP A N 1
ATOM 5695 C CA . ASP A 1 726 ? 30.025 -0.286 -30.706 1.00 68.50 726 ASP A CA 1
ATOM 5696 C C . ASP A 1 726 ? 28.749 -1.137 -30.860 1.00 68.50 726 ASP A C 1
ATOM 5698 O O . ASP A 1 726 ? 27.638 -0.608 -30.805 1.00 68.50 726 ASP A O 1
ATOM 5702 N N . ALA A 1 727 ? 28.884 -2.449 -31.087 1.00 79.81 727 ALA A N 1
ATOM 5703 C CA . ALA A 1 727 ? 27.761 -3.331 -31.389 1.00 79.81 727 ALA A CA 1
ATOM 5704 C C . ALA A 1 727 ? 27.902 -4.729 -30.788 1.00 79.81 727 ALA A C 1
ATOM 5706 O O . ALA A 1 727 ? 28.993 -5.280 -30.666 1.00 79.81 727 ALA A O 1
ATOM 5707 N N . ASN A 1 728 ? 26.761 -5.339 -30.479 1.00 89.44 728 ASN A N 1
ATOM 5708 C CA . ASN A 1 728 ? 26.686 -6.712 -29.991 1.00 89.44 728 ASN A CA 1
ATOM 5709 C C . ASN A 1 728 ? 26.909 -7.723 -31.129 1.00 89.44 728 ASN A C 1
ATOM 5711 O O . ASN A 1 728 ? 26.540 -7.474 -32.275 1.00 89.44 728 ASN A O 1
ATOM 5715 N N . VAL A 1 729 ? 27.451 -8.898 -30.808 1.00 90.00 729 VAL A N 1
ATOM 5716 C CA . VAL A 1 729 ? 27.770 -9.953 -31.784 1.00 90.00 729 VAL A CA 1
ATOM 5717 C C . VAL A 1 729 ? 26.739 -11.079 -31.720 1.00 90.00 729 VAL A C 1
ATOM 5719 O O . VAL A 1 729 ? 26.409 -11.589 -30.645 1.00 90.00 729 VAL A O 1
ATOM 5722 N N . LEU A 1 730 ? 26.248 -11.505 -32.885 1.00 91.31 730 LEU A N 1
ATOM 5723 C CA . LEU A 1 730 ? 25.361 -12.659 -33.027 1.00 91.31 730 LEU A CA 1
ATOM 5724 C C . LEU A 1 730 ? 26.120 -13.815 -33.679 1.00 91.31 730 LEU A C 1
ATOM 5726 O O . LEU A 1 730 ? 26.728 -13.656 -34.733 1.00 91.31 730 LEU A O 1
ATOM 5730 N N . PHE A 1 731 ? 26.063 -15.007 -33.100 1.00 90.31 731 PHE A N 1
ATOM 5731 C CA . PHE A 1 731 ? 26.632 -16.181 -33.751 1.00 90.31 731 PHE A CA 1
ATOM 5732 C C . PHE A 1 731 ? 25.647 -16.815 -34.739 1.00 90.31 731 PHE A C 1
ATOM 5734 O O . PHE A 1 731 ? 24.421 -16.705 -34.633 1.00 90.31 731 PHE A O 1
ATOM 5741 N N . ALA A 1 732 ? 26.203 -17.456 -35.761 1.00 83.56 732 ALA A N 1
ATOM 5742 C CA . ALA A 1 732 ? 25.478 -18.252 -36.732 1.00 83.56 732 ALA A CA 1
ATOM 5743 C C . ALA A 1 732 ? 26.057 -19.672 -36.773 1.00 83.56 732 ALA A C 1
ATOM 5745 O O . ALA A 1 732 ? 27.263 -19.873 -36.852 1.00 83.56 732 ALA A O 1
ATOM 5746 N N . GLY A 1 733 ? 25.191 -20.686 -36.773 1.00 80.38 733 GLY A N 1
ATOM 5747 C CA . GLY A 1 733 ? 25.604 -22.089 -36.884 1.00 80.38 733 GLY A CA 1
ATOM 5748 C C . GLY A 1 733 ? 25.460 -22.875 -35.580 1.00 80.38 733 GLY A C 1
ATOM 5749 O O . GLY A 1 733 ? 24.521 -22.659 -34.820 1.00 80.38 733 GLY A O 1
ATOM 5750 N N . GLN A 1 734 ? 26.324 -23.877 -35.376 1.00 82.44 734 GLN A N 1
ATOM 5751 C CA . GLN A 1 734 ? 26.242 -24.810 -34.237 1.00 82.44 734 GLN A CA 1
ATOM 5752 C C . GLN A 1 734 ? 27.324 -24.591 -33.169 1.00 82.44 734 GLN A C 1
ATOM 5754 O O . GLN A 1 734 ? 27.242 -25.214 -32.106 1.00 82.44 734 GLN A O 1
ATOM 5759 N N . SER A 1 735 ? 28.336 -23.766 -33.437 1.00 87.12 735 SER A N 1
ATOM 5760 C CA . SER A 1 735 ? 29.450 -23.454 -32.536 1.00 87.12 735 SER A CA 1
ATOM 5761 C C . SER A 1 735 ? 29.736 -21.957 -32.527 1.00 87.12 735 SER A C 1
ATOM 5763 O O . SER A 1 735 ? 29.451 -21.261 -33.499 1.00 87.12 735 SER A O 1
ATOM 5765 N N . VAL A 1 736 ? 30.286 -21.480 -31.410 1.00 88.50 736 VAL A N 1
ATOM 5766 C CA . VAL A 1 736 ? 30.807 -20.113 -31.293 1.00 88.50 736 VAL A CA 1
ATOM 5767 C C . VAL A 1 736 ? 32.182 -19.995 -31.937 1.00 88.50 736 VAL A C 1
ATOM 5769 O O . VAL A 1 736 ? 32.897 -20.991 -32.049 1.00 88.50 736 VAL A O 1
ATOM 5772 N N . LEU A 1 737 ? 32.575 -18.768 -32.276 1.00 86.19 737 LEU A N 1
ATOM 5773 C CA . LEU A 1 737 ? 33.865 -18.485 -32.897 1.00 86.19 737 LEU A CA 1
ATOM 5774 C C . LEU A 1 737 ? 35.045 -19.002 -32.053 1.00 86.19 737 LEU A C 1
ATOM 5776 O O . LEU A 1 737 ? 35.137 -18.738 -30.849 1.00 86.19 737 LEU A O 1
ATOM 5780 N N . GLY A 1 738 ? 35.950 -19.737 -32.700 1.00 83.06 738 GLY A N 1
ATOM 5781 C CA . GLY A 1 738 ? 37.169 -20.255 -32.080 1.00 83.06 738 GLY A CA 1
ATOM 5782 C C . GLY A 1 738 ? 36.935 -21.484 -31.202 1.00 83.06 738 GLY A C 1
ATOM 5783 O O . GLY A 1 738 ? 37.811 -21.851 -30.428 1.00 83.06 738 GLY A O 1
ATOM 5784 N N . PHE A 1 739 ? 35.777 -22.149 -31.292 1.00 83.75 739 PHE A N 1
ATOM 5785 C CA . PHE A 1 739 ? 35.480 -23.323 -30.461 1.00 83.75 739 PHE A CA 1
ATOM 5786 C C . PHE A 1 739 ? 36.479 -24.477 -30.650 1.00 83.75 739 PHE A C 1
ATOM 5788 O O . PHE A 1 739 ? 36.746 -25.211 -29.697 1.00 83.75 739 PHE A O 1
ATOM 5795 N N . ALA A 1 740 ? 37.030 -24.639 -31.857 1.00 82.06 740 ALA A N 1
ATOM 5796 C CA . ALA A 1 740 ? 38.005 -25.684 -32.164 1.00 82.06 740 ALA A CA 1
ATOM 5797 C C . ALA A 1 740 ? 39.366 -25.475 -31.466 1.00 82.06 740 ALA A C 1
ATOM 5799 O O . ALA A 1 740 ? 40.032 -26.461 -31.148 1.00 82.06 740 ALA A O 1
ATOM 5800 N N . ASP A 1 741 ? 39.746 -24.223 -31.178 1.00 84.81 741 ASP A N 1
ATOM 5801 C CA . ASP A 1 741 ? 40.989 -23.868 -30.486 1.00 84.81 741 ASP A CA 1
ATOM 5802 C C . ASP A 1 741 ? 40.721 -23.058 -29.196 1.00 84.81 741 ASP A C 1
ATOM 5804 O O . ASP A 1 741 ? 40.478 -21.846 -29.239 1.00 84.81 741 ASP A O 1
ATOM 5808 N N . PRO A 1 742 ? 40.842 -23.691 -28.013 1.00 82.44 742 PRO A N 1
ATOM 5809 C CA . PRO A 1 742 ? 40.645 -23.026 -26.730 1.00 82.44 742 PRO A CA 1
ATOM 5810 C C . PRO A 1 742 ? 41.559 -21.821 -26.480 1.00 82.44 742 PRO A C 1
ATOM 5812 O O . PRO A 1 742 ? 41.201 -20.970 -25.667 1.00 82.44 742 PRO A O 1
ATOM 5815 N N . ILE A 1 743 ? 42.743 -21.743 -27.099 1.00 83.81 743 ILE A N 1
ATOM 5816 C CA . ILE A 1 743 ? 43.658 -20.607 -26.907 1.00 83.81 743 ILE A CA 1
ATOM 5817 C C . ILE A 1 743 ? 43.102 -19.382 -27.633 1.00 83.81 743 ILE A C 1
ATOM 5819 O O . ILE A 1 743 ? 42.965 -18.317 -27.026 1.00 83.81 743 ILE A O 1
ATOM 5823 N N . THR A 1 744 ? 42.732 -19.546 -28.901 1.00 84.62 744 THR A N 1
ATOM 5824 C CA . THR A 1 744 ? 42.107 -18.497 -29.711 1.00 84.62 744 THR A CA 1
ATOM 5825 C C . THR A 1 744 ? 40.781 -18.036 -29.112 1.00 84.62 744 THR A C 1
ATOM 5827 O O . THR A 1 744 ? 40.573 -16.832 -28.966 1.00 84.62 744 THR A O 1
ATOM 5830 N N . GLN A 1 745 ? 39.934 -18.958 -28.638 1.00 86.50 745 GLN A N 1
ATOM 5831 C CA . GLN A 1 745 ? 38.685 -18.602 -27.951 1.00 86.50 745 GLN A CA 1
ATOM 5832 C C . GLN A 1 745 ? 38.910 -17.687 -26.736 1.00 86.50 745 GLN A C 1
ATOM 5834 O O . GLN A 1 745 ? 38.113 -16.783 -26.490 1.00 86.50 745 GLN A O 1
ATOM 5839 N N . ASN A 1 746 ? 39.991 -17.891 -25.977 1.00 85.88 746 ASN A N 1
ATOM 5840 C CA . ASN A 1 746 ? 40.272 -17.077 -24.789 1.00 85.88 746 ASN A CA 1
ATOM 5841 C C . ASN A 1 746 ? 40.691 -15.665 -25.157 1.00 85.88 746 ASN A C 1
ATOM 5843 O O . ASN A 1 746 ? 40.201 -14.720 -24.554 1.00 85.88 746 ASN A O 1
ATOM 5847 N N . LYS A 1 747 ? 41.541 -15.525 -26.178 1.00 85.94 747 LYS A N 1
ATOM 5848 C CA . LYS A 1 747 ? 41.951 -14.212 -26.686 1.00 85.94 747 LYS A CA 1
ATOM 5849 C C . LYS A 1 747 ? 40.754 -13.415 -27.207 1.00 85.94 747 LYS A C 1
ATOM 5851 O O . LYS A 1 747 ? 40.687 -12.209 -27.004 1.00 85.94 747 LYS A O 1
ATOM 5856 N N . ILE A 1 748 ? 39.809 -14.090 -27.868 1.00 86.69 748 ILE A N 1
ATOM 5857 C CA . ILE A 1 748 ? 38.563 -13.473 -28.343 1.00 86.69 748 ILE A CA 1
ATOM 5858 C C . ILE A 1 748 ? 37.703 -13.020 -27.158 1.00 86.69 748 ILE A C 1
ATOM 5860 O O . ILE A 1 748 ? 37.224 -11.889 -27.154 1.00 86.69 748 ILE A O 1
ATOM 5864 N N . ALA A 1 749 ? 37.536 -13.878 -26.147 1.00 87.00 749 ALA A N 1
ATOM 5865 C CA . ALA A 1 749 ? 36.769 -13.544 -24.949 1.00 87.00 749 ALA A CA 1
ATOM 5866 C C . ALA A 1 749 ? 37.362 -12.348 -24.189 1.00 87.00 749 ALA A C 1
ATOM 5868 O O . ALA A 1 749 ? 36.623 -11.443 -23.822 1.00 87.00 749 ALA A O 1
ATOM 5869 N N . GLU A 1 750 ? 38.682 -12.325 -23.984 1.00 86.38 750 GLU A N 1
ATOM 5870 C CA . GLU A 1 750 ? 39.382 -11.216 -23.321 1.00 86.38 750 GLU A CA 1
ATOM 5871 C C . GLU A 1 750 ? 39.185 -9.903 -24.085 1.00 86.38 750 GLU A C 1
ATOM 5873 O O . GLU A 1 750 ? 38.796 -8.902 -23.489 1.00 86.38 750 GLU A O 1
ATOM 5878 N N . TYR A 1 751 ? 39.355 -9.926 -25.411 1.00 86.44 751 TYR A N 1
ATOM 5879 C CA . TYR A 1 751 ? 39.150 -8.746 -26.250 1.00 86.44 751 TYR A CA 1
ATOM 5880 C C . TYR A 1 751 ? 37.729 -8.181 -26.126 1.00 86.44 751 TYR A C 1
ATOM 5882 O O . TYR A 1 751 ? 37.567 -6.990 -25.874 1.00 86.44 751 TYR A O 1
ATOM 5890 N N . TRP A 1 752 ? 36.701 -9.026 -26.264 1.00 87.38 752 TRP A N 1
ATOM 5891 C CA . TRP A 1 752 ? 35.313 -8.565 -26.162 1.00 87.38 752 TRP A CA 1
ATOM 5892 C C . TRP A 1 752 ? 34.916 -8.137 -24.750 1.00 87.38 752 TRP A C 1
ATOM 5894 O O . TRP A 1 752 ? 34.099 -7.230 -24.601 1.00 87.38 752 TRP A O 1
ATOM 5904 N N . SER A 1 753 ? 35.536 -8.729 -23.727 1.00 85.62 753 SER A N 1
ATOM 5905 C CA . SER A 1 753 ? 35.378 -8.283 -22.345 1.00 85.62 753 SER A CA 1
ATOM 5906 C C . SER A 1 753 ? 35.918 -6.863 -22.147 1.00 85.62 753 SER A C 1
ATOM 5908 O O . SER A 1 753 ? 35.260 -6.046 -21.503 1.00 85.62 753 SER A O 1
ATOM 5910 N N . GLU A 1 754 ? 37.092 -6.551 -22.710 1.00 84.94 754 GLU A N 1
ATOM 5911 C CA . GLU A 1 754 ? 37.718 -5.223 -22.635 1.00 84.94 754 GLU A CA 1
ATOM 5912 C C . GLU A 1 754 ? 36.967 -4.165 -23.455 1.00 84.94 754 GLU A C 1
ATOM 5914 O O . GLU A 1 754 ? 36.855 -3.019 -23.017 1.00 84.94 754 GLU A O 1
ATOM 5919 N N . SER A 1 755 ? 36.422 -4.537 -24.618 1.00 82.94 755 SER A N 1
ATOM 5920 C CA . SER A 1 755 ? 35.627 -3.638 -25.466 1.00 82.94 755 SER A CA 1
ATOM 5921 C C . SER A 1 755 ? 34.166 -3.499 -25.031 1.00 82.94 755 SER A C 1
ATOM 5923 O O . SER A 1 755 ? 33.422 -2.751 -25.658 1.00 82.94 755 SER A O 1
ATOM 5925 N N . ASN A 1 756 ? 33.749 -4.178 -23.955 1.00 82.12 756 ASN A N 1
ATOM 5926 C CA . ASN A 1 756 ? 32.375 -4.179 -23.446 1.00 82.12 756 ASN A CA 1
ATOM 5927 C C . ASN A 1 756 ? 31.330 -4.651 -24.482 1.00 82.12 756 ASN A C 1
ATOM 5929 O O . ASN A 1 756 ? 30.201 -4.156 -24.530 1.00 82.12 756 ASN A O 1
ATOM 5933 N N . THR A 1 757 ? 31.721 -5.614 -25.318 1.00 86.19 757 THR A N 1
ATOM 5934 C CA . THR A 1 757 ? 30.904 -6.178 -26.396 1.00 86.19 757 THR A CA 1
ATOM 5935 C C . THR A 1 757 ? 30.048 -7.327 -25.866 1.00 86.19 757 THR A C 1
ATOM 5937 O O . THR A 1 757 ? 30.576 -8.320 -25.366 1.00 86.19 757 THR A O 1
ATOM 5940 N N . ASN A 1 758 ? 28.723 -7.259 -26.041 1.00 88.38 758 ASN A N 1
ATOM 5941 C CA . ASN A 1 758 ? 27.850 -8.368 -25.645 1.00 88.38 758 ASN A CA 1
ATOM 5942 C C . ASN A 1 758 ? 27.652 -9.387 -26.768 1.00 88.38 758 ASN A C 1
ATOM 5944 O O . ASN A 1 758 ? 27.700 -9.064 -27.956 1.00 88.38 758 ASN A O 1
ATOM 5948 N N . VAL A 1 759 ? 27.328 -10.616 -26.373 1.00 90.25 759 VAL A N 1
ATOM 5949 C CA . VAL A 1 759 ? 26.995 -11.715 -27.286 1.00 90.25 759 VAL A CA 1
ATOM 5950 C C . VAL A 1 759 ? 25.539 -12.146 -27.099 1.00 90.25 759 VAL A C 1
ATOM 5952 O O . VAL A 1 759 ? 25.043 -12.208 -25.972 1.00 90.25 759 VAL A O 1
ATOM 5955 N N . TYR A 1 760 ? 24.840 -12.483 -28.184 1.00 90.50 760 TYR A N 1
ATOM 5956 C CA . TYR A 1 760 ? 23.457 -12.967 -28.106 1.00 90.50 760 TYR A CA 1
ATOM 5957 C C . TYR A 1 760 ? 23.337 -14.466 -27.771 1.00 90.50 760 TYR A C 1
ATOM 5959 O O . TYR A 1 760 ? 23.925 -15.306 -28.444 1.00 90.50 760 TYR A O 1
ATOM 5967 N N . ASP A 1 761 ? 22.501 -14.812 -26.784 1.00 88.88 761 ASP A N 1
ATOM 5968 C CA . ASP A 1 761 ? 22.063 -16.189 -26.478 1.00 88.88 761 ASP A CA 1
ATOM 5969 C C . ASP A 1 761 ? 20.685 -16.467 -27.098 1.00 88.88 761 ASP A C 1
ATOM 5971 O O . ASP A 1 761 ? 19.676 -15.890 -26.674 1.00 88.88 761 ASP A O 1
ATOM 5975 N N . ILE A 1 762 ? 20.624 -17.363 -28.086 1.00 88.19 762 ILE A N 1
ATOM 5976 C CA . ILE A 1 762 ? 19.385 -17.716 -28.793 1.00 88.19 762 ILE A CA 1
ATOM 5977 C C . ILE A 1 762 ? 18.600 -18.769 -27.992 1.00 88.19 762 ILE A C 1
ATOM 5979 O O . ILE A 1 762 ? 19.000 -19.928 -27.891 1.00 88.19 762 ILE A O 1
ATOM 5983 N N . GLU A 1 763 ? 17.412 -18.415 -27.478 1.00 80.44 763 GLU A N 1
ATOM 5984 C CA . GLU A 1 763 ? 16.644 -19.282 -26.560 1.00 80.44 763 GLU A CA 1
ATOM 5985 C C . GLU A 1 763 ? 16.335 -20.691 -27.122 1.00 80.44 763 GLU A C 1
ATOM 5987 O O . GLU A 1 763 ? 16.246 -21.656 -26.351 1.00 80.44 763 GLU A O 1
ATOM 5992 N N . SER A 1 764 ? 16.148 -20.825 -28.438 1.00 72.25 764 SER A N 1
ATOM 5993 C CA . SER A 1 764 ? 15.758 -22.073 -29.108 1.00 72.25 764 SER A CA 1
ATOM 5994 C C . SER A 1 764 ? 16.927 -22.914 -29.638 1.00 72.25 764 SER A C 1
ATOM 5996 O O . SER A 1 764 ? 16.704 -24.074 -29.991 1.00 72.25 764 SER A O 1
ATOM 5998 N N . SER A 1 765 ? 18.157 -22.391 -29.662 1.00 78.12 765 SER A N 1
ATOM 5999 C CA . SER A 1 765 ? 19.325 -23.078 -30.229 1.00 78.12 765 SER A CA 1
ATOM 6000 C C . SER A 1 765 ? 20.572 -22.857 -29.376 1.00 78.12 765 SER A C 1
ATOM 6002 O O . SER A 1 765 ? 21.120 -21.763 -29.341 1.00 78.12 765 SER A O 1
ATOM 6004 N N . LYS A 1 766 ? 21.047 -23.915 -28.708 1.00 77.50 766 LYS A N 1
ATOM 6005 C CA . LYS A 1 766 ? 22.278 -23.854 -27.910 1.00 77.50 766 LYS A CA 1
ATOM 6006 C C . LYS A 1 766 ? 23.499 -24.155 -28.769 1.00 77.50 766 LYS A C 1
ATOM 6008 O O . LYS A 1 766 ? 23.604 -25.252 -29.318 1.00 77.50 766 LYS A O 1
ATOM 6013 N N . GLU A 1 767 ? 24.433 -23.219 -28.804 1.00 83.81 767 GLU A N 1
ATOM 6014 C CA . GLU A 1 767 ? 25.693 -23.342 -29.534 1.00 83.81 767 GLU A CA 1
ATOM 6015 C C . GLU A 1 767 ? 26.767 -24.039 -28.688 1.00 83.81 767 GLU A C 1
ATOM 6017 O O . GLU A 1 767 ? 26.855 -23.883 -27.463 1.00 83.81 767 GLU A O 1
ATOM 6022 N N . LYS A 1 768 ? 27.613 -24.837 -29.343 1.00 86.12 768 LYS A N 1
ATOM 6023 C CA . LYS A 1 768 ? 28.777 -25.470 -28.717 1.00 86.12 768 LYS A CA 1
ATOM 6024 C C . LYS A 1 768 ? 29.807 -24.398 -28.361 1.00 86.12 768 LYS A C 1
ATOM 6026 O O . LYS A 1 768 ? 30.087 -23.513 -29.159 1.00 86.12 768 LYS A O 1
ATOM 6031 N N . GLY A 1 769 ? 30.373 -24.481 -27.158 1.00 83.19 769 GLY A N 1
ATOM 6032 C CA . GLY A 1 769 ? 31.400 -23.545 -26.687 1.00 83.19 769 GLY A CA 1
ATOM 6033 C C . GLY A 1 769 ? 30.883 -22.238 -26.083 1.00 83.19 769 GLY A C 1
ATOM 6034 O O . GLY A 1 769 ? 31.643 -21.594 -25.369 1.00 83.19 769 GLY A O 1
ATOM 6035 N N . PHE A 1 770 ? 29.600 -21.894 -26.256 1.00 87.38 770 PHE A N 1
ATOM 6036 C CA . PHE A 1 770 ? 29.025 -20.621 -25.797 1.00 87.38 770 PHE A CA 1
ATOM 6037 C C . PHE A 1 770 ? 29.291 -20.339 -24.317 1.00 87.38 770 PHE A C 1
ATOM 6039 O O . PHE A 1 770 ? 29.853 -19.316 -23.955 1.00 87.38 770 PHE A O 1
ATOM 6046 N N . LYS A 1 771 ? 29.008 -21.316 -23.452 1.00 84.19 771 LYS A N 1
ATOM 6047 C CA . LYS A 1 771 ? 29.233 -21.178 -22.009 1.00 84.19 771 LYS A CA 1
ATOM 6048 C C . LYS A 1 771 ? 30.711 -21.000 -21.626 1.00 84.19 771 LYS A C 1
ATOM 6050 O O . LYS A 1 771 ? 31.001 -20.338 -20.635 1.00 84.19 771 LYS A O 1
ATOM 6055 N N . SER A 1 772 ? 31.631 -21.619 -22.374 1.00 84.94 772 SER A N 1
ATOM 6056 C CA . SER A 1 772 ? 33.080 -21.473 -22.153 1.00 84.94 772 SER A CA 1
ATOM 6057 C C . SER A 1 772 ? 33.512 -20.039 -22.456 1.00 84.94 772 SER A C 1
ATOM 6059 O O . SER A 1 772 ? 34.174 -19.417 -21.628 1.00 84.94 772 SER A O 1
ATOM 6061 N N . LEU A 1 773 ? 33.047 -19.502 -23.588 1.00 87.25 773 LEU A N 1
ATOM 6062 C CA . LEU A 1 773 ? 33.292 -18.130 -24.019 1.00 87.25 773 LEU A CA 1
ATOM 6063 C C . LEU A 1 773 ? 32.714 -17.114 -23.018 1.00 87.25 773 LEU A C 1
ATOM 6065 O O . LEU A 1 773 ? 33.459 -16.329 -22.442 1.00 87.25 773 LEU A O 1
ATOM 6069 N N . THR A 1 774 ? 31.412 -17.183 -22.725 1.00 86.75 774 THR A N 1
ATOM 6070 C CA . THR A 1 774 ? 30.731 -16.172 -21.894 1.00 86.75 774 THR A CA 1
ATOM 6071 C C . THR A 1 774 ? 31.231 -16.142 -20.452 1.00 86.75 774 THR A C 1
ATOM 6073 O O . THR A 1 774 ? 31.228 -15.086 -19.828 1.00 86.75 774 THR A O 1
ATOM 6076 N N . SER A 1 775 ? 31.700 -17.280 -19.921 1.00 82.38 775 SER A N 1
ATOM 6077 C CA . SER A 1 775 ? 32.294 -17.340 -18.576 1.00 82.38 775 SER A CA 1
ATOM 6078 C C . SER A 1 775 ? 33.594 -16.541 -18.439 1.00 82.38 775 SER A C 1
ATOM 6080 O O . SER A 1 775 ? 33.971 -16.196 -17.324 1.00 82.38 775 SER A O 1
ATOM 6082 N N . LYS A 1 776 ? 34.270 -16.255 -19.560 1.00 85.00 776 LYS A N 1
ATOM 6083 C CA . LYS A 1 776 ? 35.497 -15.447 -19.632 1.00 85.00 776 LYS A CA 1
ATOM 6084 C C . LYS A 1 776 ? 35.229 -13.990 -20.017 1.00 85.00 776 LYS A C 1
ATOM 6086 O O . LYS A 1 776 ? 36.143 -13.187 -19.940 1.00 85.00 776 LYS A O 1
ATOM 6091 N N . MET A 1 777 ? 33.991 -13.673 -20.400 1.00 84.31 777 MET A N 1
ATOM 6092 C CA . MET A 1 777 ? 33.513 -12.331 -20.760 1.00 84.31 777 MET A CA 1
ATOM 6093 C C . MET A 1 777 ? 32.656 -11.710 -19.645 1.00 84.31 777 MET A C 1
ATOM 6095 O O . MET A 1 777 ? 31.687 -11.009 -19.927 1.00 84.31 777 MET A O 1
ATOM 6099 N N . ASP A 1 778 ? 32.883 -12.095 -18.385 1.00 79.94 778 ASP A N 1
ATOM 6100 C CA . ASP A 1 778 ? 32.081 -11.655 -17.231 1.00 79.94 778 ASP A CA 1
ATOM 6101 C C . ASP A 1 778 ? 30.550 -11.772 -17.427 1.00 79.94 778 ASP A C 1
ATOM 6103 O O . ASP A 1 778 ? 29.758 -11.025 -16.856 1.00 79.94 778 ASP A O 1
ATOM 6107 N N . ASN A 1 779 ? 30.106 -12.761 -18.216 1.00 81.50 779 ASN A N 1
ATOM 6108 C CA . ASN A 1 779 ? 28.708 -12.986 -18.595 1.00 81.50 779 ASN A CA 1
ATOM 6109 C C . ASN A 1 779 ? 28.027 -11.811 -19.337 1.00 81.50 779 ASN A C 1
ATOM 6111 O O . ASN A 1 779 ? 26.814 -11.634 -19.207 1.00 81.50 779 ASN A O 1
ATOM 6115 N N . GLN A 1 780 ? 28.760 -11.056 -20.161 1.00 84.62 780 GLN A N 1
ATOM 6116 C CA . GLN A 1 780 ? 28.221 -10.067 -21.112 1.00 84.62 780 GLN A CA 1
ATOM 6117 C C . GLN A 1 780 ? 27.357 -10.726 -22.204 1.00 84.62 780 GLN A C 1
ATOM 6119 O O . GLN A 1 780 ? 27.795 -10.997 -23.324 1.00 84.62 780 GLN A O 1
ATOM 6124 N N . VAL A 1 781 ? 26.106 -11.038 -21.858 1.00 88.31 781 VAL A N 1
ATOM 6125 C CA . VAL A 1 781 ? 25.176 -11.778 -22.717 1.00 88.31 781 VAL A CA 1
ATOM 6126 C C . VAL A 1 781 ? 23.837 -11.065 -22.807 1.00 88.31 781 VAL A C 1
ATOM 6128 O O . VAL A 1 781 ? 23.259 -10.663 -21.797 1.00 88.31 781 VAL A O 1
ATOM 6131 N N . VAL A 1 782 ? 23.291 -10.995 -24.018 1.00 89.50 782 VAL A N 1
ATOM 6132 C CA . VAL A 1 782 ? 21.929 -10.529 -24.277 1.00 89.50 782 VAL A CA 1
ATOM 6133 C C . VAL A 1 782 ? 21.073 -11.706 -24.719 1.00 89.50 782 VAL A C 1
ATOM 6135 O O . VAL A 1 782 ? 21.411 -12.441 -25.640 1.00 89.50 782 VAL A O 1
ATOM 6138 N N . ARG A 1 783 ? 19.926 -11.908 -24.073 1.00 90.56 783 ARG A N 1
ATOM 6139 C CA . ARG A 1 783 ? 19.036 -13.016 -24.435 1.00 90.56 783 ARG A CA 1
ATOM 6140 C C . ARG A 1 783 ? 18.144 -12.641 -25.608 1.00 90.56 783 ARG A C 1
ATOM 6142 O O . ARG A 1 783 ? 17.455 -11.617 -25.559 1.00 90.56 783 ARG A O 1
ATOM 6149 N N . LEU A 1 784 ? 18.107 -13.528 -26.596 1.00 91.56 784 LEU A N 1
ATOM 6150 C CA . LEU A 1 784 ? 17.417 -13.352 -27.864 1.00 91.56 784 LEU A CA 1
ATOM 6151 C C . LEU A 1 784 ? 16.361 -14.442 -28.085 1.00 91.56 784 LEU A C 1
ATOM 6153 O O . LEU A 1 784 ? 16.573 -15.623 -27.790 1.00 91.56 784 LEU A O 1
ATOM 6157 N N . ILE A 1 785 ? 15.210 -14.052 -28.636 1.00 91.94 785 ILE A N 1
ATOM 6158 C CA . ILE A 1 785 ? 14.210 -14.986 -29.170 1.00 91.94 785 ILE A CA 1
ATOM 6159 C C . ILE A 1 785 ? 14.141 -14.857 -30.689 1.00 91.94 785 ILE A C 1
ATOM 6161 O O . ILE A 1 785 ? 14.064 -13.751 -31.207 1.00 91.94 785 ILE A O 1
ATOM 6165 N N . SER A 1 786 ? 14.142 -15.985 -31.402 1.00 90.88 786 SER A N 1
ATOM 6166 C CA . SER A 1 786 ? 13.912 -16.004 -32.848 1.00 90.88 786 SER A CA 1
ATOM 6167 C C . SER A 1 786 ? 12.454 -16.340 -33.148 1.00 90.88 786 SER A C 1
ATOM 6169 O O . SER A 1 786 ? 11.945 -17.371 -32.699 1.00 90.88 786 SER A O 1
ATOM 6171 N N . LEU A 1 787 ? 11.784 -15.458 -33.889 1.00 88.75 787 LEU A N 1
ATOM 6172 C CA . LEU A 1 787 ? 10.397 -15.585 -34.321 1.00 88.75 787 LEU A CA 1
ATOM 6173 C C . LEU A 1 787 ? 10.342 -15.598 -35.849 1.00 88.75 787 LEU A C 1
ATOM 6175 O O . LEU A 1 787 ? 10.896 -14.726 -36.510 1.00 88.75 787 LEU A O 1
ATOM 6179 N N . SER A 1 788 ? 9.655 -16.592 -36.405 1.00 85.94 788 SER A N 1
ATOM 6180 C CA . SER A 1 788 ? 9.328 -16.644 -37.828 1.00 85.94 788 SER A CA 1
ATOM 6181 C C . SER A 1 788 ? 7.841 -16.374 -37.981 1.00 85.94 788 SER A C 1
ATOM 6183 O O . SER A 1 788 ? 7.024 -17.092 -37.401 1.00 85.94 788 SER A O 1
ATOM 6185 N N . LEU A 1 789 ? 7.503 -15.322 -38.723 1.00 81.94 789 LEU A N 1
ATOM 6186 C CA . LEU A 1 789 ? 6.124 -14.966 -39.027 1.00 81.94 789 LEU A CA 1
ATOM 6187 C C . LEU A 1 789 ? 5.617 -15.940 -40.101 1.00 81.94 789 LEU A C 1
ATOM 6189 O O . LEU A 1 789 ? 5.856 -15.757 -41.284 1.00 81.94 789 LEU A O 1
ATOM 6193 N N . SER A 1 790 ? 5.014 -17.059 -39.698 1.00 69.31 790 SER A N 1
ATOM 6194 C CA . SER A 1 790 ? 4.471 -18.043 -40.647 1.00 69.31 790 SER A CA 1
ATOM 6195 C C . SER A 1 790 ? 3.035 -17.701 -41.048 1.00 69.31 790 SER A C 1
ATOM 6197 O O . SER A 1 790 ? 2.240 -17.374 -40.169 1.00 69.31 790 SER A O 1
ATOM 6199 N N . ASN A 1 791 ? 2.660 -17.934 -42.310 1.00 57.47 791 ASN A N 1
ATOM 6200 C CA . ASN A 1 791 ? 1.306 -17.689 -42.846 1.00 57.47 791 ASN A CA 1
ATOM 6201 C C . ASN A 1 791 ? 0.166 -18.435 -42.109 1.00 57.47 791 ASN A C 1
ATOM 6203 O O . ASN A 1 791 ? -1.003 -18.123 -42.313 1.00 57.47 791 ASN A O 1
ATOM 6207 N N . ALA A 1 792 ? 0.478 -19.445 -41.284 1.00 49.75 792 ALA A N 1
ATOM 6208 C CA . ALA A 1 792 ? -0.505 -20.272 -40.573 1.00 49.75 792 ALA A CA 1
ATOM 6209 C C . ALA A 1 792 ? -0.756 -19.854 -39.110 1.00 49.75 792 ALA A C 1
ATOM 6211 O O . ALA A 1 792 ? -1.723 -20.323 -38.506 1.00 49.75 792 ALA A O 1
ATOM 6212 N N . GLU A 1 793 ? 0.102 -19.017 -38.518 1.00 56.50 793 GLU A N 1
ATOM 6213 C CA . GLU A 1 793 ? -0.095 -18.510 -37.157 1.00 56.50 793 GLU A CA 1
ATOM 6214 C C . GLU A 1 793 ? -0.737 -17.120 -37.213 1.00 56.50 793 GLU A C 1
ATOM 6216 O O . GLU A 1 793 ? -0.245 -16.227 -37.895 1.00 56.50 793 GLU A O 1
ATOM 6221 N N . ASP A 1 794 ? -1.835 -16.937 -36.478 1.00 66.56 794 ASP A N 1
ATOM 6222 C CA . ASP A 1 794 ? -2.471 -15.631 -36.289 1.00 66.56 794 ASP A CA 1
ATOM 6223 C C . ASP A 1 794 ? -1.433 -14.619 -35.765 1.00 66.56 794 ASP A C 1
ATOM 6225 O O . ASP A 1 794 ? -0.703 -14.916 -34.812 1.00 66.56 794 ASP A O 1
ATOM 6229 N N . VAL A 1 795 ? -1.360 -13.430 -36.377 1.00 74.38 795 VAL A N 1
ATOM 6230 C CA . VAL A 1 795 ? -0.431 -12.346 -36.003 1.00 74.38 795 VAL A CA 1
ATOM 6231 C C . VAL A 1 795 ? -0.506 -12.073 -34.502 1.00 74.38 795 VAL A C 1
ATOM 6233 O O . VAL A 1 795 ? 0.528 -11.913 -33.852 1.00 74.38 795 VAL A O 1
ATOM 6236 N N . HIS A 1 796 ? -1.705 -12.144 -33.919 1.00 76.75 796 HIS A N 1
ATOM 6237 C CA . HIS A 1 796 ? -1.908 -11.979 -32.483 1.00 76.75 796 HIS A CA 1
ATOM 6238 C C . HIS A 1 796 ? -1.125 -12.995 -31.636 1.00 76.75 796 HIS A C 1
ATOM 6240 O O . HIS A 1 796 ? -0.581 -12.641 -30.592 1.00 76.75 796 HIS A O 1
ATOM 6246 N N . VAL A 1 797 ? -0.993 -14.245 -32.090 1.00 80.19 797 VAL A N 1
ATOM 6247 C CA . VAL A 1 797 ? -0.228 -15.285 -31.379 1.00 80.19 797 VAL A CA 1
ATOM 6248 C C . VAL A 1 797 ? 1.267 -14.971 -31.395 1.00 80.19 797 VAL A C 1
ATOM 6250 O O . VAL A 1 797 ? 1.950 -15.179 -30.388 1.00 80.19 797 VAL A O 1
ATOM 6253 N N . SER A 1 798 ? 1.785 -14.466 -32.515 1.00 84.44 798 SER A N 1
ATOM 6254 C CA . SER A 1 798 ? 3.185 -14.049 -32.639 1.00 84.44 798 SER A CA 1
ATOM 6255 C C . SER A 1 798 ? 3.479 -12.817 -31.785 1.00 84.44 798 SER A C 1
ATOM 6257 O O . SER A 1 798 ? 4.496 -12.792 -31.087 1.00 84.44 798 SER A O 1
ATOM 6259 N N . VAL A 1 799 ? 2.574 -11.833 -31.774 1.00 87.19 799 VAL A N 1
ATOM 6260 C CA . VAL A 1 799 ? 2.667 -10.636 -30.921 1.00 87.19 799 VAL A CA 1
ATOM 6261 C C . VAL A 1 799 ? 2.687 -11.042 -29.446 1.00 87.19 799 VAL A C 1
ATOM 6263 O O . VAL A 1 799 ? 3.600 -10.665 -28.711 1.00 87.19 799 VAL A O 1
ATOM 6266 N N . ASP A 1 800 ? 1.764 -11.910 -29.022 1.00 83.56 800 ASP A N 1
ATOM 6267 C CA . ASP A 1 800 ? 1.721 -12.443 -27.656 1.00 83.56 800 ASP A CA 1
ATOM 6268 C C . ASP A 1 800 ? 3.011 -13.184 -27.282 1.00 83.56 800 ASP A C 1
ATOM 6270 O O . ASP A 1 800 ? 3.483 -13.098 -26.144 1.00 83.56 800 ASP A O 1
ATOM 6274 N N . LYS A 1 801 ? 3.602 -13.940 -28.220 1.00 86.50 801 LYS A N 1
ATOM 6275 C CA . LYS A 1 801 ? 4.891 -14.616 -28.006 1.00 86.50 801 LYS A CA 1
ATOM 6276 C C . LYS A 1 801 ? 6.013 -13.599 -27.777 1.00 86.50 801 LYS A C 1
ATOM 6278 O O . LYS A 1 801 ? 6.773 -13.796 -26.826 1.00 86.50 801 LYS A O 1
ATOM 6283 N N . ALA A 1 802 ? 6.097 -12.542 -28.586 1.00 88.88 802 ALA A N 1
ATOM 6284 C CA . ALA A 1 802 ? 7.109 -11.490 -28.468 1.00 88.88 802 ALA A CA 1
ATOM 6285 C C . ALA A 1 802 ? 6.967 -10.703 -27.155 1.00 88.88 802 ALA A C 1
ATOM 6287 O O . ALA A 1 802 ? 7.896 -10.674 -26.344 1.00 88.88 802 ALA A O 1
ATOM 6288 N N . VAL A 1 803 ? 5.771 -10.174 -26.873 1.00 88.88 803 VAL A N 1
ATOM 6289 C CA . VAL A 1 803 ? 5.483 -9.416 -25.644 1.00 88.88 803 VAL A CA 1
ATOM 6290 C C . VAL A 1 803 ? 5.756 -10.272 -24.406 1.00 88.88 803 VAL A C 1
ATOM 6292 O O . VAL A 1 803 ? 6.399 -9.825 -23.455 1.00 88.88 803 VAL A O 1
ATOM 6295 N N . ARG A 1 804 ? 5.340 -11.547 -24.406 1.00 87.25 804 ARG A N 1
ATOM 6296 C CA . ARG A 1 804 ? 5.605 -12.464 -23.285 1.00 87.25 804 ARG A CA 1
ATOM 6297 C C . ARG A 1 804 ? 7.093 -12.782 -23.134 1.00 87.25 804 ARG A C 1
ATOM 6299 O O . ARG A 1 804 ? 7.550 -12.968 -22.005 1.00 87.25 804 ARG A O 1
ATOM 6306 N N . ALA A 1 805 ? 7.847 -12.874 -24.226 1.00 88.12 805 ALA A N 1
ATOM 6307 C CA . ALA A 1 805 ? 9.285 -13.107 -24.171 1.00 88.12 805 ALA A CA 1
ATOM 6308 C C . ALA A 1 805 ? 9.998 -11.958 -23.438 1.00 88.12 805 ALA A C 1
ATOM 6310 O O . ALA A 1 805 ? 10.752 -12.213 -22.492 1.00 88.12 805 ALA A O 1
ATOM 6311 N N . VAL A 1 806 ? 9.682 -10.709 -23.786 1.00 89.06 806 VAL A N 1
ATOM 6312 C CA . VAL A 1 806 ? 10.260 -9.517 -23.143 1.00 89.06 806 VAL A CA 1
ATOM 6313 C C . VAL A 1 806 ? 9.811 -9.398 -21.684 1.00 89.06 806 VAL A C 1
ATOM 6315 O O . VAL A 1 806 ? 10.636 -9.343 -20.765 1.00 89.06 806 VAL A O 1
ATOM 6318 N N . LYS A 1 807 ? 8.494 -9.466 -21.462 1.00 86.38 807 LYS A N 1
ATOM 6319 C CA . LYS A 1 807 ? 7.843 -9.251 -20.163 1.00 86.38 807 LYS A CA 1
ATOM 6320 C C . LYS A 1 807 ? 8.080 -10.364 -19.145 1.00 86.38 807 LYS A C 1
ATOM 6322 O O . LYS A 1 807 ? 8.271 -10.091 -17.965 1.00 86.38 807 LYS A O 1
ATOM 6327 N N . GLU A 1 808 ? 7.988 -11.632 -19.548 1.00 82.38 808 GLU A N 1
ATOM 6328 C CA . GLU A 1 808 ? 8.011 -12.763 -18.608 1.00 82.38 808 GLU A CA 1
ATOM 6329 C C . GLU A 1 808 ? 9.316 -13.559 -18.620 1.00 82.38 808 GLU A C 1
ATOM 6331 O O . GLU A 1 808 ? 9.543 -14.331 -17.686 1.00 82.38 808 GLU A O 1
ATOM 6336 N N . ARG A 1 809 ? 10.155 -13.429 -19.654 1.00 82.50 809 ARG A N 1
ATOM 6337 C CA . ARG A 1 809 ? 11.356 -14.266 -19.810 1.00 82.50 809 ARG A CA 1
ATOM 6338 C C . ARG A 1 809 ? 12.661 -13.484 -19.843 1.00 82.50 809 ARG A C 1
ATOM 6340 O O . ARG A 1 809 ? 13.682 -14.126 -20.069 1.00 82.50 809 ARG A O 1
ATOM 6347 N N . ASN A 1 810 ? 12.649 -12.171 -19.601 1.00 84.94 810 ASN A N 1
ATOM 6348 C CA . ASN A 1 810 ? 13.839 -11.317 -19.694 1.00 84.94 810 ASN A CA 1
ATOM 6349 C C . ASN A 1 810 ? 14.566 -11.449 -21.045 1.00 84.94 810 ASN A C 1
ATOM 6351 O O . ASN A 1 810 ? 15.792 -11.469 -21.102 1.00 84.94 810 ASN A O 1
ATOM 6355 N N . ILE A 1 811 ? 13.807 -11.593 -22.134 1.00 88.75 811 ILE A N 1
ATOM 6356 C CA . ILE A 1 811 ? 14.359 -11.417 -23.478 1.00 88.75 811 ILE A CA 1
ATOM 6357 C C . ILE A 1 811 ? 14.479 -9.917 -23.737 1.00 88.75 811 ILE A C 1
ATOM 6359 O O . ILE A 1 811 ? 13.605 -9.144 -23.339 1.00 88.75 811 ILE A O 1
ATOM 6363 N N . ARG A 1 812 ? 15.590 -9.501 -24.337 1.00 91.56 812 ARG A N 1
ATOM 6364 C CA . ARG A 1 812 ? 15.855 -8.091 -24.649 1.00 91.56 812 ARG A CA 1
ATOM 6365 C C . ARG A 1 812 ? 16.114 -7.863 -26.133 1.00 91.56 812 ARG A C 1
ATOM 6367 O O . ARG A 1 812 ? 16.123 -6.723 -26.557 1.00 91.56 812 ARG A O 1
ATOM 6374 N N . SER A 1 813 ? 16.237 -8.935 -26.913 1.00 92.69 813 SER A N 1
ATOM 6375 C CA . SER A 1 813 ? 16.362 -8.871 -28.365 1.00 92.69 813 SER A CA 1
ATOM 6376 C C . SER A 1 813 ? 15.365 -9.824 -29.029 1.00 92.69 813 SER A C 1
ATOM 6378 O O . SER A 1 813 ? 15.288 -11.011 -28.685 1.00 92.69 813 SER A O 1
ATOM 6380 N N . VAL A 1 814 ? 14.544 -9.305 -29.939 1.00 93.44 814 VAL A N 1
ATOM 6381 C CA . VAL A 1 814 ? 13.545 -10.077 -30.689 1.00 93.44 814 VAL A CA 1
ATOM 6382 C C . VAL A 1 814 ? 13.988 -10.161 -32.142 1.00 93.44 814 VAL A C 1
ATOM 6384 O O . VAL A 1 814 ? 13.872 -9.202 -32.893 1.00 93.44 814 VAL A O 1
ATOM 6387 N N . PHE A 1 815 ? 14.480 -11.329 -32.545 1.00 92.94 815 PHE A N 1
ATOM 6388 C CA . PHE A 1 815 ? 14.907 -11.584 -33.914 1.00 92.94 815 PHE A CA 1
ATOM 6389 C C . PHE A 1 815 ? 13.714 -12.005 -34.767 1.00 92.94 815 PHE A C 1
ATOM 6391 O O . PHE A 1 815 ? 13.195 -13.117 -34.611 1.00 92.94 815 PHE A O 1
ATOM 6398 N N . VAL A 1 816 ? 13.283 -11.125 -35.663 1.00 92.50 816 VAL A N 1
ATOM 6399 C CA . VAL A 1 816 ? 12.100 -11.303 -36.504 1.00 92.50 816 VAL A CA 1
ATOM 6400 C C . VAL A 1 816 ? 12.530 -11.770 -37.890 1.00 92.50 816 VAL A C 1
ATOM 6402 O O . VAL A 1 816 ? 13.443 -11.221 -38.500 1.00 92.50 816 VAL A O 1
ATOM 6405 N N . ARG A 1 817 ? 11.875 -12.815 -38.396 1.00 91.00 817 ARG A N 1
ATOM 6406 C CA . ARG A 1 817 ? 11.966 -13.213 -39.803 1.00 91.00 817 ARG A CA 1
ATOM 6407 C C . ARG A 1 817 ? 10.636 -12.896 -40.483 1.00 91.00 817 ARG A C 1
ATOM 6409 O O . ARG A 1 817 ? 9.618 -13.415 -39.999 1.00 91.00 817 ARG A O 1
ATOM 6416 N N . PRO A 1 818 ? 10.644 -12.082 -41.553 1.00 88.56 818 PRO A N 1
ATOM 6417 C CA . PRO A 1 818 ? 9.430 -11.743 -42.280 1.00 88.56 818 PRO A CA 1
ATOM 6418 C C . PRO A 1 818 ? 8.787 -13.004 -42.882 1.00 88.56 818 PRO A C 1
ATOM 6420 O O . PRO A 1 818 ? 9.463 -14.031 -43.042 1.00 88.56 818 PRO A O 1
ATOM 6423 N N . PRO A 1 819 ? 7.474 -12.973 -43.164 1.00 86.69 819 PRO A N 1
ATOM 6424 C CA . PRO A 1 819 ? 6.792 -14.093 -43.792 1.00 86.69 819 PRO A CA 1
ATOM 6425 C C . PRO A 1 819 ? 7.325 -14.338 -45.205 1.00 86.69 819 PRO A C 1
ATOM 6427 O O . PRO A 1 819 ? 7.693 -13.409 -45.922 1.00 86.69 819 PRO A O 1
ATOM 6430 N N . ALA A 1 820 ? 7.342 -15.610 -45.612 1.00 84.75 820 ALA A N 1
ATOM 6431 C CA . ALA A 1 820 ? 7.690 -16.020 -46.972 1.00 84.75 820 ALA A CA 1
ATOM 6432 C C . ALA A 1 820 ? 6.514 -15.718 -47.924 1.00 84.75 820 ALA A C 1
ATOM 6434 O O . ALA A 1 820 ? 5.769 -16.617 -48.323 1.00 84.75 820 ALA A O 1
ATOM 6435 N N . LEU A 1 821 ? 6.313 -14.431 -48.196 1.00 84.31 821 LEU A N 1
ATOM 6436 C CA . LEU A 1 821 ? 5.294 -13.837 -49.059 1.00 84.31 821 LEU A CA 1
ATOM 6437 C C . LEU A 1 821 ? 5.960 -12.785 -49.959 1.00 84.31 821 LEU A C 1
ATOM 6439 O O . LEU A 1 821 ? 7.018 -12.283 -49.574 1.00 84.31 821 LEU A O 1
ATOM 6443 N N . PRO A 1 822 ? 5.333 -12.411 -51.091 1.00 85.69 822 PRO A N 1
ATOM 6444 C CA . PRO A 1 822 ? 5.799 -11.291 -51.904 1.00 85.69 822 PRO A CA 1
ATOM 6445 C C . PRO A 1 822 ? 5.961 -10.017 -51.069 1.00 85.69 822 PRO A C 1
ATOM 6447 O O . PRO A 1 822 ? 5.186 -9.789 -50.131 1.00 85.69 822 PRO A O 1
ATOM 6450 N N . VAL A 1 823 ? 6.935 -9.173 -51.422 1.00 86.88 823 VAL A N 1
ATOM 6451 C CA . VAL A 1 823 ? 7.286 -7.950 -50.668 1.00 86.88 823 VAL A CA 1
ATOM 6452 C C . VAL A 1 823 ? 6.078 -7.054 -50.333 1.00 86.88 823 VAL A C 1
ATOM 6454 O O . VAL A 1 823 ? 5.969 -6.575 -49.203 1.00 86.88 823 VAL A O 1
ATOM 6457 N N . GLU A 1 824 ? 5.111 -6.940 -51.253 1.00 85.81 824 GLU A N 1
ATOM 6458 C CA . GLU A 1 824 ? 3.870 -6.155 -51.114 1.00 85.81 824 GLU A CA 1
ATOM 6459 C C . GLU A 1 824 ? 2.963 -6.611 -49.960 1.00 85.81 824 GLU A C 1
ATOM 6461 O O . GLU A 1 824 ? 2.222 -5.808 -49.396 1.00 85.81 824 GLU A O 1
ATOM 6466 N N . GLU A 1 825 ? 3.012 -7.891 -49.585 1.00 85.56 825 GLU A N 1
ATOM 6467 C CA . GLU A 1 825 ? 2.266 -8.432 -48.444 1.00 85.56 825 GLU A CA 1
ATOM 6468 C C . GLU A 1 825 ? 3.166 -8.630 -47.218 1.00 85.56 825 GLU A C 1
ATOM 6470 O O . GLU A 1 825 ? 2.725 -8.443 -46.079 1.00 85.56 825 GLU A O 1
ATOM 6475 N N . SER A 1 826 ? 4.434 -8.987 -47.437 1.00 88.25 826 SER A N 1
ATOM 6476 C CA . SER A 1 826 ? 5.371 -9.365 -46.379 1.00 88.25 826 SER A CA 1
ATOM 6477 C C . SER A 1 826 ? 5.778 -8.191 -45.486 1.00 88.25 826 SER A C 1
ATOM 6479 O O . SER A 1 826 ? 5.735 -8.300 -44.251 1.00 88.25 826 SER A O 1
ATOM 6481 N N . ILE A 1 827 ? 6.107 -7.041 -46.086 1.00 90.00 827 ILE A N 1
ATOM 6482 C CA . ILE A 1 827 ? 6.526 -5.848 -45.339 1.00 90.00 827 ILE A CA 1
ATOM 6483 C C . ILE A 1 827 ? 5.356 -5.252 -44.541 1.00 90.00 827 ILE A C 1
ATOM 6485 O O . ILE A 1 827 ? 5.507 -5.114 -43.322 1.00 90.00 827 ILE A O 1
ATOM 6489 N N . PRO A 1 828 ? 4.152 -5.019 -45.111 1.00 90.06 828 PRO A N 1
ATOM 6490 C CA . PRO A 1 828 ? 3.022 -4.504 -44.334 1.00 90.06 828 PRO A CA 1
ATOM 6491 C C . PRO A 1 828 ? 2.588 -5.420 -43.182 1.00 90.06 828 PRO A C 1
ATOM 6493 O O . PRO A 1 828 ? 2.227 -4.932 -42.108 1.00 90.06 828 PRO A O 1
ATOM 6496 N N . GLN A 1 829 ? 2.644 -6.747 -43.355 1.00 89.00 829 GLN A N 1
ATOM 6497 C CA . GLN A 1 829 ? 2.369 -7.686 -42.261 1.00 89.00 829 GLN A CA 1
ATOM 6498 C C . GLN A 1 829 ? 3.416 -7.595 -41.146 1.00 89.00 829 GLN A C 1
ATOM 6500 O O . GLN A 1 829 ? 3.059 -7.623 -39.965 1.00 89.00 829 GLN A O 1
ATOM 6505 N N . THR A 1 830 ? 4.691 -7.444 -41.507 1.00 90.94 830 THR A N 1
ATOM 6506 C CA . THR A 1 830 ? 5.792 -7.271 -40.551 1.00 90.94 830 THR A CA 1
ATOM 6507 C C . THR A 1 830 ? 5.663 -5.944 -39.795 1.00 90.94 830 THR A C 1
ATOM 6509 O O . THR A 1 830 ? 5.745 -5.933 -38.568 1.00 90.94 830 THR A O 1
ATOM 6512 N N . VAL A 1 831 ? 5.341 -4.848 -40.488 1.00 92.06 831 VAL A N 1
ATOM 6513 C CA . VAL A 1 831 ? 5.053 -3.532 -39.887 1.00 92.06 831 VAL A CA 1
ATOM 6514 C C . VAL A 1 831 ? 3.858 -3.606 -38.932 1.00 92.06 831 VAL A C 1
ATOM 6516 O O . VAL A 1 831 ? 3.918 -3.100 -37.811 1.00 92.06 831 VAL A O 1
ATOM 6519 N N . ASN A 1 832 ? 2.769 -4.275 -39.326 1.00 91.44 832 ASN A N 1
ATOM 6520 C CA . ASN A 1 832 ? 1.608 -4.482 -38.456 1.00 91.44 832 ASN A CA 1
ATOM 6521 C C . ASN A 1 832 ? 1.978 -5.286 -37.198 1.00 91.44 832 ASN A C 1
ATOM 6523 O O . ASN A 1 832 ? 1.558 -4.938 -36.096 1.00 91.44 832 ASN A O 1
ATOM 6527 N N . PHE A 1 833 ? 2.795 -6.331 -37.345 1.00 91.75 833 PHE A N 1
ATOM 6528 C CA . PHE A 1 833 ? 3.320 -7.090 -36.214 1.00 91.75 833 PHE A CA 1
ATOM 6529 C C . PHE A 1 833 ? 4.120 -6.195 -35.253 1.00 91.75 833 PHE A C 1
ATOM 6531 O O . PHE A 1 833 ? 3.828 -6.201 -34.058 1.00 91.75 833 PHE A O 1
ATOM 6538 N N . MET A 1 834 ? 5.069 -5.394 -35.749 1.00 91.81 834 MET A N 1
ATOM 6539 C CA . MET A 1 834 ? 5.909 -4.525 -34.910 1.00 91.81 834 MET A CA 1
ATOM 6540 C C . MET A 1 834 ? 5.088 -3.464 -34.167 1.00 91.81 834 MET A C 1
ATOM 6542 O O . MET A 1 834 ? 5.180 -3.364 -32.942 1.00 91.81 834 MET A O 1
ATOM 6546 N N . ASN A 1 835 ? 4.182 -2.780 -34.873 1.00 92.06 835 ASN A N 1
ATOM 6547 C CA . ASN A 1 835 ? 3.261 -1.810 -34.276 1.00 92.06 835 ASN A CA 1
ATOM 6548 C C . ASN A 1 835 ? 2.396 -2.439 -33.173 1.00 92.06 835 ASN A C 1
ATOM 6550 O O . ASN A 1 835 ? 2.175 -1.839 -32.120 1.00 92.06 835 ASN A O 1
ATOM 6554 N N . GLN A 1 836 ? 1.906 -3.667 -33.379 1.00 90.25 836 GLN A N 1
ATOM 6555 C CA . GLN A 1 836 ? 1.138 -4.382 -32.358 1.00 90.25 836 GLN A CA 1
ATOM 6556 C C . GLN A 1 836 ? 1.997 -4.831 -31.173 1.00 90.25 836 GLN A C 1
ATOM 6558 O O . GLN A 1 836 ? 1.491 -4.872 -30.050 1.00 90.25 836 GLN A O 1
ATOM 6563 N N . VAL A 1 837 ? 3.269 -5.175 -31.390 1.00 90.56 837 VAL A N 1
ATOM 6564 C CA . VAL A 1 837 ? 4.200 -5.480 -30.297 1.00 90.56 837 VAL A CA 1
ATOM 6565 C C . VAL A 1 837 ? 4.434 -4.234 -29.449 1.00 90.56 837 VAL A C 1
ATOM 6567 O O . VAL A 1 837 ? 4.239 -4.324 -28.239 1.00 90.56 837 VAL A O 1
ATOM 6570 N N . GLN A 1 838 ? 4.735 -3.081 -30.055 1.00 89.50 838 GLN A N 1
ATOM 6571 C CA . GLN A 1 838 ? 4.888 -1.808 -29.338 1.00 89.50 838 GLN A CA 1
ATOM 6572 C C . GLN A 1 838 ? 3.604 -1.409 -28.594 1.00 89.50 838 GLN A C 1
ATOM 6574 O O . GLN A 1 838 ? 3.646 -1.099 -27.405 1.00 89.50 838 GLN A O 1
ATOM 6579 N N . ALA A 1 839 ? 2.441 -1.485 -29.251 1.00 88.44 839 ALA A N 1
ATOM 6580 C CA . ALA A 1 839 ? 1.159 -1.102 -28.653 1.00 88.44 839 ALA A CA 1
ATOM 6581 C C . ALA A 1 839 ? 0.753 -1.982 -27.456 1.00 88.44 839 ALA A C 1
ATOM 6583 O O . ALA A 1 839 ? 0.109 -1.501 -26.522 1.00 88.44 839 ALA A O 1
ATOM 6584 N N . ASN A 1 840 ? 1.117 -3.270 -27.476 1.00 87.31 840 ASN A N 1
ATOM 6585 C CA . ASN A 1 840 ? 0.822 -4.217 -26.397 1.00 87.31 840 ASN A CA 1
ATOM 6586 C C . ASN A 1 840 ? 1.954 -4.334 -25.361 1.00 87.31 840 ASN A C 1
ATOM 6588 O O . ASN A 1 840 ? 1.786 -5.021 -24.343 1.00 87.31 840 ASN A O 1
ATOM 6592 N N . MET A 1 841 ? 3.102 -3.689 -25.591 1.00 87.69 841 MET A N 1
ATOM 6593 C CA . MET A 1 841 ? 4.216 -3.707 -24.654 1.00 87.69 841 MET A CA 1
ATOM 6594 C C . MET A 1 841 ? 3.864 -2.886 -23.399 1.00 87.69 841 MET A C 1
ATOM 6596 O O . MET A 1 841 ? 3.280 -1.805 -23.492 1.00 87.69 841 MET A O 1
ATOM 6600 N N . PRO A 1 842 ? 4.176 -3.368 -22.182 1.00 83.50 842 PRO A N 1
ATOM 6601 C CA . PRO A 1 842 ? 3.993 -2.563 -20.978 1.00 83.50 842 PRO A CA 1
ATOM 6602 C C . PRO A 1 842 ? 4.797 -1.258 -21.046 1.00 83.50 842 PRO A C 1
ATOM 6604 O O . PRO A 1 842 ? 5.969 -1.307 -21.387 1.00 83.50 842 PRO A O 1
ATOM 6607 N N . VAL A 1 843 ? 4.217 -0.143 -20.576 1.00 80.56 843 VAL A N 1
ATOM 6608 C CA . VAL A 1 843 ? 4.830 1.214 -20.524 1.00 80.56 843 VAL A CA 1
ATOM 6609 C C . VAL A 1 843 ? 6.227 1.249 -19.883 1.00 80.56 843 VAL A C 1
ATOM 6611 O O . VAL A 1 843 ? 6.995 2.179 -20.093 1.00 80.56 843 VAL A O 1
ATOM 6614 N N . PHE A 1 844 ? 6.548 0.247 -19.066 1.00 81.62 844 PHE A N 1
ATOM 6615 C CA . PHE A 1 844 ? 7.862 0.094 -18.454 1.00 81.62 844 PHE A CA 1
ATOM 6616 C C . PHE A 1 844 ? 8.974 -0.207 -19.474 1.00 81.62 844 PHE A C 1
ATOM 6618 O O . PHE A 1 844 ? 10.097 0.225 -19.255 1.00 81.62 844 PHE A O 1
ATOM 6625 N N . TYR A 1 845 ? 8.681 -0.942 -20.549 1.00 86.62 845 TYR A N 1
ATOM 6626 C CA . TYR A 1 845 ? 9.678 -1.301 -21.553 1.00 86.62 845 TYR A CA 1
ATOM 6627 C C . TYR A 1 845 ? 9.713 -0.263 -22.670 1.00 86.62 845 TYR A C 1
ATOM 6629 O O . TYR A 1 845 ? 8.663 0.169 -23.143 1.00 86.62 845 TYR A O 1
ATOM 6637 N N . GLN A 1 846 ? 10.919 0.112 -23.083 1.00 85.81 846 GLN A N 1
ATOM 6638 C CA . GLN A 1 846 ? 11.156 1.098 -24.135 1.00 85.81 846 GLN A CA 1
ATOM 6639 C C . GLN A 1 846 ? 11.993 0.486 -25.251 1.00 85.81 846 GLN A C 1
ATOM 6641 O O . GLN A 1 846 ? 12.793 -0.416 -24.998 1.00 85.81 846 GLN A O 1
ATOM 6646 N N . ASP A 1 847 ? 11.823 1.000 -26.462 1.00 82.31 847 ASP A N 1
ATOM 6647 C CA . ASP A 1 847 ? 12.665 0.617 -27.589 1.00 82.31 847 ASP A CA 1
ATOM 6648 C C . ASP A 1 847 ? 14.089 1.150 -27.367 1.00 82.31 847 ASP A C 1
ATOM 6650 O O . ASP A 1 847 ? 14.291 2.266 -26.866 1.00 82.31 847 ASP A O 1
ATOM 6654 N N . GLY A 1 848 ? 15.083 0.325 -27.678 1.00 82.81 848 GLY A N 1
ATOM 6655 C CA . GLY A 1 848 ? 16.489 0.696 -27.614 1.00 82.81 848 GLY A CA 1
ATOM 6656 C C . GLY A 1 848 ? 17.423 -0.472 -27.322 1.00 82.81 848 GLY A C 1
ATOM 6657 O O . GLY A 1 848 ? 17.015 -1.575 -26.952 1.00 82.81 848 GLY A O 1
ATOM 6658 N N . SER A 1 849 ? 18.722 -0.210 -27.458 1.00 80.00 849 SER A N 1
ATOM 6659 C CA . SER A 1 849 ? 19.751 -1.236 -27.311 1.00 80.00 849 SER A CA 1
ATOM 6660 C C . SER A 1 849 ? 19.769 -1.844 -25.896 1.00 80.00 849 SER A C 1
ATOM 6662 O O . SER A 1 849 ? 19.741 -1.114 -24.902 1.00 80.00 849 SER A O 1
ATOM 6664 N N . PRO A 1 850 ? 19.855 -3.179 -25.767 1.00 81.19 850 PRO A N 1
ATOM 6665 C CA . PRO A 1 850 ? 19.848 -3.859 -24.475 1.00 81.19 850 PRO A CA 1
ATOM 6666 C C . PRO A 1 850 ? 20.983 -3.405 -23.549 1.00 81.19 850 PRO A C 1
ATOM 6668 O O . PRO A 1 850 ? 22.153 -3.419 -23.928 1.00 81.19 850 PRO A O 1
ATOM 6671 N N . LYS A 1 851 ? 20.645 -3.075 -22.297 1.00 73.25 851 LYS A N 1
ATOM 6672 C CA . LYS A 1 851 ? 21.623 -2.735 -21.251 1.00 73.25 851 LYS A CA 1
ATOM 6673 C C . LYS A 1 851 ? 22.171 -3.988 -20.566 1.00 73.25 851 LYS A C 1
ATOM 6675 O O . LYS A 1 851 ? 21.438 -4.949 -20.315 1.00 73.25 851 LYS A O 1
ATOM 6680 N N . GLN A 1 852 ? 23.446 -3.942 -20.182 1.00 71.69 852 GLN A N 1
ATOM 6681 C CA . GLN A 1 852 ? 24.081 -4.999 -19.397 1.00 71.69 852 GLN A CA 1
ATOM 6682 C C . GLN A 1 852 ? 23.500 -5.058 -17.975 1.00 71.69 852 GLN A C 1
ATOM 6684 O O . GLN A 1 852 ? 23.167 -4.036 -17.367 1.00 71.69 852 GLN A O 1
ATOM 6689 N N . TYR A 1 853 ? 23.406 -6.266 -17.416 1.00 74.25 853 TYR A N 1
ATOM 6690 C CA . TYR A 1 853 ? 23.106 -6.423 -15.999 1.00 74.25 853 TYR A CA 1
ATOM 6691 C C . TYR A 1 853 ? 24.277 -5.935 -15.144 1.00 74.25 853 TYR A C 1
ATOM 6693 O O . TYR A 1 853 ? 25.427 -6.316 -15.352 1.00 74.25 853 TYR A O 1
ATOM 6701 N N . THR A 1 854 ? 23.971 -5.098 -14.157 1.00 72.56 854 THR A N 1
ATOM 6702 C CA . THR A 1 854 ? 24.962 -4.644 -13.185 1.00 72.56 854 THR A CA 1
ATOM 6703 C C . THR A 1 854 ? 25.304 -5.749 -12.195 1.00 72.56 854 THR A C 1
ATOM 6705 O O . THR A 1 854 ? 24.465 -6.576 -11.820 1.00 72.56 854 THR A O 1
ATOM 6708 N N . ASP A 1 855 ? 26.557 -5.738 -11.745 1.00 71.00 855 ASP A N 1
ATOM 6709 C CA . ASP A 1 855 ? 27.054 -6.752 -10.833 1.00 71.00 855 ASP A CA 1
ATOM 6710 C C . ASP A 1 855 ? 26.373 -6.725 -9.471 1.00 71.00 855 ASP A C 1
ATOM 6712 O O . ASP A 1 855 ? 26.141 -5.688 -8.840 1.00 71.00 855 ASP A O 1
ATOM 6716 N N . VAL A 1 856 ? 26.084 -7.926 -8.982 1.00 74.12 856 VAL A N 1
ATOM 6717 C CA . VAL A 1 856 ? 25.409 -8.105 -7.704 1.00 74.12 856 VAL A CA 1
ATOM 6718 C C . VAL A 1 856 ? 26.436 -8.006 -6.595 1.00 74.12 856 VAL A C 1
ATOM 6720 O O . VAL A 1 856 ? 27.433 -8.727 -6.548 1.00 74.12 856 VAL A O 1
ATOM 6723 N N . SER A 1 857 ? 26.170 -7.119 -5.645 1.00 78.38 857 SER A N 1
ATOM 6724 C CA . SER A 1 857 ? 27.098 -6.879 -4.550 1.00 78.38 857 SER A CA 1
ATOM 6725 C C . SER A 1 857 ? 27.214 -8.104 -3.639 1.00 78.38 857 SER A C 1
ATOM 6727 O O . SER A 1 857 ? 26.231 -8.575 -3.068 1.00 78.38 857 SER A O 1
ATOM 6729 N N . LYS A 1 858 ? 28.442 -8.602 -3.446 1.00 80.19 858 LYS A N 1
ATOM 6730 C CA . LYS A 1 858 ? 28.719 -9.859 -2.722 1.00 80.19 858 LYS A CA 1
ATOM 6731 C C . LYS A 1 858 ? 28.175 -9.885 -1.283 1.00 80.19 858 LYS A C 1
ATOM 6733 O O . LYS A 1 858 ? 27.839 -10.954 -0.776 1.00 80.19 858 LYS A O 1
ATOM 6738 N N . TRP A 1 859 ? 28.023 -8.732 -0.622 1.00 78.88 859 TRP A N 1
ATOM 6739 C CA . TRP A 1 859 ? 27.497 -8.676 0.749 1.00 78.88 859 TRP A CA 1
ATOM 6740 C C . TRP A 1 859 ? 26.025 -9.101 0.857 1.00 78.88 859 TRP A C 1
ATOM 6742 O O . TRP A 1 859 ? 25.637 -9.652 1.889 1.00 78.88 859 TRP A O 1
ATOM 6752 N N . THR A 1 860 ? 25.207 -8.914 -0.187 1.00 80.94 860 THR A N 1
ATOM 6753 C CA . THR A 1 860 ? 23.799 -9.348 -0.164 1.00 80.94 860 THR A CA 1
ATOM 6754 C C . THR A 1 860 ? 23.689 -10.870 -0.215 1.00 80.94 860 THR A C 1
ATOM 6756 O O . THR A 1 860 ? 22.860 -11.451 0.488 1.00 80.94 860 THR A O 1
ATOM 6759 N N . ILE A 1 861 ? 24.599 -11.526 -0.942 1.00 83.06 861 ILE A N 1
ATOM 6760 C CA . ILE A 1 861 ? 24.753 -12.985 -0.944 1.00 83.06 861 ILE A CA 1
ATOM 6761 C C . ILE A 1 861 ? 25.173 -13.466 0.452 1.00 83.06 861 ILE A C 1
ATOM 6763 O O . ILE A 1 861 ? 24.606 -14.434 0.957 1.00 83.06 861 ILE A O 1
ATOM 6767 N N . TYR A 1 862 ? 26.098 -12.773 1.129 1.00 83.69 862 TYR A N 1
ATOM 6768 C CA . TYR A 1 862 ? 26.521 -13.136 2.491 1.00 83.69 862 TYR A CA 1
ATOM 6769 C C . TYR A 1 862 ? 25.366 -13.063 3.498 1.00 83.69 862 TYR A C 1
ATOM 6771 O O . TYR A 1 862 ? 25.156 -14.006 4.265 1.00 83.69 862 TYR A O 1
ATOM 6779 N N . LEU A 1 863 ? 24.571 -11.988 3.470 1.00 82.12 863 LEU A N 1
ATOM 6780 C CA . LEU A 1 863 ? 23.374 -11.881 4.310 1.00 82.12 863 LEU A CA 1
ATOM 6781 C C . LEU A 1 863 ? 22.336 -12.952 3.960 1.00 82.12 863 LEU A C 1
ATOM 6783 O O . LEU A 1 863 ? 21.757 -13.556 4.865 1.00 82.12 863 LEU A O 1
ATOM 6787 N N . GLY A 1 864 ? 22.157 -13.245 2.670 1.00 86.75 864 GLY A N 1
ATOM 6788 C CA . GLY A 1 864 ? 21.312 -14.334 2.190 1.00 86.75 864 GLY A CA 1
ATOM 6789 C C . GLY A 1 864 ? 21.739 -15.697 2.742 1.00 86.75 864 GLY A C 1
ATOM 6790 O O . GLY A 1 864 ? 20.891 -16.456 3.210 1.00 86.75 864 GLY A O 1
ATOM 6791 N N . LEU A 1 865 ? 23.043 -15.999 2.762 1.00 87.00 865 LEU A N 1
ATOM 6792 C CA . LEU A 1 865 ? 23.590 -17.245 3.317 1.00 87.00 865 LEU A CA 1
ATOM 6793 C C . LEU A 1 865 ? 23.364 -17.344 4.832 1.00 87.00 865 LEU A C 1
ATOM 6795 O O . LEU A 1 865 ? 22.957 -18.398 5.325 1.00 87.00 865 LEU A O 1
ATOM 6799 N N . ILE A 1 866 ? 23.541 -16.248 5.579 1.00 83.69 866 ILE A N 1
ATOM 6800 C CA . ILE A 1 866 ? 23.195 -16.204 7.011 1.00 83.69 866 ILE A CA 1
ATOM 6801 C C . ILE A 1 866 ? 21.686 -16.435 7.188 1.00 83.69 866 ILE A C 1
ATOM 6803 O O . ILE A 1 866 ? 21.269 -17.238 8.029 1.00 83.69 866 ILE A O 1
ATOM 6807 N N . GLY A 1 867 ? 20.862 -15.802 6.350 1.00 87.38 867 GLY A N 1
ATOM 6808 C CA . GLY A 1 867 ? 19.426 -16.051 6.265 1.00 87.38 867 GLY A CA 1
ATOM 6809 C C . GLY A 1 867 ? 19.109 -17.530 6.018 1.00 87.38 867 GLY A C 1
ATOM 6810 O O . GLY A 1 867 ? 18.293 -18.107 6.731 1.00 87.38 867 GLY A O 1
ATOM 6811 N N . ALA A 1 868 ? 19.801 -18.197 5.095 1.00 90.12 868 ALA A N 1
ATOM 6812 C CA . ALA A 1 868 ? 19.622 -19.622 4.815 1.00 90.12 868 ALA A CA 1
ATOM 6813 C C . ALA A 1 868 ? 19.891 -20.511 6.030 1.00 90.12 868 ALA A C 1
ATOM 6815 O O . ALA A 1 868 ? 19.112 -21.432 6.305 1.00 90.12 868 ALA A O 1
ATOM 6816 N N . VAL A 1 869 ? 20.932 -20.210 6.807 1.00 87.25 869 VAL A N 1
ATOM 6817 C CA . VAL A 1 869 ? 21.235 -20.919 8.058 1.00 87.25 869 VAL A CA 1
ATOM 6818 C C . VAL A 1 869 ? 20.111 -20.716 9.085 1.00 87.25 869 VAL A C 1
ATOM 6820 O O . VAL A 1 869 ? 19.640 -21.690 9.688 1.00 87.25 869 VAL A O 1
ATOM 6823 N N . LEU A 1 870 ? 19.617 -19.483 9.260 1.00 86.19 870 LEU A N 1
ATOM 6824 C CA . LEU A 1 870 ? 18.520 -19.187 10.193 1.00 86.19 870 LEU A CA 1
ATOM 6825 C C . LEU A 1 870 ? 17.196 -19.835 9.766 1.00 86.19 870 LEU A C 1
ATOM 6827 O O . LEU A 1 870 ? 16.522 -20.445 10.605 1.00 86.19 870 LEU A O 1
ATOM 6831 N N . PHE A 1 871 ? 16.848 -19.776 8.476 1.00 91.94 871 PHE A N 1
ATOM 6832 C CA . PHE A 1 871 ? 15.643 -20.410 7.942 1.00 91.94 871 PHE A CA 1
ATOM 6833 C C . PHE A 1 871 ? 15.698 -21.924 8.103 1.00 91.94 871 PHE A C 1
ATOM 6835 O O . PHE A 1 871 ? 14.731 -22.523 8.564 1.00 91.94 871 PHE A O 1
ATOM 6842 N N . THR A 1 872 ? 16.830 -22.547 7.767 1.00 88.50 872 THR A N 1
ATOM 6843 C CA . THR A 1 872 ? 17.008 -24.001 7.894 1.00 88.50 872 THR A CA 1
ATOM 6844 C C . THR A 1 872 ? 16.878 -24.429 9.350 1.00 88.50 872 THR A C 1
ATOM 6846 O O . THR A 1 872 ? 16.161 -25.382 9.658 1.00 88.50 872 THR A O 1
ATOM 6849 N N . THR A 1 873 ? 17.467 -23.661 10.269 1.00 85.19 873 THR A N 1
ATOM 6850 C CA . THR A 1 873 ? 17.319 -23.884 11.711 1.00 85.19 873 THR A CA 1
ATOM 6851 C C . THR A 1 873 ? 15.854 -23.799 12.140 1.00 85.19 873 THR A C 1
ATOM 6853 O O . THR A 1 873 ? 15.357 -24.696 12.820 1.00 85.19 873 THR A O 1
ATOM 6856 N N . PHE A 1 874 ? 15.129 -22.762 11.710 1.00 89.06 874 PHE A N 1
ATOM 6857 C CA . PHE A 1 874 ? 13.696 -22.619 11.972 1.00 89.06 874 PHE A CA 1
ATOM 6858 C C . PHE A 1 874 ? 12.880 -23.791 11.400 1.00 89.06 874 PHE A C 1
ATOM 6860 O O . PHE A 1 874 ? 12.082 -24.403 12.116 1.00 89.06 874 PHE A O 1
ATOM 6867 N N . ALA A 1 875 ? 13.087 -24.118 10.124 1.00 87.75 875 ALA A N 1
ATOM 6868 C CA . ALA A 1 875 ? 12.352 -25.143 9.399 1.00 87.75 875 ALA A CA 1
ATOM 6869 C C . ALA A 1 875 ? 12.551 -26.518 10.048 1.00 87.75 875 ALA A C 1
ATOM 6871 O O . ALA A 1 875 ? 11.577 -27.212 10.341 1.00 87.75 875 ALA A O 1
ATOM 6872 N N . LEU A 1 876 ? 13.796 -26.882 10.366 1.00 86.50 876 LEU A N 1
ATOM 6873 C CA . LEU A 1 876 ? 14.117 -28.151 11.014 1.00 86.50 876 LEU A CA 1
ATOM 6874 C C . LEU A 1 876 ? 13.597 -28.223 12.453 1.00 86.50 876 LEU A C 1
ATOM 6876 O O . LEU A 1 876 ? 13.098 -29.276 12.839 1.00 86.50 876 LEU A O 1
ATOM 6880 N N . GLN A 1 877 ? 13.638 -27.133 13.233 1.00 84.38 877 GLN A N 1
ATOM 6881 C CA . GLN A 1 877 ? 13.019 -27.094 14.572 1.00 84.38 877 GLN A CA 1
ATOM 6882 C C . GLN A 1 877 ? 11.499 -27.270 14.519 1.00 84.38 877 GLN A C 1
ATOM 6884 O O . GLN A 1 877 ? 10.896 -27.802 15.454 1.00 84.38 877 GLN A O 1
ATOM 6889 N N . LYS A 1 878 ? 10.862 -26.792 13.444 1.00 82.12 878 LYS A N 1
ATOM 6890 C CA . LYS A 1 878 ? 9.418 -26.930 13.244 1.00 82.12 878 LYS A CA 1
ATOM 6891 C C . LYS A 1 878 ? 9.034 -28.352 12.824 1.00 82.12 878 LYS A C 1
ATOM 6893 O O . LYS A 1 878 ? 7.985 -28.843 13.245 1.00 82.12 878 LYS A O 1
ATOM 6898 N N . VAL A 1 879 ? 9.868 -29.001 12.011 1.00 83.19 879 VAL A N 1
ATOM 6899 C CA . VAL A 1 879 ? 9.603 -30.331 11.441 1.00 83.19 879 VAL A CA 1
ATOM 6900 C C . VAL A 1 879 ? 10.018 -31.464 12.377 1.00 83.19 879 VAL A C 1
ATOM 6902 O O . VAL A 1 879 ? 9.233 -32.379 12.630 1.00 83.19 879 VAL A O 1
ATOM 6905 N N . PHE A 1 880 ? 11.221 -31.403 12.939 1.00 80.19 880 PHE A N 1
ATOM 6906 C CA . PHE A 1 880 ? 11.786 -32.476 13.748 1.00 80.19 880 PHE A CA 1
ATOM 6907 C C . PHE A 1 880 ? 11.747 -32.129 15.236 1.00 80.19 880 PHE A C 1
ATOM 6909 O O . PHE A 1 880 ? 12.138 -31.050 15.664 1.00 80.19 880 PHE A O 1
ATOM 6916 N N . SER A 1 881 ? 11.300 -33.081 16.061 1.00 70.94 881 SER A N 1
ATOM 6917 C CA . SER A 1 881 ? 11.321 -32.922 17.526 1.00 70.94 881 SER A CA 1
ATOM 6918 C C . SER A 1 881 ? 12.703 -33.192 18.143 1.00 70.94 881 SER A C 1
ATOM 6920 O O . SER A 1 881 ? 12.946 -32.808 19.286 1.00 70.94 881 SER A O 1
ATOM 6922 N N . GLN A 1 882 ? 13.606 -33.857 17.412 1.00 77.38 882 GLN A N 1
ATOM 6923 C CA . GLN A 1 882 ? 14.942 -34.229 17.886 1.00 77.38 882 GLN A CA 1
ATOM 6924 C C . GLN A 1 882 ? 15.974 -33.148 17.532 1.00 77.38 882 GLN A C 1
ATOM 6926 O O . GLN A 1 882 ? 16.145 -32.810 16.364 1.00 77.38 882 GLN A O 1
ATOM 6931 N N . ARG A 1 883 ? 16.691 -32.625 18.539 1.00 74.69 883 ARG A N 1
ATOM 6932 C CA . ARG A 1 883 ? 17.622 -31.490 18.366 1.00 74.69 883 ARG A CA 1
ATOM 6933 C C . ARG A 1 883 ? 18.843 -31.801 17.500 1.00 74.69 883 ARG A C 1
ATOM 6935 O O . ARG A 1 883 ? 19.336 -30.899 16.835 1.00 74.69 883 ARG A O 1
ATOM 6942 N N . TRP A 1 884 ? 19.333 -33.040 17.505 1.00 72.25 884 TRP A N 1
ATOM 6943 C CA . TRP A 1 884 ? 20.541 -33.402 16.756 1.00 72.25 884 TRP A CA 1
ATOM 6944 C C . TRP A 1 884 ? 20.326 -33.323 15.235 1.00 72.25 884 TRP A C 1
ATOM 6946 O O . TRP A 1 884 ? 21.218 -32.859 14.539 1.00 72.25 884 TRP A O 1
ATOM 6956 N N . LEU A 1 885 ? 19.126 -33.653 14.733 1.00 77.19 885 LEU A N 1
ATOM 6957 C CA . LEU A 1 885 ? 18.766 -33.488 13.315 1.00 77.19 885 LEU A CA 1
ATOM 6958 C C . LEU A 1 885 ? 18.763 -32.016 12.892 1.00 77.19 885 LEU A C 1
ATOM 6960 O O . LEU A 1 885 ? 19.207 -31.681 11.798 1.00 77.19 885 LEU A O 1
ATOM 6964 N N . THR A 1 886 ? 18.287 -31.126 13.769 1.00 79.69 886 THR A N 1
ATOM 6965 C CA . THR A 1 886 ? 18.359 -29.679 13.543 1.00 79.69 886 THR A CA 1
ATOM 6966 C C . THR A 1 886 ? 19.808 -29.211 13.476 1.00 79.69 886 THR A C 1
ATOM 6968 O O . THR A 1 886 ? 20.163 -28.512 12.538 1.00 79.69 886 THR A O 1
ATOM 6971 N N . ILE A 1 887 ? 20.646 -29.614 14.437 1.00 75.75 887 ILE A N 1
ATOM 6972 C CA . ILE A 1 887 ? 22.061 -29.219 14.476 1.00 75.75 887 ILE A CA 1
ATOM 6973 C C . ILE A 1 887 ? 22.786 -29.722 13.226 1.00 75.75 887 ILE A C 1
ATOM 6975 O O . ILE A 1 887 ? 23.453 -28.936 12.565 1.00 75.75 887 ILE A O 1
ATOM 6979 N N . LEU A 1 888 ? 22.603 -30.993 12.861 1.00 79.44 888 LEU A N 1
ATOM 6980 C CA . LEU A 1 888 ? 23.240 -31.597 11.691 1.00 79.44 888 LEU A CA 1
ATOM 6981 C C . LEU A 1 888 ? 22.845 -30.880 10.394 1.00 79.44 888 LEU A C 1
ATOM 6983 O O . LEU A 1 888 ? 23.715 -30.546 9.596 1.00 79.44 888 LEU A O 1
ATOM 6987 N N . GLY A 1 889 ? 21.557 -30.584 10.199 1.00 80.25 889 GLY A N 1
ATOM 6988 C CA . GLY A 1 889 ? 21.098 -29.863 9.010 1.00 80.25 889 GLY A CA 1
ATOM 6989 C C . GLY A 1 889 ? 21.557 -28.401 8.966 1.00 80.25 889 GLY A C 1
ATOM 6990 O O . GLY A 1 889 ? 21.978 -27.928 7.914 1.00 80.25 889 GLY A O 1
ATOM 6991 N N . THR A 1 890 ? 21.544 -27.693 10.102 1.00 81.62 890 THR A N 1
ATOM 6992 C CA . THR A 1 890 ? 22.064 -26.319 10.195 1.00 81.62 890 THR A CA 1
ATOM 6993 C C . THR A 1 890 ? 23.566 -26.268 9.906 1.00 81.62 890 THR A C 1
ATOM 6995 O O . THR A 1 890 ? 24.004 -25.419 9.133 1.00 81.62 890 THR A O 1
ATOM 6998 N N . VAL A 1 891 ? 24.349 -27.190 10.479 1.00 76.31 891 VAL A N 1
ATOM 6999 C CA . VAL A 1 891 ? 25.793 -27.304 10.221 1.00 76.31 891 VAL A CA 1
ATOM 7000 C C . VAL A 1 891 ? 26.048 -27.665 8.758 1.00 76.31 891 VAL A C 1
ATOM 7002 O O . VAL A 1 891 ? 26.920 -27.067 8.143 1.00 76.31 891 VAL A O 1
ATOM 7005 N N . GLY A 1 892 ? 25.254 -28.560 8.165 1.00 80.19 892 GLY A N 1
ATOM 7006 C CA . GLY A 1 892 ? 25.361 -28.902 6.744 1.00 80.19 892 GLY A CA 1
ATOM 7007 C C . GLY A 1 892 ? 25.169 -27.696 5.817 1.00 80.19 892 GLY A C 1
ATOM 7008 O O . GLY A 1 892 ? 25.988 -27.475 4.929 1.00 80.19 892 GLY A O 1
ATOM 7009 N N . VAL A 1 893 ? 24.140 -26.870 6.053 1.00 85.00 893 VAL A N 1
ATOM 7010 C CA . VAL A 1 893 ? 23.915 -25.633 5.275 1.00 85.00 893 VAL A CA 1
ATOM 7011 C C . VAL A 1 893 ? 25.025 -24.610 5.511 1.00 85.00 893 VAL A C 1
ATOM 7013 O O . VAL A 1 893 ? 25.466 -23.962 4.565 1.00 85.00 893 VAL A O 1
ATOM 7016 N N . MET A 1 894 ? 25.518 -24.493 6.745 1.00 80.19 894 MET A N 1
ATOM 7017 C CA . MET A 1 894 ? 26.640 -23.612 7.071 1.00 80.19 894 MET A CA 1
ATOM 7018 C C . MET A 1 894 ? 27.929 -24.040 6.355 1.00 80.19 894 MET A C 1
ATOM 7020 O O . MET A 1 894 ? 28.598 -23.198 5.766 1.00 80.19 894 MET A O 1
ATOM 7024 N N . LEU A 1 895 ? 28.252 -25.338 6.349 1.00 80.12 895 LEU A N 1
ATOM 7025 C CA . LEU A 1 895 ? 29.420 -25.884 5.653 1.00 80.12 895 LEU A CA 1
ATOM 7026 C C . LEU A 1 895 ? 29.303 -25.734 4.135 1.00 80.12 895 LEU A C 1
ATOM 7028 O O . LEU A 1 895 ? 30.282 -25.365 3.497 1.00 80.12 895 LEU A O 1
ATOM 7032 N N . ALA A 1 896 ? 28.120 -25.959 3.556 1.00 82.00 896 ALA A N 1
ATOM 7033 C CA . ALA A 1 896 ? 27.890 -25.732 2.129 1.00 82.00 896 ALA A CA 1
ATOM 7034 C C . ALA A 1 896 ? 28.050 -24.248 1.753 1.00 82.00 896 ALA A C 1
ATOM 7036 O O . ALA A 1 896 ? 28.683 -23.935 0.746 1.00 82.00 896 ALA A O 1
ATOM 7037 N N . GLY A 1 897 ? 27.534 -23.336 2.587 1.00 83.69 897 GLY A N 1
ATOM 7038 C CA . GLY A 1 897 ? 27.710 -21.893 2.416 1.00 83.69 897 GLY A CA 1
ATOM 7039 C C . GLY A 1 897 ? 29.176 -21.464 2.514 1.00 83.69 897 GLY A C 1
ATOM 7040 O O . GLY A 1 897 ? 29.658 -20.753 1.641 1.00 83.69 897 GLY A O 1
ATOM 7041 N N . LEU A 1 898 ? 29.913 -21.942 3.524 1.00 78.00 898 LEU A N 1
ATOM 7042 C CA . LEU A 1 898 ? 31.352 -21.680 3.664 1.00 78.00 898 LEU A CA 1
ATOM 7043 C C . LEU A 1 898 ? 32.163 -22.286 2.511 1.00 78.00 898 LEU A C 1
ATOM 7045 O O . LEU A 1 898 ? 33.059 -21.634 1.986 1.00 78.00 898 LEU A O 1
ATOM 7049 N N . GLY A 1 899 ? 31.823 -23.501 2.080 1.00 83.50 899 GLY A N 1
ATOM 7050 C CA . GLY A 1 899 ? 32.445 -24.152 0.931 1.00 83.50 899 GLY A CA 1
ATOM 7051 C C . GLY A 1 899 ? 32.256 -23.348 -0.353 1.00 83.50 899 GLY A C 1
ATOM 7052 O O . GLY A 1 899 ? 33.213 -23.181 -1.103 1.00 83.50 899 GLY A O 1
ATOM 7053 N N . TYR A 1 900 ? 31.065 -22.786 -0.579 1.00 86.38 900 TYR A N 1
ATOM 7054 C CA . TYR A 1 900 ? 30.819 -21.874 -1.698 1.00 86.38 900 TYR A CA 1
ATOM 7055 C C . TYR A 1 900 ? 31.683 -20.610 -1.603 1.00 86.38 900 TYR A C 1
ATOM 7057 O O . TYR A 1 900 ? 32.319 -20.246 -2.584 1.00 86.38 900 TYR A O 1
ATOM 7065 N N . LEU A 1 901 ? 31.781 -19.990 -0.422 1.00 84.00 901 LEU A N 1
ATOM 7066 C CA . LEU A 1 901 ? 32.601 -18.786 -0.231 1.00 84.00 901 LEU A CA 1
ATOM 7067 C C . LEU A 1 901 ? 34.099 -19.017 -0.484 1.00 84.00 901 LEU A C 1
ATOM 7069 O O . LEU A 1 901 ? 34.786 -18.089 -0.897 1.00 84.00 901 LEU A O 1
ATOM 7073 N N . VAL A 1 902 ? 34.602 -20.233 -0.245 1.00 85.50 902 VAL A N 1
ATOM 7074 C CA . VAL A 1 902 ? 36.016 -20.588 -0.465 1.00 85.50 902 VAL A CA 1
ATOM 7075 C C . VAL A 1 902 ? 36.282 -21.052 -1.898 1.00 85.50 902 VAL A C 1
ATOM 7077 O O . VAL A 1 902 ? 37.306 -20.706 -2.473 1.00 85.50 902 VAL A O 1
ATOM 7080 N N . THR A 1 903 ? 35.389 -21.861 -2.472 1.00 83.00 903 THR A N 1
ATOM 7081 C CA . THR A 1 903 ? 35.630 -22.544 -3.759 1.00 83.00 903 THR A CA 1
ATOM 7082 C C . THR A 1 903 ? 34.977 -21.862 -4.959 1.00 83.00 903 THR A C 1
ATOM 7084 O O . THR A 1 903 ? 35.285 -22.219 -6.092 1.00 83.00 903 THR A O 1
ATOM 7087 N N . ASN A 1 904 ? 34.043 -20.935 -4.723 1.00 80.69 904 ASN A N 1
ATOM 7088 C CA . ASN A 1 904 ? 33.190 -20.289 -5.725 1.00 80.69 904 ASN A CA 1
ATOM 7089 C C . ASN A 1 904 ? 32.440 -21.274 -6.652 1.00 80.69 904 ASN A C 1
ATOM 7091 O O . ASN A 1 904 ? 32.035 -20.926 -7.757 1.00 80.69 904 ASN A O 1
ATOM 7095 N N . GLN A 1 905 ? 32.245 -22.529 -6.223 1.00 83.75 905 GLN A N 1
ATOM 7096 C CA . GLN A 1 905 ? 31.581 -23.543 -7.041 1.00 83.75 905 GLN A CA 1
ATOM 7097 C C . GLN A 1 905 ? 30.053 -23.428 -6.974 1.00 83.75 905 GLN A C 1
ATOM 7099 O O . GLN A 1 905 ? 29.429 -23.727 -5.951 1.00 83.75 905 GLN A O 1
ATOM 7104 N N . ILE A 1 906 ? 29.433 -23.112 -8.114 1.00 81.88 906 ILE A N 1
ATOM 7105 C CA . ILE A 1 906 ? 27.976 -22.961 -8.291 1.00 81.88 906 ILE A CA 1
ATOM 7106 C C . ILE A 1 906 ? 27.187 -24.207 -7.845 1.00 81.88 906 ILE A C 1
ATOM 7108 O O . ILE A 1 906 ? 26.056 -24.104 -7.362 1.00 81.88 906 ILE A O 1
ATOM 7112 N N . ILE A 1 907 ? 27.780 -25.402 -7.949 1.00 85.00 907 ILE A N 1
ATOM 7113 C CA . ILE A 1 907 ? 27.119 -26.660 -7.574 1.00 85.00 907 ILE A CA 1
ATOM 7114 C C . ILE A 1 907 ? 26.767 -26.724 -6.078 1.00 85.00 907 ILE A C 1
ATOM 7116 O O . ILE A 1 907 ? 25.720 -27.264 -5.715 1.00 85.00 907 ILE A O 1
ATOM 7120 N N . LEU A 1 908 ? 27.588 -26.117 -5.209 1.00 86.12 908 LEU A N 1
ATOM 7121 C CA . LEU A 1 908 ? 27.328 -26.036 -3.768 1.00 86.12 908 LEU A CA 1
ATOM 7122 C C . LEU A 1 908 ? 26.138 -25.118 -3.477 1.00 86.12 908 LEU A C 1
ATOM 7124 O O . LEU A 1 908 ? 25.273 -25.452 -2.663 1.00 86.12 908 LEU A O 1
ATOM 7128 N N . LEU A 1 909 ? 26.052 -23.999 -4.201 1.00 84.62 909 LEU A N 1
ATOM 7129 C CA . LEU A 1 909 ? 24.932 -23.065 -4.123 1.00 84.62 909 LEU A CA 1
ATOM 7130 C C . LEU A 1 909 ? 23.628 -23.735 -4.594 1.00 84.62 909 LEU A C 1
ATOM 7132 O O . LEU A 1 909 ? 22.600 -23.640 -3.922 1.00 84.62 909 LEU A O 1
ATOM 7136 N N . GLN A 1 910 ? 23.677 -24.487 -5.702 1.00 85.75 910 GLN A N 1
ATOM 7137 C CA . GLN A 1 910 ? 22.544 -25.270 -6.215 1.00 85.75 910 GLN A CA 1
ATOM 7138 C C . GLN A 1 910 ? 22.058 -26.321 -5.205 1.00 85.75 910 GLN A C 1
ATOM 7140 O O . GLN A 1 910 ? 20.848 -26.467 -5.007 1.00 85.75 910 GLN A O 1
ATOM 7145 N N . ALA A 1 911 ? 22.976 -27.028 -4.540 1.00 86.00 911 ALA A N 1
ATOM 7146 C CA . ALA A 1 911 ? 22.640 -28.015 -3.515 1.00 86.00 911 ALA A CA 1
ATOM 7147 C C . ALA A 1 911 ? 21.969 -27.373 -2.286 1.00 86.00 911 ALA A C 1
ATOM 7149 O O . ALA A 1 911 ? 20.960 -27.887 -1.793 1.00 86.00 911 ALA A O 1
ATOM 7150 N N . LEU A 1 912 ? 22.479 -26.224 -1.826 1.00 88.44 912 LEU A N 1
ATOM 7151 C CA . LEU A 1 912 ? 21.901 -25.459 -0.717 1.00 88.44 912 LEU A CA 1
ATOM 7152 C C . LEU A 1 912 ? 20.466 -25.020 -1.039 1.00 88.44 912 LEU A C 1
ATOM 7154 O O . LEU A 1 912 ? 19.557 -25.236 -0.232 1.00 88.44 912 LEU A O 1
ATOM 7158 N N . ILE A 1 913 ? 20.239 -24.465 -2.232 1.00 88.44 913 ILE A N 1
ATOM 7159 C CA . ILE A 1 913 ? 18.899 -24.047 -2.660 1.00 88.44 913 ILE A CA 1
ATOM 7160 C C . ILE A 1 913 ? 17.962 -25.227 -2.825 1.00 88.44 913 ILE A C 1
ATOM 7162 O O . ILE A 1 913 ? 16.809 -25.122 -2.422 1.00 88.44 913 ILE A O 1
ATOM 7166 N N . LEU A 1 914 ? 18.425 -26.361 -3.350 1.00 89.75 914 LEU A N 1
ATOM 7167 C CA . LEU A 1 914 ? 17.598 -27.563 -3.407 1.00 89.75 914 LEU A CA 1
ATOM 7168 C C . LEU A 1 914 ? 17.141 -27.989 -2.004 1.00 89.75 914 LEU A C 1
ATOM 7170 O O . LEU A 1 914 ? 15.960 -28.284 -1.807 1.00 89.75 914 LEU A O 1
ATOM 7174 N N . GLY A 1 915 ? 18.042 -27.950 -1.018 1.00 89.12 915 GLY A N 1
ATOM 7175 C CA . GLY A 1 915 ? 17.711 -28.199 0.385 1.00 89.12 915 GLY A CA 1
ATOM 7176 C C . GLY A 1 915 ? 16.643 -27.240 0.921 1.00 89.12 915 GLY A C 1
ATOM 7177 O O . GLY A 1 915 ? 15.634 -27.689 1.471 1.00 89.12 915 GLY A O 1
ATOM 7178 N N . LEU A 1 916 ? 16.818 -25.929 0.713 1.00 90.88 916 LEU A N 1
ATOM 7179 C CA . LEU A 1 916 ? 15.836 -24.909 1.104 1.00 90.88 916 LEU A CA 1
ATOM 7180 C C . LEU A 1 916 ? 14.492 -25.107 0.394 1.00 90.88 916 LEU A C 1
ATOM 7182 O O . LEU A 1 916 ? 13.454 -25.137 1.052 1.00 90.88 916 LEU A O 1
ATOM 7186 N N . ALA A 1 917 ? 14.505 -25.321 -0.920 1.00 90.25 917 ALA A N 1
ATOM 7187 C CA . ALA A 1 917 ? 13.317 -25.485 -1.746 1.00 90.25 917 ALA A CA 1
ATOM 7188 C C . ALA A 1 917 ? 12.480 -26.701 -1.321 1.00 90.25 917 ALA A C 1
ATOM 7190 O O . ALA A 1 917 ? 11.256 -26.660 -1.412 1.00 90.25 917 ALA A O 1
ATOM 7191 N N . ILE A 1 918 ? 13.113 -27.764 -0.811 1.00 90.88 918 ILE A N 1
ATOM 7192 C CA . ILE A 1 918 ? 12.426 -28.935 -0.245 1.00 90.88 918 ILE A CA 1
ATOM 7193 C C . ILE A 1 918 ? 11.935 -28.655 1.185 1.00 90.88 918 ILE A C 1
ATOM 7195 O O . ILE A 1 918 ? 10.799 -28.991 1.533 1.00 90.88 918 ILE A O 1
ATOM 7199 N N . LEU A 1 919 ? 12.762 -28.025 2.026 1.00 90.25 919 LEU A N 1
ATOM 7200 C CA . LEU A 1 919 ? 12.425 -27.726 3.421 1.00 90.25 919 LEU A CA 1
ATOM 7201 C C . LEU A 1 919 ? 11.299 -26.695 3.554 1.00 90.25 919 LEU A C 1
ATOM 7203 O O . LEU A 1 919 ? 10.506 -26.775 4.497 1.00 90.25 919 LEU A O 1
ATOM 7207 N N . THR A 1 920 ? 11.195 -25.737 2.633 1.00 92.94 920 THR A N 1
ATOM 7208 C CA . THR A 1 920 ? 10.190 -24.669 2.678 1.00 92.94 920 THR A CA 1
ATOM 7209 C C . THR A 1 920 ? 8.756 -25.223 2.616 1.00 92.94 920 THR A C 1
ATOM 7211 O O . THR A 1 920 ? 8.014 -24.990 3.573 1.00 92.94 920 THR A O 1
ATOM 7214 N N . PRO A 1 921 ? 8.336 -26.021 1.611 1.00 90.44 921 PRO A N 1
ATOM 7215 C CA . PRO A 1 921 ? 6.997 -26.611 1.590 1.00 90.44 921 PRO A CA 1
ATOM 7216 C C . PRO A 1 921 ? 6.732 -27.553 2.766 1.00 90.44 921 PRO A C 1
ATOM 7218 O O . PRO A 1 921 ? 5.640 -27.531 3.337 1.00 90.44 921 PRO A O 1
ATOM 7221 N N . ILE A 1 922 ? 7.730 -28.351 3.167 1.00 90.06 922 ILE A N 1
ATOM 7222 C CA . ILE A 1 922 ? 7.607 -29.291 4.289 1.00 90.06 922 ILE A CA 1
ATOM 7223 C C . ILE A 1 922 ? 7.332 -28.533 5.595 1.00 90.06 922 ILE A C 1
ATOM 7225 O O . ILE A 1 922 ? 6.375 -28.839 6.308 1.00 90.06 922 ILE A O 1
ATOM 7229 N N . SER A 1 923 ? 8.131 -27.508 5.895 1.00 88.81 923 SER A N 1
ATOM 7230 C CA . SER A 1 923 ? 7.976 -26.689 7.102 1.00 88.81 923 SER A CA 1
ATOM 7231 C C . SER A 1 923 ? 6.732 -25.799 7.063 1.00 88.81 923 SER A C 1
ATOM 7233 O O . SER A 1 923 ? 6.129 -25.538 8.106 1.00 88.81 923 SER A O 1
ATOM 7235 N N . ALA A 1 924 ? 6.290 -25.355 5.887 1.00 87.56 924 ALA A N 1
ATOM 7236 C CA . ALA A 1 924 ? 5.054 -24.597 5.747 1.00 87.56 924 ALA A CA 1
ATOM 7237 C C . ALA A 1 924 ? 3.832 -25.469 6.084 1.00 87.56 924 ALA A C 1
ATOM 7239 O O . ALA A 1 924 ? 3.000 -25.073 6.904 1.00 87.56 924 ALA A O 1
ATOM 7240 N N . LEU A 1 925 ? 3.764 -26.684 5.529 1.00 85.12 925 LEU A N 1
ATOM 7241 C CA . LEU A 1 925 ? 2.630 -27.603 5.687 1.00 85.12 925 LEU A CA 1
ATOM 7242 C C . LEU A 1 925 ? 2.610 -28.337 7.032 1.00 85.12 925 LEU A C 1
ATOM 7244 O O . LEU A 1 925 ? 1.547 -28.770 7.480 1.00 85.12 925 LEU A O 1
ATOM 7248 N N . TYR A 1 926 ? 3.751 -28.482 7.705 1.00 79.88 926 TYR A N 1
ATOM 7249 C CA . TYR A 1 926 ? 3.841 -29.251 8.941 1.00 79.88 926 TYR A CA 1
ATOM 7250 C C . TYR A 1 926 ? 4.175 -28.382 10.171 1.00 79.88 926 TYR A C 1
ATOM 7252 O O . TYR A 1 926 ? 5.150 -27.631 10.137 1.00 79.88 926 TYR A O 1
ATOM 7260 N N . PRO A 1 927 ? 3.436 -28.480 11.303 1.00 66.19 927 PRO A N 1
ATOM 7261 C CA . PRO A 1 927 ? 2.170 -29.192 11.523 1.00 66.19 927 PRO A CA 1
ATOM 7262 C C . PRO A 1 927 ? 0.920 -28.311 11.300 1.00 66.19 927 PRO A C 1
ATOM 7264 O O . PRO A 1 927 ? 0.743 -27.271 11.949 1.00 66.19 927 PRO A O 1
ATOM 7267 N N . ILE A 1 928 ? -0.032 -28.776 10.480 1.00 66.88 928 ILE A N 1
ATOM 7268 C CA . ILE A 1 928 ? -1.404 -28.237 10.463 1.00 66.88 928 ILE A CA 1
ATOM 7269 C C . ILE A 1 928 ? -2.176 -28.817 11.661 1.00 66.88 928 ILE A C 1
ATOM 7271 O O . ILE A 1 928 ? -2.647 -29.953 11.667 1.00 66.88 928 ILE A O 1
ATOM 7275 N N . ASN A 1 929 ? -2.278 -28.020 12.727 1.00 64.94 929 ASN A N 1
ATOM 7276 C CA . ASN A 1 929 ? -3.018 -28.374 13.940 1.00 64.94 929 ASN A CA 1
ATOM 7277 C C . ASN A 1 929 ? -4.524 -28.109 13.798 1.00 64.94 929 ASN A C 1
ATOM 7279 O O . ASN A 1 929 ? -4.941 -27.176 13.117 1.00 64.94 929 ASN A O 1
ATOM 7283 N N . GLY A 1 930 ? -5.334 -28.898 14.513 1.00 60.09 930 GLY A N 1
ATOM 7284 C CA . GLY A 1 930 ? -6.794 -28.855 14.413 1.00 60.09 930 GLY A CA 1
ATOM 7285 C C . GLY A 1 930 ? -7.412 -27.498 14.744 1.00 60.09 930 GLY A C 1
ATOM 7286 O O . GLY A 1 930 ? -7.227 -26.964 15.842 1.00 60.09 930 GLY A O 1
ATOM 7287 N N . ILE A 1 931 ? -8.182 -26.962 13.800 1.00 70.19 931 ILE A N 1
ATOM 7288 C CA . ILE A 1 931 ? -8.854 -25.669 13.925 1.00 70.19 931 ILE A CA 1
ATOM 7289 C C . ILE A 1 931 ? -10.235 -25.843 14.551 1.00 70.19 931 ILE A C 1
ATOM 7291 O O . ILE A 1 931 ? -10.983 -26.758 14.221 1.00 70.19 931 ILE A O 1
ATOM 7295 N N . LYS A 1 932 ? -10.598 -24.925 15.455 1.00 62.53 932 LYS A N 1
ATOM 7296 C CA . LYS A 1 932 ? -11.924 -24.911 16.096 1.00 62.53 932 LYS A CA 1
ATOM 7297 C C . LYS A 1 932 ? -12.943 -24.015 15.375 1.00 62.53 932 LYS A C 1
ATOM 7299 O O . LYS A 1 932 ? -14.119 -24.366 15.326 1.00 62.53 932 LYS A O 1
ATOM 7304 N N . ASN A 1 933 ? -12.500 -22.892 14.794 1.00 71.62 933 ASN A N 1
ATOM 7305 C CA . ASN A 1 933 ? -13.359 -21.835 14.234 1.00 71.62 933 ASN A CA 1
ATOM 7306 C C . ASN A 1 933 ? -12.874 -21.373 12.848 1.00 71.62 933 ASN A C 1
ATOM 7308 O O . ASN A 1 933 ? -11.679 -21.428 12.580 1.00 71.62 933 ASN A O 1
ATOM 7312 N N . SER A 1 934 ? -13.761 -20.787 12.033 1.00 70.12 934 SER A N 1
ATOM 7313 C CA . SER A 1 934 ? -13.444 -20.220 10.704 1.00 70.12 934 SER A CA 1
ATOM 7314 C C . SER A 1 934 ? -12.297 -19.196 10.712 1.00 70.12 934 SER A C 1
ATOM 7316 O O . SER A 1 934 ? -11.479 -19.182 9.801 1.00 70.12 934 SER A O 1
ATOM 7318 N N . LYS A 1 935 ? -12.137 -18.409 11.786 1.00 72.50 935 LYS A N 1
ATOM 7319 C CA . LYS A 1 935 ? -10.976 -17.507 11.954 1.00 72.50 935 LYS A CA 1
ATOM 7320 C C . LYS A 1 935 ? -9.629 -18.240 12.002 1.00 72.50 935 LYS A C 1
ATOM 7322 O O . LYS A 1 935 ? -8.620 -17.698 11.570 1.00 72.50 935 LYS A O 1
ATOM 7327 N N . GLY A 1 936 ? -9.604 -19.461 12.536 1.00 78.12 936 GLY A N 1
ATOM 7328 C CA . GLY A 1 936 ? -8.385 -20.269 12.596 1.00 78.12 936 GLY A CA 1
ATOM 7329 C C . GLY A 1 936 ? -7.958 -20.809 11.232 1.00 78.12 936 GLY A C 1
ATOM 7330 O O . GLY A 1 936 ? -6.771 -21.047 11.045 1.00 78.12 936 GLY A O 1
ATOM 7331 N N . LEU A 1 937 ? -8.894 -20.949 10.285 1.00 82.81 937 LEU A N 1
ATOM 7332 C CA . LEU A 1 937 ? -8.595 -21.338 8.906 1.00 82.81 937 LEU A CA 1
ATOM 7333 C C . LEU A 1 937 ? -7.797 -20.247 8.197 1.00 82.81 937 LEU A C 1
ATOM 7335 O O . LEU A 1 937 ? -6.732 -20.535 7.666 1.00 82.81 937 LEU A O 1
ATOM 7339 N N . VAL A 1 938 ? -8.258 -18.996 8.279 1.00 81.25 938 VAL A N 1
ATOM 7340 C CA . VAL A 1 938 ? -7.571 -17.852 7.658 1.00 81.25 938 VAL A CA 1
ATOM 7341 C C . VAL A 1 938 ? -6.171 -17.670 8.246 1.00 81.25 938 VAL A C 1
ATOM 7343 O O . VAL A 1 938 ? -5.204 -17.548 7.504 1.00 81.25 938 VAL A O 1
ATOM 7346 N N . LEU A 1 939 ? -6.042 -17.730 9.577 1.00 79.44 939 LEU A N 1
ATOM 7347 C CA . LEU A 1 939 ? -4.745 -17.594 10.251 1.00 79.44 939 LEU A CA 1
ATOM 7348 C C . LEU A 1 939 ? -3.758 -18.697 9.855 1.00 79.44 939 LEU A C 1
ATOM 7350 O O . LEU A 1 939 ? -2.585 -18.412 9.638 1.00 79.44 939 LEU A O 1
ATOM 7354 N N . LYS A 1 940 ? -4.219 -19.950 9.750 1.00 83.94 940 LYS A N 1
ATOM 7355 C CA . LYS A 1 940 ? -3.348 -21.062 9.355 1.00 83.94 940 LYS A CA 1
ATOM 7356 C C . LYS A 1 940 ? -2.968 -21.016 7.886 1.00 83.94 940 LYS A C 1
ATOM 7358 O O . LYS A 1 940 ? -1.825 -21.308 7.565 1.00 83.94 940 LYS A O 1
ATOM 7363 N N . TYR A 1 941 ? -3.892 -20.620 7.020 1.00 87.19 941 TYR A N 1
ATOM 7364 C CA . TYR A 1 941 ? -3.596 -20.403 5.610 1.00 87.19 941 TYR A CA 1
ATOM 7365 C C . TYR A 1 941 ? -2.522 -19.317 5.434 1.00 87.19 941 TYR A C 1
ATOM 7367 O O . TYR A 1 941 ? -1.526 -19.540 4.752 1.00 87.19 941 TYR A O 1
ATOM 7375 N N . PHE A 1 942 ? -2.658 -18.193 6.147 1.00 84.94 942 PHE A N 1
ATOM 7376 C CA . PHE A 1 942 ? -1.669 -17.115 6.126 1.00 84.94 942 PHE A CA 1
ATOM 7377 C C . PHE A 1 942 ? -0.310 -17.535 6.710 1.00 84.94 942 PHE A C 1
ATOM 7379 O O . PHE A 1 942 ? 0.723 -17.160 6.172 1.00 84.94 942 PHE A O 1
ATOM 7386 N N . GLU A 1 943 ? -0.285 -18.354 7.767 1.00 85.56 943 GLU A N 1
ATOM 7387 C CA . GLU A 1 943 ? 0.959 -18.922 8.309 1.00 85.56 943 GLU A CA 1
ATOM 7388 C C . GLU A 1 943 ? 1.708 -19.782 7.278 1.00 85.56 943 GLU A C 1
ATOM 7390 O O . GLU A 1 943 ? 2.926 -19.659 7.165 1.00 85.56 943 GLU A O 1
ATOM 7395 N N . VAL A 1 944 ? 1.000 -20.632 6.519 1.00 88.88 944 VAL A N 1
ATOM 7396 C CA . VAL A 1 944 ? 1.610 -21.453 5.455 1.00 88.88 944 VAL A CA 1
ATOM 7397 C C . VAL A 1 944 ? 2.224 -20.551 4.386 1.00 88.88 944 VAL A C 1
ATOM 7399 O O . VAL A 1 944 ? 3.378 -20.751 4.007 1.00 88.88 944 VAL A O 1
ATOM 7402 N N . ILE A 1 945 ? 1.484 -19.530 3.944 1.00 90.19 945 ILE A N 1
ATOM 7403 C CA . ILE A 1 945 ? 1.960 -18.574 2.937 1.00 90.19 945 ILE A CA 1
ATOM 7404 C C . ILE A 1 945 ? 3.181 -17.816 3.446 1.00 90.19 945 ILE A C 1
ATOM 7406 O O . ILE A 1 945 ? 4.188 -17.783 2.757 1.00 90.19 945 ILE A O 1
ATOM 7410 N N . LEU A 1 946 ? 3.135 -17.276 4.664 1.00 87.06 946 LEU A N 1
ATOM 7411 C CA . LEU A 1 946 ? 4.230 -16.500 5.242 1.00 87.06 946 LEU A CA 1
ATOM 7412 C C . LEU A 1 946 ? 5.534 -17.303 5.305 1.00 87.06 946 LEU A C 1
ATOM 7414 O O . LEU A 1 946 ? 6.578 -16.808 4.897 1.00 87.06 946 LEU A O 1
ATOM 7418 N N . ILE A 1 947 ? 5.483 -18.549 5.782 1.00 90.06 947 ILE A N 1
ATOM 7419 C CA . ILE A 1 947 ? 6.673 -19.411 5.856 1.00 90.06 947 ILE A CA 1
ATOM 7420 C C . ILE A 1 947 ? 7.211 -19.714 4.459 1.00 90.06 947 ILE A C 1
ATOM 7422 O O . ILE A 1 947 ? 8.424 -19.702 4.250 1.00 90.06 947 ILE A O 1
ATOM 7426 N N . THR A 1 948 ? 6.308 -19.946 3.505 1.00 92.00 948 THR A N 1
ATOM 7427 C CA . THR A 1 948 ? 6.671 -20.188 2.106 1.00 92.00 948 THR A CA 1
ATOM 7428 C C . THR A 1 948 ? 7.355 -18.963 1.503 1.00 92.00 948 THR A C 1
ATOM 7430 O O . THR A 1 948 ? 8.435 -19.089 0.933 1.00 92.00 948 THR A O 1
ATOM 7433 N N . SER A 1 949 ? 6.788 -17.772 1.705 1.00 91.12 949 SER A N 1
ATOM 7434 C CA . SER A 1 949 ? 7.337 -16.505 1.221 1.00 91.12 949 SER A CA 1
ATOM 7435 C C . SER A 1 949 ? 8.694 -16.174 1.837 1.00 91.12 949 SER A C 1
ATOM 7437 O O . SER A 1 949 ? 9.569 -15.708 1.118 1.00 91.12 949 SER A O 1
ATOM 7439 N N . VAL A 1 950 ? 8.916 -16.443 3.132 1.00 89.50 950 VAL A N 1
ATOM 7440 C CA . VAL A 1 950 ? 10.239 -16.236 3.752 1.00 89.50 950 VAL A CA 1
ATOM 7441 C C . VAL A 1 950 ? 11.271 -17.225 3.208 1.00 89.50 950 VAL A C 1
ATOM 7443 O O . VAL A 1 950 ? 12.401 -16.832 2.936 1.00 89.50 950 VAL A O 1
ATOM 7446 N N . GLY A 1 951 ? 10.897 -18.489 2.991 1.00 91.50 951 GLY A N 1
ATOM 7447 C CA . GLY A 1 951 ? 11.790 -19.449 2.339 1.00 91.50 951 GLY A CA 1
ATOM 7448 C C . GLY A 1 951 ? 12.177 -19.004 0.927 1.00 91.50 951 GLY A C 1
ATOM 7449 O O . GLY A 1 951 ? 13.354 -19.009 0.576 1.00 91.50 951 GLY A O 1
ATOM 7450 N N . ILE A 1 952 ? 11.194 -18.551 0.140 1.00 92.00 952 ILE A N 1
ATOM 7451 C CA . ILE A 1 952 ? 11.408 -17.980 -1.198 1.00 92.00 952 ILE A CA 1
ATOM 7452 C C . ILE A 1 952 ? 12.311 -16.749 -1.143 1.00 92.00 952 ILE A C 1
ATOM 7454 O O . ILE A 1 952 ? 13.234 -16.653 -1.944 1.00 92.00 952 ILE A O 1
ATOM 7458 N N . ALA A 1 953 ? 12.090 -15.846 -0.187 1.00 90.50 953 ALA A N 1
ATOM 7459 C CA . ALA A 1 953 ? 12.901 -14.647 -0.009 1.00 90.50 953 ALA A CA 1
ATOM 7460 C C . ALA A 1 953 ? 14.390 -14.983 0.147 1.00 90.50 953 ALA A C 1
ATOM 7462 O O . ALA A 1 953 ? 15.233 -14.395 -0.526 1.00 90.50 953 ALA A O 1
ATOM 7463 N N . VAL A 1 954 ? 14.707 -15.977 0.979 1.00 91.88 954 VAL A N 1
ATOM 7464 C CA . VAL A 1 954 ? 16.081 -16.462 1.159 1.00 91.88 954 VAL A CA 1
ATOM 7465 C C . VAL A 1 954 ? 16.638 -17.050 -0.133 1.00 91.88 954 VAL A C 1
ATOM 7467 O O . VAL A 1 954 ? 17.756 -16.718 -0.509 1.00 91.88 954 VAL A O 1
ATOM 7470 N N . MET A 1 955 ? 15.871 -17.900 -0.824 1.00 90.56 955 MET A N 1
ATOM 7471 C CA . MET A 1 955 ? 16.314 -18.496 -2.090 1.00 90.56 955 MET A CA 1
ATOM 7472 C C . MET A 1 955 ? 16.639 -17.420 -3.130 1.00 90.56 955 MET A C 1
ATOM 7474 O O . MET A 1 955 ? 17.696 -17.474 -3.745 1.00 90.56 955 MET A O 1
ATOM 7478 N N . VAL A 1 956 ? 15.776 -16.412 -3.273 1.00 89.06 956 VAL A N 1
ATOM 7479 C CA . VAL A 1 956 ? 15.986 -15.279 -4.185 1.00 89.06 956 VAL A CA 1
ATOM 7480 C C . VAL A 1 956 ? 17.215 -14.455 -3.788 1.00 89.06 956 VAL A C 1
ATOM 7482 O O . VAL A 1 956 ? 17.983 -14.072 -4.661 1.00 89.06 956 VAL A O 1
ATOM 7485 N N . SER A 1 957 ? 17.429 -14.215 -2.492 1.00 87.44 957 SER A N 1
ATOM 7486 C CA . SER A 1 957 ? 18.582 -13.448 -2.001 1.00 87.44 957 SER A CA 1
ATOM 7487 C C . SER A 1 957 ? 19.916 -14.171 -2.195 1.00 87.44 957 SER A C 1
ATOM 7489 O O . SER A 1 957 ? 20.929 -13.515 -2.413 1.00 87.44 957 SER A O 1
ATOM 7491 N N . VAL A 1 958 ? 19.940 -15.501 -2.066 1.00 85.88 958 VAL A N 1
ATOM 7492 C CA . VAL A 1 958 ? 21.158 -16.311 -2.233 1.00 85.88 958 VAL A CA 1
ATOM 7493 C C . VAL A 1 958 ? 21.480 -16.525 -3.716 1.00 85.88 958 VAL A C 1
ATOM 7495 O O . VAL A 1 958 ? 22.646 -16.529 -4.094 1.00 85.88 958 VAL A O 1
ATOM 7498 N N . PHE A 1 959 ? 20.460 -16.677 -4.563 1.00 81.81 959 PHE A N 1
ATOM 7499 C CA . PHE A 1 959 ? 20.587 -16.922 -6.004 1.00 81.81 959 PHE A CA 1
ATOM 7500 C C . PHE A 1 959 ? 20.346 -15.651 -6.823 1.00 81.81 959 PHE A C 1
ATOM 7502 O O . PHE A 1 959 ? 19.438 -15.555 -7.650 1.00 81.81 959 PHE A O 1
ATOM 7509 N N . ASN A 1 960 ? 21.164 -14.646 -6.545 1.00 76.81 960 ASN A N 1
ATOM 7510 C CA . ASN A 1 960 ? 21.076 -13.345 -7.192 1.00 76.81 960 ASN A CA 1
ATOM 7511 C C . ASN A 1 960 ? 22.155 -13.162 -8.279 1.00 76.81 960 ASN A C 1
ATOM 7513 O O . ASN A 1 960 ? 22.328 -12.063 -8.765 1.00 76.81 960 ASN A O 1
ATOM 7517 N N . GLY A 1 961 ? 22.915 -14.204 -8.639 1.00 76.75 961 GLY A N 1
ATOM 7518 C CA . GLY A 1 961 ? 23.996 -14.103 -9.632 1.00 76.75 961 GLY A CA 1
ATOM 7519 C C . GLY A 1 961 ? 23.497 -13.919 -11.072 1.00 76.75 961 GLY A C 1
ATOM 7520 O O . GLY A 1 961 ? 22.469 -14.489 -11.448 1.00 76.75 961 GLY A O 1
ATOM 7521 N N . GLN A 1 962 ? 24.261 -13.177 -11.884 1.00 77.00 962 GLN A N 1
ATOM 7522 C CA . GLN A 1 962 ? 23.913 -12.851 -13.275 1.00 77.00 962 GLN A CA 1
ATOM 7523 C C . GLN A 1 962 ? 23.688 -14.092 -14.156 1.00 77.00 962 GLN A C 1
ATOM 7525 O O . GLN A 1 962 ? 22.747 -14.137 -14.949 1.00 77.00 962 GLN A O 1
ATOM 7530 N N . GLU A 1 963 ? 24.480 -15.144 -13.938 1.00 79.38 963 GLU A N 1
ATOM 7531 C CA . GLU A 1 963 ? 24.413 -16.436 -14.640 1.00 79.38 963 GLU A CA 1
ATOM 7532 C C . GLU A 1 963 ? 23.003 -17.055 -14.652 1.00 79.38 963 GLU A C 1
ATOM 7534 O O . GLU A 1 963 ? 22.626 -17.767 -15.586 1.00 79.38 963 GLU A O 1
ATOM 7539 N N . PHE A 1 964 ? 22.199 -16.776 -13.620 1.00 81.69 964 PHE A N 1
ATOM 7540 C CA . PHE A 1 964 ? 20.843 -17.303 -13.478 1.00 81.69 964 PHE A CA 1
ATOM 7541 C C . PHE A 1 964 ? 19.776 -16.421 -14.133 1.00 81.69 964 PHE A C 1
ATOM 7543 O O . PHE A 1 964 ? 18.762 -16.950 -14.601 1.00 81.69 964 PHE A O 1
ATOM 7550 N N . PHE A 1 965 ? 19.983 -15.100 -14.188 1.00 77.38 965 PHE A N 1
ATOM 7551 C CA . PHE A 1 965 ? 19.113 -14.183 -14.941 1.00 77.38 965 PHE A CA 1
ATOM 7552 C C . PHE A 1 965 ? 19.247 -14.429 -16.435 1.00 77.38 965 PHE A C 1
ATOM 7554 O O . PHE A 1 965 ? 18.248 -14.545 -17.150 1.00 77.38 965 PHE A O 1
ATOM 7561 N N . LEU A 1 966 ? 20.496 -14.605 -16.860 1.00 78.00 966 LEU A N 1
ATOM 7562 C CA . LEU A 1 966 ? 20.887 -14.849 -18.236 1.00 78.00 966 LEU A CA 1
ATOM 7563 C C . LEU A 1 966 ? 20.624 -16.289 -18.695 1.00 78.00 966 LEU A C 1
ATOM 7565 O O . LEU A 1 966 ? 20.818 -16.595 -19.862 1.00 78.00 966 LEU A O 1
ATOM 7569 N N . LYS A 1 967 ? 20.131 -17.171 -17.810 1.00 80.19 967 LYS A N 1
ATOM 7570 C CA . LYS A 1 967 ? 19.830 -18.587 -18.109 1.00 80.19 967 LYS A CA 1
ATOM 7571 C C . LYS A 1 967 ? 21.062 -19.389 -18.590 1.00 80.19 967 LYS A C 1
ATOM 7573 O O . LYS A 1 967 ? 20.908 -20.493 -19.110 1.00 80.19 967 LYS A O 1
ATOM 7578 N N . LEU A 1 968 ? 22.274 -18.886 -18.334 1.00 76.06 968 LEU A N 1
ATOM 7579 C CA . LEU A 1 968 ? 23.545 -19.581 -18.588 1.00 76.06 968 LEU A CA 1
ATOM 7580 C C . LEU A 1 968 ? 23.697 -20.804 -17.673 1.00 76.06 968 LEU A C 1
ATOM 7582 O O . LEU A 1 968 ? 24.227 -21.846 -18.071 1.00 76.06 968 LEU A O 1
ATOM 7586 N N . GLU A 1 969 ? 23.162 -20.698 -16.455 1.00 77.31 969 GLU A N 1
ATOM 7587 C CA . GLU A 1 969 ? 22.974 -21.809 -15.530 1.00 77.31 969 GLU A CA 1
ATOM 7588 C C . GLU A 1 969 ? 21.496 -21.989 -15.175 1.00 77.31 969 GLU A C 1
ATOM 7590 O O . GLU A 1 969 ? 20.779 -21.052 -14.820 1.00 77.31 969 GLU A O 1
ATOM 7595 N N . GLU A 1 970 ? 21.028 -23.236 -15.223 1.00 76.44 970 GLU A N 1
ATOM 7596 C CA . GLU A 1 970 ? 19.666 -23.601 -14.837 1.00 76.44 970 GLU A CA 1
ATOM 7597 C C . GLU A 1 970 ? 19.664 -24.404 -13.534 1.00 76.44 970 GLU A C 1
ATOM 7599 O O . GLU A 1 970 ? 20.568 -25.192 -13.245 1.00 76.44 970 GLU A O 1
ATOM 7604 N N . PHE A 1 971 ? 18.599 -24.256 -12.744 1.00 80.94 971 PHE A N 1
ATOM 7605 C CA . PHE A 1 971 ? 18.425 -25.030 -11.521 1.00 80.94 971 PHE A CA 1
ATOM 7606 C C . PHE A 1 971 ? 18.152 -26.514 -11.841 1.00 80.94 971 PHE A C 1
ATOM 7608 O O . PHE A 1 971 ? 17.040 -26.899 -12.203 1.00 80.94 971 PHE A O 1
ATOM 7615 N N . LYS A 1 972 ? 19.155 -27.383 -11.653 1.00 79.06 972 LYS A N 1
ATOM 7616 C CA . LYS A 1 972 ? 19.098 -28.824 -11.998 1.00 79.06 972 LYS A CA 1
ATOM 7617 C C . LYS A 1 972 ? 18.250 -29.687 -11.040 1.00 79.06 972 LYS A C 1
ATOM 7619 O O . LYS A 1 972 ? 18.093 -30.886 -11.256 1.00 79.06 972 LYS A O 1
ATOM 7624 N N . GLY A 1 973 ? 17.663 -29.097 -9.994 1.00 78.38 973 GLY A N 1
ATOM 7625 C CA . GLY A 1 973 ? 16.943 -29.800 -8.921 1.00 78.38 973 GLY A CA 1
ATOM 7626 C C . GLY A 1 973 ? 15.414 -29.865 -9.046 1.00 78.38 973 GLY A C 1
ATOM 7627 O O . GLY A 1 973 ? 14.753 -30.399 -8.153 1.00 78.38 973 GLY A O 1
ATOM 7628 N N . VAL A 1 974 ? 14.826 -29.340 -10.130 1.00 78.44 974 VAL A N 1
ATOM 7629 C CA . VAL A 1 974 ? 13.362 -29.180 -10.276 1.00 78.44 974 VAL A CA 1
ATOM 7630 C C . VAL A 1 974 ? 12.596 -30.492 -10.064 1.00 78.44 974 VAL A C 1
ATOM 7632 O O . VAL A 1 974 ? 11.624 -30.526 -9.311 1.00 78.44 974 VAL A O 1
ATOM 7635 N N . LYS A 1 975 ? 13.040 -31.605 -10.665 1.00 81.44 975 LYS A N 1
ATOM 7636 C CA . LYS A 1 975 ? 12.351 -32.905 -10.529 1.00 81.44 975 LYS A CA 1
ATOM 7637 C C . LYS A 1 975 ? 12.320 -33.399 -9.078 1.00 81.44 975 LYS A C 1
ATOM 7639 O O . LYS A 1 975 ? 11.288 -33.878 -8.616 1.00 81.44 975 LYS A O 1
ATOM 7644 N N . VAL A 1 976 ? 13.424 -33.241 -8.345 1.00 84.31 976 VAL A N 1
ATOM 7645 C CA . VAL A 1 976 ? 13.525 -33.650 -6.934 1.00 84.31 976 VAL A CA 1
ATOM 7646 C C . VAL A 1 976 ? 12.629 -32.775 -6.055 1.00 84.31 976 VAL A C 1
ATOM 7648 O O . VAL A 1 976 ? 11.904 -33.304 -5.211 1.00 84.31 976 VAL A O 1
ATOM 7651 N N . LEU A 1 977 ? 12.595 -31.461 -6.311 1.00 84.06 977 LEU A N 1
ATOM 7652 C CA . LEU A 1 977 ? 11.660 -30.531 -5.673 1.00 84.06 977 LEU A CA 1
ATOM 7653 C C . LEU A 1 977 ? 10.198 -30.954 -5.887 1.00 84.06 977 LEU A C 1
ATOM 7655 O O . LEU A 1 977 ? 9.381 -30.792 -4.980 1.00 84.06 977 LEU A O 1
ATOM 7659 N N . TYR A 1 978 ? 9.865 -31.534 -7.050 1.00 79.38 978 TYR A N 1
ATOM 7660 C CA . TYR A 1 978 ? 8.507 -32.009 -7.301 1.00 79.38 978 TYR A CA 1
ATOM 7661 C C . TYR A 1 978 ? 8.126 -33.280 -6.520 1.00 79.38 978 TYR A C 1
ATOM 7663 O O . TYR A 1 978 ? 6.955 -33.508 -6.222 1.00 79.38 978 TYR A O 1
ATOM 7671 N N . ILE A 1 979 ? 9.099 -34.116 -6.171 1.00 82.19 979 ILE A N 1
ATOM 7672 C CA . ILE A 1 979 ? 8.836 -35.427 -5.569 1.00 82.19 979 ILE A CA 1
ATOM 7673 C C . ILE A 1 979 ? 8.940 -35.363 -4.042 1.00 82.19 979 ILE A C 1
ATOM 7675 O O . ILE A 1 979 ? 8.076 -35.892 -3.341 1.00 82.19 979 ILE A O 1
ATOM 7679 N N . ALA A 1 980 ? 9.964 -34.695 -3.506 1.00 86.12 980 ALA A N 1
ATOM 7680 C CA . ALA A 1 980 ? 10.319 -34.799 -2.091 1.00 86.12 980 ALA A CA 1
ATOM 7681 C C . ALA A 1 980 ? 9.232 -34.287 -1.116 1.00 86.12 980 ALA A C 1
ATOM 7683 O O . ALA A 1 980 ? 8.893 -35.024 -0.186 1.00 86.12 980 ALA A O 1
ATOM 7684 N N . PRO A 1 981 ? 8.604 -33.104 -1.303 1.00 85.06 981 PRO A N 1
ATOM 7685 C CA . PRO A 1 981 ? 7.531 -32.646 -0.416 1.00 85.06 981 PRO A CA 1
ATOM 7686 C C . PRO A 1 981 ? 6.273 -33.521 -0.476 1.00 85.06 981 PRO A C 1
ATOM 7688 O O . PRO A 1 981 ? 5.622 -33.730 0.548 1.00 85.06 981 PRO A O 1
ATOM 7691 N N . ILE A 1 982 ? 5.941 -34.057 -1.658 1.00 82.19 982 ILE A N 1
ATOM 7692 C CA . ILE A 1 982 ? 4.799 -34.963 -1.852 1.00 82.19 982 ILE A CA 1
ATOM 7693 C C . ILE A 1 982 ? 5.062 -36.289 -1.136 1.00 82.19 982 ILE A C 1
ATOM 7695 O O . ILE A 1 982 ? 4.212 -36.753 -0.375 1.00 82.19 982 ILE A O 1
ATOM 7699 N N . ALA A 1 983 ? 6.253 -36.865 -1.320 1.00 82.00 983 ALA A N 1
ATOM 7700 C CA . ALA A 1 983 ? 6.676 -38.081 -0.636 1.00 82.00 983 ALA A CA 1
ATOM 7701 C C . ALA A 1 983 ? 6.672 -37.893 0.889 1.00 82.00 983 ALA A C 1
ATOM 7703 O O . ALA A 1 983 ? 6.140 -38.735 1.612 1.00 82.00 983 ALA A O 1
ATOM 7704 N N . PHE A 1 984 ? 7.172 -36.757 1.387 1.00 83.00 984 PHE A N 1
ATOM 7705 C CA . PHE A 1 984 ? 7.115 -36.428 2.810 1.00 83.00 984 PHE A CA 1
ATOM 7706 C C . PHE A 1 984 ? 5.670 -36.332 3.317 1.00 83.00 984 PHE A C 1
ATOM 7708 O O . PHE A 1 984 ? 5.342 -36.925 4.345 1.00 83.00 984 PHE A O 1
ATOM 7715 N N . ALA A 1 985 ? 4.785 -35.630 2.599 1.00 76.62 985 ALA A N 1
ATOM 7716 C CA . ALA A 1 985 ? 3.371 -35.523 2.960 1.00 76.62 985 ALA A CA 1
ATOM 7717 C C . ALA A 1 985 ? 2.676 -36.896 2.975 1.00 76.62 985 ALA A C 1
ATOM 7719 O O . ALA A 1 985 ? 1.884 -37.173 3.878 1.00 76.62 985 ALA A O 1
ATOM 7720 N N . PHE A 1 986 ? 3.008 -37.770 2.023 1.00 77.69 986 PHE A N 1
ATOM 7721 C CA . PHE A 1 986 ? 2.500 -39.138 1.941 1.00 77.69 986 PHE A CA 1
ATOM 7722 C C . PHE A 1 986 ? 2.967 -40.000 3.123 1.00 77.69 986 PHE A C 1
ATOM 7724 O O . PHE A 1 986 ? 2.139 -40.572 3.834 1.00 77.69 986 PHE A O 1
ATOM 7731 N N . ILE A 1 987 ? 4.277 -40.031 3.398 1.00 78.88 987 ILE A N 1
ATOM 7732 C CA . ILE A 1 987 ? 4.853 -40.751 4.546 1.00 78.88 987 ILE A CA 1
ATOM 7733 C C . ILE A 1 987 ? 4.246 -40.226 5.851 1.00 78.88 987 ILE A C 1
ATOM 7735 O O . ILE A 1 987 ? 3.830 -41.006 6.706 1.00 78.88 987 ILE A O 1
ATOM 7739 N N . TYR A 1 988 ? 4.121 -38.906 5.991 1.00 75.81 988 TYR A N 1
ATOM 7740 C CA . TYR A 1 988 ? 3.516 -38.273 7.159 1.00 75.81 988 TYR A CA 1
ATOM 7741 C C . TYR A 1 988 ? 2.034 -38.639 7.347 1.00 75.81 988 TYR A C 1
ATOM 7743 O O . TYR A 1 988 ? 1.573 -38.843 8.480 1.00 75.81 988 TYR A O 1
ATOM 7751 N N . ALA A 1 989 ? 1.278 -38.737 6.251 1.00 70.75 989 ALA A N 1
ATOM 7752 C CA . ALA A 1 989 ? -0.119 -39.146 6.296 1.00 70.75 989 ALA A CA 1
ATOM 7753 C C . ALA A 1 989 ? -0.274 -40.590 6.798 1.00 70.75 989 ALA A C 1
ATOM 7755 O O . ALA A 1 989 ? -1.186 -40.868 7.580 1.00 70.75 989 ALA A O 1
ATOM 7756 N N . LEU A 1 990 ? 0.651 -41.473 6.412 1.00 70.31 990 LEU A N 1
ATOM 7757 C CA . LEU A 1 990 ? 0.639 -42.896 6.753 1.00 70.31 990 LEU A CA 1
ATOM 7758 C C . LEU A 1 990 ? 1.351 -43.239 8.074 1.00 70.31 990 LEU A C 1
ATOM 7760 O O . LEU A 1 990 ? 1.115 -44.311 8.640 1.00 70.31 990 LEU A O 1
ATOM 7764 N N . TYR A 1 991 ? 2.182 -42.337 8.603 1.00 68.94 991 TYR A N 1
ATOM 7765 C CA . TYR A 1 991 ? 2.936 -42.537 9.841 1.00 68.94 991 TYR A CA 1
ATOM 7766 C C . TYR A 1 991 ? 2.007 -42.888 11.021 1.00 68.94 991 TYR A C 1
ATOM 7768 O O . TYR A 1 991 ? 1.152 -42.091 11.424 1.00 68.94 991 TYR A O 1
ATOM 7776 N N . GLY A 1 992 ? 2.169 -44.103 11.562 1.00 63.66 992 GLY A N 1
ATOM 7777 C CA . GLY A 1 992 ? 1.342 -44.685 12.633 1.00 63.66 992 GLY A CA 1
ATOM 7778 C C . GLY A 1 992 ? 0.220 -45.632 12.173 1.00 63.66 992 GLY A C 1
ATOM 7779 O O . GLY A 1 992 ? -0.350 -46.335 13.004 1.00 63.66 992 GLY A O 1
ATOM 7780 N N . HIS A 1 993 ? -0.079 -45.701 10.871 1.00 64.38 993 HIS A N 1
ATOM 7781 C CA . HIS A 1 993 ? -1.067 -46.624 10.288 1.00 64.38 993 HIS A CA 1
ATOM 7782 C C . HIS A 1 993 ? -0.468 -47.634 9.299 1.00 64.38 993 HIS A C 1
ATOM 7784 O O . HIS A 1 993 ? -1.153 -48.588 8.944 1.00 64.38 993 HIS A O 1
ATOM 7790 N N . ILE A 1 994 ? 0.805 -47.478 8.917 1.00 59.53 994 ILE A N 1
ATOM 7791 C CA . ILE A 1 994 ? 1.529 -48.361 7.984 1.00 59.53 994 ILE A CA 1
ATOM 7792 C C . ILE A 1 994 ? 1.398 -49.841 8.354 1.00 59.53 994 ILE A C 1
ATOM 7794 O O . ILE A 1 994 ? 0.913 -50.614 7.539 1.00 59.53 994 ILE A O 1
ATOM 7798 N N . MET A 1 995 ? 1.707 -50.231 9.595 1.00 54.12 995 MET A N 1
ATOM 7799 C CA . MET A 1 995 ? 1.613 -51.643 10.011 1.00 54.12 995 MET A CA 1
ATOM 7800 C C . MET A 1 995 ? 0.171 -52.172 10.002 1.00 54.12 995 MET A C 1
ATOM 7802 O O . MET A 1 995 ? -0.055 -53.362 9.828 1.00 54.12 995 MET A O 1
ATOM 7806 N N . LYS A 1 996 ? -0.826 -51.291 10.155 1.00 63.34 996 LYS A N 1
ATOM 7807 C CA . LYS A 1 996 ? -2.246 -51.664 10.132 1.00 63.34 996 LYS A CA 1
ATOM 7808 C C . LYS A 1 996 ? -2.776 -51.822 8.704 1.00 63.34 996 LYS A C 1
ATOM 7810 O O . LYS A 1 996 ? -3.643 -52.655 8.489 1.00 63.34 996 LYS A O 1
ATOM 7815 N N . ILE A 1 997 ? -2.251 -51.034 7.764 1.00 62.47 997 ILE A N 1
ATOM 7816 C CA . ILE A 1 997 ? -2.573 -51.088 6.330 1.00 62.47 997 ILE A CA 1
ATOM 7817 C C . ILE A 1 997 ? -1.842 -52.257 5.652 1.00 62.47 997 ILE A C 1
ATOM 7819 O O . ILE A 1 997 ? -2.432 -52.959 4.838 1.00 62.47 997 ILE A O 1
ATOM 7823 N N . LEU A 1 998 ? -0.584 -52.516 6.018 1.00 61.09 998 LEU A N 1
ATOM 7824 C CA . LEU A 1 998 ? 0.173 -53.670 5.517 1.00 61.09 998 LEU A CA 1
ATOM 7825 C C . LEU A 1 998 ? -0.434 -55.007 5.974 1.00 61.09 998 LEU A C 1
ATOM 7827 O O . LEU A 1 998 ? -0.365 -55.985 5.241 1.00 61.09 998 LEU A O 1
ATOM 7831 N N . ASN A 1 999 ? -1.084 -55.032 7.144 1.00 62.84 999 ASN A N 1
ATOM 7832 C CA . ASN A 1 999 ? -1.765 -56.218 7.677 1.00 62.84 999 ASN A CA 1
ATOM 7833 C C . ASN A 1 999 ? -3.238 -56.349 7.239 1.00 62.84 999 ASN A C 1
ATOM 7835 O O . ASN A 1 999 ? -3.917 -57.286 7.661 1.00 62.84 999 ASN A O 1
ATOM 7839 N N . THR A 1 1000 ? -3.771 -55.428 6.427 1.00 66.69 1000 THR A N 1
ATOM 7840 C CA . THR A 1 1000 ? -5.111 -55.580 5.835 1.00 66.69 1000 THR A CA 1
ATOM 7841 C C . THR A 1 1000 ? -5.027 -56.305 4.498 1.00 66.69 1000 THR A C 1
ATOM 7843 O O . THR A 1 1000 ? -4.244 -55.919 3.637 1.00 66.69 1000 THR A O 1
ATOM 7846 N N . ALA A 1 1001 ? -5.862 -57.329 4.304 1.00 58.56 1001 ALA A N 1
ATOM 7847 C CA . ALA A 1 1001 ? -5.966 -58.024 3.024 1.00 58.56 1001 ALA A CA 1
ATOM 7848 C C . ALA A 1 1001 ? -6.366 -57.034 1.916 1.00 58.56 1001 ALA A C 1
ATOM 7850 O O . ALA A 1 1001 ? -7.434 -56.419 1.990 1.00 58.56 1001 ALA A O 1
ATOM 7851 N N . ILE A 1 1002 ? -5.500 -56.877 0.912 1.00 60.00 1002 ILE A N 1
ATOM 7852 C CA . ILE A 1 1002 ? -5.710 -55.982 -0.230 1.00 60.00 1002 ILE A CA 1
ATOM 7853 C C . ILE A 1 1002 ? -6.919 -56.493 -1.015 1.00 60.00 1002 ILE A C 1
ATOM 7855 O O . ILE A 1 1002 ? -6.880 -57.572 -1.604 1.00 60.00 1002 ILE A O 1
ATOM 7859 N N . LYS A 1 1003 ? -8.015 -55.729 -1.025 1.00 69.00 1003 LYS A N 1
ATOM 7860 C CA . LYS A 1 1003 ? -9.174 -56.030 -1.873 1.00 69.00 1003 LYS A CA 1
ATOM 7861 C C . LYS A 1 1003 ? -8.927 -55.454 -3.268 1.00 69.00 1003 LYS A C 1
ATOM 7863 O O . LYS A 1 1003 ? -8.276 -54.422 -3.404 1.00 69.00 1003 LYS A O 1
ATOM 7868 N N . TYR A 1 1004 ? -9.527 -56.037 -4.309 1.00 67.56 1004 TYR A N 1
ATOM 7869 C CA . TYR A 1 1004 ? -9.416 -55.530 -5.691 1.00 67.56 1004 TYR A CA 1
ATOM 7870 C C . TYR A 1 1004 ? -9.751 -54.032 -5.830 1.00 67.56 1004 TYR A C 1
ATOM 7872 O O . TYR A 1 1004 ? -9.164 -53.334 -6.650 1.00 67.56 1004 TYR A O 1
ATOM 7880 N N . ARG A 1 1005 ? -10.644 -53.503 -4.981 1.00 60.31 1005 ARG A N 1
ATOM 7881 C CA . ARG A 1 1005 ? -10.982 -52.069 -4.935 1.00 60.31 1005 ARG A CA 1
ATOM 7882 C C . ARG A 1 1005 ? -9.804 -51.191 -4.503 1.00 60.31 1005 ARG A C 1
ATOM 7884 O O . ARG A 1 1005 ? -9.627 -50.113 -5.059 1.00 60.31 1005 ARG A O 1
ATOM 7891 N N . ASP A 1 1006 ? -8.993 -51.659 -3.558 1.00 55.09 1006 ASP A N 1
ATOM 7892 C CA . ASP A 1 1006 ? -7.836 -50.917 -3.053 1.00 55.09 1006 ASP A CA 1
ATOM 7893 C C . ASP A 1 1006 ? -6.708 -50.898 -4.095 1.00 55.09 1006 ASP A C 1
ATOM 7895 O O . ASP A 1 1006 ? -6.074 -49.863 -4.293 1.00 55.09 1006 ASP A O 1
ATOM 7899 N N . ALA A 1 1007 ? -6.529 -51.997 -4.840 1.00 57.38 1007 ALA A N 1
ATOM 7900 C CA . ALA A 1 1007 ? -5.601 -52.072 -5.971 1.00 57.38 1007 ALA A CA 1
ATOM 7901 C C . ALA A 1 1007 ? -6.009 -51.139 -7.129 1.00 57.38 1007 ALA A C 1
ATOM 7903 O O . ALA A 1 1007 ? -5.161 -50.437 -7.678 1.00 57.38 1007 ALA A O 1
ATOM 7904 N N . ILE A 1 1008 ? -7.306 -51.057 -7.453 1.00 64.00 1008 ILE A N 1
ATOM 7905 C CA . ILE A 1 1008 ? -7.833 -50.134 -8.475 1.00 64.00 1008 ILE A CA 1
ATOM 7906 C C . ILE A 1 1008 ? -7.622 -48.672 -8.056 1.00 64.00 1008 ILE A C 1
ATOM 7908 O O . ILE A 1 1008 ? -7.151 -47.866 -8.856 1.00 64.00 1008 ILE A O 1
ATOM 7912 N N . ILE A 1 1009 ? -7.918 -48.316 -6.800 1.00 61.53 1009 ILE A N 1
ATOM 7913 C CA . ILE A 1 1009 ? -7.707 -46.952 -6.286 1.00 61.53 1009 ILE A CA 1
ATOM 7914 C C . ILE A 1 1009 ? -6.217 -46.590 -6.306 1.00 61.53 1009 ILE A C 1
ATOM 7916 O O . ILE A 1 1009 ? -5.859 -45.490 -6.725 1.00 61.53 1009 ILE A O 1
ATOM 7920 N N . MET A 1 1010 ? -5.343 -47.510 -5.895 1.00 56.03 1010 MET A N 1
ATOM 7921 C CA . MET A 1 1010 ? -3.896 -47.296 -5.907 1.00 56.03 1010 MET A CA 1
ATOM 7922 C C . MET A 1 1010 ? -3.355 -47.152 -7.336 1.00 56.03 1010 MET A C 1
ATOM 7924 O O . MET A 1 1010 ? -2.538 -46.268 -7.582 1.00 56.03 1010 MET A O 1
ATOM 7928 N N . GLY A 1 1011 ? -3.875 -47.935 -8.289 1.00 62.41 1011 GLY A N 1
ATOM 7929 C CA . GLY A 1 1011 ? -3.589 -47.798 -9.718 1.00 62.41 1011 GLY A CA 1
ATOM 7930 C C . GLY A 1 1011 ? -4.015 -46.439 -10.279 1.00 62.41 1011 GLY A C 1
ATOM 7931 O O . GLY A 1 1011 ? -3.221 -45.777 -10.938 1.00 62.41 1011 GLY A O 1
ATOM 7932 N N . ILE A 1 1012 ? -5.219 -45.960 -9.947 1.00 63.19 1012 ILE A N 1
ATOM 7933 C CA . ILE A 1 1012 ? -5.700 -44.629 -10.356 1.00 63.19 1012 ILE A CA 1
ATOM 7934 C C . ILE A 1 1012 ? -4.818 -43.519 -9.769 1.00 63.19 1012 ILE A C 1
ATOM 7936 O O . ILE A 1 1012 ? -4.438 -42.593 -10.482 1.00 63.19 1012 ILE A O 1
ATOM 7940 N N . VAL A 1 1013 ? -4.449 -43.608 -8.487 1.00 62.19 1013 VAL A N 1
ATOM 7941 C CA . VAL A 1 1013 ? -3.560 -42.625 -7.845 1.00 62.19 1013 VAL A CA 1
ATOM 7942 C C . VAL A 1 1013 ? -2.173 -42.630 -8.492 1.00 62.19 1013 VAL A C 1
ATOM 7944 O O . VAL A 1 1013 ? -1.641 -41.558 -8.771 1.00 62.19 1013 VAL A O 1
ATOM 7947 N N . LEU A 1 1014 ? -1.605 -43.805 -8.782 1.00 57.47 1014 LEU A N 1
ATOM 7948 C CA . LEU A 1 1014 ? -0.323 -43.932 -9.481 1.00 57.47 1014 LEU A CA 1
ATOM 7949 C C . LEU A 1 1014 ? -0.383 -43.361 -10.900 1.00 57.47 1014 LEU A C 1
ATOM 7951 O O . LEU A 1 1014 ? 0.533 -42.643 -11.284 1.00 57.47 1014 LEU A O 1
ATOM 7955 N N . ILE A 1 1015 ? -1.469 -43.594 -11.644 1.00 65.06 1015 ILE A N 1
ATOM 7956 C CA . ILE A 1 1015 ? -1.684 -43.009 -12.976 1.00 65.06 1015 ILE A CA 1
ATOM 7957 C C . ILE A 1 1015 ? -1.789 -41.481 -12.888 1.00 65.06 1015 ILE A C 1
ATOM 7959 O O . ILE A 1 1015 ? -1.163 -40.787 -13.683 1.00 65.06 1015 ILE A O 1
ATOM 7963 N N . ILE A 1 1016 ? -2.511 -40.934 -11.903 1.00 63.00 1016 ILE A N 1
ATOM 7964 C CA . ILE A 1 1016 ? -2.627 -39.479 -11.696 1.00 63.00 1016 ILE A CA 1
ATOM 7965 C C . ILE A 1 1016 ? -1.266 -38.862 -11.345 1.00 63.00 1016 ILE A C 1
ATOM 7967 O O . ILE A 1 1016 ? -0.911 -37.813 -11.882 1.00 63.00 1016 ILE A O 1
ATOM 7971 N N . VAL A 1 1017 ? -0.491 -39.505 -10.467 1.00 60.00 1017 VAL A N 1
ATOM 7972 C CA . VAL A 1 1017 ? 0.855 -39.045 -10.090 1.00 60.00 1017 VAL A CA 1
ATOM 7973 C C . VAL A 1 1017 ? 1.819 -39.154 -11.275 1.00 60.00 1017 VAL A C 1
ATOM 7975 O O . VAL A 1 1017 ? 2.549 -38.202 -11.538 1.00 60.00 1017 VAL A O 1
ATOM 7978 N N . ALA A 1 1018 ? 1.793 -40.254 -12.032 1.00 59.47 1018 ALA A N 1
ATOM 7979 C CA . ALA A 1 1018 ? 2.630 -40.451 -13.215 1.00 59.47 1018 ALA A CA 1
ATOM 7980 C C . ALA A 1 1018 ? 2.291 -39.453 -14.334 1.00 59.47 1018 ALA A C 1
ATOM 7982 O O . ALA A 1 1018 ? 3.195 -38.831 -14.890 1.00 59.47 1018 ALA A O 1
ATOM 7983 N N . TYR A 1 1019 ? 1.002 -39.225 -14.602 1.00 67.44 1019 TYR A N 1
ATOM 7984 C CA . TYR A 1 1019 ? 0.523 -38.197 -15.530 1.00 67.44 1019 TYR A CA 1
ATOM 7985 C C . TYR A 1 1019 ? 0.942 -36.788 -15.086 1.00 67.44 1019 TYR A C 1
ATOM 7987 O O . TYR A 1 1019 ? 1.367 -35.966 -15.894 1.00 67.44 1019 TYR A O 1
ATOM 7995 N N . TYR A 1 1020 ? 0.883 -36.498 -13.784 1.00 65.69 1020 TYR A N 1
ATOM 7996 C CA . TYR A 1 1020 ? 1.338 -35.217 -13.247 1.00 65.69 1020 TYR A CA 1
ATOM 7997 C C . TYR A 1 1020 ? 2.859 -35.026 -13.388 1.00 65.69 1020 TYR A C 1
ATOM 7999 O O . TYR A 1 1020 ? 3.308 -33.937 -13.748 1.00 65.69 1020 TYR A O 1
ATOM 8007 N N . ILE A 1 1021 ? 3.652 -36.076 -13.139 1.00 61.31 1021 ILE A N 1
ATOM 8008 C CA . ILE A 1 1021 ? 5.114 -36.044 -13.285 1.00 61.31 1021 ILE A CA 1
ATOM 8009 C C . ILE A 1 1021 ? 5.507 -35.896 -14.758 1.00 61.31 1021 ILE A C 1
ATOM 8011 O O . ILE A 1 1021 ? 6.372 -35.070 -15.052 1.00 61.31 1021 ILE A O 1
ATOM 8015 N N . SER A 1 1022 ? 4.860 -36.603 -15.691 1.00 57.12 1022 SER A N 1
ATOM 8016 C CA . SER A 1 1022 ? 5.152 -36.444 -17.125 1.00 57.12 1022 SER A CA 1
ATOM 8017 C C . SER A 1 1022 ? 4.824 -35.030 -17.626 1.00 57.12 1022 SER A C 1
ATOM 8019 O O . SER A 1 1022 ? 5.550 -34.481 -18.451 1.00 57.12 1022 SER A O 1
ATOM 8021 N N . ARG A 1 1023 ? 3.806 -34.381 -17.044 1.00 62.75 1023 ARG A N 1
ATOM 8022 C CA . ARG A 1 1023 ? 3.394 -33.002 -17.358 1.00 62.75 1023 ARG A CA 1
ATOM 8023 C C . ARG A 1 1023 ? 4.201 -31.915 -16.631 1.00 62.75 1023 ARG A C 1
ATOM 8025 O O . ARG A 1 1023 ? 3.943 -30.728 -16.818 1.00 62.75 1023 ARG A O 1
ATOM 8032 N N . SER A 1 1024 ? 5.163 -32.283 -15.783 1.00 54.41 1024 SER A N 1
ATOM 8033 C CA . SER A 1 1024 ? 5.967 -31.333 -14.995 1.00 54.41 1024 SER A CA 1
ATOM 8034 C C . SER A 1 1024 ? 7.135 -30.684 -15.764 1.00 54.41 1024 SER A C 1
ATOM 8036 O O . SER A 1 1024 ? 7.894 -29.923 -15.165 1.00 54.41 1024 SER A O 1
ATOM 8038 N N . GLY A 1 1025 ? 7.248 -30.930 -17.079 1.00 48.81 1025 GLY A N 1
ATOM 8039 C CA . GLY A 1 1025 ? 8.230 -30.324 -17.992 1.00 48.81 1025 GLY A CA 1
ATOM 8040 C C . GLY A 1 1025 ? 7.634 -29.343 -19.020 1.00 48.81 1025 GLY A C 1
ATOM 8041 O O . GLY A 1 1025 ? 6.418 -29.222 -19.152 1.00 48.81 1025 GLY A O 1
ATOM 8042 N N . ASN A 1 1026 ? 8.507 -28.654 -19.767 1.00 43.81 1026 ASN A N 1
ATOM 8043 C CA . ASN A 1 1026 ? 8.163 -27.593 -20.734 1.00 43.81 1026 ASN A CA 1
ATOM 8044 C C . ASN A 1 1026 ? 7.483 -28.072 -22.041 1.00 43.81 1026 ASN A C 1
ATOM 8046 O O . ASN A 1 1026 ? 7.185 -27.242 -22.892 1.00 43.81 1026 ASN A O 1
ATOM 8050 N N . SER A 1 1027 ? 7.219 -29.370 -22.212 1.00 40.16 1027 SER A N 1
ATOM 8051 C CA . SER A 1 1027 ? 6.752 -29.975 -23.475 1.00 40.16 1027 SER A CA 1
ATOM 8052 C C . SER A 1 1027 ? 5.403 -30.709 -23.379 1.00 40.16 1027 SER A C 1
ATOM 8054 O O . SER A 1 1027 ? 5.031 -31.452 -24.283 1.00 40.16 1027 SER A O 1
ATOM 8056 N N . GLY A 1 1028 ? 4.652 -30.541 -22.286 1.00 48.78 1028 GLY A N 1
ATOM 8057 C CA . GLY A 1 1028 ? 3.370 -31.231 -22.102 1.00 48.78 1028 GLY A CA 1
ATOM 8058 C C . GLY A 1 1028 ? 2.232 -30.636 -22.944 1.00 48.78 1028 GLY A C 1
ATOM 8059 O O . GLY A 1 1028 ? 1.975 -29.435 -22.873 1.00 48.78 1028 GLY A O 1
ATOM 8060 N N . SER A 1 1029 ? 1.488 -31.480 -23.664 1.00 53.44 1029 SER A N 1
ATOM 8061 C CA . SER A 1 1029 ? 0.292 -31.087 -24.420 1.00 53.44 1029 SER A CA 1
ATOM 8062 C C . SER A 1 1029 ? -0.809 -30.523 -23.504 1.00 53.44 1029 SER A C 1
ATOM 8064 O O . SER A 1 1029 ? -1.063 -31.020 -22.398 1.00 53.44 1029 SER A O 1
ATOM 8066 N N . VAL A 1 1030 ? -1.472 -29.453 -23.946 1.00 59.12 1030 VAL A N 1
ATOM 8067 C CA . VAL A 1 1030 ? -2.523 -28.741 -23.201 1.00 59.12 1030 VAL A CA 1
ATOM 8068 C C . VAL A 1 1030 ? -3.850 -28.898 -23.939 1.00 59.12 1030 VAL A C 1
ATOM 8070 O O . VAL A 1 1030 ? -3.883 -28.824 -25.159 1.00 59.12 1030 VAL A O 1
ATOM 8073 N N . SER A 1 1031 ? -4.945 -29.130 -23.210 1.00 69.56 1031 SER A N 1
ATOM 8074 C CA . SER A 1 1031 ? -6.276 -29.199 -23.832 1.00 69.56 1031 SER A CA 1
ATOM 8075 C C . SER A 1 1031 ? -6.715 -27.833 -24.375 1.00 69.56 1031 SER A C 1
ATOM 8077 O O . SER A 1 1031 ? -6.420 -26.809 -23.756 1.00 69.56 1031 SER A O 1
ATOM 8079 N N . ASN A 1 1032 ? -7.497 -27.813 -25.457 1.00 70.25 1032 ASN A N 1
ATOM 8080 C CA . ASN A 1 1032 ? -7.992 -26.571 -26.072 1.00 70.25 1032 ASN A CA 1
ATOM 8081 C C . ASN A 1 1032 ? -8.785 -25.688 -25.090 1.00 70.25 1032 ASN A C 1
ATOM 8083 O O . ASN A 1 1032 ? -8.635 -24.472 -25.082 1.00 70.25 1032 ASN A O 1
ATOM 8087 N N . ILE A 1 1033 ? -9.564 -26.291 -24.185 1.00 69.19 1033 ILE A N 1
ATOM 8088 C CA . ILE A 1 1033 ? -10.313 -25.555 -23.149 1.00 69.19 1033 ILE A CA 1
ATOM 8089 C C . ILE A 1 1033 ? -9.360 -24.855 -22.173 1.00 69.19 1033 ILE A C 1
ATOM 8091 O O . ILE A 1 1033 ? -9.589 -23.717 -21.766 1.00 69.19 1033 ILE A O 1
ATOM 8095 N N . GLU A 1 1034 ? -8.272 -25.526 -21.795 1.00 68.06 1034 GLU A N 1
ATOM 8096 C CA . GLU A 1 1034 ? -7.267 -24.936 -20.918 1.00 68.06 1034 GLU A CA 1
ATOM 8097 C C . GLU A 1 1034 ? -6.516 -23.793 -21.615 1.00 68.06 1034 GLU A C 1
ATOM 8099 O O . GLU A 1 1034 ? -6.215 -22.806 -20.950 1.00 68.06 1034 GLU A O 1
ATOM 8104 N N . LEU A 1 1035 ? -6.264 -23.881 -22.927 1.00 68.56 1035 LEU A N 1
ATOM 8105 C CA . LEU A 1 1035 ? -5.681 -22.784 -23.710 1.00 68.56 1035 LEU A CA 1
ATOM 8106 C C . LEU A 1 1035 ? -6.591 -21.546 -23.722 1.00 68.56 1035 LEU A C 1
ATOM 8108 O O . LEU A 1 1035 ? -6.116 -20.456 -23.420 1.00 68.56 1035 LEU A O 1
ATOM 8112 N N . ILE A 1 1036 ? -7.900 -21.720 -23.925 1.00 74.44 1036 ILE A N 1
ATOM 8113 C CA . ILE A 1 1036 ? -8.875 -20.614 -23.898 1.00 74.44 1036 ILE A CA 1
ATOM 8114 C C . ILE A 1 1036 ? -8.931 -19.950 -22.514 1.00 74.44 1036 ILE A C 1
ATOM 8116 O O . ILE A 1 1036 ? -8.900 -18.726 -22.397 1.00 74.44 1036 ILE A O 1
ATOM 8120 N N . ILE A 1 1037 ? -8.997 -20.742 -21.435 1.00 71.88 1037 ILE A N 1
ATOM 8121 C CA . ILE A 1 1037 ? -8.999 -20.202 -20.063 1.00 71.88 1037 ILE A CA 1
ATOM 8122 C C . ILE A 1 1037 ? -7.690 -19.462 -19.781 1.00 71.88 1037 ILE A C 1
ATOM 8124 O O . ILE A 1 1037 ? -7.689 -18.415 -19.136 1.00 71.88 1037 ILE A O 1
ATOM 8128 N N . ARG A 1 1038 ? -6.570 -20.012 -20.253 1.00 72.00 1038 ARG A N 1
ATOM 8129 C CA . ARG A 1 1038 ? -5.251 -19.405 -20.104 1.00 72.00 1038 ARG A CA 1
ATOM 8130 C C . ARG A 1 1038 ? -5.164 -18.057 -20.812 1.00 72.00 1038 ARG A C 1
ATOM 8132 O O . ARG A 1 1038 ? -4.630 -17.146 -20.194 1.00 72.00 1038 ARG A O 1
ATOM 8139 N N . GLN A 1 1039 ? -5.695 -17.947 -22.026 1.00 69.88 1039 GLN A N 1
ATOM 8140 C CA . GLN A 1 1039 ? -5.717 -16.712 -22.809 1.00 69.88 1039 GLN A CA 1
ATOM 8141 C C . GLN A 1 1039 ? -6.579 -15.641 -22.130 1.00 69.88 1039 GLN A C 1
ATOM 8143 O O . GLN A 1 1039 ? -6.084 -14.566 -21.815 1.00 69.88 1039 GLN A O 1
ATOM 8148 N N . LYS A 1 1040 ? -7.811 -15.978 -21.722 1.00 75.06 1040 LYS A N 1
ATOM 8149 C CA . LYS A 1 1040 ? -8.682 -15.039 -20.988 1.00 75.06 1040 LYS A CA 1
ATOM 8150 C C . LYS A 1 1040 ? -8.091 -14.551 -19.666 1.00 75.06 1040 LYS A C 1
ATOM 8152 O O . LYS A 1 1040 ? -8.309 -13.413 -19.263 1.00 75.06 1040 LYS A O 1
ATOM 8157 N N . LEU A 1 1041 ? -7.381 -15.419 -18.942 1.00 76.00 1041 LEU A N 1
ATOM 8158 C CA . LEU A 1 1041 ? -6.696 -15.016 -17.711 1.00 76.00 1041 LEU A CA 1
ATOM 8159 C C . LEU A 1 1041 ? -5.512 -14.087 -17.981 1.00 76.00 1041 LEU A C 1
ATOM 8161 O O . LEU A 1 1041 ? -5.132 -13.351 -17.081 1.00 76.00 1041 LEU A O 1
ATOM 8165 N N . GLU A 1 1042 ? -4.917 -14.156 -19.165 1.00 70.75 1042 GLU A N 1
ATOM 8166 C CA . GLU A 1 1042 ? -3.788 -13.326 -19.579 1.00 70.75 1042 GLU A CA 1
ATOM 8167 C C . GLU A 1 1042 ? -4.250 -11.942 -20.048 1.00 70.75 1042 GLU A C 1
ATOM 8169 O O . GLU A 1 1042 ? -3.637 -10.949 -19.680 1.00 70.75 1042 GLU A O 1
ATOM 8174 N N . GLU A 1 1043 ? -5.399 -11.867 -20.726 1.00 71.62 1043 GLU A N 1
ATOM 8175 C CA . GLU A 1 1043 ? -6.086 -10.604 -21.035 1.00 71.62 1043 GLU A CA 1
ATOM 8176 C C . GLU A 1 1043 ? -6.553 -9.878 -19.762 1.00 71.62 1043 GLU A C 1
ATOM 8178 O O . GLU A 1 1043 ? -6.441 -8.660 -19.643 1.00 71.62 1043 GLU A O 1
ATOM 8183 N N . LEU A 1 1044 ? -7.082 -10.622 -18.782 1.00 77.06 1044 LEU A N 1
ATOM 8184 C CA . LEU A 1 1044 ? -7.655 -10.035 -17.566 1.00 77.06 1044 LEU A CA 1
ATOM 8185 C C . LEU A 1 1044 ? -6.607 -9.704 -16.491 1.00 77.06 1044 LEU A C 1
ATOM 8187 O O . LEU A 1 1044 ? -6.834 -8.824 -15.659 1.00 77.06 1044 LEU A O 1
ATOM 8191 N N . LEU A 1 1045 ? -5.491 -10.440 -16.439 1.00 77.94 1045 LEU A N 1
ATOM 8192 C CA . LEU A 1 1045 ? -4.470 -10.311 -15.395 1.00 77.94 1045 LEU A CA 1
ATOM 8193 C C . LEU A 1 1045 ? -3.097 -10.059 -16.010 1.00 77.94 1045 LEU A C 1
ATOM 8195 O O . LEU A 1 1045 ? -2.629 -10.832 -16.835 1.00 77.94 1045 LEU A O 1
ATOM 8199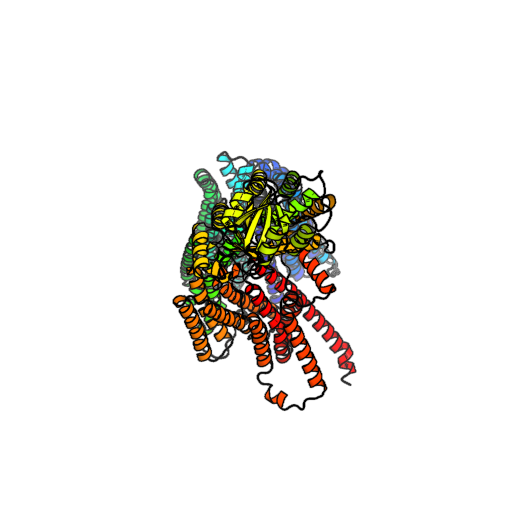 N N . TYR A 1 1046 ? -2.365 -9.082 -15.467 1.00 75.12 1046 TYR A N 1
ATOM 8200 C CA . TYR A 1 1046 ? -1.006 -8.768 -15.924 1.00 75.12 1046 TYR A CA 1
ATOM 8201 C C . TYR A 1 1046 ? -0.045 -9.972 -15.886 1.00 75.12 1046 TYR A C 1
ATOM 8203 O O . TYR A 1 1046 ? 0.835 -10.069 -16.734 1.00 75.12 1046 TYR A O 1
ATOM 8211 N N . ALA A 1 1047 ? -0.196 -10.891 -14.926 1.00 77.19 1047 ALA A N 1
ATOM 8212 C CA . ALA A 1 1047 ? 0.562 -12.142 -14.879 1.00 77.19 1047 ALA A CA 1
ATOM 8213 C C . ALA A 1 1047 ? -0.360 -13.310 -14.521 1.00 77.19 1047 ALA A C 1
ATOM 8215 O O . ALA A 1 1047 ? -0.919 -13.367 -13.416 1.00 77.19 1047 ALA A O 1
ATOM 8216 N N . ARG A 1 1048 ? -0.481 -14.272 -15.439 1.00 81.56 1048 ARG A N 1
ATOM 8217 C CA . ARG A 1 1048 ? -1.372 -15.425 -15.287 1.00 81.56 1048 ARG A CA 1
ATOM 8218 C C . ARG A 1 1048 ? -0.898 -16.369 -14.170 1.00 81.56 1048 ARG A C 1
ATOM 8220 O O . ARG A 1 1048 ? 0.245 -16.835 -14.233 1.00 81.56 1048 ARG A O 1
ATOM 8227 N N . PRO A 1 1049 ? -1.761 -16.751 -13.204 1.00 82.50 1049 PRO A N 1
ATOM 8228 C CA . PRO A 1 1049 ? -1.432 -17.740 -12.175 1.00 82.50 1049 PRO A CA 1
ATOM 8229 C C . PRO A 1 1049 ? -1.200 -19.130 -12.779 1.00 82.50 1049 PRO A C 1
ATOM 8231 O O . PRO A 1 1049 ? -1.799 -19.502 -13.792 1.00 82.50 1049 PRO A O 1
ATOM 8234 N N . ARG A 1 1050 ? -0.361 -19.958 -12.146 1.00 80.75 1050 ARG A N 1
ATOM 8235 C CA . ARG A 1 1050 ? -0.178 -21.336 -12.625 1.00 80.75 1050 ARG A CA 1
ATOM 8236 C C . ARG A 1 1050 ? -1.429 -22.157 -12.337 1.00 80.75 1050 ARG A C 1
ATOM 8238 O O . ARG A 1 1050 ? -1.823 -22.306 -11.183 1.00 80.75 1050 ARG A O 1
ATOM 8245 N N . THR A 1 1051 ? -1.988 -22.776 -13.376 1.00 79.94 1051 THR A N 1
ATOM 8246 C CA . THR A 1 1051 ? -3.211 -23.598 -13.327 1.00 79.94 1051 THR A CA 1
ATOM 8247 C C . THR A 1 1051 ? -3.224 -24.563 -12.139 1.00 79.94 1051 THR A C 1
ATOM 8249 O O . THR A 1 1051 ? -4.178 -24.602 -11.370 1.00 79.94 1051 THR A O 1
ATOM 8252 N N . LYS A 1 1052 ? -2.121 -25.282 -11.906 1.00 79.75 1052 LYS A N 1
ATOM 8253 C CA . LYS A 1 1052 ? -1.998 -26.258 -10.811 1.00 79.75 1052 LYS A CA 1
ATOM 8254 C C . LYS A 1 1052 ? -2.013 -25.655 -9.398 1.00 79.75 1052 LYS A C 1
ATOM 8256 O O . LYS A 1 1052 ? -2.440 -26.328 -8.461 1.00 79.75 1052 LYS A O 1
ATOM 8261 N N . GLU A 1 1053 ? -1.581 -24.407 -9.231 1.00 84.25 1053 GLU A N 1
ATOM 8262 C CA . GLU A 1 1053 ? -1.560 -23.728 -7.930 1.00 84.25 1053 GLU A CA 1
ATOM 8263 C C . GLU A 1 1053 ? -2.968 -23.323 -7.504 1.00 84.25 1053 GLU A C 1
ATOM 8265 O O . GLU A 1 1053 ? -3.392 -23.658 -6.396 1.00 84.25 1053 GLU A O 1
ATOM 8270 N N . PHE A 1 1054 ? -3.699 -22.639 -8.389 1.00 82.81 1054 PHE A N 1
ATOM 8271 C CA . PHE A 1 1054 ? -4.993 -22.055 -8.042 1.00 82.81 1054 PHE A CA 1
ATOM 8272 C C . PHE A 1 1054 ? -6.174 -23.014 -8.214 1.00 82.81 1054 PHE A C 1
ATOM 8274 O O . PHE A 1 1054 ? -7.149 -22.850 -7.493 1.00 82.81 1054 PHE A O 1
ATOM 8281 N N . LEU A 1 1055 ? -6.116 -24.011 -9.113 1.00 79.50 1055 LEU A N 1
ATOM 8282 C CA . LEU A 1 1055 ? -7.204 -24.995 -9.273 1.00 79.50 1055 LEU A CA 1
ATOM 8283 C C . LEU A 1 1055 ? -7.104 -26.174 -8.306 1.00 79.50 1055 LEU A C 1
ATOM 8285 O O . LEU A 1 1055 ? -8.133 -26.706 -7.895 1.00 79.50 1055 LEU A O 1
ATOM 8289 N N . ILE A 1 1056 ? -5.887 -26.604 -7.957 1.00 81.25 1056 ILE A N 1
ATOM 8290 C CA . ILE A 1 1056 ? -5.672 -27.835 -7.180 1.00 81.25 1056 ILE A CA 1
ATOM 8291 C C . ILE A 1 1056 ? -5.008 -27.514 -5.842 1.00 81.25 1056 ILE A C 1
ATOM 8293 O O . ILE A 1 1056 ? -5.608 -27.735 -4.794 1.00 81.25 1056 ILE A O 1
ATOM 8297 N N . GLY A 1 1057 ? -3.794 -26.964 -5.860 1.00 85.69 1057 GLY A N 1
ATOM 8298 C CA . GLY A 1 1057 ? -2.955 -26.836 -4.669 1.00 85.69 1057 GLY A CA 1
ATOM 8299 C C . GLY A 1 1057 ? -3.570 -26.025 -3.524 1.00 85.69 1057 GLY A C 1
ATOM 8300 O O . GLY A 1 1057 ? -3.855 -26.560 -2.451 1.00 85.69 1057 GLY A O 1
ATOM 8301 N N . PHE A 1 1058 ? -3.783 -24.725 -3.735 1.00 89.56 1058 PHE A N 1
ATOM 8302 C CA . PHE A 1 1058 ? -4.304 -23.822 -2.705 1.00 89.56 1058 PHE A CA 1
ATOM 8303 C C . PHE A 1 1058 ? -5.765 -24.100 -2.299 1.00 89.56 1058 PHE A C 1
ATOM 8305 O O . PHE A 1 1058 ? -6.038 -24.050 -1.094 1.00 89.56 1058 PHE A O 1
ATOM 8312 N N . PRO A 1 1059 ? -6.693 -24.457 -3.212 1.00 90.81 1059 PRO A N 1
ATOM 8313 C CA . PRO A 1 1059 ? -8.037 -24.880 -2.816 1.00 90.81 1059 PRO A CA 1
ATOM 8314 C C . PRO A 1 1059 ? -8.017 -26.110 -1.908 1.00 90.81 1059 PRO A C 1
ATOM 8316 O O . PRO A 1 1059 ? -8.700 -26.131 -0.880 1.00 90.81 1059 PRO A O 1
ATOM 8319 N N . MET A 1 1060 ? -7.189 -27.109 -2.238 1.00 88.81 1060 MET A N 1
ATOM 8320 C CA . MET A 1 1060 ? -7.032 -28.306 -1.410 1.00 88.81 1060 MET A CA 1
ATOM 8321 C C . MET A 1 1060 ? -6.367 -27.991 -0.076 1.00 88.81 1060 MET A C 1
ATOM 8323 O O . MET A 1 1060 ? -6.771 -28.574 0.923 1.00 88.81 1060 MET A O 1
ATOM 8327 N N . LEU A 1 1061 ? -5.445 -27.025 -0.013 1.00 89.81 1061 LEU A N 1
ATOM 8328 C CA . LEU A 1 1061 ? -4.874 -26.555 1.252 1.00 89.81 1061 LEU A CA 1
ATOM 8329 C C . LEU A 1 1061 ? -5.949 -25.967 2.171 1.00 89.81 1061 LEU A C 1
ATOM 8331 O O . LEU A 1 1061 ? -6.043 -26.344 3.341 1.00 89.81 1061 LEU A O 1
ATOM 8335 N N . VAL A 1 1062 ? -6.795 -25.077 1.651 1.00 89.62 1062 VAL A N 1
ATOM 8336 C CA . VAL A 1 1062 ? -7.912 -24.491 2.411 1.00 89.62 1062 VAL A CA 1
ATOM 8337 C C . VAL A 1 1062 ? -8.879 -25.577 2.885 1.00 89.62 1062 VAL A C 1
ATOM 8339 O O . VAL A 1 1062 ? -9.285 -25.589 4.053 1.00 89.62 1062 VAL A O 1
ATOM 8342 N N . PHE A 1 1063 ? -9.192 -26.535 2.013 1.00 88.62 1063 PHE A N 1
ATOM 8343 C CA . PHE A 1 1063 ? -10.060 -27.656 2.347 1.00 88.62 1063 PHE A CA 1
ATOM 8344 C C . PHE A 1 1063 ? -9.425 -28.605 3.380 1.00 88.62 1063 PHE A C 1
ATOM 8346 O O . PHE A 1 1063 ? -10.076 -28.971 4.358 1.00 88.62 1063 PHE A O 1
ATOM 8353 N N . ALA A 1 1064 ? -8.136 -28.931 3.256 1.00 86.12 1064 ALA A N 1
ATOM 8354 C CA . ALA A 1 1064 ? -7.378 -29.756 4.198 1.00 86.12 1064 ALA A CA 1
ATOM 8355 C C . ALA A 1 1064 ? -7.371 -29.140 5.602 1.00 86.12 1064 ALA A C 1
ATOM 8357 O O . ALA A 1 1064 ? -7.608 -29.835 6.596 1.00 86.12 1064 ALA A O 1
ATOM 8358 N N . ILE A 1 1065 ? -7.153 -27.825 5.675 1.00 87.56 1065 ILE A N 1
ATOM 8359 C CA . ILE A 1 1065 ? -7.192 -27.021 6.898 1.00 87.56 1065 ILE A CA 1
ATOM 8360 C C . ILE A 1 1065 ? -8.593 -27.079 7.534 1.00 87.56 1065 ILE A C 1
ATOM 8362 O O . ILE A 1 1065 ? -8.712 -27.318 8.740 1.00 87.56 1065 ILE A O 1
ATOM 8366 N N . TYR A 1 1066 ? -9.663 -26.932 6.745 1.00 87.06 1066 TYR A N 1
ATOM 8367 C CA . TYR A 1 1066 ? -11.050 -27.042 7.219 1.00 87.06 1066 TYR A CA 1
ATOM 8368 C C . TYR A 1 1066 ? -11.395 -28.452 7.729 1.00 87.06 1066 TYR A C 1
ATOM 8370 O O . TYR A 1 1066 ? -11.979 -28.607 8.808 1.00 87.06 1066 TYR A O 1
ATOM 8378 N N . MET A 1 1067 ? -10.965 -29.491 7.008 1.00 84.56 1067 MET A N 1
ATOM 8379 C CA . MET A 1 1067 ? -11.243 -30.893 7.334 1.00 84.56 1067 MET A CA 1
ATOM 8380 C C . MET A 1 1067 ? -10.617 -31.354 8.650 1.00 84.56 1067 MET A C 1
ATOM 8382 O O . MET A 1 1067 ? -11.100 -32.323 9.242 1.00 84.56 1067 MET A O 1
ATOM 8386 N N . THR A 1 1068 ? -9.638 -30.619 9.191 1.00 82.19 1068 THR A N 1
ATOM 8387 C CA . THR A 1 1068 ? -9.114 -30.866 10.544 1.00 82.19 1068 THR A CA 1
ATOM 8388 C C . THR A 1 1068 ? -10.191 -30.842 11.635 1.00 82.19 1068 THR A C 1
ATOM 8390 O O . THR A 1 1068 ? -10.007 -31.467 12.682 1.00 82.19 1068 THR A O 1
ATOM 8393 N N . LYS A 1 1069 ? -11.313 -30.143 11.399 1.00 81.00 1069 LYS A N 1
ATOM 8394 C CA . LYS A 1 1069 ? -12.462 -30.072 12.312 1.00 81.00 1069 LYS A CA 1
ATOM 8395 C C . LYS A 1 1069 ? -13.256 -31.383 12.369 1.00 81.00 1069 LYS A C 1
ATOM 8397 O O . LYS A 1 1069 ? -13.887 -31.657 13.386 1.00 81.00 1069 LYS A O 1
ATOM 8402 N N . TYR A 1 1070 ? -13.222 -32.174 11.296 1.00 76.50 1070 TYR A N 1
ATOM 8403 C CA . TYR A 1 1070 ? -13.993 -33.413 11.154 1.00 76.50 1070 TYR A CA 1
ATOM 8404 C C . TYR A 1 1070 ? -13.123 -34.652 11.336 1.00 76.50 1070 TYR A C 1
ATOM 8406 O O . TYR A 1 1070 ? -13.440 -35.517 12.145 1.00 76.50 1070 TYR A O 1
ATOM 8414 N N . SER A 1 1071 ? -12.014 -34.739 10.601 1.00 77.31 1071 SER A N 1
ATOM 8415 C CA . SER A 1 1071 ? -11.105 -35.877 10.663 1.00 77.31 1071 SER A CA 1
ATOM 8416 C C . SER A 1 1071 ? -9.672 -35.432 10.419 1.00 77.31 1071 SER A C 1
ATOM 8418 O O . SER A 1 1071 ? -9.316 -34.937 9.348 1.00 77.31 1071 SER A O 1
ATOM 8420 N N . LYS A 1 1072 ? -8.816 -35.673 11.417 1.00 74.69 1072 LYS A N 1
ATOM 8421 C CA . LYS A 1 1072 ? -7.369 -35.464 11.286 1.00 74.69 1072 LYS A CA 1
ATOM 8422 C C . LYS A 1 1072 ? -6.763 -36.367 10.212 1.00 74.69 1072 LYS A C 1
ATOM 8424 O O . LYS A 1 1072 ? -5.810 -35.958 9.565 1.00 74.69 1072 LYS A O 1
ATOM 8429 N N . LEU A 1 1073 ? -7.318 -37.564 10.019 1.00 73.31 1073 LEU A N 1
ATOM 8430 C CA . LEU A 1 1073 ? -6.849 -38.519 9.018 1.00 73.31 1073 LEU A CA 1
ATOM 8431 C C . LEU A 1 1073 ? -7.121 -38.000 7.597 1.00 73.31 1073 LEU A C 1
ATOM 8433 O O . LEU A 1 1073 ? -6.212 -37.940 6.780 1.00 73.31 1073 LEU A O 1
ATOM 8437 N N . VAL A 1 1074 ? -8.345 -37.531 7.328 1.00 77.00 1074 VAL A N 1
ATOM 8438 C CA . VAL A 1 1074 ? -8.712 -36.968 6.013 1.00 77.00 1074 VAL A CA 1
ATOM 8439 C C . VAL A 1 1074 ? -7.914 -35.700 5.718 1.00 77.00 1074 VAL A C 1
ATOM 8441 O O . VAL A 1 1074 ? -7.416 -35.531 4.611 1.00 77.00 1074 VAL A O 1
ATOM 8444 N N . SER A 1 1075 ? -7.730 -34.840 6.724 1.00 80.06 1075 SER A N 1
ATOM 8445 C CA . SER A 1 1075 ? -6.878 -33.656 6.597 1.00 80.06 1075 SER A CA 1
ATOM 8446 C C . SER A 1 1075 ? -5.445 -34.020 6.192 1.00 80.06 1075 SER A C 1
ATOM 8448 O O . SER A 1 1075 ? -4.922 -33.413 5.264 1.00 80.06 1075 SER A O 1
ATOM 8450 N N . LYS A 1 1076 ? -4.847 -35.054 6.806 1.00 77.81 1076 LYS A N 1
ATOM 8451 C CA . LYS A 1 1076 ? -3.510 -35.550 6.443 1.00 77.81 1076 LYS A CA 1
ATOM 8452 C C . LYS A 1 1076 ? -3.427 -36.039 4.994 1.00 77.81 1076 LYS A C 1
ATOM 8454 O O . LYS A 1 1076 ? -2.472 -35.696 4.312 1.00 77.81 1076 LYS A O 1
ATOM 8459 N N . TYR A 1 1077 ? -4.415 -36.787 4.499 1.00 79.81 1077 TYR A N 1
ATOM 8460 C CA . TYR A 1 1077 ? -4.422 -37.218 3.093 1.00 79.81 1077 TYR A CA 1
ATOM 8461 C C . TYR A 1 1077 ? -4.565 -36.042 2.122 1.00 79.81 1077 TYR A C 1
ATOM 8463 O O . TYR A 1 1077 ? -3.881 -35.995 1.103 1.00 79.81 1077 TYR A O 1
ATOM 8471 N N . LEU A 1 1078 ? -5.387 -35.047 2.465 1.00 82.69 1078 LEU A N 1
ATOM 8472 C CA . LEU A 1 1078 ? -5.527 -33.826 1.669 1.00 82.69 1078 LEU A CA 1
ATOM 8473 C C . LEU A 1 1078 ? -4.258 -32.953 1.672 1.00 82.69 1078 LEU A C 1
ATOM 8475 O O . LEU A 1 1078 ? -4.126 -32.084 0.810 1.00 82.69 1078 LEU A O 1
ATOM 8479 N N . MET A 1 1079 ? -3.287 -33.189 2.566 1.00 79.12 1079 MET A N 1
ATOM 8480 C CA . MET A 1 1079 ? -1.988 -32.502 2.513 1.00 79.12 1079 MET A CA 1
ATOM 8481 C C . MET A 1 1079 ? -1.171 -32.879 1.272 1.00 79.12 1079 MET A C 1
ATOM 8483 O O . MET A 1 1079 ? -0.372 -32.065 0.823 1.00 79.12 1079 MET A O 1
ATOM 8487 N N . ILE A 1 1080 ? -1.392 -34.062 0.691 1.00 80.56 1080 ILE A N 1
ATOM 8488 C CA . ILE A 1 1080 ? -0.686 -34.528 -0.511 1.00 80.56 1080 ILE A CA 1
ATOM 8489 C C . ILE A 1 1080 ? -0.979 -33.601 -1.709 1.00 80.56 1080 ILE A C 1
ATOM 8491 O O . ILE A 1 1080 ? -0.039 -32.996 -2.223 1.00 80.56 1080 ILE A O 1
ATOM 8495 N N . PRO A 1 1081 ? -2.246 -33.383 -2.127 1.00 81.25 1081 PRO A N 1
ATOM 8496 C CA . PRO A 1 1081 ? -2.544 -32.413 -3.180 1.00 81.25 1081 PRO A CA 1
ATOM 8497 C C . PRO A 1 1081 ? -2.303 -30.961 -2.739 1.00 81.25 1081 PRO A C 1
ATOM 8499 O O . PRO A 1 1081 ? -2.019 -30.117 -3.581 1.00 81.25 1081 PRO A O 1
ATOM 8502 N N . SER A 1 1082 ? -2.347 -30.654 -1.437 1.00 85.12 1082 SER A N 1
ATOM 8503 C CA . SER A 1 1082 ? -1.989 -29.316 -0.931 1.00 85.12 1082 SER A CA 1
ATOM 8504 C C . SER A 1 1082 ? -0.511 -28.981 -1.153 1.00 85.12 1082 SER A C 1
ATOM 8506 O O . SER A 1 1082 ? -0.170 -27.822 -1.399 1.00 85.12 1082 SER A O 1
ATOM 8508 N N . ALA A 1 1083 ? 0.366 -29.992 -1.094 1.00 85.94 1083 ALA A N 1
ATOM 8509 C CA . ALA A 1 1083 ? 1.793 -29.825 -1.330 1.00 85.94 1083 ALA A CA 1
ATOM 8510 C C . ALA A 1 1083 ? 2.073 -29.250 -2.718 1.00 85.94 1083 ALA A C 1
ATOM 8512 O O . ALA A 1 1083 ? 2.918 -28.365 -2.816 1.00 85.94 1083 ALA A O 1
ATOM 8513 N N . ILE A 1 1084 ? 1.281 -29.645 -3.727 1.00 85.31 1084 ILE A N 1
ATOM 8514 C CA . ILE A 1 1084 ? 1.363 -29.178 -5.122 1.00 85.31 1084 ILE A CA 1
ATOM 8515 C C . ILE A 1 1084 ? 1.326 -27.651 -5.224 1.00 85.31 1084 ILE A C 1
ATOM 8517 O O . ILE A 1 1084 ? 2.099 -27.074 -5.987 1.00 85.31 1084 ILE A O 1
ATOM 8521 N N . GLY A 1 1085 ? 0.473 -26.984 -4.442 1.00 85.25 1085 GLY A N 1
ATOM 8522 C CA . GLY A 1 1085 ? 0.374 -25.522 -4.464 1.00 85.25 1085 GLY A CA 1
ATOM 8523 C C . GLY A 1 1085 ? 1.628 -24.853 -3.917 1.00 85.25 1085 GLY A C 1
ATOM 8524 O O . GLY A 1 1085 ? 2.226 -24.009 -4.578 1.00 85.25 1085 GLY A O 1
ATOM 8525 N N . VAL A 1 1086 ? 2.064 -25.281 -2.731 1.00 89.94 1086 VAL A N 1
ATOM 8526 C CA . VAL A 1 1086 ? 3.195 -24.671 -2.018 1.00 89.94 1086 VAL A CA 1
ATOM 8527 C C . VAL A 1 1086 ? 4.521 -24.924 -2.740 1.00 89.94 1086 VAL A C 1
ATOM 8529 O O . VAL A 1 1086 ? 5.323 -24.011 -2.911 1.00 89.94 1086 VAL A O 1
ATOM 8532 N N . MET A 1 1087 ? 4.747 -26.146 -3.222 1.00 88.25 1087 MET A N 1
ATOM 8533 C CA . MET A 1 1087 ? 5.947 -26.485 -3.992 1.00 88.25 1087 MET A CA 1
ATOM 8534 C C . MET A 1 1087 ? 5.962 -25.835 -5.383 1.00 88.25 1087 MET A C 1
ATOM 8536 O O . MET A 1 1087 ? 7.025 -25.443 -5.846 1.00 88.25 1087 MET A O 1
ATOM 8540 N N . SER A 1 1088 ? 4.808 -25.695 -6.056 1.00 87.69 1088 SER A N 1
ATOM 8541 C CA . SER A 1 1088 ? 4.739 -25.006 -7.351 1.00 87.69 1088 SER A CA 1
ATOM 8542 C C . SER A 1 1088 ? 5.023 -23.519 -7.183 1.00 87.69 1088 SER A C 1
ATOM 8544 O O . SER A 1 1088 ? 5.743 -22.958 -8.007 1.00 87.69 1088 SER A O 1
ATOM 8546 N N . MET A 1 1089 ? 4.540 -22.917 -6.089 1.00 90.12 1089 MET A N 1
ATOM 8547 C CA . MET A 1 1089 ? 4.884 -21.549 -5.713 1.00 90.12 1089 MET A CA 1
ATOM 8548 C C . MET A 1 1089 ? 6.397 -21.413 -5.530 1.00 90.12 1089 MET A C 1
ATOM 8550 O O . MET A 1 1089 ? 6.992 -20.557 -6.169 1.00 90.12 1089 MET A O 1
ATOM 8554 N N . VAL A 1 1090 ? 7.043 -22.300 -4.763 1.00 90.94 1090 VAL A N 1
ATOM 8555 C CA . VAL A 1 1090 ? 8.515 -22.320 -4.641 1.00 90.94 1090 VAL A CA 1
ATOM 8556 C C . VAL A 1 1090 ? 9.188 -22.469 -6.010 1.00 90.94 1090 VAL A C 1
ATOM 8558 O O . VAL A 1 1090 ? 10.069 -21.682 -6.344 1.00 90.94 1090 VAL A O 1
ATOM 8561 N N . ASN A 1 1091 ? 8.722 -23.400 -6.846 1.00 87.44 1091 ASN A N 1
ATOM 8562 C CA . ASN A 1 1091 ? 9.263 -23.626 -8.186 1.00 87.44 1091 ASN A CA 1
ATOM 8563 C C . ASN A 1 1091 ? 9.080 -22.424 -9.131 1.00 87.44 1091 ASN A C 1
ATOM 8565 O O . ASN A 1 1091 ? 9.802 -22.282 -10.110 1.00 87.44 1091 ASN A O 1
ATOM 8569 N N . THR A 1 1092 ? 8.097 -21.553 -8.903 1.00 86.62 1092 THR A N 1
ATOM 8570 C CA . THR A 1 1092 ? 7.959 -20.310 -9.676 1.00 86.62 1092 THR A CA 1
ATOM 8571 C C . THR A 1 1092 ? 9.174 -19.402 -9.477 1.00 86.62 1092 THR A C 1
ATOM 8573 O O . THR A 1 1092 ? 9.619 -18.797 -10.444 1.00 86.62 1092 THR A O 1
ATOM 8576 N N . PHE A 1 1093 ? 9.777 -19.405 -8.285 1.00 87.50 1093 PHE A N 1
ATOM 8577 C CA . PHE A 1 1093 ? 10.959 -18.602 -7.960 1.00 87.50 1093 PHE A CA 1
ATOM 8578 C C . PHE A 1 1093 ? 12.293 -19.321 -8.189 1.00 87.50 1093 PHE A C 1
ATOM 8580 O O . PHE A 1 1093 ? 13.334 -18.690 -8.058 1.00 87.50 1093 PHE A O 1
ATOM 8587 N N . THR A 1 1094 ? 12.288 -20.606 -8.564 1.00 83.56 1094 THR A N 1
ATOM 8588 C CA . THR A 1 1094 ? 13.504 -21.312 -9.014 1.00 83.56 1094 THR A CA 1
ATOM 8589 C C . THR A 1 1094 ? 13.780 -21.122 -10.509 1.00 83.56 1094 THR A C 1
ATOM 8591 O O . THR A 1 1094 ? 14.818 -21.550 -11.005 1.00 83.56 1094 THR A O 1
ATOM 8594 N N . HIS A 1 1095 ? 12.859 -20.492 -11.247 1.00 81.75 1095 HIS A N 1
ATOM 8595 C CA . HIS A 1 1095 ? 13.100 -20.004 -12.605 1.00 81.75 1095 HIS A CA 1
ATOM 8596 C C . HIS A 1 1095 ? 13.603 -18.563 -12.535 1.00 81.75 1095 HIS A C 1
ATOM 8598 O O . HIS A 1 1095 ? 12.857 -17.616 -12.769 1.00 81.75 1095 HIS A O 1
ATOM 8604 N N . PHE A 1 1096 ? 14.869 -18.408 -12.162 1.00 80.62 1096 PHE A N 1
ATOM 8605 C CA . PHE A 1 1096 ? 15.463 -17.112 -11.838 1.00 80.62 1096 PHE A CA 1
ATOM 8606 C C . PHE A 1 1096 ? 15.493 -16.122 -13.011 1.00 80.62 1096 PHE A C 1
ATOM 8608 O O . PHE A 1 1096 ? 15.466 -14.926 -12.757 1.00 80.62 1096 PHE A O 1
ATOM 8615 N N . HIS A 1 1097 ? 15.434 -16.601 -14.255 1.00 80.38 1097 HIS A N 1
ATOM 8616 C CA . HIS A 1 1097 ? 15.318 -15.770 -15.456 1.00 80.38 1097 HIS A CA 1
ATOM 8617 C C . HIS A 1 1097 ? 13.969 -15.045 -15.605 1.00 80.38 1097 HIS A C 1
ATOM 8619 O O . HIS A 1 1097 ? 13.857 -14.145 -16.428 1.00 80.38 1097 HIS A O 1
ATOM 8625 N N . ILE A 1 1098 ? 12.928 -15.437 -14.861 1.00 84.94 1098 ILE A N 1
ATOM 8626 C CA . ILE A 1 1098 ? 11.643 -14.725 -14.853 1.00 84.94 1098 ILE A CA 1
ATOM 8627 C C . ILE A 1 1098 ? 11.775 -13.527 -13.908 1.00 84.94 1098 ILE A C 1
ATOM 8629 O O . ILE A 1 1098 ? 12.186 -13.740 -12.761 1.00 84.94 1098 ILE A O 1
ATOM 8633 N N . PRO A 1 1099 ? 11.353 -12.312 -14.309 1.00 86.00 1099 PRO A N 1
ATOM 8634 C CA . PRO A 1 1099 ? 11.362 -11.163 -13.416 1.00 86.00 1099 PRO A CA 1
ATOM 8635 C C . PRO A 1 1099 ? 10.660 -11.455 -12.088 1.00 86.00 1099 PRO A C 1
ATOM 8637 O O . PRO A 1 1099 ? 9.574 -12.053 -12.026 1.00 86.00 1099 PRO A O 1
ATOM 8640 N N . LEU A 1 1100 ? 11.272 -11.002 -11.003 1.00 88.31 1100 LEU A N 1
ATOM 8641 C CA . LEU A 1 1100 ? 10.812 -11.213 -9.643 1.00 88.31 1100 LEU A CA 1
ATOM 8642 C C . LEU A 1 1100 ? 9.399 -10.662 -9.441 1.00 88.31 1100 LEU A C 1
ATOM 8644 O O . LEU A 1 1100 ? 8.550 -11.336 -8.855 1.00 88.31 1100 LEU A O 1
ATOM 8648 N N . HIS A 1 1101 ? 9.117 -9.470 -9.972 1.00 84.44 1101 HIS A N 1
ATOM 8649 C CA . HIS A 1 1101 ? 7.811 -8.824 -9.842 1.00 84.44 1101 HIS A CA 1
ATOM 8650 C C . HIS A 1 1101 ? 6.691 -9.629 -10.533 1.00 84.44 1101 HIS A C 1
ATOM 8652 O O . HIS A 1 1101 ? 5.615 -9.809 -9.956 1.00 84.44 1101 HIS A O 1
ATOM 8658 N N . VAL A 1 1102 ? 6.961 -10.210 -11.711 1.00 85.81 1102 VAL A N 1
ATOM 8659 C CA . VAL A 1 1102 ? 6.030 -11.106 -12.422 1.00 85.81 1102 VAL A CA 1
ATOM 8660 C C . VAL A 1 1102 ? 5.774 -12.372 -11.602 1.00 85.81 1102 VAL A C 1
ATOM 8662 O O . VAL A 1 1102 ? 4.627 -12.790 -11.431 1.00 85.81 1102 VAL A O 1
ATOM 8665 N N . SER A 1 1103 ? 6.828 -12.969 -11.039 1.00 88.94 1103 SER A N 1
ATOM 8666 C CA . SER A 1 1103 ? 6.730 -14.168 -10.195 1.00 88.94 1103 SER A CA 1
ATOM 8667 C C . SER A 1 1103 ? 5.932 -13.929 -8.905 1.00 88.94 1103 SER A C 1
ATOM 8669 O O . SER A 1 1103 ? 5.119 -14.777 -8.509 1.00 88.94 1103 SER A O 1
ATOM 8671 N N . ILE A 1 1104 ? 6.105 -12.762 -8.273 1.00 87.56 1104 ILE A N 1
ATOM 8672 C CA . ILE A 1 1104 ? 5.321 -12.327 -7.108 1.00 87.56 1104 ILE A CA 1
ATOM 8673 C C . ILE A 1 1104 ? 3.851 -12.175 -7.488 1.00 87.56 1104 ILE A C 1
ATOM 8675 O O . ILE A 1 1104 ? 2.991 -12.773 -6.837 1.00 87.56 1104 ILE A O 1
ATOM 8679 N N . LEU A 1 1105 ? 3.557 -11.428 -8.554 1.00 85.31 1105 LEU A N 1
ATOM 8680 C CA . LEU A 1 1105 ? 2.185 -11.159 -8.970 1.00 85.31 1105 LEU A CA 1
ATOM 8681 C C . LEU A 1 1105 ? 1.443 -12.457 -9.321 1.00 85.31 1105 LEU A C 1
ATOM 8683 O O . LEU A 1 1105 ? 0.335 -12.699 -8.839 1.00 85.31 1105 LEU A O 1
ATOM 8687 N N . ARG A 1 1106 ? 2.102 -13.347 -10.070 1.00 85.56 1106 ARG A N 1
ATOM 8688 C CA . ARG A 1 1106 ? 1.613 -14.694 -10.390 1.00 85.56 1106 ARG A CA 1
ATOM 8689 C C . ARG A 1 1106 ? 1.228 -15.478 -9.134 1.00 85.56 1106 ARG A C 1
ATOM 8691 O O . ARG A 1 1106 ? 0.152 -16.073 -9.080 1.00 85.56 1106 ARG A O 1
ATOM 8698 N N . SER A 1 1107 ? 2.084 -15.446 -8.116 1.00 89.50 1107 SER A N 1
ATOM 8699 C CA . SER A 1 1107 ? 1.861 -16.154 -6.853 1.00 89.50 1107 SER A CA 1
ATOM 8700 C C . SER A 1 1107 ? 0.717 -15.542 -6.037 1.00 89.50 1107 SER A C 1
ATOM 8702 O O . SER A 1 1107 ? -0.080 -16.280 -5.459 1.00 89.50 1107 SER A O 1
ATOM 8704 N N . ILE A 1 1108 ? 0.583 -14.210 -6.021 1.00 86.75 1108 ILE A N 1
ATOM 8705 C CA . ILE A 1 1108 ? -0.531 -13.509 -5.361 1.00 86.75 1108 ILE A CA 1
ATOM 8706 C C . ILE A 1 1108 ? -1.865 -13.906 -5.999 1.00 86.75 1108 ILE A C 1
ATOM 8708 O O . ILE A 1 1108 ? -2.793 -14.282 -5.278 1.00 86.75 1108 ILE A O 1
ATOM 8712 N N . HIS A 1 1109 ? -1.954 -13.896 -7.334 1.00 86.69 1109 HIS A N 1
ATOM 8713 C CA . HIS A 1 1109 ? -3.146 -14.362 -8.046 1.00 86.69 1109 HIS A CA 1
ATOM 8714 C C . HIS A 1 1109 ? -3.474 -15.819 -7.692 1.00 86.69 1109 HIS A C 1
ATOM 8716 O O . HIS A 1 1109 ? -4.620 -16.122 -7.348 1.00 86.69 1109 HIS A O 1
ATOM 8722 N N . SER A 1 1110 ? -2.471 -16.707 -7.689 1.00 88.38 1110 SER A N 1
ATOM 8723 C CA . SER A 1 1110 ? -2.651 -18.117 -7.322 1.00 88.38 1110 SER A CA 1
ATOM 8724 C C . SER A 1 1110 ? -3.204 -18.299 -5.904 1.00 88.38 1110 SER A C 1
ATOM 8726 O O . SER A 1 1110 ? -4.099 -19.119 -5.684 1.00 88.38 1110 SER A O 1
ATOM 8728 N N . ILE A 1 1111 ? -2.690 -17.524 -4.946 1.00 88.88 1111 ILE A N 1
ATOM 8729 C CA . ILE A 1 1111 ? -3.103 -17.544 -3.539 1.00 88.88 1111 ILE A CA 1
ATOM 8730 C C . ILE A 1 1111 ? -4.548 -17.055 -3.388 1.00 88.88 1111 ILE A C 1
ATOM 8732 O O . ILE A 1 1111 ? -5.369 -17.734 -2.773 1.00 88.88 1111 ILE A O 1
ATOM 8736 N N . LEU A 1 1112 ? -4.886 -15.893 -3.954 1.00 87.44 1112 LEU A N 1
ATOM 8737 C CA . LEU A 1 1112 ? -6.207 -15.283 -3.781 1.00 87.44 1112 LEU A CA 1
ATOM 8738 C C . LEU A 1 1112 ? -7.310 -16.110 -4.447 1.00 87.44 1112 LEU A C 1
ATOM 8740 O O . LEU A 1 1112 ? -8.304 -16.450 -3.801 1.00 87.44 1112 LEU A O 1
ATOM 8744 N N . ILE A 1 1113 ? -7.114 -16.484 -5.714 1.00 85.31 1113 ILE A N 1
ATOM 8745 C CA . ILE A 1 1113 ? -8.084 -17.287 -6.468 1.00 85.31 1113 ILE A CA 1
ATOM 8746 C C . ILE A 1 1113 ? -8.210 -18.673 -5.830 1.00 85.31 1113 ILE A C 1
ATOM 8748 O O . ILE A 1 1113 ? -9.322 -19.156 -5.604 1.00 85.31 1113 ILE A O 1
ATOM 8752 N N . GLY A 1 1114 ? -7.082 -19.288 -5.459 1.00 87.56 1114 GLY A N 1
ATOM 8753 C CA . GLY A 1 1114 ? -7.070 -20.580 -4.784 1.00 87.56 1114 GLY A CA 1
ATOM 8754 C C . GLY A 1 1114 ? -7.787 -20.560 -3.432 1.00 87.56 1114 GLY A C 1
ATOM 8755 O O . GLY A 1 1114 ? -8.492 -21.510 -3.090 1.00 87.56 1114 GLY A O 1
ATOM 8756 N N . PHE A 1 1115 ? -7.677 -19.463 -2.678 1.00 88.69 1115 PHE A N 1
ATOM 8757 C CA . PHE A 1 1115 ? -8.407 -19.286 -1.426 1.00 88.69 1115 PHE A CA 1
ATOM 8758 C C . PHE A 1 1115 ? -9.923 -19.208 -1.645 1.00 88.69 1115 PHE A C 1
ATOM 8760 O O . PHE A 1 1115 ? -10.677 -19.891 -0.949 1.00 88.69 1115 PHE A O 1
ATOM 8767 N N . ILE A 1 1116 ? -10.372 -18.428 -2.635 1.00 87.56 1116 ILE A N 1
ATOM 8768 C CA . ILE A 1 1116 ? -11.794 -18.294 -2.989 1.00 87.56 1116 ILE A CA 1
ATOM 8769 C C . ILE A 1 1116 ? -12.368 -19.645 -3.427 1.00 87.56 1116 ILE A C 1
ATOM 8771 O O . ILE A 1 1116 ? -13.391 -20.077 -2.894 1.00 87.56 1116 ILE A O 1
ATOM 8775 N N . LEU A 1 1117 ? -11.690 -20.355 -4.332 1.00 85.50 1117 LEU A N 1
ATOM 8776 C CA . LEU A 1 1117 ? -12.106 -21.690 -4.773 1.00 85.50 1117 LEU A CA 1
ATOM 8777 C C . LEU A 1 1117 ? -12.120 -22.698 -3.615 1.00 85.50 1117 LEU A C 1
ATOM 8779 O O . LEU A 1 1117 ? -13.034 -23.514 -3.514 1.00 85.50 1117 LEU A O 1
ATOM 8783 N N . GLY A 1 1118 ? -11.172 -22.600 -2.681 1.00 88.56 1118 GLY A N 1
ATOM 8784 C CA . GLY A 1 1118 ? -11.179 -23.377 -1.443 1.00 88.56 1118 GLY A CA 1
ATOM 8785 C C . GLY A 1 1118 ? -12.413 -23.119 -0.569 1.00 88.56 1118 GLY A C 1
ATOM 8786 O O . GLY A 1 1118 ? -12.997 -24.060 -0.030 1.00 88.56 1118 GLY A O 1
ATOM 8787 N N . LEU A 1 1119 ? -12.864 -21.864 -0.454 1.00 87.62 1119 LEU A N 1
ATOM 8788 C CA . LEU A 1 1119 ? -14.113 -21.527 0.241 1.00 87.62 1119 LEU A CA 1
ATOM 8789 C C . LEU A 1 1119 ? -15.346 -22.083 -0.485 1.00 87.62 1119 LEU A C 1
ATOM 8791 O O . LEU A 1 1119 ? -16.272 -22.558 0.174 1.00 87.62 1119 LEU A O 1
ATOM 8795 N N . VAL A 1 1120 ? -15.345 -22.080 -1.822 1.00 86.44 1120 VAL A N 1
ATOM 8796 C CA . VAL A 1 1120 ? -16.403 -22.709 -2.629 1.00 86.44 1120 VAL A CA 1
ATOM 8797 C C . VAL A 1 1120 ? -16.444 -24.221 -2.389 1.00 86.44 1120 VAL A C 1
ATOM 8799 O O . VAL A 1 1120 ? -17.521 -24.763 -2.150 1.00 86.44 1120 VAL A O 1
ATOM 8802 N N . LEU A 1 1121 ? -15.293 -24.905 -2.352 1.00 86.00 1121 LEU A N 1
ATOM 8803 C CA . LEU A 1 1121 ? -15.217 -26.333 -2.010 1.00 86.00 1121 LEU A CA 1
ATOM 8804 C C . LEU A 1 1121 ? -15.786 -26.622 -0.614 1.00 86.00 1121 LEU A C 1
ATOM 8806 O O . LEU A 1 1121 ? -16.525 -27.590 -0.436 1.00 86.00 1121 LEU A O 1
ATOM 8810 N N . ILE A 1 1122 ? -15.495 -25.763 0.369 1.00 88.38 1122 ILE A N 1
ATOM 8811 C CA . ILE A 1 1122 ? -16.075 -25.870 1.715 1.00 88.38 1122 ILE A CA 1
ATOM 8812 C C . ILE A 1 1122 ? -17.600 -25.719 1.663 1.00 88.38 1122 ILE A C 1
ATOM 8814 O O . ILE A 1 1122 ? -18.311 -26.519 2.272 1.00 88.38 1122 ILE A O 1
ATOM 8818 N N . PHE A 1 1123 ? -18.112 -24.731 0.926 1.00 86.25 1123 PHE A N 1
ATOM 8819 C CA . PHE A 1 1123 ? -19.551 -24.518 0.769 1.00 86.25 1123 PHE A CA 1
ATOM 8820 C C . PHE A 1 1123 ? -20.242 -25.726 0.118 1.00 86.25 1123 PHE A C 1
ATOM 8822 O O . PHE A 1 1123 ? -21.244 -26.217 0.642 1.00 86.25 1123 PHE A O 1
ATOM 8829 N N . LEU A 1 1124 ? -19.682 -26.254 -0.975 1.00 84.81 1124 LEU A N 1
ATOM 8830 C CA . LEU A 1 1124 ? -20.194 -27.449 -1.652 1.00 84.81 1124 LEU A CA 1
ATOM 8831 C C . LEU A 1 1124 ? -20.193 -28.668 -0.722 1.00 84.81 1124 LEU A C 1
ATOM 8833 O O . LEU A 1 1124 ? -21.183 -29.396 -0.666 1.00 84.81 1124 LEU A O 1
ATOM 8837 N N . PHE A 1 1125 ? -19.127 -28.858 0.060 1.00 86.25 1125 PHE A N 1
ATOM 8838 C CA . PHE A 1 1125 ? -19.049 -29.926 1.054 1.00 86.25 1125 PHE A CA 1
ATOM 8839 C C . PHE A 1 1125 ? -20.122 -29.786 2.145 1.00 86.25 1125 PHE A C 1
ATOM 8841 O O . PHE A 1 1125 ? -20.776 -30.770 2.491 1.00 86.25 1125 PHE A O 1
ATOM 8848 N N . GLU A 1 1126 ? -20.355 -28.581 2.676 1.00 84.50 1126 GLU A N 1
ATOM 8849 C CA . GLU A 1 1126 ? -21.397 -28.350 3.684 1.00 84.50 1126 GLU A CA 1
ATOM 8850 C C . GLU A 1 1126 ? -22.808 -28.613 3.137 1.00 84.50 1126 GLU A C 1
ATOM 8852 O O . GLU A 1 1126 ? -23.638 -29.208 3.830 1.00 84.50 1126 GLU A O 1
ATOM 8857 N N . GLN A 1 1127 ? -23.083 -28.221 1.891 1.00 82.81 1127 GLN A N 1
ATOM 8858 C CA . GLN A 1 1127 ? -24.372 -28.470 1.241 1.00 82.81 1127 GLN A CA 1
ATOM 8859 C C . GLN A 1 1127 ? -24.566 -29.956 0.913 1.00 82.81 1127 GLN A C 1
ATOM 8861 O O . GLN A 1 1127 ? -25.620 -30.520 1.216 1.00 82.81 1127 GLN A O 1
ATOM 8866 N N . GLY A 1 1128 ? -23.533 -30.616 0.383 1.00 80.69 1128 GLY A N 1
ATOM 8867 C CA . GLY A 1 1128 ? -23.525 -32.058 0.140 1.00 80.69 1128 GLY A CA 1
ATOM 8868 C C . GLY A 1 1128 ? -23.721 -32.858 1.427 1.00 80.69 1128 GLY A C 1
ATOM 8869 O O . GLY A 1 1128 ? -24.499 -33.808 1.456 1.00 80.69 1128 GLY A O 1
ATOM 8870 N N . LYS A 1 1129 ? -23.110 -32.420 2.533 1.00 80.06 1129 LYS A N 1
ATOM 8871 C CA . LYS A 1 1129 ? -23.316 -33.019 3.853 1.00 80.06 1129 LYS A CA 1
ATOM 8872 C C . LYS A 1 1129 ? -24.762 -32.878 4.331 1.00 80.06 1129 LYS A C 1
ATOM 8874 O O . LYS A 1 1129 ? -25.337 -33.871 4.768 1.00 80.06 1129 LYS A O 1
ATOM 8879 N N . LYS A 1 1130 ? -25.372 -31.691 4.226 1.00 79.50 1130 LYS A N 1
ATOM 8880 C CA . LYS A 1 1130 ? -26.794 -31.503 4.577 1.00 79.50 1130 LYS A CA 1
ATOM 8881 C C . LYS A 1 1130 ? -27.701 -32.409 3.745 1.00 79.50 1130 LYS A C 1
ATOM 8883 O O . LYS A 1 1130 ? -28.639 -32.987 4.286 1.00 79.50 1130 LYS A O 1
ATOM 8888 N N . LEU A 1 1131 ? -27.421 -32.567 2.450 1.00 73.06 1131 LEU A N 1
ATOM 8889 C CA . LEU A 1 1131 ? -28.142 -33.492 1.567 1.00 73.06 1131 LEU A CA 1
ATOM 8890 C C . LEU A 1 1131 ? -27.941 -34.957 1.980 1.00 73.06 1131 LEU A C 1
ATOM 8892 O O . LEU A 1 1131 ? -28.912 -35.706 2.064 1.00 73.06 1131 LEU A O 1
ATOM 8896 N N . TYR A 1 1132 ? -26.710 -35.358 2.298 1.00 73.94 1132 TYR A N 1
ATOM 8897 C CA . TYR A 1 1132 ? -26.399 -36.706 2.766 1.00 73.94 1132 TYR A CA 1
ATOM 8898 C C . TYR A 1 1132 ? -27.096 -37.023 4.096 1.00 73.94 1132 TYR A C 1
ATOM 8900 O O . TYR A 1 1132 ? -27.740 -38.063 4.217 1.00 73.94 1132 TYR A O 1
ATOM 8908 N N . GLU A 1 1133 ? -27.034 -36.117 5.074 1.00 72.88 1133 GLU A N 1
ATOM 8909 C CA . GLU A 1 1133 ? -27.659 -36.286 6.391 1.00 72.88 1133 GLU A CA 1
ATOM 8910 C C . GLU A 1 1133 ? -29.194 -36.237 6.333 1.00 72.88 1133 GLU A C 1
ATOM 8912 O O . GLU A 1 1133 ? -29.838 -36.954 7.094 1.00 72.88 1133 GLU A O 1
ATOM 8917 N N . SER A 1 1134 ? -29.784 -35.451 5.424 1.00 69.88 1134 SER A N 1
ATOM 8918 C CA . SER A 1 1134 ? -31.246 -35.324 5.298 1.00 69.88 1134 SER A CA 1
ATOM 8919 C C . SER A 1 1134 ? -31.904 -36.368 4.391 1.00 69.88 1134 SER A C 1
ATOM 8921 O O . SER A 1 1134 ? -33.030 -36.767 4.673 1.00 69.88 1134 SER A O 1
ATOM 8923 N N . LYS A 1 1135 ? -31.245 -36.821 3.310 1.00 61.94 1135 LYS A N 1
ATOM 8924 C CA . LYS A 1 1135 ? -31.861 -37.698 2.291 1.00 61.94 1135 LYS A CA 1
ATOM 8925 C C . LYS A 1 1135 ? -31.242 -39.092 2.172 1.00 61.94 1135 LYS A C 1
ATOM 8927 O O . LYS A 1 1135 ? -31.968 -40.031 1.859 1.00 61.94 1135 LYS A O 1
ATOM 8932 N N . ILE A 1 1136 ? -29.932 -39.245 2.382 1.00 59.00 1136 ILE A N 1
ATOM 8933 C CA . ILE A 1 1136 ? -29.212 -40.499 2.075 1.00 59.00 1136 ILE A CA 1
ATOM 8934 C C . ILE A 1 1136 ? -29.022 -41.352 3.332 1.00 59.00 1136 ILE A C 1
ATOM 8936 O O . ILE A 1 1136 ? -29.429 -42.511 3.358 1.00 59.00 1136 ILE A O 1
ATOM 8940 N N . LYS A 1 1137 ? -28.489 -40.771 4.412 1.00 55.25 1137 LYS A N 1
ATOM 8941 C CA . LYS A 1 1137 ? -28.271 -41.459 5.690 1.00 55.25 1137 LYS A CA 1
ATOM 8942 C C . LYS A 1 1137 ? -29.552 -42.085 6.275 1.00 55.25 1137 LYS A C 1
ATOM 8944 O O . LYS A 1 1137 ? -29.472 -43.238 6.686 1.00 55.25 1137 LYS A O 1
ATOM 8949 N N . PRO A 1 1138 ? -30.733 -41.433 6.274 1.00 54.72 1138 PRO A N 1
ATOM 8950 C CA . PRO A 1 1138 ? -31.956 -42.076 6.759 1.00 54.72 1138 PRO A CA 1
ATOM 8951 C C . PRO A 1 1138 ? -32.482 -43.195 5.842 1.00 54.72 1138 PRO A C 1
ATOM 8953 O O . PRO A 1 1138 ? -33.240 -44.037 6.307 1.00 54.72 1138 PRO A O 1
ATOM 8956 N N . ARG A 1 1139 ? -32.083 -43.238 4.561 1.00 54.16 1139 ARG A N 1
ATOM 8957 C CA . ARG A 1 1139 ? -32.469 -44.304 3.615 1.00 54.16 1139 ARG A CA 1
ATOM 8958 C C . ARG A 1 1139 ? -31.542 -45.523 3.644 1.00 54.16 1139 ARG A C 1
ATOM 8960 O O . ARG A 1 1139 ? -31.968 -46.587 3.229 1.00 54.16 1139 ARG A O 1
ATOM 8967 N N . TRP A 1 1140 ? -30.302 -45.360 4.104 1.00 50.66 1140 TRP A N 1
ATOM 8968 C CA . TRP A 1 1140 ? -29.266 -46.407 4.132 1.00 50.66 1140 TRP A CA 1
ATOM 8969 C C . TRP A 1 1140 ? -28.881 -46.860 5.554 1.00 50.66 1140 TRP A C 1
ATOM 8971 O O . TRP A 1 1140 ? -27.981 -47.677 5.712 1.00 50.66 1140 TRP A O 1
ATOM 8981 N N . SER A 1 1141 ? -29.516 -46.306 6.595 1.00 44.53 1141 SER A N 1
ATOM 8982 C CA . SER A 1 1141 ? -29.350 -46.736 8.000 1.00 44.53 1141 SER A CA 1
ATOM 8983 C C . SER A 1 1141 ? -30.550 -47.516 8.549 1.00 44.53 1141 SER A C 1
ATOM 8985 O O . SER A 1 1141 ? -30.651 -47.691 9.762 1.00 44.53 1141 SER A O 1
ATOM 8987 N N . LYS A 1 1142 ? -31.446 -47.965 7.663 1.00 40.22 1142 LYS A N 1
ATOM 8988 C CA . LYS A 1 1142 ? -32.445 -48.992 7.961 1.00 40.22 1142 LYS A CA 1
ATOM 8989 C C . LYS A 1 1142 ? -31.963 -50.335 7.453 1.00 40.22 1142 LYS A C 1
ATOM 8991 O O . LYS A 1 1142 ? -31.432 -50.342 6.320 1.00 40.22 1142 LYS A O 1
#

Secondary structure (DSSP, 8-state):
-HHHHHHHHHHHHHHHHHHHHHHHHTHHHHHHHHHHHHHHHHHHHHHHHHHHHHHHHSHHHHHHHHHHHHHHHTT-HHHHHHHHHHHHHHHHHHHHHHHHHHHHTHHHHHHHH-GGGHHHHHHHHTHHHHHHHHHHHHHHHHHTT-HHHHHHHHHHHHHHHHHHHHHHHHHHHHTT--HHHHHHHHHHHHHHHHHHHHHHHHHHHHTSPPPP----S----HHHHHHHHHHHHHHHHHHHHHHHHHHHHHHHHHHHHHHTTT--HHHHHHHHHHHHHHHHHHHHHHHHHHHHHHHHHHHHHHHHHTT-HHHHHHHHHHHHHHHHHHHHHHHHHHHHTHHHHHHHHHSS-TTHHHHHHHHHHHHHHHHHHHHHHHHHHTT-HHHHHHHHHHHHHHHHHHHHHHHHHHTHHHHHHHHHHHHHHHHHHHHHHHHHHS---S--HHHHHHHHHHHHHHHHHHHHHHHH-S--S-HHHHHHHHHHHHHHHHHHHHHHHHHTT-HHHHHHHH-TTTTTTS-PPSS---GGGGTHHHHHHHHHHHHHHHHHHHHHHHHHH--EEEEEEEHHHHHHHHTT-TTS-HHHHHHHHHHTT--EEEEPPPBHHHHHHTTSEEEEPHHHHHHHHTT-GGGHHHHHHHHTTEEEEEESS-SHHHHHHHHHH-PEEEEETTEEEEEEE--SS-GGG-B----HHHHHHHHHTTPEEEEEEE---GGG-HHHHHHHHHHHTSS-BEEESSB-TTTT-HHHHHHHHHHHHHTT--EEEETT-PPBTHHHHHTTTTT-EEEEEEEE--TTS-HHHHHHHHHHHHHHH---EEEEE--SS-HHHHHHHHHHHHHHHHHHS-TT-EESPPPPPPPPPHHHHHHHHHHHHHHHHHHHHHH-S-HHHHHHHHHHHHHHHHHHHHH--HHHHHHHHHHHHHHHHHHHHTT-PPP-SHHHHHHHHHHHHHHHHHHHHHHHHH---HHHHTTSS--TTHHHHHHHHHHHHHHHHHTTTHHHHHTS---HHHHHHHHHHHHHHHHHHHTTSTT----HHHHHHHHHHHHHSSSPPPHHIIIIIHHHHHHHHHHTTT-HHHHHHHHHHHHHHHHHHHHHHT-TTS-HHHHHHHHHHHHHHHHHHHHHHHHHHHHHHHHIIIIIHHHH--